Protein 1AOR (pdb70)

Secondary structure (DSSP, 8-state):
--SS-SEEEEEETTTTEEEEEE--HHHHHHH-STHHHHHHHHHHH--TTS-TTSTTS-EEEEE-TTTTSSSTT---EEEEEE-TTTSSEEEEEE-SSHHHHHHHTT-SEEEEES--SS-EEEEEETTEEEEEE-TTTTT--HHHHHHHHHHHHT-S--EEEE--HHHHTT-TTB-EEETTTEEE-SSSHHHHHHHTTEEEEEEE----PPPSSHHHHHHHHHHHHHHHHHSHIIIIIHHHH-GGGHHHHHHHTT---BTTTTBS--TTGGGGSHHHHHHHTEEEEE--TT-SS--EEEEEETTTEEEE---HHHHHHHTGGGT---HHHHHHHHHHHHHHTB-HHHHHHHHHHHHHHHHTTSS-HHHHTTSPP--TT-THHHHHHHHHHHTT-TTHHHHTT-HHHHHHHTT-GGG--EETTEEP-S--GGG-HHHHHHHHH-TTSS-SGGG-THIIIII-SSS---TT--SHHHHHHHHHHHHHHHHHHHHT--GGGGTT--HHHHHHHHHHHHT----HHHHHHHHHHHHHHHHHHHHHHT--HHHHS---HHHHHS---SSTTTT----HHHHHHHHHHHHT--TTS---HHHHHHHT-GGG-/--SS-SEEEEEETTTTEEEEEE--HHHHHHH-SHHHHHHHHHHHHS-TTS-TTSTTS-EEEEE-TTTTSSSTT---EEEEEE-TTTSSEEEEEE-SSHHHHHHHHT-SEEEEES--SS-EEEEEETTEEEEEE-TTTTT--HHHHHHHHHHHTT-SS-EEEE--HHHHTT-TTB-EEETTTEEE-SSSHHHHHHHTTEEEEEEE-------S-HHHHHHHHHHHHHHHHHSHIIIIIHHHH-GGGHHHHHHHTT---BTTTTBS--TTGGGGSHHHHHHHTEEEEE--TT-SS--EEEEEETTTEEEE---HHHHHHHTGGGT---HHHHHHHHHHHHHHTB-HHHHHHHHHHHHHHHHTTSS-HHHHTTSPP--TT-THHHHHHHHHHHTT-TTHHHHTT-HHHHHHTTT-GGG--EETTEEP-SS-GGG-HHHHHHHHH-TTSS-SGGG-THIIIII-SSS---TT--SHHHHHHHHHHHHHHHHHHHHT--GGGGTT--HHHHHHHHHHHHT----HHHHHHHHHHHHHHHHHHHHHHT--HHHHS---HHHHHSPP-SSTTTT----HHHHHHHHHHHHT--TTS---HHHHHHTT-GGG-

GO terms:
  GO:0033726 aldehyde ferredoxin oxidoreductase activity (F, EXP)

InterPro domains:
  IPR001203 Aldehyde ferredoxin oxidoreductase, C-terminal [PF01314] (221-601)
  IPR013983 Aldehyde ferredoxin oxidoreductase, N-terminal [PF02730] (6-205)
  IPR013983 Aldehyde ferredoxin oxidoreductase, N-terminal [SM00790] (4-207)
  IPR013984 Aldehyde ferredoxin oxidoreductase, domain 2 [G3DSA:1.10.569.10] (242-427)
  IPR013985 Aldehyde ferredoxin oxidoreductase, domain 3 [G3DSA:1.10.599.10] (240-601)
  IPR036021 Aldehyde ferredoxin oxidoreductase-like, C-terminal [SSF48310] (211-604)
  IPR036503 Aldehyde ferredoxin oxidoreductase, N-terminal domain superfamily [G3DSA:3.60.9.10] (1-211)
  IPR036503 Aldehyde ferredoxin oxidoreductase, N-terminal domain superfamily [SSF56228] (1-209)
  IPR051919 Tungsten-dependent aldehyde ferredoxin oxidoreductase [PTHR30038] (1-602)

B-factor: mean 28.99, std 11.73, range [7.46, 83.15]

Structure (mmCIF, N/CA/C/O backbone):
data_1AOR
#
_entry.id   1AOR
#
_cell.length_a   80.939
_cell.length_b   108.332
_cell.length_c   159.792
_cell.angle_alpha   90.00
_cell.angle_beta   90.00
_cell.angle_gamma   90.00
#
_symmetry.space_group_name_H-M   'P 21 21 21'
#
loop_
_entity.id
_entity.type
_entity.pdbx_description
1 polymer 'ALDEHYDE FERREDOXIN OXIDOREDUCTASE'
2 non-polymer 'FE (III) ION'
3 non-polymer 'SODIUM ION'
4 non-polymer 'IRON/SULFUR CLUSTER'
5 non-polymer 'TUNGSTOPTERIN COFACTOR'
6 water water
#
loop_
_atom_site.group_PDB
_atom_site.id
_atom_site.type_symbol
_atom_site.label_atom_id
_atom_site.label_alt_id
_atom_site.label_comp_id
_atom_site.label_asym_id
_atom_site.label_entity_id
_atom_site.label_seq_id
_atom_site.pdbx_PDB_ins_code
_atom_site.Cartn_x
_atom_site.Cartn_y
_atom_site.Cartn_z
_atom_site.occupancy
_atom_site.B_iso_or_equiv
_atom_site.auth_seq_id
_atom_site.auth_comp_id
_atom_site.auth_asym_id
_atom_site.auth_atom_id
_atom_site.pdbx_PDB_model_num
ATOM 1 N N . MET A 1 1 ? 83.072 20.097 9.986 1.00 40.78 1 MET A N 1
ATOM 2 C CA . MET A 1 1 ? 82.048 19.022 9.941 1.00 38.90 1 MET A CA 1
ATOM 3 C C . MET A 1 1 ? 81.737 18.730 8.487 1.00 38.54 1 MET A C 1
ATOM 4 O O . MET A 1 1 ? 81.855 19.614 7.639 1.00 37.38 1 MET A O 1
ATOM 9 N N . TYR A 1 2 ? 81.367 17.484 8.205 1.00 39.46 2 TYR A N 1
ATOM 10 C CA . TYR A 1 2 ? 81.026 17.046 6.852 1.00 36.87 2 TYR A CA 1
ATOM 11 C C . TYR A 1 2 ? 79.748 16.216 6.898 1.00 34.20 2 TYR A C 1
ATOM 12 O O . TYR A 1 2 ? 79.365 15.732 7.970 1.00 32.81 2 TYR A O 1
ATOM 21 N N . GLY A 1 3 ? 79.101 16.044 5.748 1.00 31.49 3 GLY A N 1
ATOM 22 C CA . GLY A 1 3 ? 77.857 15.296 5.701 1.00 29.95 3 GLY A CA 1
ATOM 23 C C . GLY A 1 3 ? 76.823 16.218 6.307 1.00 30.25 3 GLY A C 1
ATOM 24 O O . GLY A 1 3 ? 76.025 16.843 5.601 1.00 30.08 3 GLY A O 1
ATOM 25 N N . ASN A 1 4 ? 76.871 16.327 7.629 1.00 29.08 4 ASN A N 1
ATOM 26 C CA . ASN A 1 4 ? 75.985 17.214 8.365 1.00 28.71 4 ASN A CA 1
ATOM 27 C C . ASN A 1 4 ? 76.482 18.641 8.174 1.00 30.24 4 ASN A C 1
ATOM 28 O O . ASN A 1 4 ? 77.692 18.881 8.068 1.00 28.93 4 ASN A O 1
ATOM 33 N N . TRP A 1 5 ? 75.545 19.579 8.110 1.00 31.31 5 TRP A N 1
ATOM 34 C CA . TRP A 1 5 ? 75.866 20.995 7.987 1.00 31.78 5 TRP A CA 1
ATOM 35 C C . TRP A 1 5 ? 76.123 21.575 9.385 1.00 32.30 5 TRP A C 1
ATOM 36 O O . TRP A 1 5 ? 76.940 22.471 9.549 1.00 35.90 5 TRP A O 1
ATOM 47 N N . GLY A 1 6 ? 75.420 21.049 10.385 1.00 32.03 6 GLY A N 1
ATOM 48 C CA . GLY A 1 6 ? 75.549 21.538 11.746 1.00 31.31 6 GLY A CA 1
ATOM 49 C C . GLY A 1 6 ? 74.580 22.679 11.998 1.00 34.32 6 GLY A C 1
ATOM 50 O O . GLY A 1 6 ? 74.739 23.423 12.959 1.00 36.36 6 GLY A O 1
ATOM 51 N N . ARG A 1 7 ? 73.538 22.764 11.169 1.00 36.65 7 ARG A N 1
ATOM 52 C CA . ARG A 1 7 ? 72.518 23.810 11.239 1.00 36.95 7 ARG A CA 1
ATOM 53 C C . ARG A 1 7 ? 71.113 23.227 11.099 1.00 34.17 7 ARG A C 1
ATOM 54 O O . ARG A 1 7 ? 70.919 22.250 10.378 1.00 35.68 7 ARG A O 1
ATOM 62 N N . PHE A 1 8 ? 70.134 23.832 11.763 1.00 30.86 8 PHE A N 1
ATOM 63 C CA . PHE A 1 8 ? 68.751 23.391 11.633 1.00 29.07 8 PHE A CA 1
ATOM 64 C C . PHE A 1 8 ? 67.785 24.516 11.943 1.00 28.53 8 PHE A C 1
ATOM 65 O O . PHE A 1 8 ? 68.073 25.385 12.754 1.00 29.88 8 PHE A O 1
ATOM 73 N N . ILE A 1 9 ? 66.656 24.528 11.252 1.00 25.78 9 ILE A N 1
ATOM 74 C CA . ILE A 1 9 ? 65.654 25.565 11.445 1.00 22.98 9 ILE A CA 1
ATOM 75 C C . ILE A 1 9 ? 64.723 25.205 12.592 1.00 24.08 9 ILE A C 1
ATOM 76 O O . ILE A 1 9 ? 64.390 24.042 12.782 1.00 25.24 9 ILE A O 1
ATOM 81 N N . ARG A 1 10 ? 64.289 26.209 13.339 1.00 24.63 10 ARG A N 1
ATOM 82 C CA . ARG A 1 10 ? 63.357 26.017 14.437 1.00 25.21 10 ARG A CA 1
ATOM 83 C C . ARG A 1 10 ? 62.259 27.035 14.165 1.00 25.75 10 ARG A C 1
ATOM 84 O O . ARG A 1 10 ? 62.525 28.224 14.052 1.00 28.90 10 ARG A O 1
ATOM 92 N N . VAL A 1 11 ? 61.039 26.560 13.971 1.00 26.16 11 VAL A N 1
ATOM 93 C CA . VAL A 1 11 ? 59.926 27.446 13.680 1.00 26.09 11 VAL A CA 1
ATOM 94 C C . VAL A 1 11 ? 58.829 27.332 14.735 1.00 26.43 11 VAL A C 1
ATOM 95 O O . VAL A 1 11 ? 58.351 26.237 15.033 1.00 28.71 11 VAL A O 1
ATOM 99 N N . ASN A 1 12 ? 58.449 28.455 15.323 1.00 26.38 12 ASN A N 1
ATOM 100 C CA . ASN A 1 12 ? 57.381 28.462 16.306 1.00 27.16 12 ASN A CA 1
ATOM 101 C C . ASN A 1 12 ? 56.170 29.018 15.566 1.00 29.88 12 ASN A C 1
ATOM 102 O O . ASN A 1 12 ? 56.028 30.232 15.440 1.00 32.14 12 ASN A O 1
ATOM 107 N N . LEU A 1 13 ? 55.289 28.139 15.096 1.00 30.77 13 LEU A N 1
ATOM 108 C CA . LEU A 1 13 ? 54.105 28.553 14.337 1.00 28.12 13 LEU A CA 1
ATOM 109 C C . LEU A 1 13 ? 53.083 29.435 15.065 1.00 28.27 13 LEU A C 1
ATOM 110 O O . LEU A 1 13 ? 52.259 30.095 14.426 1.00 26.40 13 LEU A O 1
ATOM 115 N N . SER A 1 14 ? 53.108 29.422 16.393 1.00 27.44 14 SER A N 1
ATOM 116 C CA . SER A 1 14 ? 52.176 30.223 17.170 1.00 29.25 14 SER A CA 1
ATOM 117 C C . SER A 1 14 ? 52.498 31.703 17.061 1.00 30.36 14 SER A C 1
ATOM 118 O O . SER A 1 14 ? 51.588 32.532 17.000 1.00 33.39 14 SER A O 1
ATOM 121 N N . THR A 1 15 ? 53.789 32.027 17.043 1.00 28.65 15 THR A N 1
ATOM 122 C CA . THR A 1 15 ? 54.232 33.415 16.959 1.00 27.19 15 THR A CA 1
ATOM 123 C C . THR A 1 15 ? 54.843 33.789 15.616 1.00 28.26 15 THR A C 1
ATOM 124 O O . THR A 1 15 ? 54.916 34.967 15.275 1.00 29.91 15 THR A O 1
ATOM 128 N N . GLY A 1 16 ? 55.286 32.785 14.866 1.00 28.01 16 GLY A N 1
ATOM 129 C CA . GLY A 1 16 ? 55.905 33.027 13.574 1.00 26.70 16 GLY A CA 1
ATOM 130 C C . GLY A 1 16 ? 57.404 33.233 13.714 1.00 27.56 16 GLY A C 1
ATOM 131 O O . GLY A 1 16 ? 58.062 33.728 12.801 1.00 28.78 16 GLY A O 1
ATOM 132 N N . ASP A 1 17 ? 57.946 32.853 14.865 1.00 27.63 17 ASP A N 1
ATOM 133 C CA . ASP A 1 17 ? 59.367 33.004 15.124 1.00 28.71 17 ASP A CA 1
ATOM 134 C C . ASP A 1 17 ? 60.175 31.945 14.376 1.00 30.55 17 ASP A C 1
ATOM 135 O O . ASP A 1 17 ? 59.850 30.759 14.425 1.00 31.85 17 ASP A O 1
ATOM 140 N N . ILE A 1 18 ? 61.221 32.380 13.679 1.00 32.34 18 ILE A N 1
ATOM 141 C CA . ILE A 1 18 ? 62.082 31.471 12.925 1.00 31.58 18 ILE A CA 1
ATOM 142 C C . ILE A 1 18 ? 63.522 31.610 13.419 1.00 31.73 18 ILE A C 1
ATOM 143 O O . ILE A 1 18 ? 64.010 32.728 13.578 1.00 34.85 18 ILE A O 1
ATOM 148 N N . LYS A 1 19 ? 64.189 30.487 13.670 1.00 31.29 19 LYS A N 1
ATOM 149 C CA . LYS A 1 19 ? 65.579 30.479 14.133 1.00 32.82 19 LYS A CA 1
ATOM 150 C C . LYS A 1 19 ? 66.389 29.391 13.456 1.00 31.97 19 LYS A C 1
ATOM 151 O O . LYS A 1 19 ? 65.930 28.257 13.344 1.00 33.69 19 LYS A O 1
ATOM 157 N N . VAL A 1 20 ? 67.598 29.724 13.027 1.00 30.61 20 VAL A N 1
ATOM 158 C CA . VAL A 1 20 ? 68.482 28.728 12.435 1.00 31.94 20 VAL A CA 1
ATOM 159 C C . VAL A 1 20 ? 69.445 28.471 13.572 1.00 33.52 20 VAL A C 1
ATOM 160 O O . VAL A 1 20 ? 70.031 29.406 14.114 1.00 37.71 20 VAL A O 1
ATOM 164 N N . GLU A 1 21 ? 69.554 27.222 13.991 1.00 34.75 21 GLU A N 1
ATOM 165 C CA . GLU A 1 21 ? 70.425 26.888 15.097 1.00 35.58 21 GLU A CA 1
ATOM 166 C C . GLU A 1 21 ? 71.561 26.000 14.647 1.00 35.67 21 GLU A C 1
ATOM 167 O O . GLU A 1 21 ? 71.497 25.390 13.582 1.00 36.97 21 GLU A O 1
ATOM 173 N N . GLU A 1 22 ? 72.605 25.944 15.463 1.00 36.49 22 GLU A N 1
ATOM 174 C CA . GLU A 1 22 ? 73.776 25.154 15.141 1.00 37.94 22 GLU A CA 1
ATOM 175 C C . GLU A 1 22 ? 74.152 24.189 16.245 1.00 37.21 22 GLU A C 1
ATOM 176 O O . GLU A 1 22 ? 73.660 24.287 17.372 1.00 39.47 22 GLU A O 1
ATOM 182 N N . TYR A 1 23 ? 74.993 23.227 15.897 1.00 36.38 23 TYR A N 1
ATOM 183 C CA . TYR A 1 23 ? 75.482 22.246 16.850 1.00 36.48 23 TYR A CA 1
ATOM 184 C C . TYR A 1 23 ? 76.885 21.847 16.396 1.00 37.44 23 TYR A C 1
ATOM 185 O O . TYR A 1 23 ? 77.248 22.041 15.228 1.00 36.71 23 TYR A O 1
ATOM 194 N N . ASP A 1 24 ? 77.693 21.368 17.337 1.00 40.57 24 ASP A N 1
ATOM 195 C CA . ASP A 1 24 ? 79.067 20.977 17.044 1.00 42.95 24 ASP A CA 1
ATOM 196 C C . ASP A 1 24 ? 79.231 19.514 16.678 1.00 43.24 24 ASP A C 1
ATOM 197 O O . ASP A 1 24 ? 78.348 18.689 16.928 1.00 43.64 24 ASP A O 1
ATOM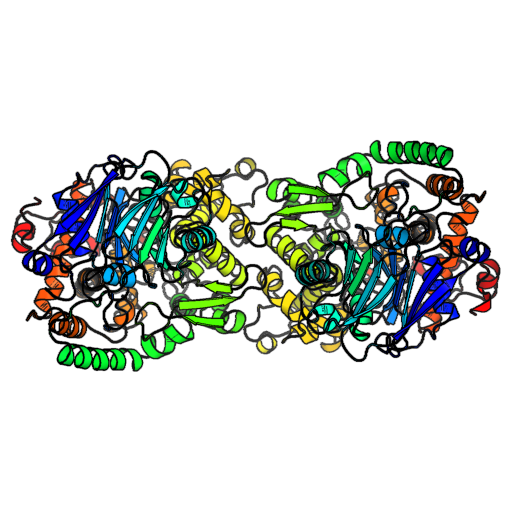 202 N N . GLU A 1 25 ? 80.411 19.193 16.163 1.00 42.98 25 GLU A N 1
ATOM 203 C CA . GLU A 1 25 ? 80.733 17.844 15.749 1.00 41.32 25 GLU A CA 1
ATOM 204 C C . GLU A 1 25 ? 80.705 16.857 16.902 1.00 41.65 25 GLU A C 1
ATOM 205 O O . GLU A 1 25 ? 80.519 15.665 16.688 1.00 44.49 25 GLU A O 1
ATOM 211 N N . GLU A 1 26 ? 80.860 17.342 18.128 1.00 42.72 26 GLU A N 1
ATOM 212 C CA . GLU A 1 26 ? 80.833 16.456 19.287 1.00 43.41 26 GLU A CA 1
ATOM 213 C C . GLU A 1 26 ? 79.462 15.799 19.447 1.00 40.65 26 GLU A C 1
ATOM 214 O O . GLU A 1 26 ? 79.361 14.630 19.819 1.00 41.82 26 GLU A O 1
ATOM 220 N N . LEU A 1 27 ? 78.414 16.560 19.150 1.00 38.71 27 LEU A N 1
ATOM 221 C CA . LEU A 1 27 ? 77.040 16.084 19.255 1.00 36.72 27 LEU A CA 1
ATOM 222 C C . LEU A 1 27 ? 76.797 15.074 18.132 1.00 37.63 27 LEU A C 1
ATOM 223 O O . LEU A 1 27 ? 76.211 14.011 18.358 1.00 36.85 27 LEU A O 1
ATOM 228 N N . ALA A 1 28 ? 77.314 15.381 16.940 1.00 35.65 28 ALA A N 1
ATOM 229 C CA . ALA A 1 28 ? 77.176 14.504 15.780 1.00 33.82 28 ALA A CA 1
ATOM 230 C C . ALA A 1 28 ? 77.893 13.174 15.995 1.00 34.24 28 ALA A C 1
ATOM 231 O O . ALA A 1 28 ? 77.448 12.157 15.491 1.00 35.48 28 ALA A O 1
ATOM 233 N N . LYS A 1 29 ? 78.983 13.167 16.758 1.00 34.43 29 LYS A N 1
ATOM 234 C CA . LYS A 1 29 ? 79.723 11.924 17.010 1.00 36.75 29 LYS A CA 1
ATOM 235 C C . LYS A 1 29 ? 79.040 11.007 18.023 1.00 36.48 29 LYS A C 1
ATOM 236 O O . LYS A 1 29 ? 79.438 9.851 18.209 1.00 38.37 29 LYS A O 1
ATOM 242 N N . LYS A 1 30 ? 78.009 11.525 18.674 1.00 34.76 30 LYS A N 1
ATOM 243 C CA . LYS A 1 30 ? 77.275 10.766 19.672 1.00 35.49 30 LYS A CA 1
ATOM 244 C C . LYS A 1 30 ? 75.932 10.273 19.109 1.00 34.11 30 LYS A C 1
ATOM 245 O O . LYS A 1 30 ? 75.520 9.142 19.362 1.00 33.04 30 LYS A O 1
ATOM 251 N N . TRP A 1 31 ? 75.294 11.107 18.290 1.00 32.36 31 TRP A N 1
ATOM 252 C CA . TRP A 1 31 ? 73.991 10.794 17.708 1.00 30.76 31 TRP A CA 1
ATOM 253 C C . TRP A 1 31 ? 73.933 10.582 16.188 1.00 29.27 31 TRP A C 1
ATOM 254 O O . TRP A 1 31 ? 72.905 10.162 15.660 1.00 29.95 31 TRP A O 1
ATOM 265 N N . LEU A 1 32 ? 75.024 10.890 15.497 1.00 29.47 32 LEU A N 1
ATOM 266 C CA . LEU A 1 32 ? 75.157 10.776 14.036 1.00 27.05 32 LEU A CA 1
ATOM 267 C C . LEU A 1 32 ? 74.298 11.730 13.186 1.00 28.44 32 LEU A C 1
ATOM 268 O O . LEU A 1 32 ? 74.842 12.531 12.416 1.00 30.30 32 LEU A O 1
ATOM 273 N N . GLY A 1 33 ? 72.975 11.635 13.302 1.00 28.59 33 GLY A N 1
ATOM 274 C CA . GLY A 1 33 ? 72.097 12.500 12.530 1.00 25.28 33 GLY A CA 1
ATOM 275 C C . GLY A 1 33 ? 70.688 11.954 12.371 1.00 25.76 33 GLY A C 1
ATOM 276 O O . GLY A 1 33 ? 70.345 10.912 12.940 1.00 25.99 33 GLY A O 1
ATOM 277 N N . SER A 1 34 ? 69.851 12.698 11.658 1.00 23.70 34 SER A N 1
ATOM 278 C CA . SER A 1 34 ? 68.469 12.302 11.394 1.00 22.31 34 SER A CA 1
ATOM 279 C C . SER A 1 34 ? 67.736 11.736 12.623 1.00 22.15 34 SER A C 1
ATOM 280 O O . SER A 1 34 ? 67.483 12.464 13.589 1.00 22.77 34 SER A O 1
ATOM 283 N N . ARG A 1 35 ? 67.402 10.445 12.589 1.00 23.50 35 ARG A N 1
ATOM 284 C CA . ARG A 1 35 ? 66.699 9.778 13.695 1.00 24.82 35 ARG A CA 1
ATOM 285 C C . ARG A 1 35 ? 67.384 9.990 15.057 1.00 26.50 35 ARG A C 1
ATOM 286 O O . ARG A 1 35 ? 66.728 10.339 16.048 1.00 27.42 35 ARG A O 1
ATOM 294 N N . GLY A 1 36 ? 68.702 9.802 15.091 1.00 24.88 36 GLY A N 1
ATOM 295 C CA . GLY A 1 36 ? 69.452 9.984 16.319 1.00 23.41 36 GLY A CA 1
ATOM 296 C C . GLY A 1 36 ? 69.364 11.405 16.845 1.00 24.35 36 GLY A C 1
ATOM 297 O O . GLY A 1 36 ? 69.063 11.623 18.018 1.00 26.37 36 GLY A O 1
ATOM 298 N N . LEU A 1 37 ? 69.630 12.373 15.975 1.00 24.50 37 LEU A N 1
ATOM 299 C CA . LEU A 1 37 ? 69.573 13.782 16.339 1.00 26.23 37 LEU A CA 1
ATOM 300 C C . LEU A 1 37 ? 68.172 14.173 16.843 1.00 28.09 37 LEU A C 1
ATOM 301 O O . LEU A 1 37 ? 68.033 14.941 17.809 1.00 29.06 37 LEU A O 1
ATOM 306 N N . ALA A 1 38 ? 67.137 13.632 16.208 1.00 25.53 38 ALA A N 1
ATOM 307 C CA . ALA A 1 38 ? 65.777 13.951 16.606 1.00 23.31 38 ALA A CA 1
ATOM 308 C C . ALA A 1 38 ? 65.426 13.478 18.023 1.00 23.53 38 ALA A C 1
ATOM 309 O O . ALA A 1 38 ? 64.811 14.231 18.787 1.00 25.57 38 ALA A O 1
ATOM 311 N N . ILE A 1 39 ? 65.836 12.262 18.396 1.00 23.85 39 ILE A N 1
ATOM 312 C CA . ILE A 1 39 ? 65.526 11.747 19.734 1.00 23.06 39 ILE A CA 1
ATOM 313 C C . ILE A 1 39 ? 66.266 12.521 20.829 1.00 25.22 39 ILE A C 1
ATOM 314 O O . ILE A 1 39 ? 65.725 12.754 21.909 1.00 28.05 39 ILE A O 1
ATOM 319 N N . TYR A 1 40 ? 67.479 12.966 20.540 1.00 26.96 40 TYR A N 1
ATOM 320 C CA . TYR A 1 40 ? 68.232 13.750 21.513 1.00 28.26 40 TYR A CA 1
ATOM 321 C C . TYR A 1 40 ? 67.501 15.068 21.759 1.00 25.41 40 TYR A C 1
ATOM 322 O O . TYR A 1 40 ? 67.346 15.499 22.896 1.00 25.82 40 TYR A O 1
ATOM 331 N N . LEU A 1 41 ? 67.044 15.700 20.685 1.00 25.22 41 LEU A N 1
ATOM 332 C CA . LEU A 1 41 ? 66.344 16.970 20.808 1.00 26.54 41 LEU A CA 1
ATOM 333 C C . LEU A 1 41 ? 65.056 16.870 21.610 1.00 26.45 41 LEU A C 1
ATOM 334 O O . LEU A 1 41 ? 64.728 17.789 22.354 1.00 28.73 41 LEU A O 1
ATOM 339 N N . LEU A 1 42 ? 64.322 15.772 21.455 1.00 25.34 42 LEU A N 1
ATOM 340 C CA . LEU A 1 42 ? 63.075 15.589 22.193 1.00 26.28 42 LEU A CA 1
ATOM 341 C C . LEU A 1 42 ? 63.303 15.260 23.665 1.00 27.88 42 LEU A C 1
ATOM 342 O O . LEU A 1 42 ? 62.612 15.795 24.529 1.00 27.09 42 LEU A O 1
ATOM 347 N N . LEU A 1 43 ? 64.254 14.375 23.952 1.00 28.55 43 LEU A N 1
ATOM 348 C CA . LEU A 1 43 ? 64.555 14.006 25.337 1.00 31.37 43 LEU A CA 1
ATOM 349 C C . LEU A 1 43 ? 65.045 15.227 26.083 1.00 33.35 43 LEU A C 1
ATOM 350 O O . LEU A 1 43 ? 64.743 15.425 27.260 1.00 34.11 43 LEU A O 1
ATOM 355 N N . LYS A 1 44 ? 65.814 16.039 25.376 1.00 36.23 44 LYS A N 1
ATOM 356 C CA . LYS A 1 44 ? 66.390 17.246 25.934 1.00 39.14 44 LYS A CA 1
ATOM 357 C C . LYS A 1 44 ? 65.397 18.397 26.096 1.00 38.59 44 LYS A C 1
ATOM 358 O O . LYS A 1 44 ? 65.378 19.057 27.135 1.00 41.41 44 LYS A O 1
ATOM 364 N N . GLU A 1 45 ? 64.528 18.588 25.107 1.00 36.63 45 GLU A N 1
ATOM 365 C CA . GLU A 1 45 ? 63.592 19.709 25.130 1.00 35.01 45 GLU A CA 1
ATOM 366 C C . GLU A 1 45 ? 62.121 19.483 25.415 1.00 35.36 45 GLU A C 1
ATOM 367 O O . GLU A 1 45 ? 61.410 20.445 25.715 1.00 37.21 45 GLU A O 1
ATOM 373 N N . MET A 1 46 ? 61.649 18.247 25.320 1.00 34.13 46 MET A N 1
ATOM 374 C CA . MET A 1 46 ? 60.227 17.993 25.500 1.00 32.00 46 MET A CA 1
ATOM 375 C C . MET A 1 46 ? 59.791 17.063 26.617 1.00 32.39 46 MET A C 1
ATOM 376 O O . MET A 1 46 ? 60.426 16.049 26.894 1.00 34.02 46 MET A O 1
ATOM 381 N N . ASP A 1 47 ? 58.678 17.421 27.242 1.00 33.78 47 ASP A N 1
ATOM 382 C CA . ASP A 1 47 ? 58.084 16.628 28.305 1.00 35.53 47 ASP A CA 1
ATOM 383 C C . ASP A 1 47 ? 57.405 15.454 27.584 1.00 35.00 47 ASP A C 1
ATOM 384 O O . ASP A 1 47 ? 56.450 15.655 26.828 1.00 35.20 47 ASP A O 1
ATOM 389 N N . PRO A 1 48 ? 57.883 14.217 27.816 1.00 34.62 48 PRO A N 1
ATOM 390 C CA . PRO A 1 48 ? 57.356 12.983 27.206 1.00 33.88 48 PRO A CA 1
ATOM 391 C C . PRO A 1 48 ? 55.877 12.746 27.477 1.00 32.90 48 PRO A C 1
ATOM 392 O O . PRO A 1 48 ? 55.243 11.886 26.868 1.00 33.25 48 PRO A O 1
ATOM 396 N N . THR A 1 49 ? 55.333 13.553 28.370 1.00 30.07 49 THR A N 1
ATOM 397 C CA . THR A 1 49 ? 53.952 13.462 28.789 1.00 30.60 49 THR A CA 1
ATOM 398 C C . THR A 1 49 ? 52.956 14.349 28.021 1.00 30.18 49 THR A C 1
ATOM 399 O O . THR A 1 49 ? 51.752 14.167 28.147 1.00 30.75 49 THR A O 1
ATOM 403 N N . VAL A 1 50 ? 53.439 15.281 27.207 1.00 30.35 50 VAL A N 1
ATOM 404 C CA . VAL A 1 50 ? 52.538 16.165 26.462 1.00 29.98 50 VAL A CA 1
ATOM 405 C C . VAL A 1 50 ? 51.514 15.416 25.619 1.00 30.57 50 VAL A C 1
ATOM 406 O O . VAL A 1 50 ? 51.758 14.291 25.180 1.00 31.49 50 VAL A O 1
ATOM 410 N N . ASP A 1 51 ? 50.366 16.052 25.397 1.00 31.15 51 ASP A N 1
ATOM 411 C CA . ASP A 1 51 ? 49.315 15.485 24.557 1.00 30.47 51 ASP A CA 1
ATOM 412 C C . ASP A 1 51 ? 49.859 15.571 23.124 1.00 30.76 51 ASP A C 1
ATOM 413 O O . ASP A 1 51 ? 50.273 16.646 22.670 1.00 29.12 51 ASP A O 1
ATOM 418 N N . PRO A 1 52 ? 49.867 14.439 22.400 1.00 28.81 52 PRO A N 1
ATOM 419 C CA . PRO A 1 52 ? 50.359 14.362 21.026 1.00 27.29 52 PRO A CA 1
ATOM 420 C C . PRO A 1 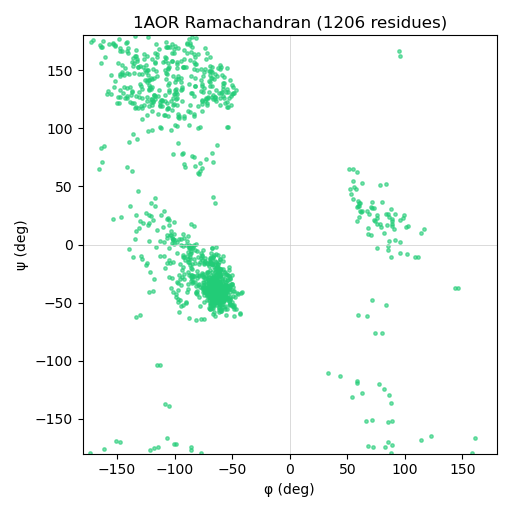52 ? 49.773 15.405 20.077 1.00 27.43 52 PRO A C 1
ATOM 421 O O . PRO A 1 52 ? 50.444 15.869 19.164 1.00 28.87 52 PRO A O 1
ATOM 425 N N . LEU A 1 53 ? 48.518 15.772 20.291 1.00 27.40 53 LEU A N 1
ATOM 426 C CA . LEU A 1 53 ? 47.880 16.746 19.421 1.00 25.61 53 LEU A CA 1
ATOM 427 C C . LEU A 1 53 ? 47.833 18.155 19.991 1.00 26.09 53 LEU A C 1
ATOM 428 O O . LEU A 1 53 ? 47.158 19.021 19.437 1.00 27.82 53 LEU A O 1
ATOM 433 N N . SER A 1 54 ? 48.517 18.386 21.107 1.00 25.91 54 SER A N 1
ATOM 434 C CA . SER A 1 54 ? 48.547 19.724 21.694 1.00 27.91 54 SER A CA 1
ATOM 435 C C . SER A 1 54 ? 49.692 20.453 20.997 1.00 27.56 54 SER A C 1
ATOM 436 O O . SER A 1 54 ? 50.602 19.812 20.469 1.00 29.72 54 SER A O 1
ATOM 439 N N . PRO A 1 55 ? 49.684 21.795 21.006 1.00 27.61 55 PRO A N 1
ATOM 440 C CA . PRO A 1 55 ? 50.758 22.546 20.351 1.00 28.18 55 PRO A CA 1
ATOM 441 C C . PRO A 1 55 ? 52.119 22.421 21.021 1.00 30.05 55 PRO A C 1
ATOM 442 O O . PRO A 1 55 ? 53.101 22.973 20.526 1.00 32.98 55 PRO A O 1
ATOM 446 N N . GLU A 1 56 ? 52.175 21.704 22.145 1.00 32.93 56 GLU A N 1
ATOM 447 C CA . GLU A 1 56 ? 53.422 21.496 22.883 1.00 34.49 56 GLU A CA 1
ATOM 448 C C . GLU A 1 56 ? 54.275 20.396 22.283 1.00 32.95 56 GLU A C 1
ATOM 449 O O . GLU A 1 56 ? 55.473 20.321 22.548 1.00 30.71 56 GLU A O 1
ATOM 455 N N . ASN A 1 57 ? 53.636 19.505 21.537 1.00 29.95 57 ASN A N 1
ATOM 456 C CA . ASN A 1 57 ? 54.335 18.417 20.880 1.00 28.51 57 ASN A CA 1
ATOM 457 C C . ASN A 1 57 ? 55.212 19.071 19.807 1.00 28.84 57 ASN A C 1
ATOM 458 O O . ASN A 1 57 ? 54.912 20.170 19.343 1.00 29.75 57 ASN A O 1
ATOM 463 N N . LYS A 1 58 ? 56.319 18.430 19.456 1.00 26.67 58 LYS A N 1
ATOM 464 C CA . LYS A 1 58 ? 57.211 18.974 18.443 1.00 29.23 58 LYS A CA 1
ATOM 465 C C . LYS A 1 58 ? 57.320 17.993 17.304 1.00 29.10 58 LYS A C 1
ATOM 466 O O . LYS A 1 58 ? 57.342 16.781 17.523 1.00 28.84 58 LYS A O 1
ATOM 472 N N . LEU A 1 59 ? 57.396 18.526 16.092 1.00 27.87 59 LEU A N 1
ATOM 473 C CA . LEU A 1 59 ? 57.513 17.726 14.883 1.00 26.46 59 LEU A CA 1
ATOM 474 C C . LEU A 1 59 ? 58.913 17.963 14.329 1.00 24.94 59 LEU A C 1
ATOM 475 O O . LEU A 1 59 ? 59.309 19.103 14.098 1.00 26.50 59 LEU A O 1
ATOM 480 N N . ILE A 1 60 ? 59.667 16.891 14.129 1.00 24.28 60 ILE A N 1
ATOM 481 C CA . ILE A 1 60 ? 61.028 17.010 13.626 1.00 21.55 60 ILE A CA 1
ATOM 482 C C . ILE A 1 60 ? 61.237 16.282 12.308 1.00 21.81 60 ILE A C 1
ATOM 483 O O . ILE A 1 60 ? 61.093 15.069 12.244 1.00 23.11 60 ILE A O 1
ATOM 488 N N . ILE A 1 61 ? 61.519 17.043 11.256 1.00 22.65 61 ILE A N 1
ATOM 489 C CA . ILE A 1 61 ? 61.788 16.508 9.921 1.00 22.64 61 ILE A CA 1
ATOM 490 C C . ILE A 1 61 ? 63.304 16.600 9.836 1.00 22.10 61 ILE A C 1
ATOM 491 O O . ILE A 1 61 ? 63.842 17.698 9.862 1.00 24.78 61 ILE A O 1
ATOM 496 N N . ALA A 1 62 ? 64.004 15.476 9.745 1.00 23.78 62 ALA A N 1
ATOM 497 C CA . ALA A 1 62 ? 65.466 15.529 9.712 1.00 22.47 62 ALA A CA 1
ATOM 498 C C . ALA A 1 62 ? 66.169 14.623 8.711 1.00 21.58 62 ALA A C 1
ATOM 499 O O . ALA A 1 62 ? 65.894 13.430 8.636 1.00 26.44 62 ALA A O 1
ATOM 501 N N . ALA A 1 63 ? 67.094 15.197 7.952 1.00 21.61 63 ALA A N 1
ATOM 502 C CA . ALA A 1 63 ? 67.876 14.442 6.983 1.00 23.13 63 ALA A CA 1
ATOM 503 C C . ALA A 1 63 ? 69.072 13.867 7.748 1.00 24.31 63 ALA A C 1
ATOM 504 O O . ALA A 1 63 ? 69.244 14.143 8.937 1.00 28.10 63 ALA A O 1
ATOM 506 N N . GLY A 1 64 ? 69.862 13.028 7.097 1.00 23.69 64 GLY A N 1
ATOM 507 C CA . GLY A 1 64 ? 71.023 12.460 7.760 1.00 22.87 64 GLY A CA 1
ATOM 508 C C . GLY A 1 64 ? 72.295 12.924 7.071 1.00 26.43 64 GLY A C 1
ATOM 509 O O . GLY A 1 64 ? 72.227 13.531 5.997 1.00 26.13 64 GLY A O 1
ATOM 510 N N . PRO A 1 65 ? 73.475 12.633 7.628 1.00 26.39 65 PRO A N 1
ATOM 511 C CA . PRO A 1 65 ? 74.727 13.068 6.998 1.00 26.23 65 PRO A CA 1
ATOM 512 C C . PRO A 1 65 ? 74.950 12.686 5.530 1.00 26.77 65 PRO A C 1
ATOM 513 O O . PRO A 1 65 ? 75.526 13.470 4.765 1.00 28.45 65 PRO A O 1
ATOM 517 N N . LEU A 1 66 ? 74.492 11.502 5.131 1.00 24.69 66 LEU A N 1
ATOM 518 C CA . LEU A 1 66 ? 74.675 11.052 3.752 1.00 24.19 66 LEU A CA 1
ATOM 519 C C . LEU A 1 66 ? 73.535 11.438 2.799 1.00 22.93 66 LEU A C 1
ATOM 520 O O . LEU A 1 66 ? 73.577 11.108 1.615 1.00 23.63 66 LEU A O 1
ATOM 525 N N . THR A 1 67 ? 72.514 12.122 3.312 1.00 23.13 67 THR A N 1
ATOM 526 C CA . THR A 1 67 ? 71.383 12.551 2.488 1.00 20.37 67 THR A CA 1
ATOM 527 C C . THR A 1 67 ? 71.867 13.692 1.594 1.00 21.65 67 THR A C 1
ATOM 528 O O . THR A 1 67 ? 72.406 14.688 2.076 1.00 23.12 67 THR A O 1
ATOM 532 N N . GLY A 1 68 ? 71.680 13.550 0.292 1.00 23.12 68 GLY A N 1
ATOM 533 C CA . GLY A 1 68 ? 72.113 14.591 -0.617 1.00 25.27 68 GLY A CA 1
ATOM 534 C C . GLY A 1 68 ? 73.535 14.404 -1.111 1.00 27.55 68 GLY A C 1
ATOM 535 O O . GLY A 1 68 ? 74.131 15.341 -1.648 1.00 30.85 68 GLY A O 1
ATOM 536 N N . THR A 1 69 ? 74.107 13.224 -0.889 1.00 26.11 69 THR A N 1
ATOM 537 C CA . THR A 1 69 ? 75.456 12.939 -1.353 1.00 23.71 69 THR A CA 1
ATOM 538 C C . THR A 1 69 ? 75.323 11.846 -2.395 1.00 24.85 69 THR A C 1
ATOM 539 O O . THR A 1 69 ? 74.211 11.437 -2.725 1.00 25.52 69 THR A O 1
ATOM 543 N N . SER A 1 70 ? 76.452 11.344 -2.883 1.00 26.40 70 SER A N 1
ATOM 544 C CA . SER A 1 70 ? 76.444 10.284 -3.886 1.00 26.94 70 SER A CA 1
ATOM 545 C C . SER A 1 70 ? 76.498 8.889 -3.288 1.00 25.72 70 SER A C 1
ATOM 546 O O . SER A 1 70 ? 76.658 7.916 -4.022 1.00 26.69 70 SER A O 1
ATOM 549 N N . ALA A 1 71 ? 76.427 8.798 -1.957 1.00 23.65 71 ALA A N 1
ATOM 550 C CA . ALA A 1 71 ? 76.429 7.507 -1.271 1.00 21.49 71 ALA A CA 1
ATOM 551 C C . ALA A 1 71 ? 75.252 6.742 -1.866 1.00 21.65 71 ALA A C 1
ATOM 552 O O . ALA A 1 71 ? 74.194 7.327 -2.096 1.00 22.65 71 ALA A O 1
ATOM 554 N N . PRO A 1 72 ? 75.414 5.440 -2.137 1.00 21.93 72 PRO A N 1
ATOM 555 C CA . PRO A 1 72 ? 74.301 4.678 -2.713 1.00 22.59 72 PRO A CA 1
ATOM 556 C C . PRO A 1 72 ? 73.054 4.820 -1.848 1.00 23.51 72 PRO A C 1
ATOM 557 O O . PRO A 1 72 ? 73.091 4.504 -0.654 1.00 21.74 72 PRO A O 1
ATOM 561 N N . THR A 1 73 ? 71.991 5.388 -2.418 1.00 24.41 73 THR A N 1
ATOM 562 C CA . THR A 1 73 ? 70.729 5.511 -1.692 1.00 23.55 73 THR A CA 1
ATOM 563 C C . THR A 1 73 ? 70.678 6.693 -0.682 1.00 24.14 73 THR A C 1
ATOM 564 O O . THR A 1 73 ? 69.754 6.821 0.121 1.00 23.99 73 THR A O 1
ATOM 568 N N . GLY A 1 74 ? 71.621 7.620 -0.803 1.00 24.97 74 GLY A N 1
ATOM 569 C CA . GLY A 1 74 ? 71.668 8.753 0.109 1.00 22.66 74 GLY A CA 1
ATOM 570 C C . GLY A 1 74 ? 70.652 9.852 -0.119 1.00 23.24 74 GLY A C 1
ATOM 571 O O . GLY A 1 74 ? 71.024 10.978 -0.443 1.00 25.67 74 GLY A O 1
ATOM 572 N N . GLY A 1 75 ? 69.373 9.549 0.078 1.00 23.51 75 GLY A N 1
ATOM 573 C CA . GLY A 1 75 ? 68.340 10.556 -0.112 1.00 23.03 75 GLY A CA 1
ATOM 574 C C . GLY A 1 75 ? 67.172 10.377 0.840 1.00 25.38 75 GLY A C 1
ATOM 575 O O . GLY A 1 75 ? 66.081 10.901 0.607 1.00 28.32 75 GLY A O 1
ATOM 576 N N . ARG A 1 76 ? 67.438 9.714 1.960 1.00 23.78 76 ARG A N 1
ATOM 577 C CA . ARG A 1 76 ? 66.434 9.412 2.972 1.00 20.61 76 ARG A CA 1
ATOM 578 C C . ARG A 1 76 ? 66.403 10.375 4.145 1.00 19.53 76 ARG A C 1
ATOM 579 O O . ARG A 1 76 ? 67.424 10.956 4.501 1.00 20.11 76 ARG A O 1
ATOM 587 N N . TYR A 1 77 ? 65.233 10.525 4.753 1.00 18.34 77 TYR A N 1
ATOM 588 C CA . TYR A 1 77 ? 65.072 11.396 5.917 1.00 19.66 77 TYR A CA 1
ATOM 589 C C . TYR A 1 77 ? 64.008 10.799 6.832 1.00 19.43 77 TYR A C 1
ATOM 590 O O . TYR A 1 77 ? 63.260 9.909 6.420 1.00 18.56 77 TYR A O 1
ATOM 599 N N . ASN A 1 78 ? 63.935 11.301 8.060 1.00 19.34 78 ASN A N 1
ATOM 600 C CA . ASN A 1 78 ? 62.975 10.810 9.041 1.00 18.73 78 ASN A CA 1
ATOM 601 C C . ASN A 1 78 ? 62.109 11.924 9.605 1.00 20.80 78 ASN A C 1
ATOM 602 O O . ASN A 1 78 ? 62.501 13.088 9.596 1.00 22.01 78 ASN A O 1
ATOM 607 N N . VAL A 1 79 ? 60.920 11.561 10.070 1.00 20.69 79 VAL A N 1
ATOM 608 C CA . VAL A 1 79 ? 60.004 12.494 10.716 1.00 18.99 79 VAL A CA 1
ATOM 609 C C . VAL A 1 79 ? 59.860 11.848 12.088 1.00 20.26 79 VAL A C 1
ATOM 610 O O . VAL A 1 79 ? 59.622 10.645 12.171 1.00 20.65 79 VAL A O 1
ATOM 614 N N . VAL A 1 80 ? 60.123 12.598 13.154 1.00 21.97 80 VAL A N 1
ATOM 615 C CA . VAL A 1 80 ? 60.018 12.053 14.507 1.00 20.74 80 VAL A CA 1
ATOM 616 C C . VAL A 1 80 ? 59.173 12.945 15.396 1.00 21.67 80 VAL A C 1
ATOM 617 O O . VAL A 1 80 ? 59.290 14.169 15.352 1.00 22.14 80 VAL A O 1
ATOM 621 N N . THR A 1 81 ? 58.294 12.325 16.172 1.00 22.04 81 THR A N 1
ATOM 622 C CA . THR A 1 81 ? 57.406 13.043 17.073 1.00 20.58 81 THR A CA 1
ATOM 623 C C . THR A 1 81 ? 56.695 12.027 17.975 1.00 20.29 81 THR A C 1
ATOM 624 O O . THR A 1 81 ? 56.902 10.820 17.843 1.00 22.00 81 THR A O 1
ATOM 628 N N . LYS A 1 82 ? 55.896 12.512 18.917 1.00 19.93 82 LYS A N 1
ATOM 629 C CA . LYS A 1 82 ? 55.152 11.620 19.798 1.00 21.16 82 LYS A CA 1
ATOM 630 C C . LYS A 1 82 ? 53.880 11.292 19.027 1.00 21.62 82 LYS A C 1
ATOM 631 O O . LYS A 1 82 ? 53.206 12.194 18.530 1.00 23.42 82 LYS A O 1
ATOM 637 N N . SER A 1 83 ? 53.560 10.009 18.931 1.00 21.48 83 SER A N 1
ATOM 638 C CA . SER A 1 83 ? 52.405 9.536 18.177 1.00 21.23 83 SER A CA 1
ATOM 639 C C . SER A 1 83 ? 51.024 9.703 18.808 1.00 21.76 83 SER A C 1
ATOM 640 O O . SER A 1 83 ? 50.812 9.360 19.972 1.00 23.51 83 SER A O 1
ATOM 643 N N . PRO A 1 84 ? 50.058 10.225 18.035 1.00 21.76 84 PRO A N 1
ATOM 644 C CA . PRO A 1 84 ? 48.682 10.428 18.506 1.00 21.59 84 PRO A CA 1
ATOM 645 C C . PRO A 1 84 ? 47.983 9.062 18.548 1.00 20.84 84 PRO A C 1
ATOM 646 O O . PRO A 1 84 ? 47.022 8.849 19.280 1.00 21.03 84 PRO A O 1
ATOM 650 N N . LEU A 1 85 ? 48.472 8.150 17.719 1.00 19.95 85 LEU A N 1
ATOM 651 C CA . LEU A 1 85 ? 47.909 6.819 17.616 1.00 18.58 85 LEU A CA 1
ATOM 652 C C . LEU A 1 85 ? 48.318 5.892 18.754 1.00 20.27 85 LEU A C 1
ATOM 653 O O . LEU A 1 85 ? 47.464 5.284 19.394 1.00 20.64 85 LEU A O 1
ATOM 658 N N . THR A 1 86 ? 49.625 5.779 18.984 1.00 22.38 86 THR A N 1
ATOM 659 C CA . THR A 1 86 ? 50.173 4.890 20.011 1.00 22.37 86 THR A CA 1
ATOM 660 C C . THR A 1 86 ? 50.481 5.546 21.371 1.00 24.59 86 THR A C 1
ATOM 661 O O . THR A 1 86 ? 50.512 4.866 22.399 1.00 26.31 86 THR A O 1
ATOM 665 N N . GLY A 1 87 ? 50.754 6.851 21.370 1.00 26.23 87 GLY A N 1
ATOM 666 C CA . GLY A 1 87 ? 51.092 7.549 22.602 1.00 23.06 87 GLY A CA 1
ATOM 667 C C . GLY A 1 87 ? 52.581 7.452 22.920 1.00 23.67 87 GLY A C 1
ATOM 668 O O . GLY A 1 87 ? 53.035 7.936 23.962 1.00 27.56 87 GLY A O 1
ATOM 669 N N . PHE A 1 88 ? 53.339 6.820 22.022 1.00 21.07 88 PHE A N 1
ATOM 670 C CA . PHE A 1 88 ? 54.782 6.645 22.179 1.00 21.57 88 PHE A CA 1
ATOM 671 C C . PHE A 1 88 ? 55.552 7.343 21.059 1.00 21.27 88 PHE A C 1
ATOM 672 O O . PHE A 1 88 ? 54.981 8.027 20.214 1.00 23.28 88 PHE A O 1
ATOM 680 N N . ILE A 1 89 ? 56.862 7.162 21.056 1.00 22.68 89 ILE A N 1
ATOM 681 C CA . ILE A 1 89 ? 57.711 7.769 20.045 1.00 21.62 89 ILE A CA 1
ATOM 682 C C . ILE A 1 89 ? 57.425 7.116 18.695 1.00 20.92 89 ILE A C 1
ATOM 683 O O . ILE A 1 89 ? 57.007 5.960 18.626 1.00 20.20 89 ILE A O 1
ATOM 688 N N . THR A 1 90 ? 57.591 7.882 17.627 1.00 22.41 90 THR A N 1
ATOM 689 C CA . THR A 1 90 ? 57.421 7.352 16.288 1.00 21.58 90 THR A CA 1
ATOM 690 C C . THR A 1 90 ? 58.451 8.022 15.399 1.00 22.41 90 THR A C 1
ATOM 691 O O . THR A 1 90 ? 58.741 9.210 15.561 1.00 22.59 90 THR A O 1
ATOM 695 N N . MET A 1 91 ? 59.097 7.214 14.566 1.00 22.48 91 MET A N 1
ATOM 696 C CA . MET A 1 91 ? 60.083 7.688 13.611 1.00 20.83 91 MET A CA 1
ATOM 697 C C . MET A 1 91 ? 59.630 7.105 12.276 1.00 20.92 91 MET A C 1
ATOM 698 O O . MET A 1 91 ? 59.518 5.887 12.134 1.00 23.58 91 MET A O 1
ATOM 703 N N . ALA A 1 92 ? 59.289 7.982 11.336 1.00 19.48 92 ALA A N 1
ATOM 704 C CA . ALA A 1 92 ? 58.812 7.582 10.015 1.00 17.17 92 ALA A CA 1
ATOM 705 C C . ALA A 1 92 ? 59.850 7.969 8.972 1.00 19.30 92 ALA A C 1
ATOM 706 O O . ALA A 1 92 ? 60.217 9.137 8.870 1.00 22.40 92 ALA A O 1
ATOM 708 N N . ASN A 1 93 ? 60.307 6.994 8.194 1.00 18.00 93 ASN A N 1
ATOM 709 C CA . ASN A 1 93 ? 61.319 7.215 7.165 1.00 16.98 93 ASN A CA 1
ATOM 710 C C . ASN A 1 93 ? 60.694 7.410 5.774 1.00 20.12 93 ASN A C 1
ATOM 711 O O . ASN A 1 93 ? 59.660 6.800 5.459 1.00 19.40 93 ASN A O 1
ATOM 716 N N . SER A 1 94 ? 61.299 8.269 4.949 1.00 20.51 94 SER A N 1
ATOM 717 C CA . SER A 1 94 ? 60.788 8.524 3.597 1.00 18.57 94 SER A CA 1
ATOM 718 C C . SER A 1 94 ? 61.911 8.795 2.609 1.00 17.17 94 SER A C 1
ATOM 719 O O . SER A 1 94 ? 62.948 9.342 2.979 1.00 20.44 94 SER A O 1
ATOM 722 N N . GLY A 1 95 ? 61.692 8.415 1.355 1.00 17.64 95 GLY A N 1
ATOM 723 C CA . GLY A 1 95 ? 62.693 8.607 0.319 1.00 15.48 95 GLY A CA 1
ATOM 724 C C . GLY A 1 95 ? 62.292 9.695 -0.651 1.00 16.37 95 GLY A C 1
ATOM 725 O O . GLY A 1 95 ? 61.778 10.730 -0.247 1.00 19.17 95 GLY A O 1
ATOM 726 N N . GLY A 1 96 ? 62.490 9.455 -1.939 1.00 18.01 96 GLY A N 1
ATOM 727 C CA . GLY A 1 96 ? 62.127 10.456 -2.921 1.00 15.37 96 GLY A CA 1
ATOM 728 C C . GLY A 1 96 ? 63.232 11.467 -3.162 1.00 17.23 96 GLY A C 1
ATOM 729 O O . GLY A 1 96 ? 64.383 11.095 -3.367 1.00 20.52 96 GLY A O 1
ATOM 730 N N . TYR A 1 97 ? 62.887 12.749 -3.101 1.00 19.75 97 TYR A N 1
ATOM 731 C CA . TYR A 1 97 ? 63.833 13.831 -3.356 1.00 20.25 97 TYR A CA 1
ATOM 732 C C . TYR A 1 97 ? 63.769 14.988 -2.375 1.00 19.98 97 TYR A C 1
ATOM 733 O O . TYR A 1 97 ? 64.634 15.860 -2.395 1.00 24.44 97 TYR A O 1
ATOM 742 N N . PHE A 1 98 ? 62.743 15.017 -1.537 1.00 20.14 98 PHE A N 1
ATOM 743 C CA . PHE A 1 98 ? 62.598 16.096 -0.570 1.00 20.28 98 PHE A CA 1
ATOM 744 C C . PHE A 1 98 ? 63.808 16.167 0.364 1.00 21.73 98 PHE A C 1
ATOM 745 O O . PHE A 1 98 ? 64.399 17.233 0.550 1.00 24.84 98 PHE A O 1
ATOM 753 N N . GLY A 1 99 ? 64.194 15.017 0.905 1.00 22.78 99 GLY A N 1
ATOM 754 C CA . GLY A 1 99 ? 65.317 14.931 1.827 1.00 20.41 99 GLY A CA 1
ATOM 755 C C . GLY A 1 99 ? 66.595 15.560 1.315 1.00 20.51 99 GLY A C 1
ATOM 756 O O . GLY A 1 99 ? 67.257 16.287 2.041 1.00 22.42 99 GLY A O 1
ATOM 757 N N . ALA A 1 100 ? 66.943 15.286 0.061 1.00 21.69 100 ALA A N 1
ATOM 758 C CA . ALA A 1 100 ? 68.151 15.843 -0.541 1.00 21.33 100 ALA A CA 1
ATOM 759 C C . ALA A 1 100 ? 68.018 17.355 -0.741 1.00 23.14 100 ALA A C 1
ATOM 760 O O . ALA A 1 100 ? 68.942 18.114 -0.439 1.00 26.15 100 ALA A O 1
ATOM 762 N N . GLU A 1 101 ? 66.852 17.797 -1.200 1.00 23.65 101 GLU A N 1
ATOM 763 C CA . GLU A 1 101 ? 66.610 19.216 -1.426 1.00 24.16 101 GLU A CA 1
ATOM 764 C C . GLU A 1 101 ? 66.837 20.039 -0.151 1.00 26.81 101 GLU A C 1
ATOM 765 O O . GLU A 1 101 ? 67.399 21.136 -0.201 1.00 29.19 101 GLU A O 1
ATOM 771 N N . LEU A 1 102 ? 66.391 19.513 0.987 1.00 26.63 102 LEU A N 1
ATOM 772 C CA . LEU A 1 102 ? 66.570 20.198 2.264 1.00 26.56 102 LEU A CA 1
ATOM 773 C C . LEU A 1 102 ? 68.070 20.350 2.554 1.00 26.48 102 LEU A C 1
ATOM 774 O O . LEU A 1 102 ? 68.507 21.386 3.061 1.00 26.65 102 LEU A O 1
ATOM 779 N N . LYS A 1 103 ? 68.858 19.330 2.209 1.00 27.49 103 LYS A N 1
ATOM 780 C CA . LYS A 1 103 ? 70.308 19.380 2.418 1.00 27.31 103 LYS A CA 1
ATOM 781 C C . LYS A 1 103 ? 70.953 20.369 1.450 1.00 28.50 103 LYS A C 1
ATOM 782 O O . LYS A 1 103 ? 71.897 21.071 1.815 1.00 29.51 103 LYS A O 1
ATOM 788 N N . PHE A 1 104 ? 70.433 20.436 0.226 1.00 26.68 104 PHE A N 1
ATOM 789 C CA . PHE A 1 104 ? 70.952 21.363 -0.769 1.00 26.43 104 PHE A CA 1
ATOM 790 C C . PHE A 1 104 ? 70.698 22.784 -0.309 1.00 27.54 104 PHE A C 1
ATOM 791 O O . PHE A 1 104 ? 71.426 23.693 -0.681 1.00 30.33 104 PHE A O 1
ATOM 799 N N . ALA A 1 105 ? 69.643 22.980 0.474 1.00 27.35 105 ALA A N 1
ATOM 800 C CA . ALA A 1 105 ? 69.317 24.304 0.992 1.00 27.43 105 ALA A CA 1
ATOM 801 C C . ALA A 1 105 ? 70.255 24.678 2.138 1.00 28.93 105 ALA A C 1
ATOM 802 O O . ALA A 1 105 ? 70.299 25.836 2.564 1.00 31.15 105 ALA A O 1
ATOM 804 N N . GLY A 1 106 ? 70.988 23.691 2.644 1.00 27.98 106 GLY A N 1
ATOM 805 C CA . GLY A 1 106 ? 71.934 23.943 3.714 1.00 26.69 106 GLY A CA 1
ATOM 806 C C . GLY A 1 106 ? 71.478 23.687 5.138 1.00 29.07 106 GLY A C 1
ATOM 807 O O . GLY A 1 106 ? 72.084 24.204 6.083 1.00 31.29 106 GLY A O 1
ATOM 808 N N . TYR A 1 107 ? 70.444 22.872 5.314 1.00 28.30 107 TYR A N 1
ATOM 809 C CA . TYR A 1 107 ? 69.943 22.577 6.652 1.00 26.71 107 TYR A CA 1
ATOM 810 C C . TYR A 1 107 ? 69.875 21.078 6.853 1.00 27.48 107 TYR A C 1
ATOM 811 O O . TYR A 1 107 ? 69.750 20.329 5.888 1.00 27.78 107 TYR A O 1
ATOM 820 N N . ASP A 1 108 ? 69.995 20.641 8.101 1.00 27.94 108 ASP A N 1
ATOM 821 C CA . ASP A 1 108 ? 69.921 19.220 8.419 1.00 28.66 108 ASP A CA 1
ATOM 822 C C . ASP A 1 108 ? 68.540 18.830 8.893 1.00 28.31 108 ASP A C 1
ATOM 823 O O . ASP A 1 108 ? 68.115 17.699 8.683 1.00 30.76 108 ASP A O 1
ATOM 828 N N . ALA A 1 109 ? 67.852 19.752 9.561 1.00 26.35 109 ALA A N 1
ATOM 829 C CA . ALA A 1 109 ? 66.533 19.460 10.094 1.00 26.34 109 ALA A CA 1
ATOM 830 C C . ALA A 1 109 ? 65.680 20.706 10.229 1.00 27.19 109 ALA A C 1
ATOM 831 O O . ALA A 1 109 ? 66.149 21.827 10.006 1.00 26.60 109 ALA A O 1
ATOM 833 N N . ILE A 1 110 ? 64.413 20.479 10.567 1.00 26.49 110 ILE A N 1
ATOM 834 C CA . ILE A 1 110 ? 63.429 21.529 10.802 1.00 24.56 110 ILE A CA 1
ATOM 835 C C . ILE A 1 110 ? 62.638 21.064 12.030 1.00 26.17 110 ILE A C 1
ATOM 836 O O . ILE A 1 110 ? 62.125 19.940 12.054 1.00 27.03 110 ILE A O 1
ATOM 841 N N . VAL A 1 111 ? 62.614 21.889 13.072 1.00 26.20 111 VAL A N 1
ATOM 842 C CA . VAL A 1 111 ? 61.881 21.587 14.296 1.00 24.91 111 VAL A CA 1
ATOM 843 C C . VAL A 1 111 ? 60.675 22.532 14.332 1.00 26.48 111 VAL A C 1
ATOM 844 O O . VAL A 1 111 ? 60.847 23.754 14.427 1.00 25.61 111 VAL A O 1
ATOM 848 N N . VAL A 1 112 ? 59.473 21.976 14.175 1.00 25.10 112 VAL A N 1
ATOM 849 C CA . VAL A 1 112 ? 58.236 22.763 14.194 1.00 23.88 112 VAL A CA 1
ATOM 850 C C . VAL A 1 112 ? 57.550 22.686 15.556 1.00 24.51 112 VAL A C 1
ATOM 851 O O . VAL A 1 112 ? 57.236 21.607 16.061 1.00 24.33 112 VAL A O 1
ATOM 855 N N . GLU A 1 113 ? 57.299 23.852 16.126 1.00 27.23 113 GLU A N 1
ATOM 856 C CA . GLU A 1 113 ? 56.672 23.965 17.427 1.00 29.82 113 GLU A CA 1
ATOM 857 C C . GLU A 1 113 ? 55.413 24.821 17.350 1.00 28.76 113 GLU A C 1
ATOM 858 O O . GLU A 1 113 ? 55.208 25.585 16.396 1.00 28.28 113 GLU A O 1
ATOM 864 N N . GLY A 1 114 ? 54.573 24.690 18.367 1.00 26.50 114 GLY A N 1
ATOM 865 C CA . GLY A 1 114 ? 53.364 25.479 18.429 1.00 25.96 114 GLY A CA 1
ATOM 866 C C . GLY A 1 114 ? 52.291 25.101 17.443 1.00 25.79 114 GLY A C 1
ATOM 867 O O . GLY A 1 114 ? 52.178 23.955 17.034 1.00 27.99 114 GLY A O 1
ATOM 868 N N . LYS A 1 115 ? 51.495 26.089 17.066 1.00 26.02 115 LYS A N 1
ATOM 869 C CA . LYS A 1 115 ? 50.397 25.878 16.146 1.00 27.38 115 LYS A CA 1
ATOM 870 C C . LYS A 1 115 ? 50.023 27.197 15.496 1.00 26.26 115 LYS A C 1
ATOM 871 O O . LYS A 1 115 ? 49.891 28.214 16.180 1.00 26.81 115 LYS A O 1
ATOM 877 N N . ALA A 1 116 ? 49.881 27.184 14.175 1.00 25.32 116 ALA A N 1
ATOM 878 C CA . ALA A 1 116 ? 49.505 28.386 13.450 1.00 26.51 116 ALA A CA 1
ATOM 879 C C . ALA A 1 116 ? 48.029 28.638 13.710 1.00 29.24 116 ALA A C 1
ATOM 880 O O . ALA A 1 116 ? 47.258 27.700 13.915 1.00 30.39 116 ALA A O 1
ATOM 882 N N . GLU A 1 117 ? 47.641 29.908 13.715 1.00 33.35 117 GLU A N 1
ATOM 883 C CA . GLU A 1 117 ? 46.253 30.293 13.950 1.00 34.78 117 GLU A CA 1
ATOM 884 C C . GLU A 1 117 ? 45.376 29.832 12.792 1.00 35.43 117 GLU A C 1
ATOM 885 O O . GLU A 1 117 ? 44.217 29.479 12.989 1.00 37.31 117 GLU A O 1
ATOM 891 N N . LYS A 1 118 ? 45.952 29.833 11.591 1.00 35.55 118 LYS A N 1
ATOM 892 C CA . LYS A 1 118 ? 45.277 29.421 10.365 1.00 35.28 118 LYS A CA 1
ATOM 893 C C . LYS A 1 118 ? 46.265 28.623 9.510 1.00 33.34 118 LYS A C 1
ATOM 894 O O . LYS A 1 118 ? 47.474 28.670 9.750 1.00 34.26 118 LYS A O 1
ATOM 900 N N . PRO A 1 119 ? 45.767 27.892 8.494 1.00 30.76 119 PRO A N 1
ATOM 901 C CA . PRO A 1 119 ? 46.646 27.098 7.632 1.00 28.37 119 PRO A CA 1
ATOM 902 C C . PRO A 1 119 ? 47.761 27.912 6.983 1.00 27.85 119 PRO A C 1
ATOM 903 O O . PRO A 1 119 ? 47.520 28.974 6.406 1.00 28.44 119 PRO A O 1
ATOM 907 N N . VAL A 1 120 ? 48.980 27.404 7.088 1.00 26.73 120 VAL A N 1
ATOM 908 C CA . VAL A 1 120 ? 50.143 28.041 6.490 1.00 26.99 120 VAL A CA 1
ATOM 909 C C . VAL A 1 120 ? 51.026 26.931 5.917 1.00 28.23 120 VAL A C 1
ATOM 910 O O . VAL A 1 120 ? 50.744 25.748 6.111 1.00 28.14 120 VAL A O 1
ATOM 914 N N . TYR A 1 121 ? 52.029 27.308 5.135 1.00 27.97 121 TYR A N 1
ATOM 915 C CA . TYR A 1 121 ? 52.982 26.353 4.598 1.00 26.19 121 TYR A CA 1
ATOM 916 C C . TYR A 1 121 ? 54.332 27.050 4.699 1.00 27.65 121 TYR A C 1
ATOM 917 O O . TYR A 1 121 ? 54.403 28.277 4.691 1.00 29.56 121 TYR A O 1
ATOM 926 N N . ILE A 1 122 ? 55.379 26.283 4.942 1.00 26.62 122 ILE A N 1
ATOM 927 C CA . ILE A 1 122 ? 56.704 26.853 5.080 1.00 27.31 122 ILE A CA 1
ATOM 928 C C . ILE A 1 122 ? 57.426 26.794 3.744 1.00 29.22 122 ILE A C 1
ATOM 929 O O . ILE A 1 122 ? 57.407 25.759 3.075 1.00 30.52 122 ILE A O 1
ATOM 934 N N . TYR A 1 123 ? 58.036 27.909 3.350 1.00 28.93 123 TYR A N 1
ATOM 935 C CA . TYR A 1 123 ? 58.787 27.985 2.106 1.00 26.41 123 TYR A CA 1
ATOM 936 C C . TYR A 1 123 ? 60.258 28.267 2.404 1.00 26.63 123 TYR A C 1
ATOM 937 O O . TYR A 1 123 ? 60.584 29.206 3.131 1.00 27.43 123 TYR A O 1
ATOM 946 N N . ILE A 1 124 ? 61.141 27.448 1.842 1.00 26.91 124 ILE A N 1
ATOM 947 C CA . ILE A 1 124 ? 62.576 27.591 2.039 1.00 27.83 124 ILE A CA 1
ATOM 948 C C . ILE A 1 124 ? 63.296 27.559 0.698 1.00 32.15 124 ILE A C 1
ATOM 949 O O . ILE A 1 124 ? 63.049 26.679 -0.125 1.00 32.90 124 ILE A O 1
ATOM 954 N N . LYS A 1 125 ? 64.183 28.527 0.490 1.00 36.13 125 LYS A N 1
ATOM 955 C CA . LYS A 1 125 ? 64.982 28.645 -0.729 1.00 37.68 125 LYS A CA 1
ATOM 956 C C . LYS A 1 125 ? 66.356 29.065 -0.231 1.00 36.99 125 LYS A C 1
ATOM 957 O O . LYS A 1 125 ? 66.650 30.258 -0.106 1.00 37.73 125 LYS A O 1
ATOM 963 N N . ASP A 1 126 ? 67.183 28.078 0.082 1.00 36.70 126 ASP A N 1
ATOM 964 C CA . ASP A 1 126 ? 68.507 28.328 0.625 1.00 36.94 126 ASP A CA 1
ATOM 965 C C . ASP A 1 126 ? 68.332 29.127 1.911 1.00 37.46 126 ASP A C 1
ATOM 966 O O . ASP A 1 126 ? 67.626 28.687 2.811 1.00 37.30 126 ASP A O 1
ATOM 971 N N . GLU A 1 127 ? 68.859 30.346 1.947 1.00 38.84 127 GLU A N 1
ATOM 972 C CA . GLU A 1 127 ? 68.779 31.180 3.146 1.00 40.51 127 GLU A CA 1
ATOM 973 C C . GLU A 1 127 ? 67.400 31.790 3.397 1.00 39.33 127 GLU A C 1
ATOM 974 O O . GLU A 1 127 ? 67.117 32.281 4.493 1.00 38.52 127 GLU A O 1
ATOM 980 N N . HIS A 1 128 ? 66.558 31.798 2.375 1.00 38.39 128 HIS A N 1
ATOM 981 C CA . HIS A 1 128 ? 65.235 32.383 2.502 1.00 39.40 128 HIS A CA 1
ATOM 982 C C . HIS A 1 128 ? 64.189 31.439 3.113 1.00 39.73 128 HIS A C 1
ATOM 983 O O . HIS A 1 128 ? 63.795 30.455 2.489 1.00 41.41 128 HIS A O 1
ATOM 990 N N . ILE A 1 129 ? 63.736 31.760 4.324 1.00 37.35 129 ILE A N 1
ATOM 991 C CA . ILE A 1 129 ? 62.725 30.973 5.035 1.00 35.29 129 ILE A CA 1
ATOM 992 C C . ILE A 1 129 ? 61.511 31.873 5.229 1.00 38.40 129 ILE A C 1
ATOM 993 O O . ILE A 1 129 ? 61.610 32.948 5.825 1.00 37.87 129 ILE A O 1
ATOM 998 N N . GLU A 1 130 ? 60.355 31.412 4.771 1.00 40.88 130 GLU A N 1
ATOM 999 C CA . GLU A 1 130 ? 59.138 32.207 4.839 1.00 42.62 130 GLU A CA 1
ATOM 1000 C C . GLU A 1 130 ? 57.892 31.375 5.174 1.00 42.80 130 GLU A C 1
ATOM 1001 O O . GLU A 1 130 ? 57.699 30.291 4.623 1.00 42.37 130 GLU A O 1
ATOM 1007 N N . ILE A 1 131 ? 57.063 31.876 6.088 1.00 40.52 131 ILE A N 1
ATOM 1008 C CA . ILE A 1 131 ? 55.827 31.187 6.452 1.00 39.33 131 ILE A CA 1
ATOM 1009 C C . ILE A 1 131 ? 54.713 31.838 5.636 1.00 39.33 131 ILE A C 1
ATOM 1010 O O . ILE A 1 131 ? 54.393 33.007 5.849 1.00 40.78 131 ILE A O 1
ATOM 1015 N N . ARG A 1 132 ? 54.136 31.091 4.700 1.00 36.90 132 ARG A N 1
ATOM 1016 C CA . ARG A 1 132 ? 53.090 31.628 3.846 1.00 36.31 132 ARG A CA 1
ATOM 1017 C C . ARG A 1 132 ? 51.716 31.050 4.136 1.00 37.66 132 ARG A C 1
ATOM 1018 O O . ARG A 1 132 ? 51.590 29.964 4.694 1.00 37.95 132 ARG A O 1
ATOM 1026 N N . ASP A 1 133 ? 50.685 31.797 3.764 1.00 39.37 133 ASP A N 1
ATOM 1027 C CA . ASP A 1 133 ? 49.311 31.374 3.975 1.00 41.25 133 ASP A CA 1
ATOM 1028 C C . ASP A 1 133 ? 48.940 30.202 3.074 1.00 39.57 133 ASP A C 1
ATOM 1029 O O . ASP A 1 133 ? 49.269 30.194 1.884 1.00 40.22 133 ASP A O 1
ATOM 1034 N N . ALA A 1 134 ? 48.194 29.255 3.637 1.00 35.51 134 ALA A N 1
ATOM 1035 C CA . ALA A 1 134 ? 47.769 28.067 2.918 1.00 34.27 134 ALA A CA 1
ATOM 1036 C C . ALA A 1 134 ? 46.275 27.843 3.068 1.00 34.19 134 ALA A C 1
ATOM 1037 O O . ALA A 1 134 ? 45.787 26.741 2.837 1.00 36.23 134 ALA A O 1
ATOM 1039 N N . SER A 1 135 ? 45.543 28.893 3.417 1.00 36.19 135 SER A N 1
ATOM 1040 C CA . SER A 1 135 ? 44.100 28.778 3.599 1.00 40.54 135 SER A CA 1
ATOM 1041 C C . SER A 1 135 ? 43.380 28.313 2.341 1.00 41.85 135 SER A C 1
ATOM 1042 O O . SER A 1 135 ? 42.270 27.785 2.403 1.00 44.01 135 SER A O 1
ATOM 1045 N N . HIS A 1 136 ? 44.033 28.494 1.202 1.00 41.44 136 HIS A N 1
ATOM 1046 C CA . HIS A 1 136 ? 43.458 28.104 -0.078 1.00 40.71 136 HIS A CA 1
ATOM 1047 C C . HIS A 1 136 ? 43.918 26.717 -0.534 1.00 42.05 136 HIS A C 1
ATOM 1048 O O . HIS A 1 136 ? 43.337 26.145 -1.453 1.00 45.08 136 HIS A O 1
ATOM 1055 N N . ILE A 1 137 ? 44.994 26.201 0.056 1.00 40.83 137 ILE A N 1
ATOM 1056 C CA . ILE A 1 137 ? 45.475 24.873 -0.317 1.00 37.57 137 ILE A CA 1
ATOM 1057 C C . ILE A 1 137 ? 44.798 23.879 0.623 1.00 33.61 137 ILE A C 1
ATOM 1058 O O . ILE A 1 137 ? 44.555 22.729 0.261 1.00 33.03 137 ILE A O 1
ATOM 1063 N N . TRP A 1 138 ? 44.503 24.343 1.834 1.00 27.36 138 TRP A N 1
ATOM 1064 C CA . TRP A 1 138 ? 43.881 23.524 2.857 1.00 26.06 138 TRP A CA 1
ATOM 1065 C C . TRP A 1 138 ? 42.639 22.836 2.331 1.00 26.16 138 TRP A C 1
ATOM 1066 O O . TRP A 1 138 ? 41.710 23.491 1.876 1.00 27.05 138 TRP A O 1
ATOM 1077 N N . GLY A 1 139 ? 42.651 21.506 2.370 1.00 25.54 139 GLY A N 1
ATOM 1078 C CA . GLY A 1 139 ? 41.525 20.721 1.902 1.00 23.98 139 GLY A CA 1
ATOM 1079 C C . GLY A 1 139 ? 41.816 19.996 0.602 1.00 24.65 139 GLY A C 1
ATOM 1080 O O . GLY A 1 139 ? 41.037 19.143 0.179 1.00 25.82 139 GLY A O 1
ATOM 1081 N N . LYS A 1 140 ? 42.934 20.328 -0.032 1.00 24.26 140 LYS A N 1
ATOM 1082 C CA . LYS A 1 140 ? 43.313 19.712 -1.297 1.00 26.38 140 LYS A CA 1
ATOM 1083 C C . LYS A 1 140 ? 44.199 18.492 -1.136 1.00 23.91 140 LYS A C 1
ATOM 1084 O O . LYS A 1 140 ? 44.940 18.363 -0.164 1.00 22.44 140 LYS A O 1
ATOM 1090 N N . LYS A 1 141 ? 44.118 17.595 -2.107 1.00 23.15 141 LYS A N 1
ATOM 1091 C CA . LYS A 1 141 ? 44.923 16.389 -2.088 1.00 24.55 141 LYS A CA 1
ATOM 1092 C C . LYS A 1 141 ? 46.373 16.706 -2.363 1.00 22.59 141 LYS A C 1
ATOM 1093 O O . LYS A 1 141 ? 46.695 17.763 -2.896 1.00 24.11 141 LYS A O 1
ATOM 1099 N N . VAL A 1 142 ? 47.238 15.751 -2.063 1.00 21.83 142 VAL A N 1
ATOM 1100 C CA . VAL A 1 142 ? 48.666 15.914 -2.257 1.00 20.89 142 VAL A CA 1
ATOM 1101 C C . VAL A 1 142 ? 49.076 16.425 -3.643 1.00 22.71 142 VAL A C 1
ATOM 1102 O O . VAL A 1 142 ? 49.830 17.389 -3.746 1.00 25.66 142 VAL A O 1
ATOM 1106 N N . SER A 1 143 ? 48.572 15.817 -4.708 1.00 23.74 143 SER A N 1
ATOM 1107 C CA . SER A 1 143 ? 48.946 16.260 -6.053 1.00 26.03 143 SER A CA 1
ATOM 1108 C C . SER A 1 143 ? 48.563 17.715 -6.314 1.00 26.75 143 SER A C 1
ATOM 1109 O O . SER A 1 143 ? 49.367 18.483 -6.844 1.00 28.52 143 SER A O 1
ATOM 1112 N N . GLU A 1 144 ? 47.338 18.082 -5.939 1.00 27.45 144 GLU A N 1
ATOM 1113 C CA . GLU A 1 144 ? 46.837 19.444 -6.126 1.00 28.64 144 GLU A CA 1
ATOM 1114 C C . GLU A 1 144 ? 47.652 20.415 -5.278 1.00 27.54 144 GLU A C 1
ATOM 1115 O O . GLU A 1 144 ? 48.054 21.475 -5.751 1.00 28.64 144 GLU A O 1
ATOM 1121 N N . THR A 1 145 ? 47.911 20.040 -4.031 1.00 26.41 145 THR A N 1
ATOM 1122 C CA . THR A 1 145 ? 48.690 20.868 -3.123 1.00 25.61 145 THR A CA 1
ATOM 1123 C C . THR A 1 145 ? 50.050 21.194 -3.732 1.00 26.54 145 THR A C 1
ATOM 1124 O O . THR A 1 145 ? 50.481 22.349 -3.725 1.00 27.19 145 THR A O 1
ATOM 1128 N N . GLU A 1 146 ? 50.709 20.176 -4.281 1.00 26.88 146 GLU A N 1
ATOM 1129 C CA . GLU A 1 146 ? 52.019 20.347 -4.895 1.00 27.42 146 GLU A CA 1
ATOM 1130 C C . GLU A 1 146 ? 51.962 21.219 -6.151 1.00 27.78 146 GLU A C 1
ATOM 1131 O O . GLU A 1 146 ? 52.791 22.112 -6.331 1.00 30.03 146 GLU A O 1
ATOM 1137 N N . ALA A 1 147 ? 50.971 20.986 -7.002 1.00 27.05 147 ALA A N 1
ATOM 1138 C CA . ALA A 1 147 ? 50.827 21.767 -8.228 1.00 28.08 147 ALA A CA 1
ATOM 1139 C C . ALA A 1 147 ? 50.623 23.241 -7.910 1.00 28.54 147 ALA A C 1
ATOM 1140 O O . ALA A 1 147 ? 51.250 24.107 -8.523 1.00 30.76 147 ALA A O 1
ATOM 1142 N N . THR A 1 148 ? 49.757 23.515 -6.939 1.00 29.64 148 THR A N 1
ATOM 1143 C CA . THR A 1 148 ? 49.456 24.878 -6.514 1.00 30.77 148 THR A CA 1
ATOM 1144 C C . THR A 1 148 ? 50.700 25.584 -5.981 1.00 31.38 148 THR A C 1
ATOM 1145 O O . THR A 1 148 ? 51.002 26.707 -6.387 1.00 34.05 148 THR A O 1
ATOM 1149 N N . ILE A 1 149 ? 51.446 24.914 -5.105 1.00 30.15 149 ILE A N 1
ATOM 1150 C CA . ILE A 1 149 ? 52.641 25.513 -4.529 1.00 28.41 149 ILE A CA 1
ATOM 1151 C C . ILE A 1 149 ? 53.701 25.818 -5.580 1.00 30.20 149 ILE A C 1
ATOM 1152 O O . ILE A 1 149 ? 54.357 26.856 -5.516 1.00 31.38 149 ILE A O 1
ATOM 1157 N N . ARG A 1 150 ? 53.851 24.943 -6.565 1.00 29.97 150 ARG A N 1
ATOM 1158 C CA . ARG A 1 150 ? 54.838 25.179 -7.601 1.00 33.87 150 ARG A CA 1
ATOM 1159 C C . ARG A 1 150 ? 54.451 26.367 -8.457 1.00 37.63 150 ARG A C 1
ATOM 1160 O O . ARG A 1 150 ? 55.311 27.125 -8.898 1.00 38.25 150 ARG A O 1
ATOM 1168 N N . LYS A 1 151 ? 53.156 26.540 -8.686 1.00 41.42 151 LYS A N 1
ATOM 1169 C CA . LYS A 1 151 ? 52.682 27.673 -9.471 1.00 47.23 151 LYS A CA 1
ATOM 1170 C C . LYS A 1 151 ? 52.893 28.967 -8.682 1.00 47.67 151 LYS A C 1
ATOM 1171 O O . LYS A 1 151 ? 53.253 29.994 -9.245 1.00 48.87 151 LYS A O 1
ATOM 1177 N N . GLU A 1 152 ? 52.688 28.903 -7.372 1.00 48.54 152 GLU A N 1
ATOM 1178 C CA . GLU A 1 152 ? 52.855 30.069 -6.518 1.00 49.60 152 GLU A CA 1
ATOM 1179 C C . GLU A 1 152 ? 54.293 30.530 -6.367 1.00 51.71 152 GLU A C 1
ATOM 1180 O O . GLU A 1 152 ? 54.585 31.703 -6.557 1.00 55.02 152 GLU A O 1
ATOM 1186 N N . VAL A 1 153 ? 55.190 29.625 -5.994 1.00 51.83 153 VAL A N 1
ATOM 1187 C CA . VAL A 1 153 ? 56.592 29.998 -5.827 1.00 52.27 153 VAL A CA 1
ATOM 1188 C C . VAL A 1 153 ? 57.287 30.178 -7.184 1.00 52.62 153 VAL A C 1
ATOM 1189 O O . VAL A 1 153 ? 58.453 30.568 -7.246 1.00 53.04 153 VAL A O 1
ATOM 1193 N N . GLY A 1 154 ? 56.562 29.879 -8.260 1.00 51.78 154 GLY A N 1
ATOM 1194 C CA . GLY A 1 154 ? 57.105 30.013 -9.600 1.00 54.17 154 GLY A CA 1
ATOM 1195 C C . GLY A 1 154 ? 58.301 29.123 -9.894 1.00 55.66 154 GLY A C 1
ATOM 1196 O O . GLY A 1 154 ? 59.127 29.443 -10.751 1.00 57.59 154 GLY A O 1
ATOM 1197 N N . SER A 1 155 ? 58.374 27.976 -9.231 1.00 55.48 155 SER A N 1
ATOM 1198 C CA . SER A 1 155 ? 59.490 27.066 -9.434 1.00 54.67 155 SER A CA 1
ATOM 1199 C C . SER A 1 155 ? 59.031 25.619 -9.508 1.00 56.22 155 SER A C 1
ATOM 1200 O O . SER A 1 155 ? 58.302 25.137 -8.645 1.00 57.38 155 SER A O 1
ATOM 1203 N N . GLU A 1 156 ? 59.459 24.930 -10.556 1.00 57.41 156 GLU A N 1
ATOM 1204 C CA . GLU A 1 156 ? 59.115 23.529 -10.730 1.00 57.93 156 GLU A CA 1
ATOM 1205 C C . GLU A 1 156 ? 60.119 22.663 -9.971 1.00 54.61 156 GLU A C 1
ATOM 1206 O O . GLU A 1 156 ? 59.949 21.446 -9.866 1.00 55.97 156 GLU A O 1
ATOM 1212 N N . LYS A 1 157 ? 61.166 23.295 -9.443 1.00 48.51 157 LYS A N 1
ATOM 1213 C CA . LYS A 1 157 ? 62.205 22.573 -8.717 1.00 39.73 157 LYS A CA 1
ATOM 1214 C C . LYS A 1 157 ? 61.910 22.348 -7.237 1.00 34.23 157 LYS A C 1
ATOM 1215 O O . LYS A 1 157 ? 62.528 21.483 -6.620 1.00 32.32 157 LYS A O 1
ATOM 1221 N N . VAL A 1 158 ? 61.010 23.138 -6.655 1.00 29.80 158 VAL A N 1
ATOM 1222 C CA . VAL A 1 158 ? 60.687 22.962 -5.239 1.00 29.25 158 VAL A CA 1
ATOM 1223 C C . VAL A 1 158 ? 60.191 21.547 -4.999 1.00 28.19 158 VAL A C 1
ATOM 1224 O O . VAL A 1 158 ? 59.453 21.005 -5.824 1.00 27.36 158 VAL A O 1
ATOM 1228 N N . LYS A 1 159 ? 60.664 20.931 -3.919 1.00 26.79 159 LYS A N 1
ATOM 1229 C CA . LYS A 1 159 ? 60.250 19.586 -3.531 1.00 25.28 159 LYS A CA 1
ATOM 1230 C C . LYS A 1 159 ? 59.322 19.841 -2.352 1.00 25.95 159 LYS A C 1
ATOM 1231 O O . LYS A 1 159 ? 59.614 20.688 -1.501 1.00 25.85 159 LYS A O 1
ATOM 1237 N N . ILE A 1 160 ? 58.218 19.109 -2.285 1.00 24.67 160 ILE A N 1
ATOM 1238 C CA . ILE A 1 160 ? 57.242 19.344 -1.232 1.00 24.21 160 ILE A CA 1
ATOM 1239 C C . ILE A 1 160 ? 56.867 18.159 -0.353 1.00 23.75 160 ILE A C 1
ATOM 1240 O O . ILE A 1 160 ? 56.758 17.026 -0.838 1.00 26.59 160 ILE A O 1
ATOM 1245 N N . ALA A 1 161 ? 56.730 18.434 0.945 1.00 20.25 161 ALA A N 1
ATOM 1246 C CA . ALA A 1 161 ? 56.303 17.462 1.948 1.00 19.29 161 ALA A CA 1
ATOM 1247 C C . ALA A 1 161 ? 55.011 18.063 2.484 1.00 21.78 161 ALA A C 1
ATOM 1248 O O . ALA A 1 161 ? 54.996 19.212 2.938 1.00 22.78 161 ALA A O 1
ATOM 1250 N N . SER A 1 162 ? 53.917 17.315 2.410 1.00 22.06 162 SER A N 1
ATOM 1251 C CA . SER A 1 162 ? 52.639 17.829 2.878 1.00 22.61 162 SER A CA 1
ATOM 1252 C C . SER A 1 162 ? 51.722 16.753 3.430 1.00 22.32 162 SER A C 1
ATOM 1253 O O . SER A 1 162 ? 52.053 15.566 3.423 1.00 21.56 162 SER A O 1
ATOM 1256 N N . ILE A 1 163 ? 50.576 17.195 3.932 1.00 22.51 163 ILE A N 1
ATOM 1257 C CA . ILE A 1 163 ? 49.554 16.307 4.462 1.00 20.84 163 ILE A CA 1
ATOM 1258 C C . ILE A 1 163 ? 48.333 16.507 3.571 1.00 20.68 163 ILE A C 1
ATOM 1259 O O . ILE A 1 163 ? 48.211 17.526 2.889 1.00 19.47 163 ILE A O 1
ATOM 1264 N N . GLY A 1 164 ? 47.464 15.511 3.523 1.00 21.23 164 GLY A N 1
ATOM 1265 C CA . GLY A 1 164 ? 46.262 15.645 2.727 1.00 21.84 164 GLY A CA 1
ATOM 1266 C C . GLY A 1 164 ? 45.098 15.833 3.679 1.00 21.09 164 GLY A C 1
ATOM 1267 O O . GLY A 1 164 ? 45.304 16.113 4.868 1.00 22.87 164 GLY A O 1
ATOM 1268 N N . PRO A 1 165 ? 43.857 15.701 3.193 1.00 19.57 165 PRO A N 1
ATOM 1269 C CA . PRO A 1 165 ? 42.654 15.852 4.021 1.00 19.37 165 PRO A CA 1
ATOM 1270 C C . PRO A 1 165 ? 42.674 15.036 5.332 1.00 19.37 165 PRO A C 1
ATOM 1271 O O . PRO A 1 165 ? 42.161 15.478 6.364 1.00 19.14 165 PRO A O 1
ATOM 1275 N N . ALA A 1 166 ? 43.298 13.858 5.293 1.00 21.12 166 ALA A N 1
ATOM 1276 C CA . ALA A 1 166 ? 43.392 12.982 6.464 1.00 18.82 166 ALA A CA 1
ATOM 1277 C C . ALA A 1 166 ? 44.167 13.640 7.590 1.00 19.64 166 ALA A C 1
ATOM 1278 O O . ALA A 1 166 ? 43.787 13.529 8.750 1.00 22.09 166 ALA A O 1
ATOM 1280 N N . GLY A 1 167 ? 45.278 14.286 7.250 1.00 21.40 167 GLY A N 1
ATOM 1281 C CA . GLY A 1 167 ? 46.087 14.970 8.247 1.00 21.00 167 GLY A CA 1
ATOM 1282 C C . GLY A 1 167 ? 45.333 16.169 8.795 1.00 21.21 167 GLY A C 1
ATOM 1283 O O . GLY A 1 167 ? 45.261 16.378 10.004 1.00 21.71 167 GLY A O 1
ATOM 1284 N N . GLU A 1 168 ? 44.729 16.935 7.898 1.00 19.28 168 GLU A N 1
ATOM 1285 C CA . GLU A 1 168 ? 43.957 18.113 8.274 1.00 20.14 168 GLU A CA 1
ATOM 1286 C C . GLU A 1 168 ? 42.823 17.760 9.224 1.00 22.96 168 GLU A C 1
ATOM 1287 O O . GLU A 1 168 ? 42.438 18.563 10.079 1.00 24.76 168 GLU A O 1
ATOM 1293 N N . ASN A 1 169 ? 42.262 16.568 9.034 1.00 23.95 169 ASN A N 1
ATOM 1294 C CA . ASN A 1 169 ? 41.155 16.097 9.855 1.00 23.49 169 ASN A CA 1
ATOM 1295 C C . ASN A 1 169 ? 41.574 15.275 11.063 1.00 21.98 169 ASN A C 1
ATOM 1296 O O . ASN A 1 169 ? 40.740 14.675 11.735 1.00 22.31 169 ASN A O 1
ATOM 1301 N N . LEU A 1 170 ? 42.874 15.250 11.328 1.00 21.20 170 LEU A N 1
ATOM 1302 C CA . LEU A 1 170 ? 43.428 14.536 12.470 1.00 21.23 170 LEU A CA 1
ATOM 1303 C C . LEU A 1 170 ? 43.151 13.033 12.533 1.00 21.65 170 LEU A C 1
ATOM 1304 O O . LEU A 1 170 ? 42.924 12.487 13.619 1.00 22.30 170 LEU A O 1
ATOM 1309 N N . VAL A 1 171 ? 43.169 12.366 11.379 1.00 19.31 171 VAL A N 1
ATOM 1310 C CA . VAL A 1 171 ? 42.966 10.917 11.323 1.00 17.16 171 VAL A CA 1
ATOM 1311 C C . VAL A 1 171 ? 44.208 10.356 12.023 1.00 16.38 171 VAL A C 1
ATOM 1312 O O . VAL A 1 171 ? 45.336 10.685 11.653 1.00 20.61 171 VAL A O 1
ATOM 1316 N N . LYS A 1 172 ? 44.010 9.537 13.048 1.00 16.31 172 LYS A N 1
ATOM 1317 C CA . LYS A 1 172 ? 45.137 9.015 13.825 1.00 17.21 172 LYS A CA 1
ATOM 1318 C C . LYS A 1 172 ? 46.262 8.326 13.066 1.00 17.30 172 LYS A C 1
ATOM 1319 O O . LYS A 1 172 ? 47.354 8.169 13.602 1.00 19.04 172 LYS A O 1
ATOM 1325 N N . PHE A 1 173 ? 45.998 7.895 11.838 1.00 14.10 173 PHE A N 1
ATOM 1326 C CA . PHE A 1 173 ? 47.027 7.262 11.038 1.00 13.07 173 PHE A CA 1
ATOM 1327 C C . PHE A 1 173 ? 47.276 8.022 9.738 1.00 14.36 173 PHE A C 1
ATOM 1328 O O . PHE A 1 173 ? 47.539 7.433 8.686 1.00 14.99 173 PHE A O 1
ATOM 1336 N N . ALA A 1 174 ? 47.172 9.346 9.823 1.00 15.75 174 ALA A N 1
ATOM 1337 C CA . ALA A 1 174 ? 47.423 10.216 8.680 1.00 17.20 174 ALA A CA 1
ATOM 1338 C C . ALA A 1 174 ? 48.937 10.285 8.516 1.00 18.20 174 ALA A C 1
ATOM 1339 O O . ALA A 1 174 ? 49.676 10.393 9.501 1.00 18.82 174 ALA A O 1
ATOM 1341 N N . ALA A 1 175 ? 49.394 10.224 7.270 1.00 21.14 175 ALA A N 1
ATOM 1342 C CA . ALA A 1 175 ? 50.818 10.240 6.956 1.00 21.47 175 ALA A CA 1
ATOM 1343 C C . ALA A 1 175 ? 51.273 11.561 6.364 1.00 19.17 175 ALA A C 1
ATOM 1344 O O . ALA A 1 175 ? 50.450 12.431 6.073 1.00 21.98 175 ALA A O 1
ATOM 1346 N N . ILE A 1 176 ? 52.586 11.728 6.252 1.00 17.66 176 ILE A N 1
ATOM 1347 C CA . ILE A 1 176 ? 53.157 12.908 5.615 1.00 18.53 176 ILE A CA 1
ATOM 1348 C C . ILE A 1 176 ? 53.699 12.369 4.286 1.00 18.51 176 ILE A C 1
ATOM 1349 O O . ILE A 1 176 ? 54.456 11.394 4.273 1.00 17.73 176 ILE A O 1
ATOM 1354 N N . MET A 1 177 ? 53.253 12.952 3.176 1.00 18.95 177 MET A N 1
ATOM 1355 C CA . MET A 1 177 ? 53.677 12.518 1.843 1.00 20.48 177 MET A CA 1
ATOM 1356 C C . MET A 1 177 ? 54.619 13.522 1.201 1.00 23.04 177 MET A C 1
ATOM 1357 O O . MET A 1 177 ? 54.503 14.733 1.414 1.00 25.55 177 MET A O 1
ATOM 1362 N N . ASN A 1 178 ? 55.549 13.026 0.402 1.00 23.01 178 ASN A N 1
ATOM 1363 C CA . ASN A 1 178 ? 56.463 13.907 -0.300 1.00 21.24 178 ASN A CA 1
ATOM 1364 C C . ASN A 1 178 ? 56.691 13.353 -1.693 1.00 22.30 178 ASN A C 1
ATOM 1365 O O . ASN A 1 178 ? 56.544 12.150 -1.924 1.00 21.02 178 ASN A O 1
ATOM 1370 N N . ASP A 1 179 ? 56.907 14.248 -2.645 1.00 21.96 179 ASP A N 1
ATOM 1371 C CA . ASP A 1 179 ? 57.121 13.845 -4.025 1.00 21.57 179 ASP A CA 1
ATOM 1372 C C . ASP A 1 179 ? 55.966 12.975 -4.520 1.00 22.83 179 ASP A C 1
ATOM 1373 O O . ASP A 1 179 ? 56.157 11.969 -5.211 1.00 22.94 179 ASP A O 1
ATOM 1378 N N . GLY A 1 180 ? 54.765 13.364 -4.103 1.00 22.50 180 GLY A N 1
ATOM 1379 C CA . GLY A 1 180 ? 53.550 12.683 -4.503 1.00 20.13 180 GLY A CA 1
ATOM 1380 C C . GLY A 1 180 ? 53.221 11.307 -3.963 1.00 20.87 180 GLY A C 1
ATOM 1381 O O . GLY A 1 180 ? 52.089 11.083 -3.542 1.00 21.81 180 GLY A O 1
ATOM 1382 N N . HIS A 1 181 ? 54.176 10.380 -3.985 1.00 21.17 181 HIS A N 1
ATOM 1383 C CA . HIS A 1 181 ? 53.904 9.024 -3.534 1.00 21.47 181 HIS A CA 1
ATOM 1384 C C . HIS A 1 181 ? 54.898 8.431 -2.550 1.00 21.06 181 HIS A C 1
ATOM 1385 O O . HIS A 1 181 ? 54.889 7.222 -2.302 1.00 25.61 181 HIS A O 1
ATOM 1392 N N . ARG A 1 182 ? 55.742 9.277 -1.983 1.00 20.89 182 ARG A N 1
ATOM 1393 C CA . ARG A 1 182 ? 56.725 8.832 -1.010 1.00 19.69 182 ARG A CA 1
ATOM 1394 C C . ARG A 1 182 ? 56.159 9.145 0.358 1.00 18.46 182 ARG A C 1
ATOM 1395 O O . ARG A 1 182 ? 55.660 10.247 0.587 1.00 18.57 182 ARG A O 1
ATOM 1403 N N . ALA A 1 183 ? 56.185 8.165 1.253 1.00 16.35 183 ALA A N 1
ATOM 1404 C CA . ALA A 1 183 ? 55.589 8.355 2.562 1.00 16.79 183 ALA A CA 1
ATOM 1405 C C . ALA A 1 183 ? 56.388 8.184 3.837 1.00 16.61 183 ALA A C 1
ATOM 1406 O O . ALA A 1 183 ? 57.175 7.240 3.998 1.00 16.93 183 ALA A O 1
ATOM 1408 N N . ALA A 1 184 ? 56.145 9.131 4.742 1.00 16.58 184 ALA A N 1
ATOM 1409 C CA . ALA A 1 184 ? 56.675 9.129 6.103 1.00 19.05 184 ALA A CA 1
ATOM 1410 C C . ALA A 1 184 ? 55.332 8.640 6.661 1.00 20.28 184 ALA A C 1
ATOM 1411 O O . ALA A 1 184 ? 54.517 9.412 7.171 1.00 23.15 184 ALA A O 1
ATOM 1413 N N . GLY A 1 185 ? 55.090 7.345 6.492 1.00 19.29 185 GLY A N 1
ATOM 1414 C CA . GLY A 1 185 ? 53.796 6.793 6.810 1.00 16.48 185 GLY A CA 1
ATOM 1415 C C . GLY A 1 185 ? 53.162 6.387 8.110 1.00 18.27 185 GLY A C 1
ATOM 1416 O O . GLY A 1 185 ? 51.954 6.578 8.234 1.00 20.22 185 GLY A O 1
ATOM 1417 N N . ARG A 1 186 ? 53.907 5.852 9.068 1.00 17.55 186 ARG A N 1
ATOM 1418 C CA . ARG A 1 186 ? 53.264 5.354 10.276 1.00 15.22 186 ARG A CA 1
ATOM 1419 C C . ARG A 1 186 ? 53.360 6.143 11.567 1.00 16.39 186 ARG A C 1
ATOM 1420 O O . ARG A 1 186 ? 54.301 6.892 11.778 1.00 17.04 186 ARG A O 1
ATOM 1428 N N . GLY A 1 187 ? 52.354 5.980 12.422 1.00 17.15 187 GLY A N 1
ATOM 1429 C CA . GLY A 1 187 ? 52.358 6.651 13.706 1.00 18.94 187 GLY A CA 1
ATOM 1430 C C . GLY A 1 187 ? 51.505 7.897 13.866 1.00 18.83 187 GLY A C 1
ATOM 1431 O O . GLY A 1 187 ? 51.361 8.398 14.976 1.00 20.96 187 GLY A O 1
ATOM 1432 N N . GLY A 1 188 ? 50.937 8.402 12.781 1.00 19.54 188 GLY A N 1
ATOM 1433 C CA . GLY A 1 188 ? 50.107 9.588 12.880 1.00 18.62 188 GLY A CA 1
ATOM 1434 C C . GLY A 1 188 ? 50.873 10.886 12.743 1.00 19.85 188 GLY A C 1
ATOM 1435 O O . GLY A 1 188 ? 50.394 11.939 13.168 1.00 18.98 188 GLY A O 1
ATOM 1436 N N . VAL A 1 189 ? 52.052 10.821 12.129 1.00 19.66 189 VAL A N 1
ATOM 1437 C CA . VAL A 1 189 ? 52.890 12.001 11.926 1.00 18.82 189 VAL A CA 1
ATOM 1438 C C . VAL A 1 189 ? 52.126 13.081 11.168 1.00 21.19 189 VAL A C 1
ATOM 1439 O O . VAL A 1 189 ? 52.326 14.272 11.404 1.00 23.48 189 VAL A O 1
ATOM 1443 N N . GLY A 1 190 ? 51.239 12.654 10.272 1.00 20.25 190 GLY A N 1
ATOM 1444 C CA . GLY A 1 190 ? 50.449 13.591 9.497 1.00 17.35 190 GLY A CA 1
ATOM 1445 C C . GLY A 1 190 ? 49.408 14.287 10.348 1.00 19.76 190 GLY A C 1
ATOM 1446 O O . GLY A 1 190 ? 49.007 15.409 10.039 1.00 20.83 190 GLY A O 1
ATOM 1447 N N . ALA A 1 191 ? 48.948 13.621 11.406 1.00 19.57 191 ALA A N 1
ATOM 1448 C CA . ALA A 1 191 ? 47.947 14.198 12.304 1.00 20.49 191 ALA A CA 1
ATOM 1449 C C . ALA A 1 191 ? 48.603 15.245 13.208 1.00 21.78 191 ALA A C 1
ATOM 1450 O O . ALA A 1 191 ? 47.961 16.224 13.601 1.00 22.39 191 ALA A O 1
ATOM 1452 N N . VAL A 1 192 ? 49.870 15.027 13.556 1.00 20.71 192 VAL A N 1
ATOM 1453 C CA . VAL A 1 192 ? 50.595 15.985 14.376 1.00 19.90 192 VAL A CA 1
ATOM 1454 C C . VAL A 1 192 ? 50.780 17.236 13.518 1.00 20.96 192 VAL A C 1
ATOM 1455 O O . VAL A 1 192 ? 50.424 18.338 13.935 1.00 23.57 192 VAL A O 1
ATOM 1459 N N . MET A 1 193 ? 51.268 17.054 12.294 1.00 20.37 193 MET A N 1
ATOM 1460 C CA . MET A 1 193 ? 51.474 18.173 11.373 1.00 21.06 193 MET A CA 1
ATOM 1461 C C . MET A 1 193 ? 50.176 18.966 11.178 1.00 21.92 193 MET A C 1
ATOM 1462 O O . MET A 1 193 ? 50.165 20.192 11.278 1.00 23.11 193 MET A O 1
ATOM 1467 N N . GLY A 1 194 ? 49.077 18.255 10.941 1.00 23.39 194 GLY A N 1
ATOM 1468 C CA . GLY A 1 194 ? 47.787 18.899 10.755 1.00 22.27 194 GLY A CA 1
ATOM 1469 C C . GLY A 1 194 ? 47.243 19.607 11.991 1.00 25.12 194 GLY A C 1
ATOM 1470 O O . GLY A 1 194 ? 46.467 20.556 11.862 1.00 25.88 194 GLY A O 1
ATOM 1471 N N . SER A 1 195 ? 47.635 19.150 13.184 1.00 24.07 195 SER A N 1
ATOM 1472 C CA . SER A 1 195 ? 47.186 19.755 14.431 1.00 23.98 195 SER A CA 1
ATOM 1473 C C . SER A 1 195 ? 47.882 21.101 14.646 1.00 26.07 195 SER A C 1
ATOM 1474 O O . SER A 1 195 ? 47.515 21.866 15.535 1.00 28.10 195 SER A O 1
ATOM 1477 N N . LYS A 1 196 ? 48.903 21.371 13.838 1.00 25.13 196 LYS A N 1
ATOM 1478 C CA . LYS A 1 196 ? 49.652 22.616 13.922 1.00 22.37 196 LYS A CA 1
ATOM 1479 C C . LYS A 1 196 ? 49.259 23.566 12.797 1.00 22.75 196 LYS A C 1
ATOM 1480 O O . LYS A 1 196 ? 49.867 24.620 12.628 1.00 24.83 196 LYS A O 1
ATOM 1486 N N . ASN A 1 197 ? 48.224 23.204 12.048 1.00 21.49 197 ASN A N 1
ATOM 1487 C CA . ASN A 1 197 ? 47.763 24.003 10.920 1.00 22.29 197 ASN A CA 1
ATOM 1488 C C . ASN A 1 197 ? 48.833 24.178 9.849 1.00 24.56 197 ASN A C 1
ATOM 1489 O O . ASN A 1 197 ? 48.783 25.116 9.046 1.00 24.99 197 ASN A O 1
ATOM 1494 N N . LEU A 1 198 ? 49.785 23.247 9.831 1.00 26.23 198 LEU A N 1
ATOM 1495 C CA . LEU A 1 198 ? 50.866 23.242 8.852 1.00 26.58 198 LEU A CA 1
ATOM 1496 C C . LEU A 1 198 ? 50.475 22.300 7.694 1.00 27.82 198 LEU A C 1
ATOM 1497 O O . LEU A 1 198 ? 50.429 21.079 7.865 1.00 30.37 198 LEU A O 1
ATOM 1502 N N . LYS A 1 199 ? 50.179 22.884 6.531 1.00 26.49 199 LYS A N 1
ATOM 1503 C CA . LYS A 1 199 ? 49.778 22.144 5.330 1.00 23.44 199 LYS A CA 1
ATOM 1504 C C . LYS A 1 199 ? 50.960 21.535 4.545 1.00 23.16 199 LYS A C 1
ATOM 1505 O O . LYS A 1 199 ? 50.879 20.397 4.061 1.00 22.79 199 LYS A O 1
ATOM 1511 N N . ALA A 1 200 ? 52.060 22.273 4.432 1.00 22.59 200 ALA A N 1
ATOM 1512 C CA . ALA A 1 200 ? 53.215 21.772 3.695 1.00 21.59 200 ALA A CA 1
ATOM 1513 C C . ALA A 1 200 ? 54.511 22.511 3.983 1.00 21.39 200 ALA A C 1
ATOM 1514 O O . ALA A 1 200 ? 54.526 23.539 4.657 1.00 21.49 200 ALA A O 1
ATOM 1516 N N . ILE A 1 201 ? 55.600 21.936 3.488 1.00 23.95 201 ILE A N 1
ATOM 1517 C CA . ILE A 1 201 ? 56.940 22.500 3.594 1.00 24.89 201 ILE A CA 1
ATOM 1518 C C . ILE A 1 201 ? 57.501 22.369 2.172 1.00 28.00 201 ILE A C 1
ATOM 1519 O O . ILE A 1 201 ? 57.567 21.262 1.627 1.00 29.75 201 ILE A O 1
ATOM 1524 N N . ALA A 1 202 ? 57.826 23.497 1.546 1.00 28.61 202 ALA A N 1
ATOM 1525 C CA . ALA A 1 202 ? 58.361 23.512 0.187 1.00 26.97 202 ALA A CA 1
ATOM 1526 C C . ALA A 1 202 ? 59.795 23.991 0.277 1.00 26.19 202 ALA A C 1
ATOM 1527 O O . ALA A 1 202 ? 60.057 25.070 0.794 1.00 28.64 202 ALA A O 1
ATOM 1529 N N . VAL A 1 203 ? 60.721 23.184 -0.214 1.00 23.68 203 VAL A N 1
ATOM 1530 C CA . VAL A 1 203 ? 62.122 23.531 -0.141 1.00 22.53 203 VAL A CA 1
ATOM 1531 C C . VAL A 1 203 ? 62.773 23.523 -1.511 1.00 25.35 203 VAL A C 1
ATOM 1532 O O . VAL A 1 203 ? 62.354 22.801 -2.418 1.00 25.73 203 VAL A O 1
ATOM 1536 N N . GLU A 1 204 ? 63.788 24.365 -1.645 1.00 29.59 204 GLU A N 1
ATOM 1537 C CA . GLU A 1 204 ? 64.556 24.509 -2.869 1.00 31.13 204 GLU A CA 1
ATOM 1538 C C . GLU A 1 204 ? 65.957 24.900 -2.404 1.00 32.03 204 GLU A C 1
ATOM 1539 O O . GLU A 1 204 ? 66.113 25.826 -1.605 1.00 31.83 204 GLU A O 1
ATOM 1545 N N . GLY A 1 205 ? 66.963 24.167 -2.863 1.00 31.64 205 GLY A N 1
ATOM 1546 C CA . GLY A 1 205 ? 68.327 24.441 -2.455 1.00 33.98 205 GLY A CA 1
ATOM 1547 C C . GLY A 1 205 ? 69.270 24.382 -3.631 1.00 35.96 205 GLY A C 1
ATOM 1548 O O . GLY A 1 205 ? 68.951 23.758 -4.640 1.00 36.36 205 GLY A O 1
ATOM 1549 N N . SER A 1 206 ? 70.446 24.983 -3.496 1.00 36.91 206 SER A N 1
ATOM 1550 C CA . SER A 1 206 ? 71.403 25.002 -4.596 1.00 36.92 206 SER A CA 1
ATOM 1551 C C . SER A 1 206 ? 72.826 24.673 -4.181 1.00 36.02 206 SER A C 1
ATOM 1552 O O . SER A 1 206 ? 73.748 24.764 -4.989 1.00 37.44 206 SER A O 1
ATOM 1555 N N . LYS A 1 207 ? 73.009 24.313 -2.921 1.00 34.90 207 LYS A N 1
ATOM 1556 C CA . LYS A 1 207 ? 74.335 24.002 -2.427 1.00 36.09 207 LYS A CA 1
ATOM 1557 C C . LYS A 1 207 ? 74.700 22.541 -2.638 1.00 36.85 207 LYS A C 1
ATOM 1558 O O . LYS A 1 207 ? 73.897 21.750 -3.138 1.00 38.98 207 LYS A O 1
ATOM 1564 N N . THR A 1 208 ? 75.926 22.205 -2.262 1.00 35.92 208 THR A N 1
ATOM 1565 C CA . THR A 1 208 ? 76.440 20.854 -2.368 1.00 36.14 208 THR A CA 1
ATOM 1566 C C . THR A 1 208 ? 76.816 20.431 -0.963 1.00 35.36 208 THR A C 1
ATOM 1567 O O . THR A 1 208 ? 77.428 21.204 -0.229 1.00 36.57 208 THR A O 1
ATOM 1571 N N . VAL A 1 209 ? 76.425 19.224 -0.573 1.00 34.59 209 VAL A N 1
ATOM 1572 C CA . VAL A 1 209 ? 76.755 18.726 0.757 1.00 34.05 209 VAL A CA 1
ATOM 1573 C C . VAL A 1 209 ? 78.276 18.521 0.803 1.00 34.40 209 VAL A C 1
ATOM 1574 O O . VAL A 1 209 ? 78.851 17.901 -0.092 1.00 35.00 209 VAL A O 1
ATOM 1578 N N . PRO A 1 210 ? 78.952 19.105 1.807 1.00 34.54 210 PRO A N 1
ATOM 1579 C CA . PRO A 1 210 ? 80.406 18.979 1.949 1.00 33.95 210 PRO A CA 1
ATOM 1580 C C . PRO A 1 210 ? 80.895 17.598 2.402 1.00 35.35 210 PRO A C 1
ATOM 1581 O O . PRO A 1 210 ? 80.536 17.117 3.480 1.00 36.64 210 PRO A O 1
ATOM 1585 N N . ILE A 1 211 ? 81.741 16.987 1.575 1.00 35.65 211 ILE A N 1
ATOM 1586 C CA . ILE A 1 211 ? 82.325 15.672 1.830 1.00 34.52 211 ILE A CA 1
ATOM 1587 C C . ILE A 1 211 ? 83.758 15.889 2.323 1.00 36.43 211 ILE A C 1
ATOM 1588 O O . ILE A 1 211 ? 84.417 16.828 1.887 1.00 39.00 211 ILE A O 1
ATOM 1593 N N . ALA A 1 212 ? 84.228 15.043 3.239 1.00 38.48 212 ALA A N 1
ATOM 1594 C CA . ALA A 1 212 ? 85.585 15.157 3.779 1.00 39.78 212 ALA A CA 1
ATOM 1595 C C . ALA A 1 212 ? 86.643 14.916 2.704 1.00 43.39 212 ALA A C 1
ATOM 1596 O O . ALA A 1 212 ? 87.450 15.800 2.405 1.00 47.15 212 ALA A O 1
ATOM 1598 N N . ASP A 1 213 ? 86.645 13.717 2.132 1.00 44.71 213 ASP A N 1
ATOM 1599 C CA . ASP A 1 213 ? 87.604 13.370 1.087 1.00 47.48 213 ASP A CA 1
ATOM 1600 C C . ASP A 1 213 ? 86.814 12.940 -0.157 1.00 48.45 213 ASP A C 1
ATOM 1601 O O . ASP A 1 213 ? 86.391 11.788 -0.276 1.00 48.98 213 ASP A O 1
ATOM 1606 N N . LYS A 1 214 ? 86.636 13.873 -1.085 1.00 47.68 214 LYS A N 1
ATOM 1607 C CA . LYS A 1 214 ? 85.882 13.629 -2.311 1.00 48.00 214 LYS A CA 1
ATOM 1608 C C . LYS A 1 214 ? 86.332 12.491 -3.237 1.00 45.08 214 LYS A C 1
ATOM 1609 O O . LYS A 1 214 ? 85.508 11.689 -3.668 1.00 45.44 214 LYS A O 1
ATOM 1615 N N . GLN A 1 215 ? 87.624 12.400 -3.534 1.00 42.56 215 GLN A N 1
ATOM 1616 C CA . GLN A 1 215 ? 88.118 11.346 -4.423 1.00 40.25 215 GLN A CA 1
ATOM 1617 C C . GLN A 1 215 ? 88.104 9.986 -3.751 1.00 38.25 215 GLN A C 1
ATOM 1618 O O . GLN A 1 215 ? 87.887 8.965 -4.397 1.00 36.31 215 GLN A O 1
ATOM 1624 N N . LYS A 1 216 ? 88.369 9.987 -2.453 1.00 36.96 216 LYS A N 1
ATOM 1625 C CA . LYS A 1 216 ? 88.353 8.775 -1.654 1.00 37.45 216 LYS A CA 1
ATOM 1626 C C . LYS A 1 216 ? 86.899 8.276 -1.638 1.00 35.82 216 LYS A C 1
ATOM 1627 O O . LYS A 1 216 ? 86.622 7.126 -1.988 1.00 34.79 216 LYS A O 1
ATOM 1633 N N . PHE A 1 217 ? 85.979 9.175 -1.285 1.00 34.32 217 PHE A N 1
ATOM 1634 C CA . PHE A 1 217 ? 84.544 8.890 -1.227 1.00 31.26 217 PHE A CA 1
ATOM 1635 C C . PHE A 1 217 ? 84.051 8.307 -2.560 1.00 28.83 217 PHE A C 1
ATOM 1636 O O . PHE A 1 217 ? 83.360 7.295 -2.570 1.00 29.22 217 PHE A O 1
ATOM 1644 N N . MET A 1 218 ? 84.436 8.916 -3.677 1.00 26.16 218 MET A N 1
ATOM 1645 C CA . MET A 1 218 ? 84.039 8.426 -4.996 1.00 26.37 218 MET A CA 1
ATOM 1646 C C . MET A 1 218 ? 84.413 6.966 -5.216 1.00 26.31 218 MET A C 1
ATOM 1647 O O . MET A 1 218 ? 83.674 6.206 -5.833 1.00 27.81 218 MET A O 1
ATOM 1652 N N . LEU A 1 219 ? 85.590 6.587 -4.745 1.00 26.90 219 LEU A N 1
ATOM 1653 C CA . LEU A 1 219 ? 86.066 5.226 -4.915 1.00 27.08 219 LEU A CA 1
ATOM 1654 C C . LEU A 1 219 ? 85.362 4.261 -3.963 1.00 28.35 219 LEU A C 1
ATOM 1655 O O . LEU A 1 219 ? 85.046 3.129 -4.334 1.00 29.75 219 LEU A O 1
ATOM 1660 N N . VAL A 1 220 ? 85.081 4.718 -2.747 1.00 28.04 220 VAL A N 1
ATOM 1661 C CA . VAL A 1 220 ? 84.379 3.885 -1.772 1.00 27.43 220 VAL A CA 1
ATOM 1662 C C . VAL A 1 220 ? 82.971 3.603 -2.309 1.00 26.93 220 VAL A C 1
ATOM 1663 O O . VAL A 1 220 ? 82.514 2.461 -2.321 1.00 27.94 220 VAL A O 1
ATOM 1667 N N . VAL A 1 221 ? 82.322 4.649 -2.809 1.00 26.12 221 VAL A N 1
ATOM 1668 C CA . VAL A 1 221 ? 80.984 4.546 -3.367 1.00 24.93 221 VAL A CA 1
ATOM 1669 C C . VAL A 1 221 ? 80.953 3.558 -4.518 1.00 26.44 221 VAL A C 1
ATOM 1670 O O . VAL A 1 221 ? 80.071 2.699 -4.567 1.00 28.23 221 VAL A O 1
ATOM 1674 N N . ARG A 1 222 ? 81.917 3.657 -5.429 1.00 27.85 222 ARG A N 1
ATOM 1675 C CA . ARG A 1 222 ? 81.979 2.733 -6.555 1.00 27.37 222 ARG A CA 1
ATOM 1676 C C . ARG A 1 222 ? 81.949 1.282 -6.063 1.00 28.88 222 ARG A C 1
ATOM 1677 O O . ARG A 1 222 ? 81.172 0.465 -6.573 1.00 28.52 222 ARG A O 1
ATOM 1685 N N . GLU A 1 223 ? 82.784 0.970 -5.070 1.00 29.18 223 GLU A N 1
ATOM 1686 C CA . GLU A 1 223 ? 82.840 -0.379 -4.510 1.00 31.90 223 GLU A CA 1
ATOM 1687 C C . GLU A 1 223 ? 81.499 -0.831 -3.923 1.00 31.16 223 GLU A C 1
ATOM 1688 O O . GLU A 1 223 ? 81.039 -1.947 -4.182 1.00 30.99 223 GLU A O 1
ATOM 1694 N N . LYS A 1 224 ? 80.882 0.027 -3.117 1.00 29.23 224 LYS A N 1
ATOM 1695 C CA . LYS A 1 224 ? 79.601 -0.301 -2.510 1.00 29.43 224 LYS A CA 1
ATOM 1696 C C . LYS A 1 224 ? 78.549 -0.511 -3.593 1.00 30.51 224 LYS A C 1
ATOM 1697 O O . LYS A 1 224 ? 77.815 -1.502 -3.566 1.00 32.48 224 LYS A O 1
ATOM 1703 N N . VAL A 1 225 ? 78.505 0.400 -4.563 1.00 28.18 225 VAL A N 1
ATOM 1704 C CA . VAL A 1 225 ? 77.543 0.304 -5.655 1.00 26.91 225 VAL A CA 1
ATOM 1705 C C . VAL A 1 225 ? 77.697 -1.024 -6.370 1.00 28.13 225 VAL A C 1
ATOM 1706 O O . VAL A 1 225 ? 76.714 -1.725 -6.631 1.00 27.91 225 VAL A O 1
ATOM 1710 N N . ASN A 1 226 ? 78.936 -1.388 -6.664 1.00 27.16 226 ASN A N 1
ATOM 1711 C CA . ASN A 1 226 ? 79.193 -2.645 -7.346 1.00 28.77 226 ASN A CA 1
ATOM 1712 C C . ASN A 1 226 ? 78.713 -3.856 -6.542 1.00 27.99 226 ASN A C 1
ATOM 1713 O O . ASN A 1 226 ? 78.356 -4.878 -7.126 1.00 29.66 226 ASN A O 1
ATOM 1718 N N . LYS A 1 227 ? 78.663 -3.732 -5.216 1.00 26.57 227 LYS A N 1
ATOM 1719 C CA . LYS A 1 227 ? 78.187 -4.815 -4.354 1.00 26.70 227 LYS A CA 1
ATOM 1720 C C . LYS A 1 227 ? 76.672 -4.962 -4.500 1.00 26.93 227 LYS A C 1
ATOM 1721 O O . LYS A 1 227 ? 76.149 -6.073 -4.610 1.00 26.66 227 LYS A O 1
ATOM 1727 N N . LEU A 1 228 ? 75.969 -3.835 -4.504 1.00 26.07 228 LEU A N 1
ATOM 1728 C CA . LEU A 1 228 ? 74.525 -3.852 -4.648 1.00 25.76 228 LEU A CA 1
ATOM 1729 C C . LEU A 1 228 ? 74.157 -4.425 -6.002 1.00 27.08 228 LEU A C 1
ATOM 1730 O O . LEU A 1 228 ? 73.336 -5.326 -6.092 1.00 28.96 228 LEU A O 1
ATOM 1735 N N . ARG A 1 229 ? 74.814 -3.942 -7.050 1.00 30.77 229 ARG A N 1
ATOM 1736 C CA . ARG A 1 229 ? 74.541 -4.408 -8.409 1.00 35.36 229 ARG A CA 1
ATOM 1737 C C . ARG A 1 229 ? 74.740 -5.910 -8.651 1.00 36.19 229 ARG A C 1
ATOM 1738 O O . ARG A 1 229 ? 74.078 -6.494 -9.513 1.00 34.34 229 ARG A O 1
ATOM 1746 N N . ASN A 1 230 ? 75.672 -6.523 -7.927 1.00 37.25 230 ASN A N 1
ATOM 1747 C CA . ASN A 1 230 ? 75.923 -7.951 -8.085 1.00 39.66 230 ASN A CA 1
ATOM 1748 C C . ASN A 1 230 ? 75.046 -8.826 -7.187 1.00 38.21 230 ASN A C 1
ATOM 1749 O O . ASN A 1 230 ? 75.068 -10.055 -7.294 1.00 39.45 230 ASN A O 1
ATOM 1754 N N . ASP A 1 231 ? 74.275 -8.203 -6.301 1.00 34.12 231 ASP A N 1
ATOM 1755 C CA . ASP A 1 231 ? 73.392 -8.951 -5.416 1.00 30.38 231 ASP A CA 1
ATOM 1756 C C . ASP A 1 231 ? 72.109 -9.282 -6.182 1.00 29.78 231 ASP A C 1
ATOM 1757 O O . ASP A 1 231 ? 71.564 -8.433 -6.877 1.00 27.83 231 ASP A O 1
ATOM 1762 N N . PRO A 1 232 ? 71.610 -10.522 -6.062 1.00 28.78 232 PRO A N 1
ATOM 1763 C CA . PRO A 1 232 ? 70.385 -10.932 -6.760 1.00 28.77 232 PRO A CA 1
ATOM 1764 C C . PRO A 1 232 ? 69.122 -10.171 -6.350 1.00 29.47 232 PRO A C 1
ATOM 1765 O O . PRO A 1 232 ? 68.204 -10.002 -7.157 1.00 31.98 232 PRO A O 1
ATOM 1769 N N . VAL A 1 233 ? 69.054 -9.724 -5.105 1.00 28.58 233 VAL A N 1
ATOM 1770 C CA . VAL A 1 233 ? 67.884 -8.974 -4.675 1.00 27.12 233 VAL A CA 1
ATOM 1771 C C . VAL A 1 233 ? 68.033 -7.529 -5.131 1.00 25.68 233 VAL A C 1
ATOM 1772 O O . VAL A 1 233 ? 67.308 -7.085 -6.016 1.00 25.36 233 VAL A O 1
ATOM 1776 N N . ALA A 1 234 ? 69.028 -6.837 -4.590 1.00 25.03 234 ALA A N 1
ATOM 1777 C CA . ALA A 1 234 ? 69.280 -5.440 -4.928 1.00 23.64 234 ALA A CA 1
ATOM 1778 C C . ALA A 1 234 ? 69.614 -5.212 -6.406 1.00 26.43 234 ALA A C 1
ATOM 1779 O O . ALA A 1 234 ? 69.437 -4.106 -6.921 1.00 28.12 234 ALA A O 1
ATOM 1781 N N . GLY A 1 235 ? 70.079 -6.259 -7.085 1.00 25.34 235 GLY A N 1
ATOM 1782 C CA . GLY A 1 235 ? 70.436 -6.145 -8.489 1.00 23.17 235 GLY A CA 1
ATOM 1783 C C . GLY A 1 235 ? 69.469 -6.752 -9.495 1.00 26.46 235 GLY A C 1
ATOM 1784 O O . GLY A 1 235 ? 69.565 -6.462 -10.691 1.00 28.58 235 GLY A O 1
ATOM 1785 N N . GLY A 1 236 ? 68.519 -7.564 -9.035 1.00 26.07 236 GLY A N 1
ATOM 1786 C CA . GLY A 1 236 ? 67.579 -8.174 -9.963 1.00 25.26 236 GLY A CA 1
ATOM 1787 C C . GLY A 1 236 ? 66.131 -8.086 -9.525 1.00 25.40 236 GLY A C 1
ATOM 1788 O O . GLY A 1 236 ? 65.302 -7.456 -10.187 1.00 26.79 236 GLY A O 1
ATOM 1789 N N . GLY A 1 237 ? 65.832 -8.704 -8.391 1.00 23.82 237 GLY A N 1
ATOM 1790 C CA . GLY A 1 237 ? 64.480 -8.696 -7.870 1.00 24.24 237 GLY A CA 1
ATOM 1791 C C . GLY A 1 237 ? 63.843 -7.330 -7.669 1.00 24.75 237 GLY A C 1
ATOM 1792 O O . GLY A 1 237 ? 62.824 -7.031 -8.293 1.00 25.47 237 GLY A O 1
ATOM 1793 N N . LEU A 1 238 ? 64.435 -6.495 -6.818 1.00 23.23 238 LEU A N 1
ATOM 1794 C CA . LEU A 1 238 ? 63.872 -5.176 -6.549 1.00 20.67 238 LEU A CA 1
ATOM 1795 C C . LEU A 1 238 ? 63.629 -4.317 -7.782 1.00 21.09 238 LEU A C 1
ATOM 1796 O O . LEU A 1 238 ? 62.507 -3.871 -8.014 1.00 21.82 238 LEU A O 1
ATOM 1801 N N . PRO A 1 239 ? 64.663 -4.086 -8.600 1.00 25.03 239 PRO A N 1
ATOM 1802 C CA . PRO A 1 239 ? 64.404 -3.255 -9.782 1.00 25.61 239 PRO A CA 1
ATOM 1803 C C . PRO A 1 239 ? 63.340 -3.809 -10.719 1.00 25.17 239 PRO A C 1
ATOM 1804 O O . PRO A 1 239 ? 62.541 -3.064 -11.272 1.00 26.95 239 PRO A O 1
ATOM 1808 N N . LYS A 1 240 ? 63.301 -5.125 -10.860 1.00 27.01 240 LYS A N 1
ATOM 1809 C CA . LYS A 1 240 ? 62.332 -5.759 -11.741 1.00 26.70 240 LYS A CA 1
ATOM 1810 C C . LYS A 1 240 ? 60.895 -5.807 -11.232 1.00 25.91 240 LYS A C 1
ATOM 1811 O O . LYS A 1 240 ? 59.968 -5.464 -11.960 1.00 25.53 240 LYS A O 1
ATOM 1817 N N . TYR A 1 241 ? 60.706 -6.251 -9.995 1.00 23.12 241 TYR A N 1
ATOM 1818 C CA . TYR A 1 241 ? 59.359 -6.405 -9.468 1.00 22.20 241 TYR A CA 1
ATOM 1819 C C . TYR A 1 241 ? 58.960 -5.534 -8.292 1.00 21.90 241 TYR A C 1
ATOM 1820 O O . TYR A 1 241 ? 57.824 -5.611 -7.831 1.00 24.70 241 TYR A O 1
ATOM 1829 N N . GLY A 1 242 ? 59.889 -4.721 -7.802 1.00 21.78 242 GLY A N 1
ATOM 1830 C CA . GLY A 1 242 ? 59.596 -3.857 -6.671 1.00 21.44 242 GLY A CA 1
ATOM 1831 C C . GLY A 1 242 ? 59.496 -4.658 -5.395 1.00 19.56 242 GLY A C 1
ATOM 1832 O O . GLY A 1 242 ? 59.780 -5.852 -5.399 1.00 19.05 242 GLY A O 1
ATOM 1833 N N . THR A 1 243 ? 59.110 -4.020 -4.296 1.00 20.22 243 THR A N 1
ATOM 1834 C CA . THR A 1 243 ? 58.988 -4.737 -3.024 1.00 19.85 243 THR A CA 1
ATOM 1835 C C . THR A 1 243 ? 57.906 -5.822 -3.105 1.00 20.44 243 THR A C 1
ATOM 1836 O O . THR A 1 243 ? 57.889 -6.778 -2.324 1.00 22.80 243 THR A O 1
ATOM 1840 N N . ALA A 1 244 ? 57.037 -5.700 -4.097 1.00 20.95 244 ALA A N 1
ATOM 1841 C CA . ALA A 1 244 ? 55.973 -6.663 -4.285 1.00 20.50 244 ALA A CA 1
ATOM 1842 C C . ALA A 1 244 ? 56.465 -8.069 -4.667 1.00 20.40 244 ALA A C 1
ATOM 1843 O O . ALA A 1 244 ? 55.661 -9.002 -4.684 1.00 23.33 244 ALA A O 1
ATOM 1845 N N . VAL A 1 245 ? 57.756 -8.244 -4.970 1.00 19.20 245 VAL A N 1
ATOM 1846 C CA . VAL A 1 245 ? 58.251 -9.600 -5.275 1.00 18.87 245 VAL A CA 1
ATOM 1847 C C . VAL A 1 245 ? 57.984 -10.511 -4.094 1.00 17.62 245 VAL A C 1
ATOM 1848 O O . VAL A 1 245 ? 57.902 -11.716 -4.249 1.00 20.57 245 VAL A O 1
ATOM 1852 N N . LEU A 1 246 ? 57.916 -9.928 -2.906 1.00 15.68 246 LEU A N 1
ATOM 1853 C CA . LEU A 1 246 ? 57.680 -10.685 -1.690 1.00 17.42 246 LEU A CA 1
ATOM 1854 C C . LEU A 1 246 ? 56.362 -11.465 -1.600 1.00 19.29 246 LEU A C 1
ATOM 1855 O O . LEU A 1 246 ? 56.290 -12.466 -0.879 1.00 22.17 246 LEU A O 1
ATOM 1860 N N . VAL A 1 247 ? 55.332 -11.039 -2.328 1.00 17.78 247 VAL A N 1
ATOM 1861 C CA . VAL A 1 247 ? 54.032 -11.714 -2.258 1.00 13.75 247 VAL A CA 1
ATOM 1862 C C . VAL A 1 247 ? 54.116 -13.239 -2.392 1.00 16.65 247 VAL A C 1
ATOM 1863 O O . VAL A 1 247 ? 53.764 -13.966 -1.455 1.00 16.31 247 VAL A O 1
ATOM 1867 N N . ASN A 1 248 ? 54.617 -13.711 -3.532 1.00 14.96 248 ASN A N 1
ATOM 1868 C CA . ASN A 1 248 ? 54.739 -15.142 -3.796 1.00 15.32 248 ASN A CA 1
ATOM 1869 C C . ASN A 1 248 ? 55.622 -15.857 -2.789 1.00 15.83 248 ASN A C 1
ATOM 1870 O O . ASN A 1 248 ? 55.374 -17.003 -2.434 1.00 17.40 248 ASN A O 1
ATOM 1875 N N . ILE A 1 249 ? 56.664 -15.174 -2.348 1.00 15.78 249 ILE A N 1
ATOM 1876 C CA . ILE A 1 249 ? 57.598 -15.727 -1.385 1.00 16.87 249 ILE A CA 1
ATOM 1877 C C . ILE A 1 249 ? 56.957 -15.901 -0.014 1.00 18.53 249 ILE A C 1
ATOM 1878 O O . ILE A 1 249 ? 56.997 -16.980 0.567 1.00 20.03 249 ILE A O 1
ATOM 1883 N N . ILE A 1 250 ? 56.394 -14.827 0.516 1.00 18.22 250 ILE A N 1
ATOM 1884 C CA . ILE A 1 250 ? 55.774 -14.879 1.821 1.00 17.40 250 ILE A CA 1
ATOM 1885 C C . ILE A 1 250 ? 54.580 -15.814 1.824 1.00 20.36 250 ILE A C 1
ATOM 1886 O O . ILE A 1 250 ? 54.309 -16.491 2.819 1.00 21.11 250 ILE A O 1
ATOM 1891 N N . ASN A 1 251 ? 53.891 -15.891 0.695 1.00 22.13 251 ASN A N 1
ATOM 1892 C CA . ASN A 1 251 ? 52.733 -16.763 0.585 1.00 21.04 251 ASN A CA 1
ATOM 1893 C C . ASN A 1 251 ? 53.123 -18.249 0.595 1.00 23.34 251 ASN A C 1
ATOM 1894 O O . ASN A 1 251 ? 52.514 -19.042 1.314 1.00 23.98 251 ASN A O 1
ATOM 1899 N N . GLU A 1 252 ? 54.172 -18.625 -0.136 1.00 24.59 252 GLU A N 1
ATOM 1900 C CA . GLU A 1 252 ? 54.578 -20.026 -0.139 1.00 28.64 252 GLU A CA 1
ATOM 1901 C C . GLU A 1 252 ? 55.200 -20.465 1.194 1.00 26.14 252 GLU A C 1
ATOM 1902 O O . GLU A 1 252 ? 55.167 -21.643 1.545 1.00 27.36 252 GLU A O 1
ATOM 1908 N N . ASN A 1 253 ? 55.724 -19.514 1.956 1.00 24.94 253 ASN A N 1
ATOM 1909 C CA . ASN A 1 253 ? 56.292 -19.828 3.265 1.00 22.02 253 ASN A CA 1
ATOM 1910 C C . ASN A 1 253 ? 55.183 -19.952 4.311 1.00 20.03 253 ASN A C 1
ATOM 1911 O O . ASN A 1 253 ? 55.429 -20.308 5.465 1.00 18.40 253 ASN A O 1
ATOM 1916 N N . GLY A 1 254 ? 53.959 -19.652 3.894 1.00 19.01 254 GLY A N 1
ATOM 1917 C CA . GLY A 1 254 ? 52.821 -19.775 4.778 1.00 21.75 254 GLY A CA 1
ATOM 1918 C C . GLY A 1 254 ? 52.688 -18.776 5.910 1.00 24.55 254 GLY A C 1
ATOM 1919 O O . GLY A 1 254 ? 52.290 -19.154 7.014 1.00 22.73 254 GLY A O 1
ATOM 1920 N N . LEU A 1 255 ? 53.066 -17.523 5.668 1.00 24.22 255 LEU A N 1
ATOM 1921 C CA . LEU A 1 255 ? 52.912 -16.480 6.679 1.00 21.61 255 LEU A CA 1
ATOM 1922 C C . LEU A 1 255 ? 52.414 -15.155 6.094 1.00 21.61 255 LEU A C 1
ATOM 1923 O O . LEU A 1 255 ? 52.718 -14.076 6.604 1.00 25.65 255 LEU A O 1
ATOM 1928 N N . TYR A 1 256 ? 51.581 -15.272 5.062 1.00 19.29 256 TYR A N 1
ATOM 1929 C CA . TYR A 1 256 ? 50.961 -14.143 4.370 1.00 18.78 256 TYR A CA 1
ATOM 1930 C C . TYR A 1 256 ? 49.574 -14.062 5.021 1.00 17.52 256 TYR A C 1
ATOM 1931 O O . TYR A 1 256 ? 48.677 -14.821 4.672 1.00 20.52 256 TYR A O 1
ATOM 1940 N N . PRO A 1 257 ? 49.369 -13.110 5.941 1.00 17.24 257 PRO A N 1
ATOM 1941 C CA . PRO A 1 257 ? 48.089 -12.960 6.647 1.00 17.66 257 PRO A CA 1
ATOM 1942 C C . PRO A 1 257 ? 46.871 -12.732 5.772 1.00 19.53 257 PRO A C 1
ATOM 1943 O O . PRO A 1 257 ? 46.819 -11.774 4.997 1.00 17.47 257 PRO A O 1
ATOM 1947 N N . VAL A 1 258 ? 45.854 -13.562 5.989 1.00 18.86 258 VAL A N 1
ATOM 1948 C CA . VAL A 1 258 ? 44.604 -13.488 5.248 1.00 16.67 258 VAL A CA 1
ATOM 1949 C C . VAL A 1 258 ? 43.455 -13.234 6.238 1.00 16.68 258 VAL A C 1
ATOM 1950 O O . VAL A 1 258 ? 43.444 -13.807 7.327 1.00 17.27 258 VAL A O 1
ATOM 1954 N N . LYS A 1 259 ? 42.554 -12.311 5.891 1.00 14.92 259 LYS A N 1
ATOM 1955 C CA . LYS A 1 259 ? 41.389 -11.962 6.715 1.00 15.53 259 LYS A CA 1
ATOM 1956 C C . LYS A 1 259 ? 41.706 -11.632 8.164 1.00 16.93 259 LYS A C 1
ATOM 1957 O O . LYS A 1 259 ? 41.266 -12.318 9.080 1.00 16.86 259 LYS A O 1
ATOM 1963 N N . ASN A 1 260 ? 42.435 -10.543 8.362 1.00 17.35 260 ASN A N 1
ATOM 1964 C CA . ASN A 1 260 ? 42.829 -10.106 9.688 1.00 16.60 260 ASN A CA 1
ATOM 1965 C C . ASN A 1 260 ? 43.586 -11.200 10.456 1.00 18.27 260 ASN A C 1
ATOM 1966 O O . ASN A 1 260 ? 43.277 -11.511 11.602 1.00 18.67 260 ASN A O 1
ATOM 1971 N N . PHE A 1 261 ? 44.588 -11.777 9.800 1.00 19.04 261 PHE A N 1
ATOM 1972 C CA . PHE A 1 261 ? 45.448 -12.810 10.379 1.00 18.88 261 PHE A CA 1
ATOM 1973 C C . PHE A 1 261 ? 44.776 -14.114 10.814 1.00 19.75 261 PHE A C 1
ATOM 1974 O O . PHE A 1 261 ? 45.291 -14.804 11.692 1.00 19.57 261 PHE A O 1
ATOM 1982 N N . GLN A 1 262 ? 43.664 -14.484 10.185 1.00 20.00 262 GLN A N 1
ATOM 1983 C CA . GLN A 1 262 ? 42.990 -15.733 10.554 1.00 20.54 262 GLN A CA 1
ATOM 1984 C C . GLN A 1 262 ? 43.769 -16.935 10.029 1.00 20.93 262 GLN A C 1
ATOM 1985 O O . GLN A 1 262 ? 43.786 -18.002 10.651 1.00 21.01 262 GLN A O 1
ATOM 1991 N N . THR A 1 263 ? 44.425 -16.750 8.889 1.00 19.56 263 THR A N 1
ATOM 1992 C CA . THR A 1 263 ? 45.238 -17.796 8.300 1.00 18.86 263 THR A CA 1
ATOM 1993 C C . THR A 1 263 ? 46.435 -17.187 7.570 1.00 18.86 263 THR A C 1
ATOM 1994 O O . THR A 1 263 ? 46.493 -15.968 7.377 1.00 21.37 263 THR A O 1
ATOM 1998 N N . GLY A 1 264 ? 47.383 -18.031 7.169 1.00 17.42 264 GLY A N 1
ATOM 1999 C CA . GLY A 1 264 ? 48.583 -17.534 6.520 1.00 16.61 264 GLY A CA 1
ATOM 2000 C C . GLY A 1 264 ? 48.833 -17.907 5.074 1.00 18.68 264 GLY A C 1
ATOM 2001 O O . GLY A 1 264 ? 49.939 -17.720 4.569 1.00 19.24 264 GLY A O 1
ATOM 2002 N N . VAL A 1 265 ? 47.830 -18.454 4.402 1.00 21.71 265 VAL A N 1
ATOM 2003 C CA . VAL A 1 265 ? 47.992 -18.817 3.002 1.00 21.79 265 VAL A CA 1
ATOM 2004 C C . VAL A 1 265 ? 46.819 -18.276 2.186 1.00 22.43 265 VAL A C 1
ATOM 2005 O O . VAL A 1 265 ? 45.665 -18.473 2.553 1.00 23.50 265 VAL A O 1
ATOM 2009 N N . TYR A 1 266 ? 47.131 -17.537 1.122 1.00 23.97 266 TYR A N 1
ATOM 2010 C CA . TYR A 1 266 ? 46.126 -16.955 0.233 1.00 23.12 266 TYR A CA 1
ATOM 2011 C C . TYR A 1 266 ? 46.181 -17.557 -1.177 1.00 24.39 266 TYR A C 1
ATOM 2012 O O . TYR A 1 266 ? 47.100 -17.286 -1.946 1.00 26.92 266 TYR A O 1
ATOM 2021 N N . PRO A 1 267 ? 45.140 -18.305 -1.562 1.00 25.64 267 PRO A N 1
ATOM 2022 C CA . PRO A 1 267 ? 45.043 -18.953 -2.872 1.00 24.31 267 PRO A CA 1
ATOM 2023 C C . PRO A 1 267 ? 45.198 -18.084 -4.116 1.00 23.48 267 PRO A C 1
ATOM 2024 O O . PRO A 1 267 ? 45.675 -18.573 -5.134 1.00 26.33 267 PRO A O 1
ATOM 2028 N N . TYR A 1 268 ? 44.803 -16.816 -4.061 1.00 20.63 268 TYR A N 1
ATOM 2029 C CA . TYR A 1 268 ? 44.927 -15.955 -5.240 1.00 19.95 268 TYR A CA 1
ATOM 2030 C C . TYR A 1 268 ? 46.067 -14.954 -5.132 1.00 19.54 268 TYR A C 1
ATOM 2031 O O . TYR A 1 268 ? 46.073 -13.930 -5.815 1.00 20.71 268 TYR A O 1
ATOM 2040 N N . ALA A 1 269 ? 47.042 -15.262 -4.291 1.00 18.07 269 ALA A N 1
ATOM 2041 C CA . ALA A 1 269 ? 48.174 -14.378 -4.080 1.00 16.57 269 ALA A CA 1
ATOM 2042 C C . ALA A 1 269 ? 48.888 -13.949 -5.369 1.00 16.76 269 ALA A C 1
ATOM 2043 O O . ALA A 1 269 ? 49.278 -12.788 -5.509 1.00 16.71 269 ALA A O 1
ATOM 2045 N N . TYR A 1 270 ? 48.996 -14.856 -6.337 1.00 17.70 270 TYR A N 1
ATOM 2046 C CA . TYR A 1 270 ? 49.688 -14.548 -7.594 1.00 20.60 270 TYR A CA 1
ATOM 2047 C C . TYR A 1 270 ? 49.131 -13.355 -8.366 1.00 21.40 270 TYR A C 1
ATOM 2048 O O . TYR A 1 270 ? 49.879 -12.604 -8.997 1.00 24.72 270 TYR A O 1
ATOM 2057 N N . GLU A 1 271 ? 47.814 -13.203 -8.333 1.00 22.79 271 GLU A N 1
ATOM 2058 C CA . GLU A 1 271 ? 47.129 -12.126 -9.036 1.00 19.78 271 GLU A CA 1
ATOM 2059 C C . GLU A 1 271 ? 47.514 -10.742 -8.518 1.00 19.95 271 GLU A C 1
ATOM 2060 O O . GLU A 1 271 ? 47.300 -9.745 -9.197 1.00 20.72 271 GLU A O 1
ATOM 2066 N N . GLN A 1 272 ? 48.068 -10.681 -7.309 1.00 19.29 272 GLN A N 1
ATOM 2067 C CA . GLN A 1 272 ? 48.483 -9.409 -6.741 1.00 16.75 272 GLN A CA 1
ATOM 2068 C C . GLN A 1 272 ? 49.968 -9.384 -6.434 1.00 16.29 272 GLN A C 1
ATOM 2069 O O . GLN A 1 272 ? 50.412 -8.603 -5.608 1.00 19.50 272 GLN A O 1
ATOM 2075 N N . SER A 1 273 ? 50.737 -10.210 -7.135 1.00 18.27 273 SER A N 1
ATOM 2076 C CA . SER A 1 273 ? 52.187 -10.291 -6.934 1.00 19.30 273 SER A CA 1
ATOM 2077 C C . SER A 1 273 ? 52.956 -9.298 -7.814 1.00 21.40 273 SER A C 1
ATOM 2078 O O . SER A 1 273 ? 52.420 -8.802 -8.817 1.00 21.76 273 SER A O 1
ATOM 2081 N N . GLY A 1 274 ? 54.233 -9.080 -7.489 1.00 19.26 274 GLY A N 1
ATOM 2082 C CA . GLY A 1 274 ? 55.061 -8.174 -8.267 1.00 18.34 274 GLY A CA 1
ATOM 2083 C C . GLY A 1 274 ? 55.194 -8.631 -9.710 1.00 18.74 274 GLY A C 1
ATOM 2084 O O . GLY A 1 274 ? 55.268 -7.823 -10.637 1.00 20.75 274 GLY A O 1
ATOM 2085 N N . GLU A 1 275 ? 55.193 -9.943 -9.909 1.00 18.61 275 GLU A N 1
ATOM 2086 C CA . GLU A 1 275 ? 55.299 -10.507 -11.245 1.00 19.68 275 GLU A CA 1
ATOM 2087 C C . GLU A 1 275 ? 54.047 -10.192 -12.070 1.00 19.43 275 GLU A C 1
ATOM 2088 O O . GLU A 1 275 ? 54.151 -9.731 -13.207 1.00 22.61 275 GLU A O 1
ATOM 2094 N N . ALA A 1 276 ? 52.872 -10.430 -11.492 1.00 20.55 276 ALA A N 1
ATOM 2095 C CA . ALA A 1 276 ? 51.602 -10.156 -12.167 1.00 19.35 276 ALA A CA 1
ATOM 2096 C C . ALA A 1 276 ? 51.471 -8.664 -12.433 1.00 19.00 276 ALA A C 1
ATOM 2097 O O . ALA A 1 276 ? 51.053 -8.258 -13.509 1.00 21.29 276 ALA A O 1
ATOM 2099 N N . MET A 1 277 ? 51.847 -7.848 -11.456 1.00 20.51 277 MET A N 1
ATOM 2100 C CA . MET A 1 277 ? 51.787 -6.396 -11.601 1.00 22.22 277 MET A CA 1
ATOM 2101 C C . MET A 1 277 ? 52.696 -5.933 -12.730 1.00 23.12 277 MET A C 1
ATOM 2102 O O . MET A 1 277 ? 52.365 -4.991 -13.451 1.00 24.48 277 MET A O 1
ATOM 2107 N N . ALA A 1 278 ? 53.867 -6.558 -12.840 1.00 22.08 278 ALA A N 1
ATOM 2108 C CA . ALA A 1 278 ? 54.826 -6.212 -13.881 1.00 22.14 278 ALA A CA 1
ATOM 2109 C C . ALA A 1 278 ? 54.242 -6.545 -15.245 1.00 23.31 278 ALA A C 1
ATOM 2110 O O . ALA A 1 278 ? 54.430 -5.803 -16.209 1.00 25.56 278 ALA A O 1
ATOM 2112 N N . ALA A 1 279 ? 53.499 -7.643 -15.309 1.00 22.32 279 ALA A N 1
ATOM 2113 C CA . ALA A 1 279 ? 52.881 -8.092 -16.555 1.00 22.50 279 ALA A CA 1
ATOM 2114 C C . ALA A 1 279 ? 51.598 -7.366 -16.920 1.00 21.59 279 ALA A C 1
ATOM 2115 O O . ALA A 1 279 ? 51.271 -7.249 -18.097 1.00 23.65 279 ALA A O 1
ATOM 2117 N N . LYS A 1 280 ? 50.866 -6.883 -15.921 1.00 23.22 280 LYS A N 1
ATOM 2118 C CA . LYS A 1 280 ? 49.595 -6.217 -16.179 1.00 21.19 280 LYS A CA 1
ATOM 2119 C C . LYS A 1 280 ? 49.536 -4.697 -16.222 1.00 22.15 280 LYS A C 1
ATOM 2120 O O . LYS A 1 280 ? 48.924 -4.140 -17.128 1.00 22.91 280 LYS A O 1
ATOM 2126 N N . TYR A 1 281 ? 50.175 -4.031 -15.264 1.00 21.36 281 TYR A N 1
ATOM 2127 C CA . TYR A 1 281 ? 50.081 -2.579 -15.157 1.00 19.41 281 TYR A CA 1
ATOM 2128 C C . TYR A 1 281 ? 51.363 -1.760 -15.151 1.00 20.96 281 TYR A C 1
ATOM 2129 O O . TYR A 1 281 ? 51.307 -0.547 -15.357 1.00 23.93 281 TYR A O 1
ATOM 2138 N N . LEU A 1 282 ? 52.505 -2.392 -14.890 1.00 21.42 282 LEU A N 1
ATOM 2139 C CA . LEU A 1 282 ? 53.782 -1.676 -14.823 1.00 22.91 282 LEU A CA 1
ATOM 2140 C C . LEU A 1 282 ? 54.243 -0.942 -16.091 1.00 25.84 282 LEU A C 1
ATOM 2141 O O . LEU A 1 282 ? 54.312 -1.514 -17.186 1.00 25.56 282 LEU A O 1
ATOM 2146 N N . VAL A 1 283 ? 54.529 0.345 -15.927 1.00 25.91 283 VAL A N 1
ATOM 2147 C CA . VAL A 1 283 ? 55.006 1.177 -17.020 1.00 27.32 283 VAL A CA 1
ATOM 2148 C C . VAL A 1 283 ? 56.527 1.180 -16.974 1.00 27.52 283 VAL A C 1
ATOM 2149 O O . VAL A 1 283 ? 57.178 0.844 -17.959 1.00 29.42 283 VAL A O 1
ATOM 2153 N N . ARG A 1 284 ? 57.076 1.511 -15.803 1.00 28.07 284 ARG A N 1
ATOM 2154 C CA . ARG A 1 284 ? 58.523 1.570 -15.579 1.00 27.86 284 ARG A CA 1
ATOM 2155 C C . ARG A 1 284 ? 58.822 1.614 -14.089 1.00 26.17 284 ARG A C 1
ATOM 2156 O O . ARG A 1 284 ? 57.917 1.771 -13.272 1.00 29.53 284 ARG A O 1
ATOM 2164 N N . ASN A 1 285 ? 60.098 1.488 -13.744 1.00 25.18 285 ASN A N 1
ATOM 2165 C CA . ASN A 1 285 ? 60.528 1.538 -12.352 1.00 26.01 285 ASN A CA 1
ATOM 2166 C C . ASN A 1 285 ? 61.121 2.919 -12.116 1.00 27.32 285 ASN A C 1
ATOM 2167 O O . ASN A 1 285 ? 61.537 3.583 -13.058 1.00 32.85 285 ASN A O 1
ATOM 2172 N N . LYS A 1 286 ? 61.155 3.354 -10.867 1.00 27.74 286 LYS A N 1
ATOM 2173 C CA . LYS A 1 286 ? 61.638 4.683 -10.531 1.00 25.86 286 LYS A CA 1
ATOM 2174 C C . LYS A 1 286 ? 62.454 4.691 -9.232 1.00 26.10 286 LYS A C 1
ATOM 2175 O O . LYS A 1 286 ? 61.985 4.222 -8.195 1.00 29.65 286 LYS A O 1
ATOM 2181 N N . PRO A 1 287 ? 63.690 5.225 -9.281 1.00 24.70 287 PRO A N 1
ATOM 2182 C CA . PRO A 1 287 ? 64.578 5.301 -8.114 1.00 22.95 287 PRO A CA 1
ATOM 2183 C C . PRO A 1 287 ? 64.463 6.604 -7.345 1.00 20.68 287 PRO A C 1
ATOM 2184 O O . PRO A 1 287 ? 64.098 7.632 -7.913 1.00 20.93 287 PRO A O 1
ATOM 2188 N N . CYS A 1 288 ? 64.769 6.548 -6.051 1.00 21.10 288 CYS A N 1
ATOM 2189 C CA . CYS A 1 288 ? 64.773 7.740 -5.213 1.00 23.27 288 CYS A CA 1
ATOM 2190 C C . CYS A 1 288 ? 66.141 8.402 -5.489 1.00 25.08 288 CYS A C 1
ATOM 2191 O O . CYS A 1 288 ? 66.961 7.854 -6.238 1.00 25.27 288 CYS A O 1
ATOM 2194 N N . TYR A 1 289 ? 66.399 9.552 -4.873 1.00 25.28 289 TYR A N 1
ATOM 2195 C CA . TYR A 1 289 ? 67.662 10.262 -5.068 1.00 24.02 289 TYR A CA 1
ATOM 2196 C C . TYR A 1 289 ? 68.897 9.390 -4.806 1.00 23.58 289 TYR A C 1
ATOM 2197 O O . TYR A 1 289 ? 68.986 8.730 -3.777 1.00 23.83 289 TYR A O 1
ATOM 2206 N N . ALA A 1 290 ? 69.844 9.410 -5.744 1.00 23.81 290 ALA A N 1
ATOM 2207 C CA . ALA A 1 290 ? 71.112 8.666 -5.657 1.00 23.08 290 ALA A CA 1
ATOM 2208 C C . ALA A 1 290 ? 71.014 7.147 -5.501 1.00 23.11 290 ALA A C 1
ATOM 2209 O O . ALA A 1 290 ? 71.981 6.499 -5.087 1.00 22.04 290 ALA A O 1
ATOM 2211 N N . CYS A 1 291 ? 69.870 6.578 -5.861 1.00 25.35 291 CYS A N 1
ATOM 2212 C CA . CYS A 1 291 ? 69.658 5.142 -5.728 1.00 22.87 291 CYS A CA 1
ATOM 2213 C C . CYS A 1 291 ? 69.976 4.339 -6.970 1.00 24.63 291 CYS A C 1
ATOM 2214 O O . CYS A 1 291 ? 69.404 4.584 -8.036 1.00 24.77 291 CYS A O 1
ATOM 2217 N N . PRO A 1 292 ? 70.882 3.350 -6.840 1.00 25.16 292 PRO A N 1
ATOM 2218 C CA . PRO A 1 292 ? 71.257 2.507 -7.971 1.00 23.78 292 PRO A CA 1
ATOM 2219 C C . PRO A 1 292 ? 70.318 1.312 -8.104 1.00 25.21 292 PRO A C 1
ATOM 2220 O O . PRO A 1 292 ? 70.456 0.543 -9.049 1.00 29.87 292 PRO A O 1
ATOM 2224 N N . ILE A 1 293 ? 69.366 1.168 -7.173 1.00 25.26 293 ILE A N 1
ATOM 2225 C CA . ILE A 1 293 ? 68.412 0.042 -7.176 1.00 22.32 293 ILE A CA 1
ATOM 2226 C C . ILE A 1 293 ? 67.107 0.281 -7.961 1.00 22.74 293 ILE A C 1
ATOM 2227 O O . ILE A 1 293 ? 66.706 -0.557 -8.773 1.00 22.95 293 ILE A O 1
ATOM 2232 N N . GLY A 1 294 ? 66.445 1.409 -7.706 1.00 20.39 294 GLY A N 1
ATOM 2233 C CA . GLY A 1 294 ? 65.215 1.737 -8.408 1.00 19.40 294 GLY A CA 1
ATOM 2234 C C . GLY A 1 294 ? 64.076 0.742 -8.283 1.00 20.52 294 GLY A C 1
ATOM 2235 O O . GLY A 1 294 ? 63.563 0.233 -9.283 1.00 19.76 294 GLY A O 1
ATOM 2236 N N . CYS A 1 295 ? 63.604 0.552 -7.057 1.00 20.98 295 CYS A N 1
ATOM 2237 C CA . CYS A 1 295 ? 62.526 -0.391 -6.792 1.00 17.79 295 CYS A CA 1
ATOM 2238 C C . CYS A 1 295 ? 61.130 0.236 -6.921 1.00 18.82 295 CYS A C 1
ATOM 2239 O O . CYS A 1 295 ? 60.129 -0.482 -6.970 1.00 20.76 295 CYS A O 1
ATOM 2242 N N . GLY A 1 296 ? 61.070 1.566 -6.987 1.00 17.67 296 GLY A N 1
ATOM 2243 C CA . GLY A 1 296 ? 59.798 2.260 -7.110 1.00 15.91 296 GLY A CA 1
ATOM 2244 C C . GLY A 1 296 ? 59.016 1.829 -8.338 1.00 18.14 296 GLY A C 1
ATOM 2245 O O . GLY A 1 296 ? 59.588 1.645 -9.416 1.00 17.02 296 GLY A O 1
ATOM 2246 N N . ARG A 1 297 ? 57.705 1.661 -8.176 1.00 16.82 297 ARG A N 1
ATOM 2247 C CA . ARG A 1 297 ? 56.836 1.235 -9.272 1.00 17.94 297 ARG A CA 1
ATOM 2248 C C . ARG A 1 297 ? 56.088 2.410 -9.903 1.00 18.39 297 ARG A C 1
ATOM 2249 O O . ARG A 1 297 ? 55.638 3.317 -9.199 1.00 21.52 297 ARG A O 1
ATOM 2257 N N . VAL A 1 298 ? 55.963 2.401 -11.225 1.00 16.58 298 VAL A N 1
ATOM 2258 C CA . VAL A 1 298 ? 55.172 3.406 -11.908 1.00 15.32 298 VAL A CA 1
ATOM 2259 C C . VAL A 1 298 ? 54.167 2.570 -12.694 1.00 18.87 298 VAL A C 1
ATOM 2260 O O . VAL A 1 298 ? 54.546 1.789 -13.566 1.00 19.51 298 VAL A O 1
ATOM 2264 N N . ASN A 1 299 ? 52.905 2.657 -12.287 1.00 18.95 299 ASN A N 1
ATOM 2265 C CA . ASN A 1 299 ? 51.807 1.914 -12.899 1.00 18.35 299 ASN A CA 1
ATOM 2266 C C . ASN A 1 299 ? 50.819 2.819 -13.606 1.00 19.41 299 ASN A C 1
ATOM 2267 O O . ASN A 1 299 ? 50.797 4.033 -13.396 1.00 20.85 299 ASN A O 1
ATOM 2272 N N . ARG A 1 300 ? 49.943 2.210 -14.386 1.00 21.08 300 ARG A N 1
ATOM 2273 C CA . ARG A 1 300 ? 48.940 2.961 -15.112 1.00 25.08 300 ARG A CA 1
ATOM 2274 C C . ARG A 1 300 ? 47.679 2.104 -15.225 1.00 23.95 300 ARG A C 1
ATOM 2275 O O . ARG A 1 300 ? 47.744 0.920 -15.545 1.00 22.93 300 ARG A O 1
ATOM 2283 N N . LEU A 1 301 ? 46.556 2.673 -14.805 1.00 23.93 301 LEU A N 1
ATOM 2284 C CA . LEU A 1 301 ? 45.271 1.989 -14.864 1.00 23.94 301 LEU A CA 1
ATOM 2285 C C . LEU A 1 301 ? 44.332 2.852 -15.684 1.00 24.46 301 LEU A C 1
ATOM 2286 O O . LEU A 1 301 ? 44.388 4.077 -15.606 1.00 24.01 301 LEU A O 1
ATOM 2291 N N . PRO A 1 302 ? 43.417 2.227 -16.443 1.00 26.00 302 PRO A N 1
ATOM 2292 C CA . PRO A 1 302 ? 42.474 2.996 -17.257 1.00 24.31 302 PRO A CA 1
ATOM 2293 C C . PRO A 1 302 ? 41.680 3.993 -16.406 1.00 26.24 302 PRO A C 1
ATOM 2294 O O . PRO A 1 302 ? 41.358 5.089 -16.858 1.00 29.35 302 PRO A O 1
ATOM 2298 N N . THR A 1 303 ? 41.415 3.626 -15.156 1.00 26.01 303 THR A N 1
ATOM 2299 C CA . THR A 1 303 ? 40.640 4.479 -14.272 1.00 24.54 303 THR A CA 1
ATOM 2300 C C . THR A 1 303 ? 41.341 5.706 -13.714 1.00 26.56 303 THR A C 1
ATOM 2301 O O . THR A 1 303 ? 40.944 6.827 -14.009 1.00 32.24 303 THR A O 1
ATOM 2305 N N . VAL A 1 304 ? 42.383 5.507 -12.917 1.00 24.88 304 VAL A N 1
ATOM 2306 C CA . VAL A 1 304 ? 43.064 6.639 -12.294 1.00 23.26 304 VAL A CA 1
ATOM 2307 C C . VAL A 1 304 ? 44.241 7.218 -13.057 1.00 25.30 304 VAL A C 1
ATOM 2308 O O . VAL A 1 304 ? 44.766 8.275 -12.689 1.00 27.78 304 VAL A O 1
ATOM 2312 N N . GLY A 1 305 ? 44.678 6.518 -14.096 1.00 25.51 305 GLY A N 1
ATOM 2313 C CA . GLY A 1 305 ? 45.812 6.993 -14.863 1.00 23.38 305 GLY A CA 1
ATOM 2314 C C . GLY A 1 305 ? 47.106 6.476 -14.270 1.00 24.43 305 GLY A C 1
ATOM 2315 O O . GLY A 1 305 ? 47.135 5.397 -13.666 1.00 24.52 305 GLY A O 1
ATOM 2316 N N . GLU A 1 306 ? 48.179 7.236 -14.462 1.00 24.99 306 GLU A N 1
ATOM 2317 C CA . GLU A 1 306 ? 49.495 6.870 -13.959 1.00 26.28 306 GLU A CA 1
ATOM 2318 C C . GLU A 1 306 ? 49.603 7.141 -12.474 1.00 23.36 306 GLU A C 1
ATOM 2319 O O . GLU A 1 306 ? 49.117 8.156 -11.976 1.00 23.44 306 GLU A O 1
ATOM 2325 N N . THR A 1 307 ? 50.277 6.244 -11.773 1.00 20.41 307 THR A N 1
ATOM 2326 C CA . THR A 1 307 ? 50.445 6.372 -10.339 1.00 20.85 307 THR A CA 1
ATOM 2327 C C . THR A 1 307 ? 51.727 5.644 -9.931 1.00 20.71 307 THR A C 1
ATOM 2328 O O . THR A 1 307 ? 52.382 5.027 -10.761 1.00 22.42 307 THR A O 1
ATOM 2332 N N . GLU A 1 308 ? 52.120 5.766 -8.672 1.00 22.68 308 GLU A N 1
ATOM 2333 C CA . GLU A 1 308 ? 53.328 5.092 -8.202 1.00 23.10 308 GLU A CA 1
ATOM 2334 C C . GLU A 1 308 ? 52.966 4.210 -7.026 1.00 20.76 308 GLU A C 1
ATOM 2335 O O . GLU A 1 308 ? 52.040 4.518 -6.267 1.00 23.94 308 GLU A O 1
ATOM 2341 N N . GLY A 1 309 ? 53.709 3.127 -6.866 1.00 18.69 309 GLY A N 1
ATOM 2342 C CA . GLY A 1 309 ? 53.403 2.168 -5.826 1.00 16.58 309 GLY A CA 1
ATOM 2343 C C . GLY A 1 309 ? 52.419 1.219 -6.509 1.00 17.54 309 GLY A C 1
ATOM 2344 O O . GLY A 1 309 ? 52.175 1.369 -7.712 1.00 17.29 309 GLY A O 1
ATOM 2345 N N . PRO A 1 310 ? 51.799 0.268 -5.794 1.00 16.44 310 PRO A N 1
ATOM 2346 C CA . PRO A 1 310 ? 51.967 0.024 -4.362 1.00 14.99 310 PRO A CA 1
ATOM 2347 C C . PRO A 1 310 ? 53.173 -0.837 -3.989 1.00 16.37 310 PRO A C 1
ATOM 2348 O O . PRO A 1 310 ? 53.714 -1.592 -4.805 1.00 16.71 310 PRO A O 1
ATOM 2352 N N . GLU A 1 311 ? 53.604 -0.680 -2.745 1.00 17.05 311 GLU A N 1
ATOM 2353 C CA . GLU A 1 311 ? 54.696 -1.459 -2.198 1.00 16.78 311 GLU A CA 1
ATOM 2354 C C . GLU A 1 311 ? 54.032 -2.737 -1.703 1.00 17.05 311 GLU A C 1
ATOM 2355 O O . GLU A 1 311 ? 52.811 -2.808 -1.594 1.00 17.83 311 GLU A O 1
ATOM 2361 N N . TYR A 1 312 ? 54.843 -3.718 -1.340 1.00 16.74 312 TYR A N 1
ATOM 2362 C CA . TYR A 1 312 ? 54.356 -4.996 -0.828 1.00 16.53 312 TYR A CA 1
ATOM 2363 C C . TYR A 1 312 ? 53.327 -4.872 0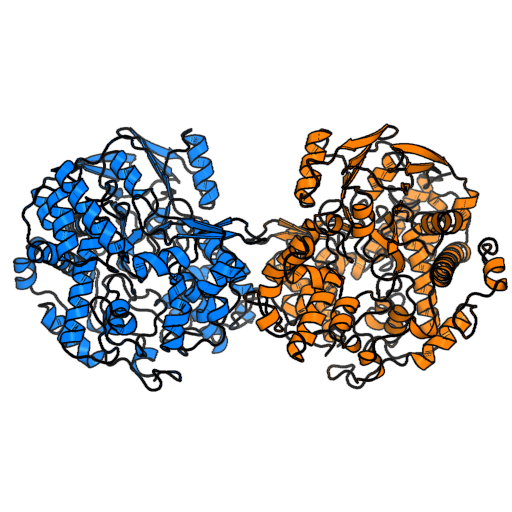.302 1.00 16.82 312 TYR A C 1
ATOM 2364 O O . TYR A 1 312 ? 52.244 -5.459 0.256 1.00 17.83 312 TYR A O 1
ATOM 2373 N N . GLU A 1 313 ? 53.692 -4.126 1.334 1.00 16.08 313 GLU A N 1
ATOM 2374 C CA . GLU A 1 313 ? 52.836 -3.949 2.497 1.00 15.99 313 GLU A CA 1
ATOM 2375 C C . GLU A 1 313 ? 51.465 -3.377 2.143 1.00 17.53 313 GLU A C 1
ATOM 2376 O O . GLU A 1 313 ? 50.457 -3.778 2.731 1.00 19.28 313 GLU A O 1
ATOM 2382 N N . SER A 1 314 ? 51.425 -2.481 1.155 1.00 17.29 314 SER A N 1
ATOM 2383 C CA . SER A 1 314 ? 50.184 -1.851 0.709 1.00 14.91 314 SER A CA 1
ATOM 2384 C C . SER A 1 314 ? 49.299 -2.843 -0.039 1.00 15.72 314 SER A C 1
ATOM 2385 O O . SER A 1 314 ? 48.085 -2.846 0.144 1.00 18.01 314 SER A O 1
ATOM 2388 N N . VAL A 1 315 ? 49.908 -3.651 -0.911 1.00 15.89 315 VAL A N 1
ATOM 2389 C CA . VAL A 1 315 ? 49.194 -4.675 -1.674 1.00 13.79 315 VAL A CA 1
ATOM 2390 C C . VAL A 1 315 ? 48.547 -5.640 -0.680 1.00 15.81 315 VAL A C 1
ATOM 2391 O O . VAL A 1 315 ? 47.386 -6.028 -0.851 1.00 18.54 315 VAL A O 1
ATOM 2395 N N . TRP A 1 316 ? 49.287 -6.000 0.370 1.00 16.83 316 TRP A N 1
ATOM 2396 C CA . TRP A 1 316 ? 48.773 -6.895 1.405 1.00 17.57 316 TRP A CA 1
ATOM 2397 C C . TRP A 1 316 ? 47.636 -6.262 2.224 1.00 18.78 316 TRP A C 1
ATOM 2398 O O . TRP A 1 316 ? 46.525 -6.794 2.267 1.00 20.22 316 TRP A O 1
ATOM 2409 N N . ALA A 1 317 ? 47.932 -5.144 2.885 1.00 18.37 317 ALA A N 1
ATOM 2410 C CA . ALA A 1 317 ? 46.971 -4.448 3.742 1.00 18.48 317 ALA A CA 1
ATOM 2411 C C . ALA A 1 317 ? 45.623 -4.169 3.110 1.00 18.01 317 ALA A C 1
ATOM 2412 O O . ALA A 1 317 ? 44.602 -4.173 3.786 1.00 20.47 317 ALA A O 1
ATOM 2414 N N . LEU A 1 318 ? 45.619 -3.912 1.813 1.00 18.37 318 LEU A N 1
ATOM 2415 C CA . LEU A 1 318 ? 44.379 -3.615 1.107 1.00 16.10 318 LEU A CA 1
ATOM 2416 C C . LEU A 1 318 ? 43.894 -4.794 0.250 1.00 13.24 318 LEU A C 1
ATOM 2417 O O . LEU A 1 318 ? 42.831 -4.727 -0.356 1.00 13.99 318 LEU A O 1
ATOM 2422 N N . GLY A 1 319 ? 44.678 -5.866 0.210 1.00 12.84 319 GLY A N 1
ATOM 2423 C CA . GLY A 1 319 ? 44.328 -7.018 -0.593 1.00 12.77 319 GLY A CA 1
ATOM 2424 C C . GLY A 1 319 ? 44.006 -8.243 0.226 1.00 14.22 319 GLY A C 1
ATOM 2425 O O . GLY A 1 319 ? 42.929 -8.320 0.808 1.00 15.04 319 GLY A O 1
ATOM 2426 N N . ALA A 1 320 ? 44.932 -9.194 0.289 1.00 13.93 320 ALA A N 1
ATOM 2427 C CA . ALA A 1 320 ? 44.715 -10.431 1.042 1.00 14.81 320 ALA A CA 1
ATOM 2428 C C . ALA A 1 320 ? 44.197 -10.209 2.461 1.00 16.65 320 ALA A C 1
ATOM 2429 O O . ALA A 1 320 ? 43.369 -10.978 2.955 1.00 19.46 320 ALA A O 1
ATOM 2431 N N . ASN A 1 321 ? 44.671 -9.149 3.106 1.00 15.80 321 ASN A N 1
ATOM 2432 C CA . ASN A 1 321 ? 44.266 -8.812 4.467 1.00 14.95 321 ASN A CA 1
ATOM 2433 C C . ASN A 1 321 ? 42.752 -8.684 4.567 1.00 16.10 321 ASN A C 1
ATOM 2434 O O . ASN A 1 321 ? 42.160 -9.065 5.578 1.00 18.46 321 ASN A O 1
ATOM 2439 N N . LEU A 1 322 ? 42.134 -8.189 3.497 1.00 15.42 322 LEU A N 1
ATOM 2440 C CA . LEU A 1 322 ? 40.691 -7.994 3.444 1.00 14.09 322 LEU A CA 1
ATOM 2441 C C . LEU A 1 322 ? 39.983 -9.077 2.637 1.00 13.72 322 LEU A C 1
ATOM 2442 O O . LEU A 1 322 ? 38.782 -8.973 2.390 1.00 14.68 322 LEU A O 1
ATOM 2447 N N . GLY A 1 323 ? 40.731 -10.088 2.200 1.00 13.19 323 GLY A N 1
ATOM 2448 C CA . GLY A 1 323 ? 40.161 -11.155 1.393 1.00 12.15 323 GLY A CA 1
ATOM 2449 C C . GLY A 1 323 ? 39.918 -10.713 -0.047 1.00 14.18 323 GLY A C 1
ATOM 2450 O O . GLY A 1 323 ? 39.095 -11.298 -0.755 1.00 15.33 323 GLY A O 1
ATOM 2451 N N . ILE A 1 324 ? 40.641 -9.680 -0.479 1.00 15.63 324 ILE A N 1
ATOM 2452 C CA . ILE A 1 324 ? 40.517 -9.113 -1.829 1.00 14.53 324 ILE A CA 1
ATOM 2453 C C . ILE A 1 324 ? 41.685 -9.501 -2.743 1.00 16.91 324 ILE A C 1
ATOM 2454 O O . ILE A 1 324 ? 42.854 -9.391 -2.374 1.00 18.61 324 ILE A O 1
ATOM 2459 N N . ASN A 1 325 ? 41.359 -9.926 -3.951 1.00 17.60 325 ASN A N 1
ATOM 2460 C CA . ASN A 1 325 ? 42.368 -10.364 -4.910 1.00 20.16 325 ASN A CA 1
ATOM 2461 C C . ASN A 1 325 ? 42.680 -9.331 -5.987 1.00 20.41 325 ASN A C 1
ATOM 2462 O O . ASN A 1 325 ? 43.765 -9.337 -6.551 1.00 21.57 325 ASN A O 1
ATOM 2467 N N . ASP A 1 326 ? 41.692 -8.499 -6.308 1.00 19.85 326 ASP A N 1
ATOM 2468 C CA . ASP A 1 326 ? 41.772 -7.490 -7.369 1.00 16.68 326 ASP A CA 1
ATOM 2469 C C . ASP A 1 326 ? 42.946 -6.515 -7.272 1.00 15.54 326 ASP A C 1
ATOM 2470 O O . ASP A 1 326 ? 42.869 -5.517 -6.554 1.00 16.94 326 ASP A O 1
ATOM 2475 N N . LEU A 1 327 ? 43.992 -6.747 -8.064 1.00 15.14 327 LEU A N 1
ATOM 2476 C CA . LEU A 1 327 ? 45.161 -5.862 -8.043 1.00 16.21 327 LEU A CA 1
ATOM 2477 C C . LEU A 1 327 ? 44.849 -4.441 -8.532 1.00 16.62 327 LEU A C 1
ATOM 2478 O O . LEU A 1 327 ? 45.481 -3.476 -8.100 1.00 16.63 327 LEU A O 1
ATOM 2483 N N . ALA A 1 328 ? 43.873 -4.308 -9.426 1.00 16.46 328 ALA A N 1
ATOM 2484 C CA . ALA A 1 328 ? 43.498 -2.997 -9.938 1.00 13.70 328 ALA A CA 1
ATOM 2485 C C . ALA A 1 328 ? 42.839 -2.151 -8.839 1.00 15.01 328 ALA A C 1
ATOM 2486 O O . ALA A 1 328 ? 43.190 -0.986 -8.658 1.00 17.96 328 ALA A O 1
ATOM 2488 N N . SER A 1 329 ? 41.896 -2.737 -8.101 1.00 13.78 329 SER A N 1
ATOM 2489 C CA . SER A 1 329 ? 41.230 -2.037 -7.006 1.00 10.92 329 SER A CA 1
ATOM 2490 C C . SER A 1 329 ? 42.245 -1.667 -5.936 1.00 12.67 329 SER A C 1
ATOM 2491 O O . SER A 1 329 ? 42.151 -0.601 -5.329 1.00 15.85 329 SER A O 1
ATOM 2494 N N . ILE A 1 330 ? 43.215 -2.552 -5.717 1.00 13.22 330 ILE A N 1
ATOM 2495 C CA . ILE A 1 330 ? 44.276 -2.330 -4.738 1.00 13.98 330 ILE A CA 1
ATOM 2496 C C . ILE A 1 330 ? 45.150 -1.125 -5.133 1.00 16.42 330 ILE A C 1
ATOM 2497 O O . ILE A 1 330 ? 45.446 -0.269 -4.295 1.00 19.04 330 ILE A O 1
ATOM 2502 N N . ILE A 1 331 ? 45.558 -1.054 -6.402 1.00 18.33 331 ILE A N 1
ATOM 2503 C CA . ILE A 1 331 ? 46.381 0.059 -6.893 1.00 17.95 331 ILE A CA 1
ATOM 2504 C C . ILE A 1 331 ? 45.587 1.362 -6.772 1.00 19.29 331 ILE A C 1
ATOM 2505 O O . ILE A 1 331 ? 46.143 2.413 -6.451 1.00 21.95 331 ILE A O 1
ATOM 2510 N N . GLU A 1 332 ? 44.285 1.293 -7.029 1.00 18.41 332 GLU A N 1
ATOM 2511 C CA . GLU A 1 332 ? 43.428 2.468 -6.923 1.00 16.03 332 GLU A CA 1
ATOM 2512 C C . GLU A 1 332 ? 43.376 2.920 -5.461 1.00 18.31 332 GLU A C 1
ATOM 2513 O O . GLU A 1 332 ? 43.510 4.112 -5.158 1.00 18.75 332 GLU A O 1
ATOM 2519 N N . ALA A 1 333 ? 43.187 1.955 -4.563 1.00 16.53 333 ALA A N 1
ATOM 2520 C CA . ALA A 1 333 ? 43.109 2.222 -3.129 1.00 17.53 333 ALA A CA 1
ATOM 2521 C C . ALA A 1 333 ? 44.412 2.831 -2.625 1.00 18.73 333 ALA A C 1
ATOM 2522 O O . ALA A 1 333 ? 44.394 3.786 -1.850 1.00 21.68 333 ALA A O 1
ATOM 2524 N N . ASN A 1 334 ? 45.539 2.274 -3.066 1.00 19.04 334 ASN A N 1
ATOM 2525 C CA . ASN A 1 334 ? 46.864 2.776 -2.694 1.00 17.63 334 ASN A CA 1
ATOM 2526 C C . ASN A 1 334 ? 46.971 4.236 -3.165 1.00 17.85 334 ASN A C 1
ATOM 2527 O O . ASN A 1 334 ? 47.356 5.136 -2.410 1.00 19.19 334 ASN A O 1
ATOM 2532 N N . HIS A 1 335 ? 46.580 4.463 -4.410 1.00 16.18 335 HIS A N 1
ATOM 2533 C CA . HIS A 1 335 ? 46.603 5.789 -4.996 1.00 17.98 335 HIS A CA 1
ATOM 2534 C C . HIS A 1 335 ? 45.831 6.811 -4.149 1.00 18.47 335 HIS A C 1
ATOM 2535 O O . HIS A 1 335 ? 46.308 7.924 -3.924 1.00 19.12 335 HIS A O 1
ATOM 2542 N N . MET A 1 336 ? 44.637 6.442 -3.693 1.00 18.54 336 MET A N 1
ATOM 2543 C CA . MET A 1 336 ? 43.832 7.342 -2.875 1.00 16.90 336 MET A CA 1
ATOM 2544 C C . MET A 1 336 ? 44.411 7.566 -1.479 1.00 17.59 336 MET A C 1
ATOM 2545 O O . MET A 1 336 ? 44.166 8.605 -0.871 1.00 18.40 336 MET A O 1
ATOM 2550 N N . CYS A 1 337 ? 45.152 6.594 -0.952 1.00 15.94 337 CYS A N 1
ATOM 2551 C CA . CYS A 1 337 ? 45.758 6.761 0.366 1.00 16.12 337 CYS A CA 1
ATOM 2552 C C . CYS A 1 337 ? 46.888 7.768 0.246 1.00 17.54 337 CYS A C 1
ATOM 2553 O O . CYS A 1 337 ? 47.108 8.575 1.148 1.00 18.41 337 CYS A O 1
ATOM 2556 N N . ASP A 1 338 ? 47.616 7.704 -0.865 1.00 18.04 338 ASP A N 1
ATOM 2557 C CA . ASP A 1 338 ? 48.709 8.643 -1.119 1.00 17.80 338 ASP A CA 1
ATOM 2558 C C . ASP A 1 338 ? 48.148 10.047 -1.310 1.00 18.63 338 ASP A C 1
ATOM 2559 O O . ASP A 1 338 ? 48.672 11.005 -0.762 1.00 23.04 338 ASP A O 1
ATOM 2564 N N . GLU A 1 339 ? 47.067 10.153 -2.074 1.00 17.46 339 GLU A N 1
ATOM 2565 C CA . GLU A 1 339 ? 46.435 11.435 -2.338 1.00 18.18 339 GLU A CA 1
ATOM 2566 C C . GLU A 1 339 ? 45.815 12.082 -1.117 1.00 20.30 339 GLU A C 1
ATOM 2567 O O . GLU A 1 339 ? 45.937 13.294 -0.908 1.00 21.37 339 GLU A O 1
ATOM 2573 N N . LEU A 1 340 ? 45.113 11.271 -0.337 1.00 20.59 340 LEU A N 1
ATOM 2574 C CA . LEU A 1 340 ? 44.430 11.741 0.856 1.00 19.64 340 LEU A CA 1
ATOM 2575 C C . LEU A 1 340 ? 45.333 11.837 2.081 1.00 19.11 340 LEU A C 1
ATOM 2576 O O . LEU A 1 340 ? 44.949 12.430 3.094 1.00 18.06 340 LEU A O 1
ATOM 2581 N N . GLY A 1 341 ? 46.523 11.251 1.981 1.00 18.92 341 GLY A N 1
ATOM 2582 C CA . GLY A 1 341 ? 47.487 11.288 3.073 1.00 17.52 341 GLY A CA 1
ATOM 2583 C C . GLY A 1 341 ? 47.210 10.315 4.201 1.00 17.58 341 GLY A C 1
ATOM 2584 O O . GLY A 1 341 ? 47.227 10.687 5.376 1.00 18.06 341 GLY A O 1
ATOM 2585 N N . LEU A 1 342 ? 47.008 9.053 3.847 1.00 17.11 342 LEU A N 1
ATOM 2586 C CA . LEU A 1 342 ? 46.707 8.012 4.817 1.00 17.40 342 LEU A CA 1
ATOM 2587 C C . LEU A 1 342 ? 47.732 6.902 4.737 1.00 17.50 342 LEU A C 1
ATOM 2588 O O . LEU A 1 342 ? 48.164 6.521 3.643 1.00 19.88 342 LEU A O 1
ATOM 2593 N N . ASP A 1 343 ? 48.106 6.365 5.889 1.00 15.88 343 ASP A N 1
ATOM 2594 C CA . ASP A 1 343 ? 49.040 5.248 5.926 1.00 16.24 343 ASP A CA 1
ATOM 2595 C C . ASP A 1 343 ? 48.282 4.025 5.379 1.00 16.29 343 ASP A C 1
ATOM 2596 O O . ASP A 1 343 ? 47.196 3.698 5.867 1.00 19.98 343 ASP A O 1
ATOM 2601 N N . THR A 1 344 ? 48.838 3.359 4.371 1.00 15.22 344 THR A N 1
ATOM 2602 C CA . THR A 1 344 ? 48.177 2.189 3.795 1.00 14.33 344 THR A CA 1
ATOM 2603 C C . THR A 1 344 ? 48.000 1.030 4.779 1.00 16.13 344 THR A C 1
ATOM 2604 O O . THR A 1 344 ? 46.958 0.375 4.787 1.00 18.35 344 THR A O 1
ATOM 2608 N N . ILE A 1 345 ? 49.001 0.798 5.624 1.00 15.97 345 ILE A N 1
ATOM 2609 C CA . ILE A 1 345 ? 48.941 -0.302 6.578 1.00 15.48 345 ILE A CA 1
ATOM 2610 C C . ILE A 1 345 ? 47.899 -0.110 7.669 1.00 15.42 345 ILE A C 1
ATOM 2611 O O . ILE A 1 345 ? 47.074 -0.991 7.883 1.00 18.81 345 ILE A O 1
ATOM 2616 N N . SER A 1 346 ? 47.905 1.028 8.349 1.00 14.78 346 SER A N 1
ATOM 2617 C CA . SER A 1 346 ? 46.891 1.249 9.371 1.00 13.24 346 SER A CA 1
ATOM 2618 C C . SER A 1 346 ? 45.511 1.366 8.712 1.00 15.68 346 SER A C 1
ATOM 2619 O O . SER A 1 346 ? 44.493 1.055 9.342 1.00 15.94 346 SER A O 1
ATOM 2622 N N . THR A 1 347 ? 45.459 1.808 7.454 1.00 13.76 347 THR A N 1
ATOM 2623 C CA . THR A 1 347 ? 44.177 1.883 6.765 1.00 14.30 347 THR A CA 1
ATOM 2624 C C . THR A 1 347 ? 43.628 0.467 6.558 1.00 14.97 347 THR A C 1
ATOM 2625 O O . THR A 1 347 ? 42.499 0.176 6.947 1.00 17.12 347 THR A O 1
ATOM 2629 N N . GLY A 1 348 ? 44.442 -0.417 5.986 1.00 17.65 348 GLY A N 1
ATOM 2630 C CA . GLY A 1 348 ? 44.022 -1.796 5.762 1.00 17.47 348 GLY A CA 1
ATOM 2631 C C . GLY A 1 348 ? 43.717 -2.556 7.050 1.00 18.95 348 GLY A C 1
ATOM 2632 O O . GLY A 1 348 ? 42.764 -3.341 7.110 1.00 19.64 348 GLY A O 1
ATOM 2633 N N . GLY A 1 349 ? 44.524 -2.322 8.084 1.00 19.74 349 GLY A N 1
ATOM 2634 C CA . GLY A 1 349 ? 44.326 -2.977 9.368 1.00 17.66 349 GLY A CA 1
ATOM 2635 C C . GLY A 1 349 ? 43.032 -2.566 10.050 1.00 18.46 349 GLY A C 1
ATOM 2636 O O . GLY A 1 349 ? 42.344 -3.392 10.652 1.00 20.52 349 GLY A O 1
ATOM 2637 N N . THR A 1 350 ? 42.692 -1.286 9.959 1.00 16.71 350 THR A N 1
ATOM 2638 C CA . THR A 1 350 ? 41.473 -0.780 10.561 1.00 15.54 350 THR A CA 1
ATOM 2639 C C . THR A 1 350 ? 40.279 -1.357 9.815 1.00 15.96 350 THR A C 1
ATOM 2640 O O . THR A 1 350 ? 39.289 -1.762 10.433 1.00 16.05 350 THR A O 1
ATOM 2644 N N . LEU A 1 351 ? 40.382 -1.425 8.487 1.00 15.70 351 LEU A N 1
ATOM 2645 C CA . LEU A 1 351 ? 39.298 -1.982 7.676 1.00 14.33 351 LEU A CA 1
ATOM 2646 C C . LEU A 1 351 ? 39.109 -3.463 7.988 1.00 12.85 351 LEU A C 1
ATOM 2647 O O . LEU A 1 351 ? 37.986 -3.956 8.030 1.00 14.80 351 LEU A O 1
ATOM 2652 N N . ALA A 1 352 ? 40.211 -4.163 8.230 1.00 13.31 352 ALA A N 1
ATOM 2653 C CA . ALA A 1 352 ? 40.163 -5.584 8.552 1.00 13.43 352 ALA A CA 1
ATOM 2654 C C . ALA A 1 352 ? 39.498 -5.804 9.912 1.00 16.72 352 ALA A C 1
ATOM 2655 O O . ALA A 1 352 ? 38.759 -6.770 10.093 1.00 19.03 352 ALA A O 1
ATOM 2657 N N . THR A 1 353 ? 39.781 -4.930 10.877 1.00 16.00 353 THR A N 1
ATOM 2658 C CA . THR A 1 353 ? 39.166 -5.032 12.197 1.00 14.63 353 THR A CA 1
ATOM 2659 C C . THR A 1 353 ? 37.655 -4.934 12.005 1.00 15.87 353 THR A C 1
ATOM 2660 O O . THR A 1 353 ? 36.897 -5.734 12.554 1.00 18.25 353 THR A O 1
ATOM 2664 N N . ALA A 1 354 ? 37.241 -3.999 11.152 1.00 18.32 354 ALA A N 1
ATOM 2665 C CA . ALA A 1 354 ? 35.831 -3.763 10.850 1.00 17.39 354 ALA A CA 1
ATOM 2666 C C . ALA A 1 354 ? 35.174 -5.001 10.249 1.00 19.51 354 ALA A C 1
ATOM 2667 O O . ALA A 1 354 ? 34.058 -5.371 10.629 1.00 19.42 354 ALA A O 1
ATOM 2669 N N . MET A 1 355 ? 35.872 -5.644 9.316 1.00 20.51 355 MET A N 1
ATOM 2670 C CA . MET A 1 355 ? 35.352 -6.840 8.674 1.00 18.23 355 MET A CA 1
ATOM 2671 C C . MET A 1 355 ? 35.208 -8.010 9.637 1.00 18.27 355 MET A C 1
ATOM 2672 O O . MET A 1 355 ? 34.304 -8.821 9.473 1.00 21.30 355 MET A O 1
ATOM 2677 N N . GLU A 1 356 ? 36.101 -8.136 10.616 1.00 16.76 356 GLU A N 1
ATOM 2678 C CA . GLU A 1 356 ? 35.958 -9.222 11.570 1.00 17.80 356 GLU A CA 1
ATOM 2679 C C . GLU A 1 356 ? 34.883 -8.878 12.609 1.00 21.80 356 GLU A C 1
ATOM 2680 O O . GLU A 1 356 ? 34.166 -9.760 13.075 1.00 25.64 356 GLU A O 1
ATOM 2686 N N . LEU A 1 357 ? 34.761 -7.604 12.975 1.00 21.90 357 LEU A N 1
ATOM 2687 C CA . LEU A 1 357 ? 33.718 -7.195 13.918 1.00 20.00 357 LEU A CA 1
ATOM 2688 C C . LEU A 1 357 ? 32.360 -7.433 13.246 1.00 19.40 357 LEU A C 1
ATOM 2689 O O . LEU A 1 357 ? 31.396 -7.869 13.879 1.00 19.15 357 LEU A O 1
ATOM 2694 N N . TYR A 1 358 ? 32.306 -7.150 11.952 1.00 19.75 358 TYR A N 1
ATOM 2695 C CA . TYR A 1 358 ? 31.098 -7.321 11.163 1.00 21.08 358 TYR A CA 1
ATOM 2696 C C . TYR A 1 358 ? 30.753 -8.807 11.056 1.00 23.58 358 TYR A C 1
ATOM 2697 O O . TYR A 1 358 ? 29.620 -9.209 11.308 1.00 26.10 358 TYR A O 1
ATOM 2706 N N . GLU A 1 359 ? 31.738 -9.621 10.695 1.00 26.25 359 GLU A N 1
ATOM 2707 C CA . GLU A 1 359 ? 31.558 -11.067 10.581 1.00 26.85 359 GLU A CA 1
ATOM 2708 C C . GLU A 1 359 ? 31.037 -11.671 11.892 1.00 26.46 359 GLU A C 1
ATOM 2709 O O . GLU A 1 359 ? 30.166 -12.534 11.887 1.00 25.07 359 GLU A O 1
ATOM 2715 N N . LYS A 1 360 ? 31.573 -11.211 13.017 1.00 25.77 360 LYS A N 1
ATOM 2716 C CA . LYS A 1 360 ? 31.161 -11.724 14.313 1.00 23.90 360 LYS A CA 1
ATOM 2717 C C . LYS A 1 360 ? 29.939 -11.025 14.875 1.00 24.22 360 LYS A C 1
ATOM 2718 O O . LYS A 1 360 ? 29.673 -11.101 16.068 1.00 26.29 360 LYS A O 1
ATOM 2724 N N . GLY A 1 361 ? 29.211 -10.332 14.005 1.00 23.52 361 GLY A N 1
ATOM 2725 C CA . GLY A 1 361 ? 27.989 -9.655 14.397 1.00 23.52 361 GLY A CA 1
ATOM 2726 C C . GLY A 1 361 ? 28.070 -8.461 15.327 1.00 26.37 361 GLY A C 1
ATOM 2727 O O . GLY A 1 361 ? 27.048 -8.048 15.861 1.00 27.66 361 GLY A O 1
ATOM 2728 N N . HIS A 1 362 ? 29.253 -7.888 15.523 1.00 28.00 362 HIS A N 1
ATOM 2729 C CA . HIS A 1 362 ? 29.379 -6.728 16.404 1.00 26.73 362 HIS A CA 1
ATOM 2730 C C . HIS A 1 362 ? 29.005 -5.446 15.691 1.00 28.41 362 HIS A C 1
ATOM 2731 O O . HIS A 1 362 ? 28.537 -4.508 16.323 1.00 32.15 362 HIS A O 1
ATOM 2738 N N . ILE A 1 363 ? 29.264 -5.384 14.389 1.00 29.08 363 ILE A N 1
ATOM 2739 C CA . ILE A 1 363 ? 28.876 -4.221 13.607 1.00 29.23 363 ILE A CA 1
ATOM 2740 C C . ILE A 1 363 ? 27.689 -4.737 12.807 1.00 30.26 363 ILE A C 1
ATOM 2741 O O . ILE A 1 363 ? 27.791 -5.735 12.088 1.00 28.88 363 ILE A O 1
ATOM 2746 N N . LYS A 1 364 ? 26.547 -4.092 12.971 1.00 31.21 364 LYS A N 1
ATOM 2747 C CA . LYS A 1 364 ? 25.354 -4.522 12.271 1.00 34.55 364 LYS A CA 1
ATOM 2748 C C . LYS A 1 364 ? 25.003 -3.595 11.133 1.00 34.95 364 LYS A C 1
ATOM 2749 O O . LYS A 1 364 ? 25.290 -2.396 11.176 1.00 34.76 364 LYS A O 1
ATOM 2755 N N . ASP A 1 365 ? 24.355 -4.153 10.119 1.00 37.10 365 ASP A N 1
ATOM 2756 C CA . ASP A 1 365 ? 23.967 -3.384 8.949 1.00 39.72 365 ASP A CA 1
ATOM 2757 C C . ASP A 1 365 ? 23.143 -2.172 9.303 1.00 40.80 365 ASP A C 1
ATOM 2758 O O . ASP A 1 365 ? 23.303 -1.108 8.712 1.00 40.78 365 ASP A O 1
ATOM 2763 N N . GLU A 1 366 ? 22.303 -2.326 10.314 1.00 41.80 366 GLU A N 1
ATOM 2764 C CA . GLU A 1 366 ? 21.440 -1.249 10.751 1.00 44.02 366 GLU A CA 1
ATOM 2765 C C . GLU A 1 366 ? 22.282 -0.010 11.039 1.00 42.10 366 GLU A C 1
ATOM 2766 O O . GLU A 1 366 ? 21.828 1.121 10.898 1.00 45.13 366 GLU A O 1
ATOM 2772 N N . GLU A 1 367 ? 23.540 -0.240 11.380 1.00 40.08 367 GLU A N 1
ATOM 2773 C CA . GLU A 1 367 ? 24.460 0.833 11.714 1.00 38.40 367 GLU A CA 1
ATOM 2774 C C . GLU A 1 367 ? 25.140 1.445 10.499 1.00 37.13 367 GLU A C 1
ATOM 2775 O O . GLU A 1 367 ? 25.526 2.610 10.523 1.00 35.13 367 GLU A O 1
ATOM 2781 N N . LEU A 1 368 ? 25.294 0.649 9.447 1.00 36.44 368 LEU A N 1
ATOM 2782 C CA . LEU A 1 368 ? 25.941 1.097 8.222 1.00 35.39 368 LEU A CA 1
ATOM 2783 C C . LEU A 1 368 ? 25.012 1.881 7.299 1.00 37.46 368 LEU A C 1
ATOM 2784 O O . LEU A 1 368 ? 25.439 2.841 6.644 1.00 39.04 368 LEU A O 1
ATOM 2789 N N . GLY A 1 369 ? 23.742 1.483 7.256 1.00 39.19 369 GLY A N 1
ATOM 2790 C CA . GLY A 1 369 ? 22.780 2.155 6.398 1.00 38.58 369 GLY A CA 1
ATOM 2791 C C . GLY A 1 369 ? 22.900 1.623 4.984 1.00 38.92 369 GLY A C 1
ATOM 2792 O O . GLY A 1 369 ? 22.793 0.417 4.768 1.00 40.66 369 GLY A O 1
ATOM 2793 N N . ASP A 1 370 ? 23.124 2.506 4.013 1.00 37.98 370 ASP A N 1
ATOM 2794 C CA . ASP A 1 370 ? 23.270 2.056 2.628 1.00 38.36 370 ASP A CA 1
ATOM 2795 C C . ASP A 1 370 ? 24.735 1.929 2.226 1.00 33.48 370 ASP A C 1
ATOM 2796 O O . ASP A 1 370 ? 25.050 1.587 1.087 1.00 34.54 370 ASP A O 1
ATOM 2801 N N . ALA A 1 371 ? 25.622 2.201 3.175 1.00 29.00 371 ALA A N 1
ATOM 2802 C CA . ALA A 1 371 ? 27.058 2.106 2.951 1.00 27.24 371 ALA A CA 1
ATOM 2803 C C . ALA A 1 371 ? 27.434 0.631 2.790 1.00 24.19 371 ALA A C 1
ATOM 2804 O O . ALA A 1 371 ? 26.818 -0.240 3.399 1.00 26.64 371 ALA A O 1
ATOM 2806 N N . PRO A 1 372 ? 28.430 0.333 1.938 1.00 21.72 372 PRO A N 1
ATOM 2807 C CA . PRO A 1 372 ? 28.885 -1.042 1.693 1.00 19.50 372 PRO A CA 1
ATOM 2808 C C . PRO A 1 372 ? 29.135 -1.871 2.963 1.00 17.60 372 PRO A C 1
ATOM 2809 O O . PRO A 1 372 ? 29.794 -1.410 3.897 1.00 19.83 372 PRO A O 1
ATOM 2813 N N . PRO A 1 373 ? 28.581 -3.095 3.023 1.00 17.27 373 PRO A N 1
ATOM 2814 C CA . PRO A 1 373 ? 28.771 -3.963 4.189 1.00 17.47 373 PRO A CA 1
ATOM 2815 C C . PRO A 1 373 ? 30.237 -4.402 4.266 1.00 17.72 373 PRO A C 1
ATOM 2816 O O . PRO A 1 373 ? 30.860 -4.671 3.235 1.00 20.57 373 PRO A O 1
ATOM 2820 N N . PHE A 1 374 ? 30.772 -4.511 5.477 1.00 16.18 374 PHE A N 1
ATOM 2821 C CA . PHE A 1 374 ? 32.156 -4.950 5.682 1.00 15.76 374 PHE A CA 1
ATOM 2822 C C . PHE A 1 374 ? 32.288 -6.468 5.574 1.00 16.88 374 PHE A C 1
ATOM 2823 O O . PHE A 1 374 ? 32.718 -7.146 6.506 1.00 17.83 374 PHE A O 1
ATOM 2831 N N . ARG A 1 375 ? 31.965 -6.978 4.396 1.00 17.04 375 ARG A N 1
ATOM 2832 C CA . ARG A 1 375 ? 31.998 -8.402 4.098 1.00 15.76 375 ARG A CA 1
ATOM 2833 C C . ARG A 1 375 ? 33.359 -8.718 3.475 1.00 16.01 375 ARG A C 1
ATOM 2834 O O . ARG A 1 375 ? 33.839 -7.958 2.628 1.00 19.45 375 ARG A O 1
ATOM 2842 N N . TRP A 1 376 ? 34.001 -9.806 3.906 1.00 15.63 376 TRP A N 1
ATOM 2843 C CA . TRP A 1 376 ? 35.323 -10.156 3.369 1.00 14.75 376 TRP A CA 1
ATOM 2844 C C . TRP A 1 376 ? 35.246 -10.237 1.846 1.00 16.42 376 TRP A C 1
ATOM 2845 O O . TRP A 1 376 ? 34.295 -10.797 1.301 1.00 18.58 376 TRP A O 1
ATOM 2856 N N . GLY A 1 377 ? 36.213 -9.624 1.170 1.00 17.66 377 GLY A N 1
ATOM 2857 C CA . GLY A 1 377 ? 36.246 -9.653 -0.283 1.00 13.94 377 GLY A CA 1
ATOM 2858 C C . GLY A 1 377 ? 35.427 -8.609 -1.017 1.00 14.13 377 GLY A C 1
ATOM 2859 O O . GLY A 1 377 ? 35.449 -8.555 -2.250 1.00 16.31 377 GLY A O 1
ATOM 2860 N N . ASN A 1 378 ? 34.717 -7.757 -0.290 1.00 12.63 378 ASN A N 1
ATOM 2861 C CA . ASN A 1 378 ? 33.914 -6.748 -0.950 1.00 11.66 378 ASN A CA 1
ATOM 2862 C C . ASN A 1 378 ? 34.766 -5.568 -1.398 1.00 14.54 378 ASN A C 1
ATOM 2863 O O . ASN A 1 378 ? 35.064 -4.673 -0.608 1.00 15.91 378 ASN A O 1
ATOM 2868 N N . THR A 1 379 ? 35.117 -5.545 -2.681 1.00 14.09 379 THR A N 1
ATOM 2869 C CA . THR A 1 379 ? 35.931 -4.467 -3.238 1.00 12.71 379 THR A CA 1
ATOM 2870 C C . THR A 1 379 ? 35.279 -3.083 -3.106 1.00 15.54 379 THR A C 1
ATOM 2871 O O . THR A 1 379 ? 35.970 -2.069 -3.151 1.00 17.27 379 THR A O 1
ATOM 2875 N N . GLU A 1 380 ? 33.958 -3.021 -2.947 1.00 17.25 380 GLU A N 1
ATOM 2876 C CA . GLU A 1 380 ? 33.318 -1.715 -2.798 1.00 19.04 380 GLU A CA 1
ATOM 2877 C C . GLU A 1 380 ? 33.813 -1.000 -1.544 1.00 19.00 380 GLU A C 1
ATOM 2878 O O . GLU A 1 380 ? 33.811 0.224 -1.498 1.00 23.71 380 GLU A O 1
ATOM 2884 N N . VAL A 1 381 ? 34.277 -1.760 -0.553 1.00 19.96 381 VAL A N 1
ATOM 2885 C CA . VAL A 1 381 ? 34.806 -1.182 0.684 1.00 17.08 381 VAL A CA 1
ATOM 2886 C C . VAL A 1 381 ? 35.997 -0.257 0.368 1.00 17.97 381 VAL A C 1
ATOM 2887 O O . VAL A 1 381 ? 36.085 0.858 0.898 1.00 19.92 381 VAL A O 1
ATOM 2891 N N . LEU A 1 382 ? 36.878 -0.708 -0.527 1.00 16.71 382 LEU A N 1
ATOM 2892 C CA . LEU A 1 382 ? 38.052 0.066 -0.944 1.00 16.96 382 LEU A CA 1
ATOM 2893 C C . LEU A 1 382 ? 37.653 1.337 -1.681 1.00 18.31 382 LEU A C 1
ATOM 2894 O O . LEU A 1 382 ? 38.224 2.404 -1.453 1.00 21.23 382 LEU A O 1
ATOM 2899 N N . HIS A 1 383 ? 36.681 1.207 -2.579 1.00 18.24 383 HIS A N 1
ATOM 2900 C CA . HIS A 1 383 ? 36.209 2.327 -3.394 1.00 18.16 383 HIS A CA 1
ATOM 2901 C C . HIS A 1 383 ? 35.449 3.386 -2.612 1.00 18.98 383 HIS A C 1
ATOM 2902 O O . HIS A 1 383 ? 35.585 4.581 -2.867 1.00 21.44 383 HIS A O 1
ATOM 2909 N N . TYR A 1 384 ? 34.683 2.939 -1.629 1.00 17.97 384 TYR A N 1
ATOM 2910 C CA . TYR A 1 384 ? 33.851 3.818 -0.834 1.00 16.09 384 TYR A CA 1
ATOM 2911 C C . TYR A 1 384 ? 34.406 4.397 0.464 1.00 17.14 384 TYR A C 1
ATOM 2912 O O . TYR A 1 384 ? 34.382 5.610 0.660 1.00 17.80 384 TYR A O 1
ATOM 2921 N N . TYR A 1 385 ? 34.921 3.551 1.346 1.00 15.59 385 TYR A N 1
ATOM 2922 C CA . TYR A 1 385 ? 35.376 4.030 2.652 1.00 17.09 385 TYR A CA 1
ATOM 2923 C C . TYR A 1 385 ? 36.639 4.853 2.827 1.00 17.29 385 TYR A C 1
ATOM 2924 O O . TYR A 1 385 ? 36.717 5.669 3.741 1.00 16.61 385 TYR A O 1
ATOM 2933 N N . ILE A 1 386 ? 37.634 4.638 1.981 1.00 19.42 386 ILE A N 1
ATOM 2934 C CA . ILE A 1 386 ? 38.889 5.362 2.096 1.00 20.16 386 ILE A CA 1
ATOM 2935 C C . ILE A 1 386 ? 38.684 6.879 2.163 1.00 21.87 386 ILE A C 1
ATOM 2936 O O . ILE A 1 386 ? 39.133 7.529 3.110 1.00 21.84 386 ILE A O 1
ATOM 2941 N N . GLU A 1 387 ? 37.933 7.435 1.221 1.00 21.17 387 GLU A N 1
ATOM 2942 C CA . GLU A 1 387 ? 37.684 8.866 1.244 1.00 21.07 387 GLU A CA 1
ATOM 2943 C C . GLU A 1 387 ? 36.919 9.285 2.507 1.00 20.81 387 GLU A C 1
ATOM 2944 O O . GLU A 1 387 ? 37.203 10.333 3.092 1.00 20.71 387 GLU A O 1
ATOM 2950 N N . LYS A 1 388 ? 35.980 8.446 2.942 1.00 20.02 388 LYS A N 1
ATOM 2951 C CA . LYS A 1 388 ? 35.183 8.709 4.142 1.00 20.43 388 LYS A CA 1
ATOM 2952 C C . LYS A 1 388 ? 36.038 8.793 5.402 1.00 20.84 388 LYS A C 1
ATOM 2953 O O . LYS A 1 388 ? 35.737 9.568 6.307 1.00 19.90 388 LYS A O 1
ATOM 2959 N N . ILE A 1 389 ? 37.068 7.954 5.481 1.00 20.07 389 ILE A N 1
ATOM 2960 C CA . ILE A 1 389 ? 37.968 7.951 6.631 1.00 20.11 389 ILE A CA 1
ATOM 2961 C C . ILE A 1 389 ? 38.689 9.295 6.662 1.00 21.78 389 ILE A C 1
ATOM 2962 O O . ILE A 1 389 ? 38.702 9.983 7.684 1.00 23.30 389 ILE A O 1
ATOM 2967 N N . ALA A 1 390 ? 39.216 9.690 5.507 1.00 22.77 390 ALA A N 1
ATOM 2968 C CA . ALA A 1 390 ? 39.952 10.937 5.357 1.00 20.83 390 ALA A CA 1
ATOM 2969 C C . ALA A 1 390 ? 39.133 12.169 5.712 1.00 21.62 390 ALA A C 1
ATOM 2970 O O . ALA A 1 390 ? 39.654 13.096 6.329 1.00 22.62 390 ALA A O 1
ATOM 2972 N N . LYS A 1 391 ? 37.873 12.194 5.289 1.00 21.01 391 LYS A N 1
ATOM 2973 C CA . LYS A 1 391 ? 36.978 13.327 5.544 1.00 23.56 391 LYS A CA 1
ATOM 2974 C C . LYS A 1 391 ? 36.258 13.192 6.883 1.00 25.64 391 LYS A C 1
ATOM 2975 O O . LYS A 1 391 ? 35.463 14.063 7.256 1.00 24.99 391 LYS A O 1
ATOM 2981 N N . ARG A 1 392 ? 36.502 12.083 7.578 1.00 25.74 392 ARG A N 1
ATOM 2982 C CA . ARG A 1 392 ? 35.832 11.794 8.838 1.00 24.21 392 ARG A CA 1
ATOM 2983 C C . ARG A 1 392 ? 34.309 11.902 8.657 1.00 25.66 392 ARG A C 1
ATOM 2984 O O . ARG A 1 392 ? 33.608 12.515 9.460 1.00 28.08 392 ARG A O 1
ATOM 2992 N N . GLU A 1 393 ? 33.808 11.281 7.596 1.00 27.17 393 GLU A N 1
ATOM 2993 C CA . GLU A 1 393 ? 32.386 11.286 7.281 1.00 29.08 393 GLU A CA 1
ATOM 2994 C C . GLU A 1 393 ? 31.723 9.955 7.586 1.00 29.53 393 GLU A C 1
ATOM 2995 O O . GLU A 1 393 ? 32.257 8.889 7.265 1.00 30.19 393 GLU A O 1
ATOM 3001 N N . GLY A 1 394 ? 30.532 10.026 8.169 1.00 27.44 394 GLY A N 1
ATOM 3002 C CA . GLY A 1 394 ? 29.778 8.826 8.486 1.00 26.57 394 GLY A CA 1
ATOM 3003 C C . GLY A 1 394 ? 30.553 7.831 9.314 1.00 25.94 394 GLY A C 1
ATOM 3004 O O . GLY A 1 394 ? 31.187 8.210 10.301 1.00 25.47 394 GLY A O 1
ATOM 3005 N N . PHE A 1 395 ? 30.540 6.565 8.897 1.00 24.33 395 PHE A N 1
ATOM 3006 C CA . PHE A 1 395 ? 31.258 5.537 9.636 1.00 23.32 395 PHE A CA 1
ATOM 3007 C C . PHE A 1 395 ? 32.755 5.816 9.602 1.00 21.94 395 PHE A C 1
ATOM 3008 O O . PHE A 1 395 ? 33.492 5.359 10.477 1.00 22.18 395 PHE A O 1
ATOM 3016 N N . GLY A 1 396 ? 33.182 6.619 8.627 1.00 19.99 396 GLY A N 1
ATOM 3017 C CA . GLY A 1 396 ? 34.585 6.972 8.491 1.00 20.28 396 GLY A CA 1
ATOM 3018 C C . GLY A 1 396 ? 35.133 7.679 9.721 1.00 22.03 396 GLY A C 1
ATOM 3019 O O . GLY A 1 396 ? 36.333 7.647 9.997 1.00 24.45 396 GLY A O 1
ATOM 3020 N N . ASP A 1 397 ? 34.253 8.321 10.472 1.00 21.43 397 ASP A N 1
ATOM 3021 C CA . ASP A 1 397 ? 34.666 9.025 11.669 1.00 22.63 397 ASP A CA 1
ATOM 3022 C C . ASP A 1 397 ? 35.117 8.021 12.738 1.00 22.75 397 ASP A C 1
ATOM 3023 O O . ASP A 1 397 ? 36.054 8.280 13.494 1.00 22.04 397 ASP A O 1
ATOM 3028 N N . LYS A 1 398 ? 34.475 6.860 12.780 1.00 22.08 398 LYS A N 1
ATOM 3029 C CA . LYS A 1 398 ? 34.843 5.833 13.747 1.00 20.38 398 LYS A CA 1
ATOM 3030 C C . LYS A 1 398 ? 36.096 5.117 13.275 1.00 18.36 398 LYS A C 1
ATOM 3031 O O . LYS A 1 398 ? 36.959 4.765 14.071 1.00 18.63 398 LYS A O 1
ATOM 3037 N N . LEU A 1 399 ? 36.200 4.920 11.966 1.00 17.63 399 LEU A N 1
ATOM 3038 C CA . LEU A 1 399 ? 37.358 4.256 11.387 1.00 16.40 399 LEU A CA 1
ATOM 3039 C C . LEU A 1 399 ? 38.619 5.101 11.516 1.00 17.79 399 LEU A C 1
ATOM 3040 O O . LEU A 1 399 ? 39.724 4.563 11.566 1.00 20.35 399 LEU A O 1
ATOM 3045 N N . ALA A 1 400 ? 38.454 6.418 11.592 1.00 16.68 400 ALA A N 1
ATOM 3046 C CA . ALA A 1 400 ? 39.584 7.340 11.708 1.00 16.95 400 ALA A CA 1
ATOM 3047 C C . ALA A 1 400 ? 40.381 7.244 13.025 1.00 17.28 400 ALA A C 1
ATOM 3048 O O . ALA A 1 400 ? 41.474 7.825 13.142 1.00 16.95 400 ALA A O 1
ATOM 3050 N N . GLU A 1 401 ? 39.845 6.512 14.001 1.00 16.63 401 GLU A N 1
ATOM 3051 C CA . GLU A 1 401 ? 40.513 6.331 15.297 1.00 16.79 401 GLU A CA 1
ATOM 3052 C C . GLU A 1 401 ? 41.490 5.159 15.299 1.00 17.51 401 GLU A C 1
ATOM 3053 O O . GLU A 1 401 ? 42.253 4.978 16.251 1.00 19.74 401 GLU A O 1
ATOM 3059 N N . GLY A 1 402 ? 41.441 4.349 14.245 1.00 15.78 402 GLY A N 1
ATOM 3060 C CA . GLY A 1 402 ? 42.319 3.201 14.146 1.00 15.37 402 GLY A CA 1
ATOM 3061 C C . GLY A 1 402 ? 41.693 1.910 14.647 1.00 16.95 402 GLY A C 1
ATOM 3062 O O . GLY A 1 402 ? 40.664 1.914 15.324 1.00 17.84 402 GLY A O 1
ATOM 3063 N N . SER A 1 403 ? 42.348 0.801 14.323 1.00 18.96 403 SER A N 1
ATOM 3064 C CA . SER A 1 403 ? 41.908 -0.541 14.702 1.00 20.07 403 SER A CA 1
ATOM 3065 C C . SER A 1 403 ? 41.621 -0.775 16.188 1.00 20.38 403 SER A C 1
ATOM 3066 O O . SER A 1 403 ? 40.561 -1.288 16.556 1.00 21.77 403 SER A O 1
ATOM 3069 N N . TYR A 1 404 ? 42.570 -0.422 17.043 1.00 21.96 404 TYR A N 1
ATOM 3070 C CA . TYR A 1 404 ? 42.388 -0.628 18.464 1.00 21.13 404 TYR A CA 1
ATOM 3071 C C . TYR A 1 404 ? 41.187 0.109 19.059 1.00 21.70 404 TYR A C 1
ATOM 3072 O O . TYR A 1 404 ? 40.324 -0.503 19.691 1.00 22.68 404 TYR A O 1
ATOM 3081 N N . ARG A 1 405 ? 41.140 1.424 18.879 1.00 21.99 405 ARG A N 1
ATOM 3082 C CA . ARG A 1 405 ? 40.041 2.218 19.412 1.00 19.25 405 ARG A CA 1
ATOM 3083 C C . ARG A 1 405 ? 38.698 1.766 18.871 1.00 20.11 405 ARG A C 1
ATOM 3084 O O . ARG A 1 405 ? 37.721 1.752 19.608 1.00 25.03 405 ARG A O 1
ATOM 3092 N N . LEU A 1 406 ? 38.655 1.353 17.605 1.00 20.81 406 LEU A N 1
ATOM 3093 C CA . LEU A 1 406 ? 37.415 0.860 16.990 1.00 17.70 406 LEU A CA 1
ATOM 3094 C C . LEU A 1 406 ? 36.967 -0.444 17.655 1.00 17.90 406 LEU A C 1
ATOM 3095 O O . LEU A 1 406 ? 35.809 -0.584 18.026 1.00 21.08 406 LEU A O 1
ATOM 3100 N N . ALA A 1 407 ? 37.887 -1.396 17.791 1.00 18.63 407 ALA A N 1
ATOM 3101 C CA . ALA A 1 407 ? 37.584 -2.690 18.398 1.00 19.06 407 ALA A CA 1
ATOM 3102 C C . ALA A 1 407 ? 37.190 -2.511 19.858 1.00 22.06 407 ALA A C 1
ATOM 3103 O O . ALA A 1 407 ? 36.272 -3.173 20.357 1.00 21.91 407 ALA A O 1
ATOM 3105 N N . GLU A 1 408 ? 37.895 -1.611 20.535 1.00 23.23 408 GLU A N 1
ATOM 3106 C CA . GLU A 1 408 ? 37.649 -1.297 21.939 1.00 24.78 408 GLU A CA 1
ATOM 3107 C C . GLU A 1 408 ? 36.242 -0.754 22.174 1.00 25.82 408 GLU A C 1
ATOM 3108 O O . GLU A 1 408 ? 35.588 -1.140 23.150 1.00 25.15 408 GLU A O 1
ATOM 3114 N N . SER A 1 409 ? 35.768 0.103 21.264 1.00 26.06 409 SER A N 1
ATOM 3115 C CA . SER A 1 409 ? 34.444 0.704 21.380 1.00 24.85 409 SER A CA 1
ATOM 3116 C C . SER A 1 409 ? 33.298 -0.288 21.220 1.00 25.72 409 SER A C 1
ATOM 3117 O O . SER A 1 409 ? 32.161 0.041 21.548 1.00 28.54 409 SER A O 1
ATOM 3120 N N . TYR A 1 410 ? 33.581 -1.468 20.664 1.00 26.32 410 TYR A N 1
ATOM 3121 C CA . TYR A 1 410 ? 32.570 -2.519 20.510 1.00 26.35 410 TYR A CA 1
ATOM 3122 C C . TYR A 1 410 ? 32.749 -3.568 21.595 1.00 27.67 410 TYR A C 1
ATOM 3123 O O . TYR A 1 410 ? 32.092 -4.601 21.572 1.00 31.84 410 TYR A O 1
ATOM 3132 N N . GLY A 1 411 ? 33.674 -3.313 22.516 1.00 27.35 411 GLY A N 1
ATOM 3133 C CA . GLY A 1 411 ? 33.935 -4.244 23.596 1.00 27.46 411 GLY A CA 1
ATOM 3134 C C . GLY A 1 411 ? 34.722 -5.471 23.170 1.00 28.16 411 GLY A C 1
ATOM 3135 O O . GLY A 1 411 ? 34.623 -6.521 23.811 1.00 28.38 411 GLY A O 1
ATOM 3136 N N . HIS A 1 412 ? 35.512 -5.345 22.102 1.00 26.83 412 HIS A N 1
ATOM 3137 C CA . HIS A 1 412 ? 36.310 -6.468 21.607 1.00 24.54 412 HIS A CA 1
ATOM 3138 C C . HIS A 1 412 ? 37.712 -6.117 21.114 1.00 23.25 412 HIS A C 1
ATOM 3139 O O . HIS A 1 412 ? 38.040 -6.341 19.952 1.00 23.53 412 HIS A O 1
ATOM 3146 N N . PRO A 1 413 ? 38.598 -5.691 22.030 1.00 24.15 413 PRO A N 1
ATOM 3147 C CA . PRO A 1 413 ? 39.981 -5.310 21.712 1.00 23.12 413 PRO A CA 1
ATOM 3148 C C . PRO A 1 413 ? 40.800 -6.476 21.177 1.00 23.28 413 PRO A C 1
ATOM 3149 O O . PRO A 1 413 ? 41.820 -6.280 20.512 1.00 23.71 413 PRO A O 1
ATOM 3153 N N . GLU A 1 414 ? 40.368 -7.690 21.500 1.00 22.82 414 GLU A N 1
ATOM 3154 C CA . GLU A 1 414 ? 41.081 -8.883 21.073 1.00 21.13 414 GLU A CA 1
ATOM 3155 C C . GLU A 1 414 ? 40.981 -9.116 19.576 1.00 21.79 414 GLU A C 1
ATOM 3156 O O . GLU A 1 414 ? 41.739 -9.912 19.019 1.00 24.08 414 GLU A O 1
ATOM 3162 N N . LEU A 1 415 ? 40.037 -8.442 18.924 1.00 19.73 415 LEU A N 1
ATOM 3163 C CA . LEU A 1 415 ? 39.899 -8.582 17.481 1.00 17.89 415 LEU A CA 1
ATOM 3164 C C . LEU A 1 415 ? 40.842 -7.617 16.762 1.00 17.29 415 LEU A C 1
ATOM 3165 O O . LEU A 1 415 ? 40.972 -7.667 15.539 1.00 17.19 415 LEU A O 1
ATOM 3170 N N . SER A 1 416 ? 41.520 -6.765 17.532 1.00 15.81 416 SER A N 1
ATOM 3171 C CA . SER A 1 416 ? 42.465 -5.791 16.993 1.00 15.50 416 SER A CA 1
ATOM 3172 C C . SER A 1 416 ? 43.896 -6.343 16.953 1.00 17.12 416 SER A C 1
ATOM 3173 O O . SER A 1 416 ? 44.525 -6.541 17.995 1.00 18.29 416 SER A O 1
ATOM 3176 N N . MET A 1 417 ? 44.405 -6.598 15.749 1.00 19.15 417 MET A N 1
ATOM 3177 C CA . MET A 1 417 ? 45.764 -7.110 15.579 1.00 16.68 417 MET A CA 1
ATOM 3178 C C . MET A 1 417 ? 46.736 -5.934 15.613 1.00 17.37 417 MET A C 1
ATOM 3179 O O . MET A 1 417 ? 47.228 -5.482 14.575 1.00 16.47 417 MET A O 1
ATOM 3184 N N . THR A 1 418 ? 46.963 -5.418 16.818 1.00 17.82 418 THR A N 1
ATOM 3185 C CA . THR A 1 418 ? 47.851 -4.282 17.035 1.00 17.13 418 THR A CA 1
ATOM 3186 C C . THR A 1 418 ? 48.805 -4.549 18.193 1.00 18.39 418 THR A C 1
ATOM 3187 O O . THR A 1 418 ? 48.542 -5.400 19.039 1.00 21.97 418 THR A O 1
ATOM 3191 N N . VAL A 1 419 ? 49.924 -3.832 18.204 1.00 18.99 419 VAL A N 1
ATOM 3192 C CA . VAL A 1 419 ? 50.893 -3.894 19.294 1.00 18.66 419 VAL A CA 1
ATOM 3193 C C . VAL A 1 419 ? 51.157 -2.421 19.593 1.00 19.50 419 VAL A C 1
ATOM 3194 O O . VAL A 1 419 ? 51.608 -1.673 18.717 1.00 19.53 419 VAL A O 1
ATOM 3198 N N . LYS A 1 420 ? 50.821 -2.008 20.813 1.00 20.08 420 LYS A N 1
ATOM 3199 C CA . LYS A 1 420 ? 50.928 -0.614 21.269 1.00 21.28 420 LYS A CA 1
ATOM 3200 C C . LYS A 1 420 ? 50.039 0.258 20.376 1.00 20.76 420 LYS A C 1
ATOM 3201 O O . LYS A 1 420 ? 50.336 1.420 20.116 1.00 23.46 420 LYS A O 1
ATOM 3207 N N . LYS A 1 421 ? 48.935 -0.343 19.932 1.00 18.87 421 LYS A N 1
ATOM 3208 C CA . LYS A 1 421 ? 47.927 0.267 19.066 1.00 18.11 421 LYS A CA 1
ATOM 3209 C C . LYS A 1 421 ? 48.346 0.510 17.624 1.00 18.01 421 LYS A C 1
ATOM 3210 O O . LYS A 1 421 ? 47.621 1.173 16.882 1.00 21.01 421 LYS A O 1
ATOM 3216 N N . LEU A 1 422 ? 49.508 0.001 17.223 1.00 14.34 422 LEU A N 1
ATOM 3217 C CA . LEU A 1 422 ? 49.936 0.166 15.841 1.00 13.42 422 LEU A CA 1
ATOM 3218 C C . LEU A 1 422 ? 49.576 -1.119 15.114 1.00 16.06 422 LEU A C 1
ATOM 3219 O O . LEU A 1 422 ? 49.913 -2.217 15.568 1.00 17.99 422 LEU A O 1
ATOM 3224 N N . GLU A 1 423 ? 48.840 -0.969 14.021 1.00 16.42 423 GLU A N 1
ATOM 3225 C CA . GLU A 1 423 ? 48.385 -2.087 13.200 1.00 15.99 423 GLU A CA 1
ATOM 3226 C C . GLU A 1 423 ? 49.558 -2.925 12.663 1.00 17.97 423 GLU A C 1
ATOM 3227 O O . GLU A 1 423 ? 50.516 -2.376 12.105 1.00 19.18 423 GLU A O 1
ATOM 3233 N N . LEU A 1 424 ? 49.468 -4.248 12.823 1.00 16.63 424 LEU A N 1
ATOM 3234 C CA . LEU A 1 424 ? 50.514 -5.166 12.366 1.00 16.65 424 LEU A CA 1
ATOM 3235 C C . LEU A 1 424 ? 50.635 -5.230 10.846 1.00 17.34 424 LEU A C 1
ATOM 3236 O O . LEU A 1 424 ? 49.641 -5.086 10.133 1.00 18.18 424 LEU A O 1
ATOM 3241 N N . PRO A 1 425 ? 51.865 -5.469 10.335 1.00 18.64 425 PRO A N 1
ATOM 3242 C CA . PRO A 1 425 ? 52.222 -5.567 8.918 1.00 14.89 425 PRO A CA 1
ATOM 3243 C C . PRO A 1 425 ? 52.023 -6.945 8.296 1.00 16.19 425 PRO A C 1
ATOM 3244 O O . PRO A 1 425 ? 51.669 -7.905 8.974 1.00 16.12 425 PRO A O 1
ATOM 3248 N N . ALA A 1 426 ? 52.408 -7.038 7.026 1.00 16.78 426 ALA A N 1
ATOM 3249 C CA . ALA A 1 426 ? 52.277 -8.235 6.191 1.00 15.00 426 ALA A CA 1
ATOM 3250 C C . ALA A 1 426 ? 53.075 -9.513 6.500 1.00 15.25 426 ALA A C 1
ATOM 3251 O O . ALA A 1 426 ? 53.535 -10.181 5.578 1.00 15.51 426 ALA A O 1
ATOM 3253 N N . TYR A 1 427 ? 53.211 -9.889 7.767 1.00 14.22 427 TYR A N 1
ATOM 3254 C CA . TYR A 1 427 ? 53.949 -11.103 8.106 1.00 16.01 427 TYR A CA 1
ATOM 3255 C C . TYR A 1 427 ? 53.360 -11.670 9.373 1.00 17.56 427 TYR A C 1
ATOM 3256 O O . TYR A 1 427 ? 53.316 -10.985 10.399 1.00 15.76 427 TYR A O 1
ATOM 3265 N N . ASP A 1 428 ? 52.895 -12.912 9.307 1.00 16.66 428 ASP A N 1
ATOM 3266 C CA . ASP A 1 428 ? 52.332 -13.557 10.484 1.00 18.65 428 ASP A CA 1
ATOM 3267 C C . ASP A 1 428 ? 5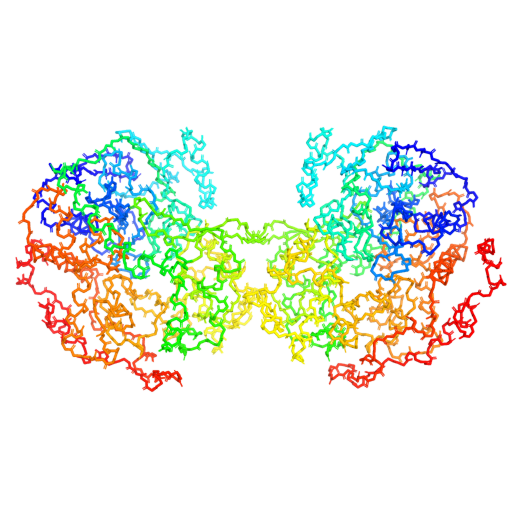3.511 -14.059 11.334 1.00 19.02 428 ASP A C 1
ATOM 3268 O O . ASP A 1 428 ? 54.319 -14.871 10.869 1.00 20.03 428 ASP A O 1
ATOM 3273 N N . PRO A 1 429 ? 53.635 -13.570 12.584 1.00 18.13 429 PRO A N 1
ATOM 3274 C CA . PRO A 1 429 ? 54.718 -13.964 13.490 1.00 16.63 429 PRO A CA 1
ATOM 3275 C C . PRO A 1 429 ? 54.796 -15.451 13.847 1.00 19.33 429 PRO A C 1
ATOM 3276 O O . PRO A 1 429 ? 55.855 -15.933 14.255 1.00 20.42 429 PRO A O 1
ATOM 3280 N N . ARG A 1 430 ? 53.691 -16.183 13.682 1.00 20.91 430 ARG A N 1
ATOM 3281 C CA . ARG A 1 430 ? 53.658 -17.627 13.956 1.00 20.07 430 ARG A CA 1
ATOM 3282 C C . ARG A 1 430 ? 54.533 -18.387 12.943 1.00 19.86 430 ARG A C 1
ATOM 3283 O O . ARG A 1 430 ? 54.807 -19.577 13.112 1.00 20.54 430 ARG A O 1
ATOM 3291 N N . GLY A 1 431 ? 54.941 -17.691 11.882 1.00 19.44 431 GLY A N 1
ATOM 3292 C CA . GLY A 1 431 ? 55.804 -18.265 10.866 1.00 19.74 431 GLY A CA 1
ATOM 3293 C C . GLY A 1 431 ? 57.205 -17.662 10.920 1.00 18.67 431 GLY A C 1
ATOM 3294 O O . GLY A 1 431 ? 58.068 -18.003 10.114 1.00 19.95 431 GLY A O 1
ATOM 3295 N N . ALA A 1 432 ? 57.436 -16.772 11.881 1.00 15.55 432 ALA A N 1
ATOM 3296 C CA . ALA A 1 432 ? 58.729 -16.119 12.060 1.00 16.76 432 ALA A CA 1
ATOM 3297 C C . ALA A 1 432 ? 58.719 -15.571 13.481 1.00 19.60 432 ALA A C 1
ATOM 3298 O O . ALA A 1 432 ? 58.416 -14.395 13.703 1.00 21.42 432 ALA A O 1
ATOM 3300 N N . GLU A 1 433 ? 59.082 -16.431 14.430 1.00 21.40 433 GLU A N 1
ATOM 3301 C CA . GLU A 1 433 ? 59.075 -16.100 15.852 1.00 22.26 433 GLU A CA 1
ATOM 3302 C C . GLU A 1 433 ? 59.982 -14.969 16.303 1.00 22.71 433 GLU A C 1
ATOM 3303 O O . GLU A 1 433 ? 59.616 -14.195 17.184 1.00 24.62 433 GLU A O 1
ATOM 3309 N N . GLY A 1 434 ? 61.168 -14.878 15.719 1.00 22.53 434 GLY A N 1
ATOM 3310 C CA . GLY A 1 434 ? 62.061 -13.784 16.058 1.00 20.07 434 GLY A CA 1
ATOM 3311 C C . GLY A 1 434 ? 61.429 -12.474 15.600 1.00 21.63 434 GLY A C 1
ATOM 3312 O O . GLY A 1 434 ? 61.549 -11.445 16.268 1.00 22.49 434 GLY A O 1
ATOM 3313 N N . HIS A 1 435 ? 60.766 -12.507 14.442 1.00 20.67 435 HIS A N 1
ATOM 3314 C CA . HIS A 1 435 ? 60.083 -11.329 13.904 1.00 19.98 435 HIS A CA 1
ATOM 3315 C C . HIS A 1 435 ? 58.987 -10.932 14.904 1.00 19.33 435 HIS A C 1
ATOM 3316 O O . HIS A 1 435 ? 58.737 -9.747 15.134 1.00 20.01 435 HIS A O 1
ATOM 3323 N N . GLY A 1 436 ? 58.385 -11.944 15.533 1.00 18.91 436 GLY A N 1
ATOM 3324 C CA . GLY A 1 436 ? 57.354 -11.726 16.532 1.00 17.36 436 GLY A CA 1
ATOM 3325 C C . GLY A 1 436 ? 57.901 -10.927 17.702 1.00 19.45 436 GLY A C 1
ATOM 3326 O O . GLY A 1 436 ? 57.260 -9.982 18.175 1.00 21.94 436 GLY A O 1
ATOM 3327 N N . LEU A 1 437 ? 59.087 -11.298 18.178 1.00 21.07 437 LEU A N 1
ATOM 3328 C CA . LEU A 1 437 ? 59.729 -10.579 19.283 1.00 20.41 437 LEU A CA 1
ATOM 3329 C C . LEU A 1 437 ? 59.943 -9.140 18.796 1.00 20.90 437 LEU A C 1
ATOM 3330 O O . LEU A 1 437 ? 59.842 -8.194 19.576 1.00 22.32 437 LEU A O 1
ATOM 3335 N N . GLY A 1 438 ? 60.235 -8.996 17.500 1.00 19.86 438 GLY A N 1
ATOM 3336 C CA . GLY A 1 438 ? 60.448 -7.690 16.895 1.00 18.18 438 GLY A CA 1
ATOM 3337 C C . GLY A 1 438 ? 59.216 -6.818 17.041 1.00 19.24 438 GLY A C 1
ATOM 3338 O O . GLY A 1 438 ? 59.314 -5.671 17.476 1.00 23.13 438 GLY A O 1
ATOM 3339 N N . TYR A 1 439 ? 58.052 -7.371 16.718 1.00 17.19 439 TYR A N 1
ATOM 3340 C CA . TYR A 1 439 ? 56.788 -6.651 16.851 1.00 17.94 439 TYR A CA 1
ATOM 3341 C C . TYR A 1 439 ? 56.581 -6.201 18.303 1.00 19.42 439 TYR A C 1
ATOM 3342 O O . TYR A 1 439 ? 56.266 -5.043 18.570 1.00 19.75 439 TYR A O 1
ATOM 3351 N N . ALA A 1 440 ? 56.748 -7.140 19.229 1.00 19.65 440 ALA A N 1
ATOM 3352 C CA . ALA A 1 440 ? 56.567 -6.897 20.655 1.00 18.36 440 ALA A CA 1
ATOM 3353 C C . ALA A 1 440 ? 57.470 -5.836 21.242 1.00 21.89 440 ALA A C 1
ATOM 3354 O O . ALA A 1 440 ? 57.040 -5.085 22.117 1.00 23.44 440 ALA A O 1
ATOM 3356 N N . THR A 1 441 ? 58.717 -5.777 20.768 1.00 23.31 441 THR A N 1
ATOM 3357 C CA . THR A 1 441 ? 59.708 -4.831 21.295 1.00 21.23 441 THR A CA 1
ATOM 3358 C C . THR A 1 441 ? 60.019 -3.551 20.503 1.00 23.37 441 THR A C 1
ATOM 3359 O O . THR A 1 441 ? 60.640 -2.632 21.039 1.00 21.73 441 THR A O 1
ATOM 3363 N N . ASN A 1 442 ? 59.616 -3.493 19.235 1.00 23.56 442 ASN A N 1
ATOM 3364 C CA . ASN A 1 442 ? 59.860 -2.313 18.400 1.00 21.45 442 ASN A CA 1
ATOM 3365 C C . ASN A 1 442 ? 59.387 -1.051 19.145 1.00 21.27 442 ASN A C 1
ATOM 3366 O O . ASN A 1 442 ? 58.245 -0.988 19.595 1.00 22.21 442 ASN A O 1
ATOM 3371 N N . ASN A 1 443 ? 60.259 -0.049 19.257 1.00 20.27 443 ASN A N 1
ATOM 3372 C CA . ASN A 1 443 ? 59.941 1.206 19.959 1.00 18.98 443 ASN A CA 1
ATOM 3373 C C . ASN A 1 443 ? 58.716 2.006 19.469 1.00 20.61 443 ASN A C 1
ATOM 3374 O O . ASN A 1 443 ? 58.165 2.828 20.216 1.00 20.97 443 ASN A O 1
ATOM 3379 N N . ARG A 1 444 ? 58.314 1.813 18.215 1.00 17.53 444 ARG A N 1
ATOM 3380 C CA . ARG A 1 444 ? 57.175 2.553 17.668 1.00 19.05 444 ARG A CA 1
ATOM 3381 C C . ARG A 1 444 ? 55.875 1.736 17.642 1.00 19.11 444 ARG A C 1
ATOM 3382 O O . ARG A 1 444 ? 54.839 2.236 17.210 1.00 20.11 444 ARG A O 1
ATOM 3390 N N . GLY A 1 445 ? 55.924 0.495 18.117 1.00 19.24 445 GLY A N 1
ATOM 3391 C CA . GLY A 1 445 ? 54.737 -0.346 18.104 1.00 19.12 445 GLY A CA 1
ATOM 3392 C C . GLY A 1 445 ? 54.893 -1.537 17.169 1.00 19.26 445 GLY A C 1
ATOM 3393 O O . GLY A 1 445 ? 56.000 -1.826 16.716 1.00 17.62 445 GLY A O 1
ATOM 3394 N N . GLY A 1 446 ? 53.793 -2.233 16.884 1.00 18.87 446 GLY A N 1
ATOM 3395 C CA . GLY A 1 446 ? 53.843 -3.394 16.008 1.00 18.00 446 GLY A CA 1
ATOM 3396 C C . GLY A 1 446 ? 54.279 -3.028 14.608 1.00 19.02 446 GLY A C 1
ATOM 3397 O O . GLY A 1 446 ? 53.453 -2.808 13.724 1.00 19.31 446 GLY A O 1
ATOM 3398 N N . CYS A 1 447 ? 55.585 -2.977 14.401 1.00 19.68 447 CYS A N 1
ATOM 3399 C CA . CYS A 1 447 ? 56.149 -2.611 13.109 1.00 19.60 447 CYS A CA 1
ATOM 3400 C C . CYS A 1 447 ? 57.225 -3.610 12.719 1.00 20.98 447 CYS A C 1
ATOM 3401 O O . CYS A 1 447 ? 57.897 -4.177 13.578 1.00 19.21 447 CYS A O 1
ATOM 3404 N N . HIS A 1 448 ? 57.428 -3.763 11.415 1.00 21.83 448 HIS A N 1
ATOM 3405 C CA . HIS A 1 448 ? 58.400 -4.714 10.879 1.00 18.27 448 HIS A CA 1
ATOM 3406 C C . HIS A 1 448 ? 59.742 -4.157 10.411 1.00 19.03 448 HIS A C 1
ATOM 3407 O O . HIS A 1 448 ? 60.753 -4.811 10.619 1.00 20.66 448 HIS A O 1
ATOM 3414 N N . ILE A 1 449 ? 59.767 -3.003 9.733 1.00 20.14 449 ILE A N 1
ATOM 3415 C CA . ILE A 1 449 ? 61.046 -2.486 9.221 1.00 19.17 449 ILE A CA 1
ATOM 3416 C C . ILE A 1 449 ? 62.060 -1.880 10.156 1.00 19.36 449 ILE A C 1
ATOM 3417 O O . ILE A 1 449 ? 63.189 -1.673 9.738 1.00 20.82 449 ILE A O 1
ATOM 3422 N N . LYS A 1 450 ? 61.695 -1.559 11.393 1.00 17.84 450 LYS A N 1
ATOM 3423 C CA . LYS A 1 450 ? 62.710 -1.017 12.294 1.00 18.51 450 LYS A CA 1
ATOM 3424 C C . LYS A 1 450 ? 63.522 -2.176 12.900 1.00 19.73 450 LYS A C 1
ATOM 3425 O O . LYS A 1 450 ? 64.466 -1.950 13.654 1.00 20.72 450 LYS A O 1
ATOM 3431 N N . ASN A 1 451 ? 63.109 -3.410 12.597 1.00 19.35 451 ASN A N 1
ATOM 3432 C CA . ASN A 1 451 ? 63.782 -4.646 13.030 1.00 19.36 451 ASN A CA 1
ATOM 3433 C C . ASN A 1 451 ? 63.274 -5.792 12.154 1.00 18.93 451 ASN A C 1
ATOM 3434 O O . ASN A 1 451 ? 62.561 -6.688 12.595 1.00 16.88 451 ASN A O 1
ATOM 3439 N N . TYR A 1 452 ? 63.706 -5.750 10.899 1.00 18.58 452 TYR A N 1
ATOM 3440 C CA . TYR A 1 452 ? 63.304 -6.694 9.870 1.00 18.81 452 TYR A CA 1
ATOM 3441 C C . TYR A 1 452 ? 63.875 -8.101 9.967 1.00 19.60 452 TYR A C 1
ATOM 3442 O O . TYR A 1 452 ? 64.699 -8.503 9.144 1.00 21.47 452 TYR A O 1
ATOM 3451 N N . MET A 1 453 ? 63.369 -8.881 10.915 1.00 21.98 453 MET A N 1
ATOM 3452 C CA . MET A 1 453 ? 63.828 -10.260 11.103 1.00 22.10 453 MET A CA 1
ATOM 3453 C C . MET A 1 453 ? 63.464 -11.234 9.974 1.00 21.96 453 MET A C 1
ATOM 3454 O O . MET A 1 453 ? 63.915 -12.381 9.966 1.00 22.99 453 MET A O 1
ATOM 3459 N N . ILE A 1 454 ? 62.652 -10.777 9.025 1.00 20.13 454 ILE A N 1
ATOM 3460 C CA . ILE A 1 454 ? 62.252 -11.592 7.882 1.00 19.64 454 ILE A CA 1
ATOM 3461 C C . ILE A 1 454 ? 63.478 -11.841 6.991 1.00 22.48 454 ILE A C 1
ATOM 3462 O O . ILE A 1 454 ? 63.576 -12.871 6.317 1.00 22.90 454 ILE A O 1
ATOM 3467 N N . SER A 1 455 ? 64.429 -10.911 7.005 1.00 22.81 455 SER A N 1
ATOM 3468 C CA . SER A 1 455 ? 65.638 -11.090 6.207 1.00 23.97 455 SER A CA 1
ATOM 3469 C C . SER A 1 455 ? 66.382 -12.363 6.627 1.00 22.30 455 SER A C 1
ATOM 3470 O O . SER A 1 455 ? 66.594 -13.252 5.803 1.00 23.14 455 SER A O 1
ATOM 3473 N N . PRO A 1 456 ? 66.764 -12.483 7.911 1.00 21.28 456 PRO A N 1
ATOM 3474 C CA . PRO A 1 456 ? 67.468 -13.717 8.262 1.00 23.58 456 PRO A CA 1
ATOM 3475 C C . PRO A 1 456 ? 66.560 -14.938 8.335 1.00 24.04 456 PRO A C 1
ATOM 3476 O O . PRO A 1 456 ? 66.909 -15.992 7.811 1.00 27.01 456 PRO A O 1
ATOM 3480 N N . GLU A 1 457 ? 65.370 -14.778 8.905 1.00 22.93 457 GLU A N 1
ATOM 3481 C CA . GLU A 1 457 ? 64.439 -15.897 9.057 1.00 22.67 457 GLU A CA 1
ATOM 3482 C C . GLU A 1 457 ? 63.798 -16.493 7.805 1.00 22.45 457 GLU A C 1
ATOM 3483 O O . GLU A 1 457 ? 63.457 -17.673 7.786 1.00 22.38 457 GLU A O 1
ATOM 3489 N N . ILE A 1 458 ? 63.581 -15.685 6.777 1.00 24.15 458 ILE A N 1
ATOM 3490 C CA . ILE A 1 458 ? 62.958 -16.187 5.561 1.00 21.96 458 ILE A CA 1
ATOM 3491 C C . ILE A 1 458 ? 63.812 -15.993 4.297 1.00 24.34 458 ILE A C 1
ATOM 3492 O O . ILE A 1 458 ? 63.917 -16.914 3.481 1.00 26.61 458 ILE A O 1
ATOM 3497 N N . LEU A 1 459 ? 64.461 -14.834 4.161 1.00 23.75 459 LEU A N 1
ATOM 3498 C CA . LEU A 1 459 ? 65.240 -14.535 2.958 1.00 22.78 459 LEU A CA 1
ATOM 3499 C C . LEU A 1 459 ? 66.701 -14.975 2.925 1.00 25.65 459 LEU A C 1
ATOM 3500 O O . LEU A 1 459 ? 67.285 -15.109 1.849 1.00 24.66 459 LEU A O 1
ATOM 3505 N N . GLY A 1 460 ? 67.303 -15.153 4.094 1.00 27.12 460 GLY A N 1
ATOM 3506 C CA . GLY A 1 460 ? 68.693 -15.566 4.138 1.00 29.11 460 GLY A CA 1
ATOM 3507 C C . GLY A 1 460 ? 69.724 -14.447 4.183 1.00 30.77 460 GLY A C 1
ATOM 3508 O O . GLY A 1 460 ? 70.857 -14.642 3.742 1.00 30.54 460 GLY A O 1
ATOM 3509 N N . TYR A 1 461 ? 69.340 -13.281 4.702 1.00 30.87 461 TYR A N 1
ATOM 3510 C CA . TYR A 1 461 ? 70.241 -12.132 4.833 1.00 30.64 461 TYR A CA 1
ATOM 3511 C C . TYR A 1 461 ? 70.249 -11.722 6.297 1.00 32.32 461 TYR A C 1
ATOM 3512 O O . TYR A 1 461 ? 69.195 -11.418 6.850 1.00 33.77 461 TYR A O 1
ATOM 3521 N N . PRO A 1 462 ? 71.429 -11.677 6.962 1.00 33.93 462 PRO A N 1
ATOM 3522 C CA . PRO A 1 462 ? 72.816 -11.956 6.553 1.00 32.99 462 PRO A CA 1
ATOM 3523 C C . PRO A 1 462 ? 73.022 -13.394 6.104 1.00 32.27 462 PRO A C 1
ATOM 3524 O O . PRO A 1 462 ? 73.905 -13.686 5.305 1.00 31.40 462 PRO A O 1
ATOM 3528 N N . TYR A 1 463 ? 72.250 -14.295 6.694 1.00 31.31 463 TYR A N 1
ATOM 3529 C CA . TYR A 1 463 ? 72.304 -15.704 6.362 1.00 28.62 463 TYR A CA 1
ATOM 3530 C C . TYR A 1 463 ? 71.036 -16.326 6.932 1.00 28.71 463 TYR A C 1
ATOM 3531 O O . TYR A 1 463 ? 70.433 -15.788 7.859 1.00 29.46 463 TYR A O 1
ATOM 3540 N N . LYS A 1 464 ? 70.631 -17.447 6.360 1.00 28.56 464 LYS A N 1
ATOM 3541 C CA . LYS A 1 464 ? 69.422 -18.137 6.767 1.00 29.50 464 LYS A CA 1
ATOM 3542 C C . LYS A 1 464 ? 69.444 -18.682 8.187 1.00 31.21 464 LYS A C 1
ATOM 3543 O O . LYS A 1 464 ? 70.335 -19.452 8.554 1.00 33.75 464 LYS A O 1
ATOM 3549 N N . MET A 1 465 ? 68.455 -18.269 8.977 1.00 30.03 465 MET A N 1
ATOM 3550 C CA . MET A 1 465 ? 68.281 -18.740 10.347 1.00 27.57 465 MET A CA 1
ATOM 3551 C C . MET A 1 465 ? 66.953 -19.485 10.325 1.00 27.40 465 MET A C 1
ATOM 3552 O O . MET A 1 465 ? 66.191 -19.355 9.377 1.00 27.82 465 MET A O 1
ATOM 3557 N N . ASP A 1 466 ? 66.682 -20.299 11.335 1.00 28.33 466 ASP A N 1
ATOM 3558 C CA . ASP A 1 466 ? 65.422 -21.028 11.356 1.00 29.03 466 ASP A CA 1
ATOM 3559 C C . ASP A 1 466 ? 64.356 -20.128 11.968 1.00 27.31 466 ASP A C 1
ATOM 3560 O O . ASP A 1 466 ? 64.540 -19.607 13.061 1.00 27.24 466 ASP A O 1
ATOM 3565 N N . PRO A 1 467 ? 63.205 -19.994 11.304 1.00 26.42 467 PRO A N 1
ATOM 3566 C CA . PRO A 1 467 ? 62.125 -19.143 11.815 1.00 26.24 467 PRO A CA 1
ATOM 3567 C C . PRO A 1 467 ? 61.548 -19.593 13.149 1.00 25.38 467 PRO A C 1
ATOM 3568 O O . PRO A 1 467 ? 60.873 -18.821 13.835 1.00 27.55 467 PRO A O 1
ATOM 3572 N N . HIS A 1 468 ? 61.814 -20.831 13.532 1.00 24.02 468 HIS A N 1
ATOM 3573 C CA . HIS A 1 468 ? 61.303 -21.326 14.799 1.00 24.68 468 HIS A CA 1
ATOM 3574 C C . HIS A 1 468 ? 62.390 -21.538 15.830 1.00 26.68 468 HIS A C 1
ATOM 3575 O O . HIS A 1 468 ? 62.176 -22.179 16.856 1.00 27.71 468 HIS A O 1
ATOM 3582 N N . ASP A 1 469 ? 63.555 -20.968 15.556 1.00 29.23 469 ASP A N 1
ATOM 3583 C CA . ASP A 1 469 ? 64.684 -21.035 16.468 1.00 29.70 469 ASP A CA 1
ATOM 3584 C C . ASP A 1 469 ? 64.463 -19.853 17.410 1.00 30.04 469 ASP A C 1
ATOM 3585 O O . ASP A 1 469 ? 64.458 -18.704 16.969 1.00 30.42 469 ASP A O 1
ATOM 3590 N N . VAL A 1 470 ? 64.213 -20.139 18.686 1.00 29.42 470 VAL A N 1
ATOM 3591 C CA . VAL A 1 470 ? 63.985 -19.077 19.669 1.00 30.48 470 VAL A CA 1
ATOM 3592 C C . VAL A 1 470 ? 65.091 -18.947 20.726 1.00 31.13 470 VAL A C 1
ATOM 3593 O O . VAL A 1 470 ? 64.854 -18.429 21.819 1.00 32.29 470 VAL A O 1
ATOM 3597 N N . SER A 1 471 ? 66.301 -19.377 20.375 1.00 29.31 471 SER A N 1
ATOM 3598 C CA . SER A 1 471 ? 67.440 -19.319 21.278 1.00 28.24 471 SER A CA 1
ATOM 3599 C C . SER A 1 471 ? 68.022 -17.922 21.385 1.00 27.89 471 SER A C 1
ATOM 3600 O O . SER A 1 471 ? 67.605 -16.996 20.692 1.00 28.18 471 SER A O 1
ATOM 3603 N N . ASP A 1 472 ? 69.072 -17.808 22.184 1.00 27.98 472 ASP A N 1
ATOM 3604 C CA . ASP A 1 472 ? 69.745 -16.544 22.380 1.00 29.32 472 ASP A CA 1
ATOM 3605 C C . ASP A 1 472 ? 70.338 -16.005 21.096 1.00 30.29 472 ASP A C 1
ATOM 3606 O O . ASP A 1 472 ? 70.470 -14.803 20.935 1.00 30.53 472 ASP A O 1
ATOM 3611 N N . ASP A 1 473 ? 70.713 -16.888 20.183 1.00 31.90 473 ASP A N 1
ATOM 3612 C CA . ASP A 1 473 ? 71.280 -16.426 18.924 1.00 33.76 473 ASP A CA 1
ATOM 3613 C C . ASP A 1 473 ? 70.234 -15.686 18.110 1.00 32.33 473 ASP A C 1
ATOM 3614 O O . ASP A 1 473 ? 70.527 -14.669 17.483 1.00 32.77 473 ASP A O 1
ATOM 3619 N N . LYS A 1 474 ? 69.000 -16.176 18.160 1.00 29.69 474 LYS A N 1
ATOM 3620 C CA . LYS A 1 474 ? 67.922 -15.530 17.442 1.00 26.17 474 LYS A CA 1
ATOM 3621 C C . LYS A 1 474 ? 67.724 -14.157 18.066 1.00 25.57 474 LYS A C 1
ATOM 3622 O O . LYS A 1 474 ? 67.650 -13.151 17.361 1.00 25.70 474 LYS A O 1
ATOM 3628 N N . ILE A 1 475 ? 67.710 -14.113 19.393 1.00 24.39 475 ILE A N 1
ATOM 3629 C CA . ILE A 1 475 ? 67.522 -12.857 20.099 1.00 23.59 475 ILE A CA 1
ATOM 3630 C C . ILE A 1 475 ? 68.640 -11.854 19.810 1.00 28.23 475 ILE A C 1
ATOM 3631 O O . ILE A 1 475 ? 68.393 -10.647 19.745 1.00 30.50 475 ILE A O 1
ATOM 3636 N N . LYS A 1 476 ? 69.855 -12.351 19.586 1.00 30.88 476 LYS A N 1
ATOM 3637 C CA . LYS A 1 476 ? 70.997 -11.485 19.276 1.00 31.57 476 LYS A CA 1
ATOM 3638 C C . LYS A 1 476 ? 70.873 -10.871 17.882 1.00 28.91 476 LYS A C 1
ATOM 3639 O O . LYS A 1 476 ? 71.300 -9.740 17.661 1.00 29.06 476 LYS A O 1
ATOM 3645 N N . MET A 1 477 ? 70.273 -11.608 16.953 1.00 26.73 477 MET A N 1
ATOM 3646 C CA . MET A 1 477 ? 70.058 -11.113 15.601 1.00 26.21 477 MET A CA 1
ATOM 3647 C C . MET A 1 477 ? 69.108 -9.921 15.636 1.00 23.32 477 MET A C 1
ATOM 3648 O O . MET A 1 477 ? 69.283 -8.948 14.913 1.00 24.33 477 MET A O 1
ATOM 3653 N N . LEU A 1 478 ? 68.071 -10.025 16.456 1.00 21.36 478 LEU A N 1
ATOM 3654 C CA . LEU A 1 478 ? 67.080 -8.967 16.582 1.00 22.31 478 LEU A CA 1
ATOM 3655 C C . LEU A 1 478 ? 67.704 -7.668 17.073 1.00 22.77 478 LEU A C 1
ATOM 3656 O O . LEU A 1 478 ? 67.506 -6.614 16.475 1.00 23.32 478 LEU A O 1
ATOM 3661 N N . ILE A 1 479 ? 68.440 -7.754 18.178 1.00 24.53 479 ILE A N 1
ATOM 3662 C CA . ILE A 1 479 ? 69.103 -6.604 18.773 1.00 23.90 479 ILE A CA 1
ATOM 3663 C C . ILE A 1 479 ? 70.048 -5.991 17.739 1.00 24.25 479 ILE A C 1
ATOM 3664 O O . ILE A 1 479 ? 70.064 -4.777 17.545 1.00 26.46 479 ILE A O 1
ATOM 3669 N N . LEU A 1 480 ? 70.799 -6.840 17.043 1.00 24.38 480 LEU A N 1
ATOM 3670 C CA . LEU A 1 480 ? 71.717 -6.377 16.011 1.00 24.63 480 LEU A CA 1
ATOM 3671 C C . LEU A 1 480 ? 70.927 -5.586 14.971 1.00 28.64 480 LEU A C 1
ATOM 3672 O O . LEU A 1 480 ? 71.304 -4.474 14.613 1.00 33.02 480 LEU A O 1
ATOM 3677 N N . PHE A 1 481 ? 69.816 -6.153 14.511 1.00 28.10 481 PHE A N 1
ATOM 3678 C CA . PHE A 1 481 ? 68.981 -5.499 13.520 1.00 25.17 481 PHE A CA 1
ATOM 3679 C C . PHE A 1 481 ? 68.393 -4.203 14.026 1.00 24.85 481 PHE A C 1
ATOM 3680 O O . PHE A 1 481 ? 68.279 -3.241 13.268 1.00 25.12 481 PHE A O 1
ATOM 3688 N N . GLN A 1 482 ? 68.021 -4.174 15.303 1.00 24.00 482 GLN A N 1
ATOM 3689 C CA . GLN A 1 482 ? 67.438 -2.973 15.894 1.00 23.54 482 GLN A CA 1
ATOM 3690 C C . GLN A 1 482 ? 68.448 -1.839 15.933 1.00 24.55 482 GLN A C 1
ATOM 3691 O O . GLN A 1 482 ? 68.133 -0.728 15.506 1.00 26.59 482 GLN A O 1
ATOM 3697 N N . ASP A 1 483 ? 69.675 -2.141 16.366 1.00 23.48 483 ASP A N 1
ATOM 3698 C CA . ASP A 1 483 ? 70.762 -1.158 16.450 1.00 20.90 483 ASP A CA 1
ATOM 3699 C C . ASP A 1 483 ? 71.281 -0.722 15.067 1.00 20.93 483 ASP A C 1
ATOM 3700 O O . ASP A 1 483 ? 71.482 0.469 14.825 1.00 23.36 483 ASP A O 1
ATOM 3705 N N . LEU A 1 484 ? 71.503 -1.680 14.168 1.00 18.57 484 LEU A N 1
ATOM 3706 C CA . LEU A 1 484 ? 71.997 -1.382 12.821 1.00 18.51 484 LEU A CA 1
ATOM 3707 C C . LEU A 1 484 ? 71.007 -0.528 12.050 1.00 18.32 484 LEU A C 1
ATOM 3708 O O . LEU A 1 484 ? 71.391 0.363 11.299 1.00 19.31 484 LEU A O 1
ATOM 3713 N N . THR A 1 485 ? 69.726 -0.825 12.209 1.00 20.98 485 THR A N 1
ATOM 3714 C CA . THR A 1 485 ? 68.702 -0.061 11.513 1.00 23.28 485 THR A CA 1
ATOM 3715 C C . THR A 1 485 ? 68.628 1.373 12.057 1.00 22.32 485 THR A C 1
ATOM 3716 O O . THR A 1 485 ? 68.325 2.302 11.305 1.00 22.34 485 THR A O 1
ATOM 3720 N N . ALA A 1 486 ? 68.948 1.554 13.339 1.00 21.92 486 ALA A N 1
ATOM 3721 C CA . ALA A 1 486 ? 68.949 2.886 13.941 1.00 20.99 486 ALA A CA 1
ATOM 3722 C C . ALA A 1 486 ? 70.105 3.671 13.307 1.00 22.09 486 ALA A C 1
ATOM 3723 O O . ALA A 1 486 ? 69.972 4.860 13.001 1.00 22.96 486 ALA A O 1
ATOM 3725 N N . LEU A 1 487 ? 71.210 2.972 13.042 1.00 22.23 487 LEU A N 1
ATOM 3726 C CA . LEU A 1 487 ? 72.390 3.565 12.402 1.00 24.23 487 LEU A CA 1
ATOM 3727 C C . LEU A 1 487 ? 72.053 3.993 10.960 1.00 24.67 487 LEU A C 1
ATOM 3728 O O . LEU A 1 487 ? 72.189 5.165 10.598 1.00 25.88 487 LEU A O 1
ATOM 3733 N N . ILE A 1 488 ? 71.617 3.032 10.146 1.00 22.28 488 ILE A N 1
ATOM 3734 C CA . ILE A 1 488 ? 71.249 3.276 8.751 1.00 21.23 488 ILE A CA 1
ATOM 3735 C C . ILE A 1 488 ? 70.209 4.398 8.622 1.00 21.41 488 ILE A C 1
ATOM 3736 O O . ILE A 1 488 ? 70.292 5.227 7.713 1.00 22.39 488 ILE A O 1
ATOM 3741 N N . ASP A 1 489 ? 69.223 4.415 9.518 1.00 23.16 489 ASP A N 1
ATOM 3742 C CA . ASP A 1 489 ? 68.184 5.454 9.514 1.00 24.14 489 ASP A CA 1
ATOM 3743 C C . ASP A 1 489 ? 68.830 6.818 9.759 1.00 23.66 489 ASP A C 1
ATOM 3744 O O . ASP A 1 489 ? 68.526 7.796 9.072 1.00 23.52 489 ASP A O 1
ATOM 3749 N N . SER A 1 490 ? 69.714 6.866 10.753 1.00 23.85 490 SER A N 1
ATOM 3750 C CA . SER A 1 490 ? 70.423 8.079 11.118 1.00 21.93 490 SER A CA 1
ATOM 3751 C C . SER A 1 490 ? 71.369 8.567 10.026 1.00 22.62 490 SER A C 1
ATOM 3752 O O . SER A 1 490 ? 71.524 9.772 9.834 1.00 24.88 490 SER A O 1
ATOM 3755 N N . ALA A 1 491 ? 71.984 7.627 9.310 1.00 22.47 491 ALA A N 1
ATOM 3756 C CA . ALA A 1 491 ? 72.920 7.927 8.231 1.00 21.16 491 ALA A CA 1
ATOM 3757 C C . ALA A 1 491 ? 72.271 8.607 7.028 1.00 23.42 491 ALA A C 1
ATOM 3758 O O . ALA A 1 491 ? 72.918 9.410 6.344 1.00 25.03 491 ALA A O 1
ATOM 3760 N N . GLY A 1 492 ? 71.007 8.289 6.760 1.00 23.59 492 GLY A N 1
ATOM 3761 C CA . GLY A 1 492 ? 70.319 8.887 5.621 1.00 20.46 492 GLY A CA 1
ATOM 3762 C C . GLY A 1 492 ? 70.249 7.964 4.413 1.00 19.23 492 GLY A C 1
ATOM 3763 O O . GLY A 1 492 ? 69.958 8.383 3.282 1.00 16.46 492 GLY A O 1
ATOM 3764 N N . LEU A 1 493 ? 70.529 6.690 4.669 1.00 20.06 493 LEU A N 1
ATOM 3765 C CA . LEU A 1 493 ? 70.503 5.633 3.665 1.00 19.78 493 LEU A CA 1
ATOM 3766 C C . LEU A 1 493 ? 69.182 4.850 3.762 1.00 20.51 493 LEU A C 1
ATOM 3767 O O . LEU A 1 493 ? 68.458 4.953 4.766 1.00 19.49 493 LEU A O 1
ATOM 3772 N N . CYS A 1 494 ? 68.962 3.982 2.774 1.00 20.75 494 CYS A N 1
ATOM 3773 C CA . CYS A 1 494 ? 67.771 3.138 2.623 1.00 22.16 494 CYS A CA 1
ATOM 3774 C C . CYS A 1 494 ? 68.127 1.768 3.162 1.00 22.94 494 CYS A C 1
ATOM 3775 O O . CYS A 1 494 ? 69.246 1.285 2.973 1.00 23.91 494 CYS A O 1
ATOM 3778 N N . LEU A 1 495 ? 67.170 1.137 3.820 1.00 23.62 495 LEU A N 1
ATOM 3779 C CA . LEU A 1 495 ? 67.388 -0.169 4.405 1.00 21.22 495 LEU A CA 1
ATOM 3780 C C . LEU A 1 495 ? 67.647 -1.260 3.370 1.00 20.98 495 LEU A C 1
ATOM 3781 O O . LEU A 1 495 ? 68.256 -2.275 3.688 1.00 24.01 495 LEU A O 1
ATOM 3786 N N . PHE A 1 496 ? 67.246 -1.044 2.119 1.00 20.22 496 PHE A N 1
ATOM 3787 C CA . PHE A 1 496 ? 67.452 -2.062 1.086 1.00 20.61 496 PHE A CA 1
ATOM 3788 C C . PHE A 1 496 ? 68.905 -2.290 0.672 1.00 22.00 496 PHE A C 1
ATOM 3789 O O . PHE A 1 496 ? 69.211 -3.263 -0.023 1.00 21.51 496 PHE A O 1
ATOM 3797 N N . THR A 1 497 ? 69.806 -1.410 1.099 1.00 21.35 497 THR A N 1
ATOM 3798 C CA . THR A 1 497 ? 71.217 -1.585 0.801 1.00 19.58 497 THR A CA 1
ATOM 3799 C C . THR A 1 497 ? 71.720 -2.784 1.601 1.00 20.34 497 THR A C 1
ATOM 3800 O O . THR A 1 497 ? 72.785 -3.313 1.310 1.00 24.42 497 THR A O 1
ATOM 3804 N N . THR A 1 498 ? 70.949 -3.228 2.596 1.00 19.75 498 THR A N 1
ATOM 3805 C CA . THR A 1 498 ? 71.341 -4.387 3.391 1.00 20.38 498 THR A CA 1
ATOM 3806 C C . THR A 1 498 ? 71.336 -5.662 2.547 1.00 22.99 498 THR A C 1
ATOM 3807 O O . THR A 1 498 ? 71.789 -6.707 3.013 1.00 24.85 498 THR A O 1
ATOM 3811 N N . PHE A 1 499 ? 70.794 -5.596 1.328 1.00 23.61 499 PHE A N 1
ATOM 3812 C CA . PHE A 1 499 ? 70.811 -6.754 0.421 1.00 25.19 499 PHE A CA 1
ATOM 3813 C C . PHE A 1 499 ? 72.086 -6.612 -0.414 1.00 27.34 499 PHE A C 1
ATOM 3814 O O . PHE A 1 499 ? 72.034 -6.317 -1.610 1.00 30.55 499 PHE A O 1
ATOM 3822 N N . GLY A 1 500 ? 73.229 -6.782 0.240 1.00 27.01 500 GLY A N 1
ATOM 3823 C CA . GLY A 1 500 ? 74.510 -6.649 -0.428 1.00 27.04 500 GLY A CA 1
ATOM 3824 C C . GLY A 1 500 ? 75.551 -6.008 0.481 1.00 27.61 500 GLY A C 1
ATOM 3825 O O . GLY A 1 500 ? 76.715 -6.399 0.454 1.00 29.21 500 GLY A O 1
ATOM 3826 N N . LEU A 1 501 ? 75.138 -5.036 1.295 1.00 27.66 501 LEU A N 1
ATOM 3827 C CA . LEU A 1 501 ? 76.050 -4.346 2.212 1.00 27.92 501 LEU A CA 1
ATOM 3828 C C . LEU A 1 501 ? 75.859 -4.761 3.673 1.00 30.24 501 LEU A C 1
ATOM 3829 O O . LEU A 1 501 ? 74.785 -5.207 4.082 1.00 30.40 501 LEU A O 1
ATOM 3834 N N . GLY A 1 502 ? 76.907 -4.575 4.464 1.00 31.37 502 GLY A N 1
ATOM 3835 C CA . GLY A 1 502 ? 76.862 -4.935 5.865 1.00 31.72 502 GLY A CA 1
ATOM 3836 C C . GLY A 1 502 ? 77.443 -3.816 6.695 1.00 32.77 502 GLY A C 1
ATOM 3837 O O . GLY A 1 502 ? 77.918 -2.825 6.136 1.00 34.57 502 GLY A O 1
ATOM 3838 N N . ALA A 1 503 ? 77.462 -4.006 8.013 1.00 32.45 503 ALA A N 1
ATOM 3839 C CA . ALA A 1 503 ? 77.971 -3.018 8.967 1.00 33.38 503 ALA A CA 1
ATOM 3840 C C . ALA A 1 503 ? 79.310 -2.365 8.612 1.00 32.95 503 ALA A C 1
ATOM 3841 O O . ALA A 1 503 ? 79.467 -1.154 8.774 1.00 33.81 503 ALA A O 1
ATOM 3843 N N . ASP A 1 504 ? 80.260 -3.163 8.121 1.00 33.65 504 ASP A N 1
ATOM 3844 C CA . ASP A 1 504 ? 81.584 -2.665 7.735 1.00 33.89 504 ASP A CA 1
ATOM 3845 C C . ASP A 1 504 ? 81.505 -1.676 6.571 1.00 33.32 504 ASP A C 1
ATOM 3846 O O . ASP A 1 504 ? 82.216 -0.676 6.561 1.00 34.42 504 ASP A O 1
ATOM 3851 N N . ASP A 1 505 ? 80.614 -1.940 5.616 1.00 31.63 505 ASP A N 1
ATOM 3852 C CA . ASP A 1 505 ? 80.446 -1.078 4.452 1.00 28.00 505 ASP A CA 1
ATOM 3853 C C . ASP A 1 505 ? 79.875 0.290 4.798 1.00 29.25 505 ASP A C 1
ATOM 3854 O O . ASP A 1 505 ? 80.144 1.279 4.107 1.00 29.38 505 ASP A O 1
ATOM 3859 N N . TYR A 1 506 ? 79.074 0.345 5.859 1.00 29.12 506 TYR A N 1
ATOM 3860 C CA . TYR A 1 506 ? 78.481 1.601 6.307 1.00 28.22 506 TYR A CA 1
ATOM 3861 C C . TYR A 1 506 ? 79.560 2.409 7.006 1.00 28.72 506 TYR A C 1
ATOM 3862 O O . TYR A 1 506 ? 79.608 3.634 6.886 1.00 29.22 506 TYR A O 1
ATOM 3871 N N . ARG A 1 507 ? 80.447 1.702 7.701 1.00 28.69 507 ARG A N 1
ATOM 3872 C CA . ARG A 1 507 ? 81.568 2.318 8.399 1.00 27.21 507 ARG A CA 1
ATOM 3873 C C . ARG A 1 507 ? 82.481 2.962 7.346 1.00 27.16 507 ARG A C 1
ATOM 3874 O O . ARG A 1 507 ? 82.931 4.095 7.517 1.00 26.82 507 ARG A O 1
ATOM 3882 N N . ASP A 1 508 ? 82.728 2.248 6.250 1.00 25.77 508 ASP A N 1
ATOM 3883 C CA . ASP A 1 508 ? 83.557 2.764 5.160 1.00 25.96 508 ASP A CA 1
ATOM 3884 C C . ASP A 1 508 ? 82.921 4.010 4.573 1.00 27.83 508 ASP A C 1
ATOM 3885 O O . ASP A 1 508 ? 83.576 5.034 4.414 1.00 32.05 508 ASP A O 1
ATOM 3890 N N . LEU A 1 509 ? 81.644 3.919 4.231 1.00 28.97 509 LEU A N 1
ATOM 3891 C CA . LEU A 1 509 ? 80.939 5.054 3.654 1.00 29.41 509 LEU A CA 1
ATOM 3892 C C . LEU A 1 509 ? 80.912 6.254 4.587 1.00 27.59 509 LEU A C 1
ATOM 3893 O O . LEU A 1 509 ? 81.116 7.387 4.155 1.00 28.86 509 LEU A O 1
ATOM 3898 N N . LEU A 1 510 ? 80.655 6.001 5.864 1.00 27.39 510 LEU A N 1
ATOM 3899 C CA . LEU A 1 510 ? 80.581 7.060 6.859 1.00 27.90 510 LEU A CA 1
ATOM 3900 C C . LEU A 1 510 ? 81.933 7.693 7.202 1.00 29.33 510 LEU A C 1
ATOM 3901 O O . LEU A 1 510 ? 82.023 8.910 7.414 1.00 29.19 510 LEU A O 1
ATOM 3906 N N . ASN A 1 511 ? 82.985 6.882 7.264 1.00 28.48 511 ASN A N 1
ATOM 3907 C CA . ASN A 1 511 ? 84.311 7.415 7.559 1.00 28.04 511 ASN A CA 1
ATOM 3908 C C . ASN A 1 511 ? 84.845 8.287 6.404 1.00 28.56 511 ASN A C 1
ATOM 3909 O O . ASN A 1 511 ? 85.356 9.376 6.655 1.00 32.95 511 ASN A O 1
ATOM 3914 N N . ALA A 1 512 ? 84.676 7.853 5.153 1.00 26.68 512 ALA A N 1
ATOM 3915 C CA . ALA A 1 512 ? 85.148 8.626 3.996 1.00 23.69 512 ALA A CA 1
ATOM 3916 C C . ALA A 1 512 ? 84.433 9.973 3.813 1.00 25.28 512 ALA A C 1
ATOM 3917 O O . ALA A 1 512 ? 85.049 10.964 3.411 1.00 28.00 512 ALA A O 1
ATOM 3919 N N . ALA A 1 513 ? 83.138 10.018 4.114 1.00 27.02 513 ALA A N 1
ATOM 3920 C CA . ALA A 1 513 ? 82.366 11.254 3.988 1.00 28.00 513 ALA A CA 1
ATOM 3921 C C . ALA A 1 513 ? 82.501 12.235 5.167 1.00 29.11 513 ALA A C 1
ATOM 3922 O O . ALA A 1 513 ? 82.604 13.441 4.953 1.00 29.85 513 ALA A O 1
ATOM 3924 N N . LEU A 1 514 ? 82.501 11.721 6.397 1.00 28.84 514 LEU A N 1
ATOM 3925 C CA . LEU A 1 514 ? 82.578 12.554 7.610 1.00 29.27 514 LEU A CA 1
ATOM 3926 C C . LEU A 1 514 ? 83.973 12.950 8.092 1.00 30.69 514 LEU A C 1
ATOM 3927 O O . LEU A 1 514 ? 84.126 13.952 8.807 1.00 29.27 514 LEU A O 1
ATOM 3932 N N . GLY A 1 515 ? 84.965 12.127 7.754 1.00 30.53 515 GLY A N 1
ATOM 3933 C CA . GLY A 1 515 ? 86.338 12.369 8.157 1.00 30.96 515 GLY A CA 1
ATOM 3934 C C . GLY A 1 515 ? 86.642 11.770 9.519 1.00 33.54 515 GLY A C 1
ATOM 3935 O O . GLY A 1 515 ? 87.475 12.291 10.264 1.00 35.11 515 GLY A O 1
ATOM 3936 N N . TRP A 1 516 ? 85.965 10.677 9.856 1.00 34.48 516 TRP A N 1
ATOM 3937 C CA . TRP A 1 516 ? 86.164 10.026 11.144 1.00 34.23 516 TRP A CA 1
ATOM 3938 C C . TRP A 1 516 ? 86.964 8.746 10.982 1.00 36.15 516 TRP A C 1
ATOM 3939 O O . TRP A 1 516 ? 87.184 8.284 9.860 1.00 35.51 516 TRP A O 1
ATOM 3950 N N . ASP A 1 517 ? 87.388 8.175 12.106 1.00 40.66 517 ASP A N 1
ATOM 3951 C CA . ASP A 1 517 ? 88.167 6.943 12.114 1.00 43.73 517 ASP A CA 1
ATOM 3952 C C . ASP A 1 517 ? 87.468 5.911 12.993 1.00 43.57 517 ASP A C 1
ATOM 3953 O O . ASP A 1 517 ? 88.110 5.045 13.587 1.00 45.89 517 ASP A O 1
ATOM 3958 N N . PHE A 1 518 ? 86.149 6.036 13.100 1.00 42.00 518 PHE A N 1
ATOM 3959 C CA . PHE A 1 518 ? 85.339 5.124 13.906 1.00 38.70 518 PHE A CA 1
ATOM 3960 C C . PHE A 1 518 ? 85.448 3.693 13.410 1.00 37.55 518 PHE A C 1
ATOM 3961 O O . PHE A 1 518 ? 85.710 3.447 12.234 1.00 37.69 518 PHE A O 1
ATOM 3969 N N . THR A 1 519 ? 85.220 2.758 14.319 1.00 38.27 519 THR A N 1
ATOM 3970 C CA . THR A 1 519 ? 85.235 1.340 14.002 1.00 37.90 519 THR A CA 1
ATOM 3971 C C . THR A 1 519 ? 83.773 0.954 13.780 1.00 35.85 519 THR A C 1
ATOM 3972 O O . THR A 1 519 ? 82.869 1.738 14.095 1.00 36.78 519 THR A O 1
ATOM 3976 N N . THR A 1 520 ? 83.533 -0.245 13.265 1.00 33.05 520 THR A N 1
ATOM 3977 C CA . THR A 1 520 ? 82.173 -0.715 13.055 1.00 33.93 520 THR A CA 1
ATOM 3978 C C . THR A 1 520 ? 81.450 -0.721 14.403 1.00 35.77 520 THR A C 1
ATOM 3979 O O . THR A 1 520 ? 80.279 -0.335 14.506 1.00 36.84 520 THR A O 1
ATOM 3983 N N . GLU A 1 521 ? 82.183 -1.117 15.441 1.00 37.40 521 GLU A N 1
ATOM 3984 C CA . GLU A 1 521 ? 81.651 -1.185 16.798 1.00 38.18 521 GLU A CA 1
ATOM 3985 C C . GLU A 1 521 ? 81.253 0.188 17.334 1.00 37.46 521 GLU A C 1
ATOM 3986 O O . GLU A 1 521 ? 80.295 0.302 18.106 1.00 34.68 521 GLU A O 1
ATOM 3992 N N . ASP A 1 522 ? 81.998 1.221 16.934 1.00 36.03 522 ASP A N 1
ATOM 3993 C CA . ASP A 1 522 ? 81.720 2.589 17.372 1.00 37.23 522 ASP A CA 1
ATOM 3994 C C . ASP A 1 522 ? 80.387 3.030 16.801 1.00 33.97 522 ASP A C 1
ATOM 3995 O O . ASP A 1 522 ? 79.562 3.626 17.493 1.00 32.75 522 ASP A O 1
ATOM 4000 N N . TYR A 1 523 ? 80.198 2.729 15.524 1.00 31.91 523 TYR A N 1
ATOM 4001 C CA . TYR A 1 523 ? 78.978 3.049 14.818 1.00 29.67 523 TYR A CA 1
ATOM 4002 C C . TYR A 1 523 ? 77.794 2.254 15.374 1.00 29.42 523 TYR A C 1
ATOM 4003 O O . TYR A 1 523 ? 76.755 2.836 15.693 1.00 31.88 523 TYR A O 1
ATOM 4012 N N . LEU A 1 524 ? 77.967 0.949 15.571 1.00 27.05 524 LEU A N 1
ATOM 4013 C CA . LEU A 1 524 ? 76.889 0.123 16.113 1.00 25.77 524 LEU A CA 1
ATOM 4014 C C . LEU A 1 524 ? 76.442 0.577 17.502 1.00 26.84 524 LEU A C 1
ATOM 4015 O O . LEU A 1 524 ? 75.285 0.390 17.885 1.00 29.03 524 LEU A O 1
ATOM 4020 N N . LYS A 1 525 ? 77.354 1.196 18.245 1.00 29.57 525 LYS A N 1
ATOM 4021 C CA . LYS A 1 525 ? 77.031 1.687 19.577 1.00 29.81 525 LYS A CA 1
ATOM 4022 C C . LYS A 1 525 ? 76.175 2.954 19.510 1.00 29.08 525 LYS A C 1
ATOM 4023 O O . LYS A 1 525 ? 75.417 3.241 20.437 1.00 30.37 525 LYS A O 1
ATOM 4029 N N . ILE A 1 526 ? 76.312 3.723 18.429 1.00 28.24 526 ILE A N 1
ATOM 4030 C CA . ILE A 1 526 ? 75.496 4.928 18.234 1.00 26.67 526 ILE A CA 1
ATOM 4031 C C . ILE A 1 526 ? 74.060 4.409 18.037 1.00 26.81 526 ILE A C 1
ATOM 4032 O O . ILE A 1 526 ? 73.102 4.959 18.592 1.00 26.66 526 ILE A O 1
ATOM 4037 N N . GLY A 1 527 ? 73.939 3.312 17.290 1.00 25.05 527 GLY A N 1
ATOM 4038 C CA . GLY A 1 527 ? 72.644 2.698 17.049 1.00 24.40 527 GLY A CA 1
ATOM 4039 C C . GLY A 1 527 ? 72.030 2.249 18.362 1.00 25.76 527 GLY A C 1
ATOM 4040 O O . GLY A 1 527 ? 70.841 2.469 18.610 1.00 25.27 527 GLY A O 1
ATOM 4041 N N . GLU A 1 528 ? 72.850 1.642 19.221 1.00 25.17 528 GLU A N 1
ATOM 4042 C CA . GLU A 1 528 ? 72.389 1.185 20.531 1.00 24.23 528 GLU A CA 1
ATOM 4043 C C . GLU A 1 528 ? 71.945 2.361 21.411 1.00 24.66 528 GLU A C 1
ATOM 4044 O O . GLU A 1 528 ? 70.928 2.280 22.121 1.00 25.21 528 GLU A O 1
ATOM 4050 N N . ARG A 1 529 ? 72.721 3.443 21.372 1.00 22.50 529 ARG A N 1
ATOM 4051 C CA . ARG A 1 529 ? 72.420 4.644 22.139 1.00 22.90 529 ARG A CA 1
ATOM 4052 C C . ARG A 1 529 ? 71.041 5.157 21.745 1.00 24.11 529 ARG A C 1
ATOM 4053 O O . ARG A 1 529 ? 70.200 5.435 22.605 1.00 25.13 529 ARG A O 1
ATOM 4061 N N . ILE A 1 530 ? 70.805 5.247 20.439 1.00 22.56 530 ILE A N 1
ATOM 4062 C CA . ILE A 1 530 ? 69.527 5.718 19.920 1.00 21.17 530 ILE A CA 1
ATOM 4063 C C . ILE A 1 530 ? 68.389 4.802 20.379 1.00 20.31 530 ILE A C 1
ATOM 4064 O O . ILE A 1 530 ? 67.341 5.283 20.819 1.00 23.39 530 ILE A O 1
ATOM 4069 N N . TRP A 1 531 ? 68.605 3.489 20.324 1.00 20.02 531 TRP A N 1
ATOM 4070 C CA . TRP A 1 531 ? 67.570 2.547 20.742 1.00 19.99 531 TRP A CA 1
ATOM 4071 C C . TRP A 1 531 ? 67.193 2.715 22.220 1.00 21.86 531 TRP A C 1
ATOM 4072 O O . TRP A 1 531 ? 66.006 2.751 22.561 1.00 22.79 531 TRP A O 1
ATOM 4083 N N . ASN A 1 532 ? 68.188 2.839 23.096 1.00 23.96 532 ASN A N 1
ATOM 4084 C CA . ASN A 1 532 ? 67.904 3.010 24.521 1.00 21.92 532 ASN A CA 1
ATOM 4085 C C . ASN A 1 532 ? 67.229 4.338 24.794 1.00 25.40 532 ASN A C 1
ATOM 4086 O O . ASN A 1 532 ? 66.356 4.422 25.659 1.00 28.04 532 ASN A O 1
ATOM 4091 N N . ALA A 1 533 ? 67.648 5.373 24.064 1.00 25.85 533 ALA A N 1
ATOM 4092 C CA . ALA A 1 533 ? 67.085 6.719 24.194 1.00 25.63 533 ALA A CA 1
ATOM 4093 C C . ALA A 1 533 ? 65.583 6.676 23.908 1.00 25.47 533 ALA A C 1
ATOM 4094 O O . ALA A 1 533 ? 64.764 7.203 24.675 1.00 24.94 533 ALA A O 1
ATOM 4096 N N . GLU A 1 534 ? 65.228 6.025 22.804 1.00 24.66 534 GLU A N 1
ATOM 4097 C CA . GLU A 1 534 ? 63.834 5.878 22.421 1.00 23.24 534 GLU A CA 1
ATOM 4098 C C . GLU A 1 534 ? 63.076 5.095 23.492 1.00 21.94 534 GLU A C 1
ATOM 4099 O O . GLU A 1 534 ? 62.005 5.517 23.917 1.00 22.15 534 GLU A O 1
ATOM 4105 N N . ARG A 1 535 ? 63.664 4.004 23.977 1.00 22.85 535 ARG A N 1
ATOM 4106 C CA . ARG A 1 535 ? 63.043 3.191 25.027 1.00 23.03 535 ARG A CA 1
ATOM 4107 C C . ARG A 1 535 ? 62.802 4.072 26.257 1.00 22.31 535 ARG A C 1
ATOM 4108 O O . ARG A 1 535 ? 61.709 4.079 26.820 1.00 19.27 535 ARG A O 1
ATOM 4116 N N . LEU A 1 536 ? 63.824 4.831 26.649 1.00 23.88 536 LEU A N 1
ATOM 4117 C CA . LEU A 1 536 ? 63.745 5.727 27.792 1.00 24.41 536 LEU A CA 1
ATOM 4118 C C . LEU A 1 536 ? 62.617 6.742 27.619 1.00 26.17 536 LEU A C 1
ATOM 4119 O O . LEU A 1 536 ? 61.864 7.012 28.561 1.00 28.93 536 LEU A O 1
ATOM 4124 N N . PHE A 1 537 ? 62.500 7.312 26.423 1.00 24.56 537 PHE A N 1
ATOM 4125 C CA . PHE A 1 537 ? 61.437 8.271 26.137 1.00 23.68 537 PHE A CA 1
ATOM 4126 C C . PHE A 1 537 ? 60.062 7.610 26.376 1.00 24.95 537 PHE A C 1
ATOM 4127 O O . PHE A 1 537 ? 59.173 8.207 26.986 1.00 24.95 537 PHE A O 1
ATOM 4135 N N . ASN A 1 538 ? 59.890 6.381 25.895 1.00 25.59 538 ASN A N 1
ATOM 4136 C CA . ASN A 1 538 ? 58.632 5.655 26.068 1.00 26.11 538 ASN A CA 1
ATOM 4137 C C . ASN A 1 538 ? 58.323 5.403 27.545 1.00 27.24 538 ASN A C 1
ATOM 4138 O O . ASN A 1 538 ? 57.179 5.564 27.973 1.00 27.64 538 ASN A O 1
ATOM 4143 N N . LEU A 1 539 ? 59.339 5.017 28.319 1.00 27.17 539 LEU A N 1
ATOM 4144 C CA . LEU A 1 539 ? 59.173 4.764 29.756 1.00 25.77 539 LEU A CA 1
ATOM 4145 C C . LEU A 1 539 ? 58.670 6.036 30.449 1.00 25.81 539 LEU A C 1
ATOM 4146 O O . LEU A 1 539 ? 57.716 5.989 31.231 1.00 26.15 539 LEU A O 1
ATOM 4151 N N . LYS A 1 540 ? 59.265 7.173 30.093 1.00 25.19 540 LYS A N 1
ATOM 4152 C CA . LYS A 1 540 ? 58.864 8.471 30.634 1.00 28.03 540 LYS A CA 1
ATOM 4153 C C . LYS A 1 540 ? 57.458 8.834 30.148 1.00 29.77 540 LYS A C 1
ATOM 4154 O O . LYS A 1 540 ? 56.723 9.532 30.846 1.00 33.12 540 LYS A O 1
ATOM 4160 N N . ALA A 1 541 ? 57.105 8.398 28.937 1.00 28.31 541 ALA A N 1
ATOM 4161 C CA . ALA A 1 541 ? 55.778 8.667 28.376 1.00 25.53 541 ALA A CA 1
ATOM 4162 C C . ALA A 1 541 ? 54.747 7.742 28.999 1.00 25.94 541 ALA A C 1
ATOM 4163 O O . ALA A 1 541 ? 53.554 7.914 28.782 1.00 27.81 541 ALA A O 1
ATOM 4165 N N . GLY A 1 542 ? 55.213 6.730 29.724 1.00 26.05 542 GLY A N 1
ATOM 4166 C CA . GLY A 1 542 ? 54.299 5.812 30.380 1.00 28.17 542 GLY A CA 1
ATOM 4167 C C . GLY A 1 542 ? 54.316 4.356 29.938 1.00 29.82 542 GLY A C 1
ATOM 4168 O O . GLY A 1 542 ? 53.413 3.601 30.289 1.00 30.09 542 GLY A O 1
ATOM 4169 N N . LEU A 1 543 ? 55.324 3.945 29.180 1.00 31.05 543 LEU A N 1
ATOM 4170 C CA . LEU A 1 543 ? 55.400 2.558 28.738 1.00 32.33 543 LEU A CA 1
ATOM 4171 C C . LEU A 1 543 ? 55.420 1.624 29.947 1.00 33.04 543 LEU A C 1
ATOM 4172 O O . LEU A 1 543 ? 56.134 1.868 30.918 1.00 35.29 543 LEU A O 1
ATOM 4177 N N . ASP A 1 544 ? 54.613 0.574 29.888 1.00 32.49 544 ASP A N 1
ATOM 4178 C CA . ASP A 1 544 ? 54.531 -0.439 30.940 1.00 32.39 544 ASP A CA 1
ATOM 4179 C C . ASP A 1 544 ? 54.933 -1.716 30.201 1.00 30.78 544 ASP A C 1
ATOM 4180 O O . ASP A 1 544 ? 54.116 -2.317 29.514 1.00 32.64 544 ASP A O 1
ATOM 4185 N N . PRO A 1 545 ? 56.199 -2.142 30.328 1.00 28.73 545 PRO A N 1
ATOM 4186 C CA . PRO A 1 545 ? 56.724 -3.342 29.668 1.00 27.08 545 PRO A CA 1
ATOM 4187 C C . PRO A 1 545 ? 55.822 -4.566 29.686 1.00 28.80 545 PRO A C 1
ATOM 4188 O O . PRO A 1 545 ? 55.414 -5.049 28.636 1.00 29.35 545 PRO A O 1
ATOM 4192 N N . ALA A 1 546 ? 55.483 -5.035 30.881 1.00 31.24 546 ALA A N 1
ATOM 4193 C CA . ALA A 1 546 ? 54.639 -6.213 31.063 1.00 32.97 546 ALA A CA 1
ATOM 4194 C C . ALA A 1 546 ? 53.372 -6.181 30.232 1.00 34.58 546 ALA A C 1
ATOM 4195 O O . ALA A 1 546 ? 52.952 -7.188 29.653 1.00 36.12 546 ALA A O 1
ATOM 4197 N N . ARG A 1 547 ? 52.785 -4.998 30.163 1.00 34.78 547 ARG A N 1
ATOM 4198 C CA . ARG A 1 547 ? 51.541 -4.781 29.452 1.00 32.83 547 ARG A CA 1
ATOM 4199 C C . ARG A 1 547 ? 51.678 -4.429 27.973 1.00 31.65 547 ARG A C 1
ATOM 4200 O O . ARG A 1 547 ? 50.904 -4.913 27.152 1.00 30.51 547 ARG A O 1
ATOM 4208 N N . ASP A 1 548 ? 52.690 -3.630 27.638 1.00 29.22 548 ASP A N 1
ATOM 4209 C CA . ASP A 1 548 ? 52.891 -3.155 26.273 1.00 28.13 548 ASP A CA 1
ATOM 4210 C C . ASP A 1 548 ? 53.780 -3.975 25.352 1.00 28.22 548 ASP A C 1
ATOM 4211 O O . ASP A 1 548 ? 53.648 -3.889 24.131 1.00 28.37 548 ASP A O 1
ATOM 4216 N N . ASP A 1 549 ? 54.704 -4.739 25.916 1.00 26.04 549 ASP A N 1
ATOM 4217 C CA . ASP A 1 549 ? 55.586 -5.564 25.102 1.00 23.92 549 ASP A CA 1
ATOM 4218 C C . ASP A 1 549 ? 55.002 -6.963 24.966 1.00 24.69 549 ASP A C 1
ATOM 4219 O O . ASP A 1 549 ? 55.399 -7.882 25.679 1.00 24.61 549 ASP A O 1
ATOM 4224 N N . THR A 1 550 ? 54.009 -7.092 24.091 1.00 24.13 550 THR A N 1
ATOM 4225 C CA . THR A 1 550 ? 53.347 -8.367 23.829 1.00 25.74 550 THR A CA 1
ATOM 4226 C C . THR A 1 550 ? 52.833 -8.410 22.406 1.00 23.97 550 THR A C 1
ATOM 4227 O O . THR A 1 550 ? 53.103 -7.518 21.607 1.00 25.65 550 THR A O 1
ATOM 4231 N N . LEU A 1 551 ? 52.024 -9.429 22.142 1.00 23.82 551 LEU A N 1
ATOM 4232 C CA . LEU A 1 551 ? 51.404 -9.686 20.851 1.00 24.86 551 LEU A CA 1
ATOM 4233 C C . LEU A 1 551 ? 49.938 -10.028 21.149 1.00 24.06 551 LEU A C 1
ATOM 4234 O O . LEU A 1 551 ? 49.607 -10.359 22.292 1.00 22.33 551 LEU A O 1
ATOM 4239 N N . PRO A 1 552 ? 49.029 -9.838 20.175 1.00 23.56 552 PRO A N 1
ATOM 4240 C CA . PRO A 1 552 ? 47.628 -10.189 20.455 1.00 23.75 552 PRO A CA 1
ATOM 4241 C C . PRO A 1 552 ? 47.539 -11.691 20.790 1.00 24.31 552 PRO A C 1
ATOM 4242 O O . PRO A 1 552 ? 48.348 -12.492 20.308 1.00 25.24 552 PRO A O 1
ATOM 4246 N N . LYS A 1 553 ? 46.558 -12.070 21.603 1.00 24.94 553 LYS A N 1
ATOM 4247 C CA . LYS A 1 553 ? 46.383 -13.464 22.006 1.00 26.73 553 LYS A CA 1
ATOM 4248 C C . LYS A 1 553 ? 46.341 -14.416 20.832 1.00 23.95 553 LYS A C 1
ATOM 4249 O O . LYS A 1 553 ? 46.868 -15.518 20.905 1.00 24.69 553 LYS A O 1
ATOM 4255 N N . ARG A 1 554 ? 45.713 -13.987 19.748 1.00 19.95 554 ARG A N 1
ATOM 4256 C CA . ARG A 1 554 ? 45.632 -14.815 18.562 1.00 18.40 554 ARG A CA 1
ATOM 4257 C C . ARG A 1 554 ? 46.964 -15.468 18.206 1.00 17.23 554 ARG A C 1
ATOM 4258 O O . ARG A 1 554 ? 47.012 -16.655 17.939 1.00 20.10 554 ARG A O 1
ATOM 4266 N N . PHE A 1 555 ? 48.053 -14.720 18.291 1.00 16.08 555 PHE A N 1
ATOM 4267 C CA . PHE A 1 555 ? 49.358 -15.261 17.928 1.00 18.31 555 PHE A CA 1
ATOM 4268 C C . PHE A 1 555 ? 49.967 -16.139 19.005 1.00 21.04 555 PHE A C 1
ATOM 4269 O O . PHE A 1 555 ? 50.768 -17.030 18.712 1.00 20.97 555 PHE A O 1
ATOM 4277 N N . LEU A 1 556 ? 49.582 -15.873 20.248 1.00 22.35 556 LEU A N 1
ATOM 4278 C CA . LEU A 1 556 ? 50.102 -16.605 21.393 1.00 23.44 556 LEU A CA 1
ATOM 4279 C C . LEU A 1 556 ? 49.315 -17.861 21.715 1.00 25.67 556 LEU A C 1
ATOM 4280 O O . LEU A 1 556 ? 49.871 -18.825 22.241 1.00 27.90 556 LEU A O 1
ATOM 4285 N N . GLU A 1 557 ? 48.040 -17.882 21.341 1.00 25.55 557 GLU A N 1
ATOM 4286 C CA . GLU A 1 557 ? 47.200 -19.016 21.671 1.00 27.04 557 GLU A CA 1
ATOM 4287 C C . GLU A 1 557 ? 46.492 -19.750 20.548 1.00 26.53 557 GLU A C 1
ATOM 4288 O O . GLU A 1 557 ? 45.996 -20.853 20.763 1.00 28.51 557 GLU A O 1
ATOM 4294 N N . GLU A 1 558 ? 46.401 -19.152 19.369 1.00 25.22 558 GLU A N 1
ATOM 4295 C CA . GLU A 1 558 ? 45.741 -19.823 18.259 1.00 25.43 558 GLU A CA 1
ATOM 4296 C C . GLU A 1 558 ? 46.806 -20.306 17.280 1.00 25.43 558 GLU A C 1
ATOM 4297 O O . GLU A 1 558 ? 47.586 -19.516 16.756 1.00 26.04 558 GLU A O 1
ATOM 4303 N N . PRO A 1 559 ? 46.899 -21.628 17.085 1.00 27.06 559 PRO A N 1
ATOM 4304 C CA . PRO A 1 559 ? 47.877 -22.232 16.171 1.00 25.70 559 PRO A CA 1
ATOM 4305 C C . PRO A 1 559 ? 47.561 -21.891 14.723 1.00 25.33 559 PRO A C 1
ATOM 4306 O O . PRO A 1 559 ? 46.390 -21.797 14.352 1.00 24.40 559 PRO A O 1
ATOM 4310 N N . MET A 1 560 ? 48.600 -21.671 13.920 1.00 25.80 560 MET A N 1
ATOM 4311 C CA . MET A 1 560 ? 48.428 -21.387 12.495 1.00 24.24 560 MET A CA 1
ATOM 4312 C C . MET A 1 560 ? 47.563 -22.541 11.970 1.00 24.16 560 MET A C 1
ATOM 4313 O O . MET A 1 560 ? 47.951 -23.706 12.040 1.00 24.41 560 MET A O 1
ATOM 4318 N N . PRO A 1 561 ? 46.373 -22.219 11.455 1.00 26.33 561 PRO A N 1
ATOM 4319 C CA . PRO A 1 561 ? 45.385 -23.158 10.917 1.00 27.89 561 PRO A CA 1
ATOM 4320 C C . PRO A 1 561 ? 45.838 -24.084 9.805 1.00 29.72 561 PRO A C 1
ATOM 4321 O O . PRO A 1 561 ? 45.377 -25.217 9.716 1.00 29.43 561 PRO A O 1
ATOM 4325 N N . GLU A 1 562 ? 46.718 -23.601 8.940 1.00 29.07 562 GLU A N 1
ATOM 4326 C CA . GLU A 1 562 ? 47.143 -24.409 7.819 1.00 28.40 562 GLU A CA 1
ATOM 4327 C C . GLU A 1 562 ? 48.440 -23.891 7.233 1.00 28.55 562 GLU A C 1
ATOM 4328 O O . GLU A 1 562 ? 49.029 -22.932 7.733 1.00 26.83 562 GLU A O 1
ATOM 4334 N N . GLY A 1 563 ? 48.858 -24.534 6.150 1.00 27.56 563 GLY A N 1
ATOM 4335 C CA . GLY A 1 563 ? 50.065 -24.141 5.465 1.00 26.30 563 GLY A CA 1
ATOM 4336 C C . GLY A 1 563 ? 51.288 -24.726 6.120 1.00 26.35 563 GLY A C 1
ATOM 4337 O O . GLY A 1 563 ? 51.178 -25.517 7.061 1.00 27.00 563 GLY A O 1
ATOM 4338 N N . PRO A 1 564 ? 52.478 -24.335 5.644 1.00 24.43 564 PRO A N 1
ATOM 4339 C CA . PRO A 1 564 ? 53.792 -24.771 6.124 1.00 22.09 564 PRO A CA 1
ATOM 4340 C C . PRO A 1 564 ? 54.038 -24.557 7.617 1.00 21.54 564 PRO A C 1
ATOM 4341 O O . PRO A 1 564 ? 54.848 -25.263 8.214 1.00 24.94 564 PRO A O 1
ATOM 4345 N N . ASN A 1 565 ? 53.344 -23.597 8.220 1.00 20.79 565 ASN A N 1
ATOM 4346 C CA . ASN A 1 565 ? 53.525 -23.309 9.638 1.00 19.20 565 ASN A CA 1
ATOM 4347 C C . ASN A 1 565 ? 52.409 -23.816 10.526 1.00 20.01 565 ASN A C 1
ATOM 4348 O O . ASN A 1 565 ? 52.304 -23.425 11.697 1.00 23.09 565 ASN A O 1
ATOM 4353 N N . LYS A 1 566 ? 51.605 -24.723 9.993 1.00 18.54 566 LYS A N 1
ATOM 4354 C CA . LYS A 1 566 ? 50.482 -25.282 10.729 1.00 18.60 566 LYS A CA 1
ATOM 4355 C C . LYS A 1 566 ? 50.813 -25.716 12.148 1.00 19.94 566 LYS A C 1
ATOM 4356 O O . LYS A 1 566 ? 51.829 -26.378 12.390 1.00 20.50 566 LYS A O 1
ATOM 4362 N N . GLY A 1 567 ? 49.953 -25.316 13.082 1.00 19.15 567 GLY A N 1
ATOM 4363 C CA . GLY A 1 567 ? 50.130 -25.681 14.475 1.00 14.88 567 GLY A CA 1
ATOM 4364 C C . GLY A 1 567 ? 51.043 -24.799 15.289 1.00 17.14 567 GLY A C 1
ATOM 4365 O O . GLY A 1 567 ? 51.165 -24.988 16.502 1.00 18.94 567 GLY A O 1
ATOM 4366 N N . HIS A 1 568 ? 51.676 -23.823 14.651 1.00 19.40 568 HIS A N 1
ATOM 4367 C CA . HIS A 1 568 ? 52.580 -22.940 15.380 1.00 20.58 568 HIS A CA 1
ATOM 4368 C C . HIS A 1 568 ? 51.954 -21.773 16.112 1.00 21.37 568 HIS A C 1
ATOM 4369 O O . HIS A 1 568 ? 50.949 -21.204 15.677 1.00 21.76 568 HIS A O 1
ATOM 4376 N N . THR A 1 569 ? 52.632 -21.396 17.189 1.00 23.00 569 THR A N 1
ATOM 4377 C CA . THR A 1 569 ? 52.249 -20.319 18.092 1.00 22.50 569 THR A CA 1
ATOM 4378 C C . THR A 1 569 ? 53.550 -19.556 18.384 1.00 21.92 569 THR A C 1
ATOM 4379 O O . THR A 1 569 ? 54.633 -20.098 18.168 1.00 22.62 569 THR A O 1
ATOM 4383 N N . VAL A 1 570 ? 53.465 -18.289 18.784 1.00 22.92 570 VAL A N 1
ATOM 4384 C CA . VAL A 1 570 ? 54.681 -17.525 19.090 1.00 21.65 570 VAL A CA 1
ATOM 4385 C C . VAL A 1 570 ? 55.073 -17.720 20.559 1.00 22.83 570 VAL A C 1
ATOM 4386 O O . VAL A 1 570 ? 54.326 -17.346 21.463 1.00 23.37 570 VAL A O 1
ATOM 4390 N N . ARG A 1 571 ? 56.227 -18.341 20.794 1.00 24.32 571 ARG A N 1
ATOM 4391 C CA . ARG A 1 571 ? 56.722 -18.575 22.153 1.00 25.83 571 ARG A CA 1
ATOM 4392 C C . ARG A 1 571 ? 57.331 -17.286 22.696 1.00 27.90 571 ARG A C 1
ATOM 4393 O O . ARG A 1 571 ? 58.513 -17.240 23.046 1.00 27.61 571 ARG A O 1
ATOM 4401 N N . LEU A 1 572 ? 56.503 -16.249 22.778 1.00 29.86 572 LEU A N 1
ATOM 4402 C CA . LEU A 1 572 ? 56.918 -14.925 23.234 1.00 32.58 572 LEU A CA 1
ATOM 4403 C C . LEU A 1 572 ? 57.382 -14.902 24.684 1.00 35.79 572 LEU A C 1
ATOM 4404 O O . LEU A 1 572 ? 58.460 -14.392 24.997 1.00 36.16 572 LEU A O 1
ATOM 4409 N N . LYS A 1 573 ? 56.538 -15.437 25.560 1.00 40.54 573 LYS A N 1
ATOM 4410 C CA . LYS A 1 573 ? 56.777 -15.506 27.001 1.00 43.52 573 LYS A CA 1
ATOM 4411 C C . LYS A 1 573 ? 58.194 -15.871 27.437 1.00 43.64 573 LYS A C 1
ATOM 4412 O O . LYS A 1 573 ? 58.720 -15.284 28.384 1.00 42.33 573 LYS A O 1
ATOM 4418 N N . GLU A 1 574 ? 58.813 -16.826 26.749 1.00 44.00 574 GLU A N 1
ATOM 4419 C CA . GLU A 1 574 ? 60.166 -17.250 27.097 1.00 45.51 574 GLU A CA 1
ATOM 4420 C C . GLU A 1 574 ? 61.302 -16.472 26.424 1.00 43.94 574 GLU A C 1
ATOM 4421 O O . GLU A 1 574 ? 62.446 -16.551 26.869 1.00 47.02 574 GLU A O 1
ATOM 4427 N N . MET A 1 575 ? 60.991 -15.711 25.377 1.00 39.59 575 MET A N 1
ATOM 4428 C CA . MET A 1 575 ? 62.001 -14.917 24.675 1.00 33.40 575 MET A CA 1
ATOM 4429 C C . MET A 1 575 ? 62.141 -13.525 25.293 1.00 32.17 575 MET A C 1
ATOM 4430 O O . MET A 1 575 ? 63.249 -13.016 25.485 1.00 30.54 575 MET A O 1
ATOM 4435 N N . LEU A 1 576 ? 61.007 -12.940 25.652 1.00 32.30 576 LEU A N 1
ATOM 4436 C CA . LEU A 1 576 ? 60.967 -11.601 26.214 1.00 34.58 576 LEU A CA 1
ATOM 4437 C C . LEU A 1 576 ? 61.950 -11.297 27.357 1.00 36.25 576 LEU A C 1
ATOM 4438 O O . LEU A 1 576 ? 62.740 -10.359 27.249 1.00 37.97 576 LEU A O 1
ATOM 4443 N N . PRO A 1 577 ? 61.942 -12.084 28.451 1.00 36.85 577 PRO A N 1
ATOM 4444 C CA . PRO A 1 577 ? 62.895 -11.766 29.518 1.00 36.37 577 PRO A CA 1
ATOM 4445 C C . PRO A 1 577 ? 64.356 -11.917 29.095 1.00 34.69 577 PRO A C 1
ATOM 4446 O O . PRO A 1 577 ? 65.216 -11.198 29.590 1.00 35.19 577 PRO A O 1
ATOM 4450 N N . ARG A 1 578 ? 64.644 -12.816 28.160 1.00 33.46 578 ARG A N 1
ATOM 4451 C CA . ARG A 1 578 ? 66.020 -12.973 27.689 1.00 32.93 578 ARG A CA 1
ATOM 4452 C C . ARG A 1 578 ? 66.461 -11.764 26.855 1.00 30.24 578 ARG A C 1
ATOM 4453 O O . ARG A 1 578 ? 67.614 -11.344 26.922 1.00 30.98 578 ARG A O 1
ATOM 4461 N N . TYR A 1 579 ? 65.534 -11.198 26.088 1.00 28.18 579 TYR A N 1
ATOM 4462 C CA . TYR A 1 579 ? 65.806 -10.014 25.280 1.00 25.52 579 TYR A CA 1
ATOM 4463 C C . TYR A 1 579 ? 66.200 -8.846 26.199 1.00 25.19 579 TYR A C 1
ATOM 4464 O O . TYR A 1 579 ? 67.137 -8.117 25.907 1.00 24.85 579 TYR A O 1
ATOM 4473 N N . TYR A 1 580 ? 65.479 -8.668 27.305 1.00 27.80 580 TYR A N 1
ATOM 4474 C CA . TYR A 1 580 ? 65.780 -7.601 28.270 1.00 28.40 580 TYR A CA 1
ATOM 4475 C C . TYR A 1 580 ? 67.182 -7.777 28.822 1.00 31.77 580 TYR A C 1
ATOM 4476 O O . TYR A 1 580 ? 67.950 -6.818 28.895 1.00 33.12 580 TYR A O 1
ATOM 4485 N N . LYS A 1 581 ? 67.506 -9.007 29.217 1.00 33.09 581 LYS A N 1
ATOM 4486 C CA . LYS A 1 581 ? 68.822 -9.321 29.755 1.00 35.25 581 LYS A CA 1
ATOM 4487 C C . LYS A 1 581 ? 69.918 -9.004 28.759 1.00 34.83 581 LYS A C 1
ATOM 4488 O O . LYS A 1 581 ? 70.904 -8.364 29.112 1.00 37.29 581 LYS A O 1
ATOM 4494 N N . LEU A 1 582 ? 69.731 -9.405 27.508 1.00 34.41 582 LEU A N 1
ATOM 4495 C CA . LEU A 1 582 ? 70.725 -9.138 26.470 1.00 33.92 582 LEU A CA 1
ATOM 4496 C C . LEU A 1 582 ? 70.870 -7.642 26.164 1.00 34.27 582 LEU A C 1
ATOM 4497 O O . LEU A 1 582 ? 71.944 -7.176 25.780 1.00 37.31 582 LEU A O 1
ATOM 4502 N N . ARG A 1 583 ? 69.787 -6.893 26.358 1.00 34.19 583 ARG A N 1
ATOM 4503 C CA . ARG A 1 583 ? 69.781 -5.452 26.134 1.00 32.07 583 ARG A CA 1
ATOM 4504 C C . ARG A 1 583 ? 70.510 -4.727 27.255 1.00 32.27 583 ARG A C 1
ATOM 4505 O O . ARG A 1 583 ? 70.865 -3.559 27.112 1.00 33.82 583 ARG A O 1
ATOM 4513 N N . GLY A 1 584 ? 70.728 -5.425 28.367 1.00 32.66 584 GLY A N 1
ATOM 4514 C CA . GLY A 1 584 ? 71.387 -4.82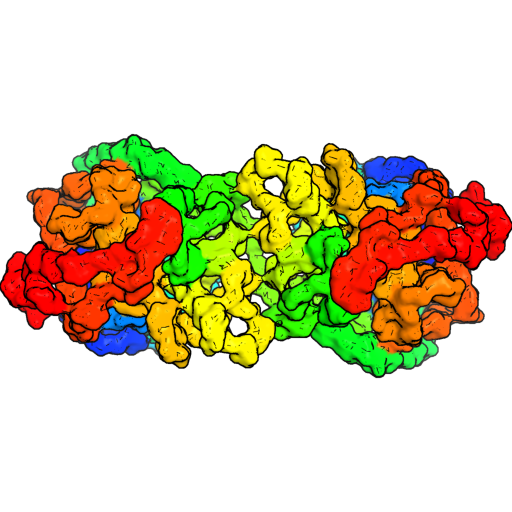7 29.513 1.00 31.11 584 GLY A CA 1
ATOM 4515 C C . GLY A 1 584 ? 70.348 -4.131 30.366 1.00 31.25 584 GLY A C 1
ATOM 4516 O O . GLY A 1 584 ? 70.652 -3.201 31.116 1.00 33.92 584 GLY A O 1
ATOM 4517 N N . TRP A 1 585 ? 69.105 -4.574 30.228 1.00 30.37 585 TRP A N 1
ATOM 4518 C CA . TRP A 1 585 ? 67.998 -4.003 30.969 1.00 30.39 585 TRP A CA 1
ATOM 4519 C C . TRP A 1 585 ? 67.604 -4.901 32.127 1.00 31.54 585 TRP A C 1
ATOM 4520 O O . TRP A 1 585 ? 68.097 -6.025 32.267 1.00 30.19 585 TRP A O 1
ATOM 4531 N N . THR A 1 586 ? 66.703 -4.394 32.954 1.00 32.62 586 THR A N 1
ATOM 4532 C CA . THR A 1 586 ? 66.237 -5.129 34.104 1.00 34.44 586 THR A CA 1
ATOM 4533 C C . THR A 1 586 ? 65.189 -6.154 33.692 1.00 37.80 586 THR A C 1
ATOM 4534 O O . THR A 1 586 ? 64.625 -6.096 32.592 1.00 36.47 586 THR A O 1
ATOM 4538 N N . GLU A 1 587 ? 64.938 -7.089 34.598 1.00 41.56 587 GLU A N 1
ATOM 4539 C CA . GLU A 1 587 ? 63.967 -8.154 34.390 1.00 44.54 587 GLU A CA 1
ATOM 4540 C C . GLU A 1 587 ? 62.578 -7.652 34.019 1.00 41.83 587 GLU A C 1
ATOM 4541 O O . GLU A 1 587 ? 61.816 -8.360 33.368 1.00 41.76 587 GLU A O 1
ATOM 4547 N N . ASP A 1 588 ? 62.250 -6.432 34.433 1.00 41.88 588 ASP A N 1
ATOM 4548 C CA . ASP A 1 588 ? 60.948 -5.850 34.122 1.00 41.77 588 ASP A CA 1
ATOM 4549 C C . ASP A 1 588 ? 60.959 -4.859 32.965 1.00 39.18 588 ASP A C 1
ATOM 4550 O O . ASP A 1 588 ? 60.061 -4.025 32.853 1.00 37.91 588 ASP A O 1
ATOM 4555 N N . GLY A 1 589 ? 61.998 -4.931 32.137 1.00 37.61 589 GLY A N 1
ATOM 4556 C CA . GLY A 1 589 ? 62.101 -4.063 30.978 1.00 35.18 589 GLY A CA 1
ATOM 4557 C C . GLY A 1 589 ? 62.445 -2.597 31.171 1.00 34.97 589 GLY A C 1
ATOM 4558 O O . GLY A 1 589 ? 62.167 -1.785 30.283 1.00 35.79 589 GLY A O 1
ATOM 4559 N N . LYS A 1 590 ? 63.042 -2.239 32.304 1.00 34.16 590 LYS A N 1
ATOM 4560 C CA . LYS A 1 590 ? 63.418 -0.843 32.533 1.00 33.02 590 LYS A CA 1
ATOM 4561 C C . LYS A 1 590 ? 64.909 -0.728 32.235 1.00 33.00 590 LYS A C 1
ATOM 4562 O O . LYS A 1 590 ? 65.604 -1.743 32.144 1.00 32.61 590 LYS A O 1
ATOM 4568 N N . ILE A 1 591 ? 65.397 0.497 32.073 1.00 33.65 591 ILE A N 1
ATOM 4569 C CA . ILE A 1 591 ? 66.814 0.716 31.802 1.00 35.66 591 ILE A CA 1
ATOM 4570 C C . ILE A 1 591 ? 67.444 1.287 33.077 1.00 38.70 591 ILE A C 1
ATOM 4571 O O . ILE A 1 591 ? 67.048 2.355 33.557 1.00 38.65 591 ILE A O 1
ATOM 4576 N N . PRO A 1 592 ? 68.386 0.540 33.681 1.00 39.88 592 PRO A N 1
ATOM 4577 C CA . PRO A 1 592 ? 69.068 0.967 34.907 1.00 40.55 592 PRO A CA 1
ATOM 4578 C C . PRO A 1 592 ? 70.013 2.153 34.678 1.00 42.05 592 PRO A C 1
ATOM 4579 O O . PRO A 1 592 ? 70.550 2.325 33.585 1.00 44.41 592 PRO A O 1
ATOM 4583 N N . LYS A 1 593 ? 70.248 2.941 35.725 1.00 43.63 593 LYS A N 1
ATOM 4584 C CA . LYS A 1 593 ? 71.123 4.116 35.640 1.00 44.79 593 LYS A CA 1
ATOM 4585 C C . LYS A 1 593 ? 72.498 3.774 35.051 1.00 45.25 593 LYS A C 1
ATOM 4586 O O . LYS A 1 593 ? 73.033 4.514 34.227 1.00 46.04 593 LYS A O 1
ATOM 4592 N N . GLU A 1 594 ? 73.017 2.605 35.416 1.00 46.47 594 GLU A N 1
ATOM 4593 C CA . GLU A 1 594 ? 74.323 2.132 34.944 1.00 48.35 594 GLU A CA 1
ATOM 4594 C C . GLU A 1 594 ? 74.420 1.956 33.429 1.00 46.32 594 GLU A C 1
ATOM 4595 O O . GLU A 1 594 ? 75.452 2.260 32.834 1.00 48.04 594 GLU A O 1
ATOM 4601 N N . LYS A 1 595 ? 73.343 1.481 32.808 1.00 43.40 595 LYS A N 1
ATOM 4602 C CA . LYS A 1 595 ? 73.319 1.282 31.361 1.00 37.62 595 LYS A CA 1
ATOM 4603 C C . LYS A 1 595 ? 73.329 2.643 30.681 1.00 35.31 595 LYS A C 1
ATOM 4604 O O . LYS A 1 595 ? 74.078 2.868 29.732 1.00 34.18 595 LYS A O 1
ATOM 4610 N N . LEU A 1 596 ? 72.507 3.556 31.189 1.00 34.81 596 LEU A N 1
ATOM 4611 C CA . LEU A 1 596 ? 72.427 4.897 30.635 1.00 38.85 596 LEU A CA 1
ATOM 4612 C C . LEU A 1 596 ? 73.797 5.549 30.686 1.00 41.50 596 LEU A C 1
ATOM 4613 O O . LEU A 1 596 ? 74.210 6.228 29.745 1.00 41.69 596 LEU A O 1
ATOM 4618 N N . GLU A 1 597 ? 74.499 5.343 31.795 1.00 46.12 597 GLU A N 1
ATOM 4619 C CA . GLU A 1 597 ? 75.836 5.896 31.985 1.00 48.41 597 GLU A CA 1
ATOM 4620 C C . GLU A 1 597 ? 76.808 5.286 30.981 1.00 45.43 597 GLU A C 1
ATOM 4621 O O . GLU A 1 597 ? 77.648 5.989 30.419 1.00 45.07 597 GLU A O 1
ATOM 4627 N N . GLU A 1 598 ? 76.684 3.982 30.750 1.00 43.84 598 GLU A N 1
ATOM 4628 C CA . GLU A 1 598 ? 77.538 3.291 29.794 1.00 43.67 598 GLU A CA 1
ATOM 4629 C C . GLU A 1 598 ? 77.346 3.909 28.408 1.00 43.14 598 GLU A C 1
ATOM 4630 O O . GLU A 1 598 ? 78.296 4.045 27.637 1.00 43.68 598 GLU A O 1
ATOM 4636 N N . LEU A 1 599 ? 76.109 4.282 28.101 1.00 41.63 599 LEU A N 1
ATOM 4637 C CA . LEU A 1 599 ? 75.781 4.864 26.807 1.00 40.97 599 LEU A CA 1
ATOM 4638 C C . LEU A 1 599 ? 76.008 6.362 26.715 1.00 42.90 599 LEU A C 1
ATOM 4639 O O . LEU A 1 599 ? 76.057 6.920 25.618 1.00 43.54 599 LEU A O 1
ATOM 4644 N N . GLY A 1 600 ? 76.132 7.013 27.867 1.00 44.15 600 GLY A N 1
ATOM 4645 C CA . GLY A 1 600 ? 76.350 8.450 27.885 1.00 43.97 600 GLY A CA 1
ATOM 4646 C C . GLY A 1 600 ? 75.068 9.252 27.775 1.00 44.34 600 GLY A C 1
ATOM 4647 O O . GLY A 1 600 ? 75.078 10.403 27.329 1.00 45.55 600 GLY A O 1
ATOM 4648 N N . ILE A 1 601 ? 73.961 8.661 28.216 1.00 43.14 601 ILE A N 1
ATOM 4649 C CA . ILE A 1 601 ? 72.666 9.332 28.163 1.00 41.81 601 ILE A CA 1
ATOM 4650 C C . ILE A 1 601 ? 72.026 9.421 29.543 1.00 42.87 601 ILE A C 1
ATOM 4651 O O . ILE A 1 601 ? 70.843 9.739 29.681 1.00 41.55 601 ILE A O 1
ATOM 4656 N N . ALA A 1 602 ? 72.843 9.217 30.570 1.00 44.81 602 ALA A N 1
ATOM 4657 C CA . ALA A 1 602 ? 72.367 9.263 31.947 1.00 46.54 602 ALA A CA 1
ATOM 4658 C C . ALA A 1 602 ? 71.803 10.620 32.371 1.00 46.95 602 ALA A C 1
ATOM 4659 O O . ALA A 1 602 ? 71.042 10.698 33.330 1.00 47.11 602 ALA A O 1
ATOM 4661 N N . GLU A 1 603 ? 72.145 11.682 31.646 1.00 49.55 603 GLU A N 1
ATOM 4662 C CA . GLU A 1 603 ? 71.644 13.015 31.986 1.00 49.97 603 GLU A CA 1
ATOM 4663 C C . GLU A 1 603 ? 70.127 13.108 31.825 1.00 49.23 603 GLU A C 1
ATOM 4664 O O . GLU A 1 603 ? 69.494 14.034 32.339 1.00 49.21 603 GLU A O 1
ATOM 4670 N N . PHE A 1 604 ? 69.560 12.155 31.088 1.00 48.65 604 PHE A N 1
ATOM 4671 C CA . PHE A 1 604 ? 68.125 12.113 30.835 1.00 47.11 604 PHE A CA 1
ATOM 4672 C C . PHE A 1 604 ? 67.376 11.216 31.817 1.00 50.63 604 PHE A C 1
ATOM 4673 O O . PHE A 1 604 ? 66.161 11.064 31.705 1.00 53.89 604 PHE A O 1
ATOM 4681 N N . TYR A 1 605 ? 68.100 10.605 32.749 1.00 53.48 605 TYR A N 1
ATOM 4682 C CA . TYR A 1 605 ? 67.504 9.714 33.739 1.00 56.15 605 TYR A CA 1
ATOM 4683 C C . TYR A 1 605 ? 66.554 10.466 34.669 1.00 56.33 605 TYR A C 1
ATOM 4684 O O . TYR A 1 605 ? 65.415 9.987 34.872 1.00 56.80 605 TYR A O 1
ATOM 4694 N N . MET B 1 1 ? 5.098 22.662 -44.126 1.00 54.53 1 MET B N 1
ATOM 4695 C CA . MET B 1 1 ? 5.430 21.416 -43.385 1.00 51.94 1 MET B CA 1
ATOM 4696 C C . MET B 1 1 ? 5.981 21.928 -42.063 1.00 50.86 1 MET B C 1
ATOM 4697 O O . MET B 1 1 ? 6.767 22.875 -42.063 1.00 50.44 1 MET B O 1
ATOM 4702 N N . TYR B 1 2 ? 5.485 21.377 -40.957 1.00 49.34 2 TYR B N 1
ATOM 4703 C CA . TYR B 1 2 ? 5.901 21.777 -39.611 1.00 46.20 2 TYR B CA 1
ATOM 4704 C C . TYR B 1 2 ? 6.490 20.571 -38.904 1.00 44.03 2 TYR B C 1
ATOM 4705 O O . TYR B 1 2 ? 6.212 19.434 -39.284 1.00 46.15 2 TYR B O 1
ATOM 4714 N N . GLY B 1 3 ? 7.285 20.810 -37.868 1.00 41.18 3 GLY B N 1
ATOM 4715 C CA . GLY B 1 3 ? 7.907 19.712 -37.149 1.00 37.69 3 GLY B CA 1
ATOM 4716 C C . GLY B 1 3 ? 9.102 19.317 -37.984 1.00 35.66 3 GLY B C 1
ATOM 4717 O O . GLY B 1 3 ? 10.234 19.668 -37.658 1.00 34.52 3 GLY B O 1
ATOM 4718 N N . ASN B 1 4 ? 8.839 18.612 -39.080 1.00 33.14 4 ASN B N 1
ATOM 4719 C CA . ASN B 1 4 ? 9.892 18.213 -40.007 1.00 34.04 4 ASN B CA 1
ATOM 4720 C C . ASN B 1 4 ? 10.246 19.448 -40.840 1.00 33.96 4 ASN B C 1
ATOM 4721 O O . ASN B 1 4 ? 9.418 20.329 -41.039 1.00 32.58 4 ASN B O 1
ATOM 4726 N N . TRP B 1 5 ? 11.490 19.517 -41.296 1.00 36.35 5 TRP B N 1
ATOM 4727 C CA . TRP B 1 5 ? 11.959 20.622 -42.119 1.00 35.73 5 TRP B CA 1
ATOM 4728 C C . TRP B 1 5 ? 11.798 20.254 -43.585 1.00 35.87 5 TRP B C 1
ATOM 4729 O O . TRP B 1 5 ? 11.639 21.124 -44.438 1.00 37.45 5 TRP B O 1
ATOM 4740 N N . GLY B 1 6 ? 11.853 18.958 -43.867 1.00 34.83 6 GLY B N 1
ATOM 4741 C CA . GLY B 1 6 ? 11.748 18.481 -45.233 1.00 36.53 6 GLY B CA 1
ATOM 4742 C C . GLY B 1 6 ? 13.103 18.536 -45.920 1.00 38.28 6 GLY B C 1
ATOM 4743 O O . GLY B 1 6 ? 13.191 18.439 -47.138 1.00 40.30 6 GLY B O 1
ATOM 4744 N N . ARG B 1 7 ? 14.164 18.656 -45.130 1.00 40.15 7 ARG B N 1
ATOM 4745 C CA . ARG B 1 7 ? 15.523 18.736 -45.653 1.00 40.95 7 ARG B CA 1
ATOM 4746 C C . ARG B 1 7 ? 16.430 17.759 -44.927 1.00 38.27 7 ARG B C 1
ATOM 4747 O O . ARG B 1 7 ? 16.254 17.503 -43.735 1.00 38.50 7 ARG B O 1
ATOM 4755 N N . PHE B 1 8 ? 17.406 17.222 -45.646 1.00 33.88 8 PHE B N 1
ATOM 4756 C CA . PHE B 1 8 ? 18.387 16.331 -45.051 1.00 32.84 8 PHE B CA 1
ATOM 4757 C C . PHE B 1 8 ? 19.689 16.441 -45.827 1.00 31.65 8 PHE B C 1
ATOM 4758 O O . PHE B 1 8 ? 19.693 16.636 -47.038 1.00 34.55 8 PHE B O 1
ATOM 4766 N N . ILE B 1 9 ? 20.793 16.418 -45.105 1.00 29.30 9 ILE B N 1
ATOM 4767 C CA . ILE B 1 9 ? 22.101 16.515 -45.712 1.00 28.07 9 ILE B CA 1
ATOM 4768 C C . ILE B 1 9 ? 22.529 15.147 -46.214 1.00 29.11 9 ILE B C 1
ATOM 4769 O O . ILE B 1 9 ? 22.198 14.130 -45.615 1.00 33.81 9 ILE B O 1
ATOM 4774 N N . ARG B 1 10 ? 23.218 15.122 -47.343 1.00 29.94 10 ARG B N 1
ATOM 4775 C CA . ARG B 1 10 ? 23.755 13.884 -47.870 1.00 30.82 10 ARG B CA 1
ATOM 4776 C C . ARG B 1 10 ? 25.238 14.167 -48.083 1.00 30.19 10 ARG B C 1
ATOM 4777 O O . ARG B 1 10 ? 25.612 15.106 -48.791 1.00 29.98 10 ARG B O 1
ATOM 4785 N N . VAL B 1 11 ? 26.075 13.395 -47.408 1.00 29.71 11 VAL B N 1
ATOM 4786 C CA . VAL B 1 11 ? 27.509 13.568 -47.500 1.00 30.78 11 VAL B CA 1
ATOM 4787 C C . VAL B 1 11 ? 28.123 12.312 -48.071 1.00 31.93 11 VAL B C 1
ATOM 4788 O O . VAL B 1 11 ? 27.837 11.207 -47.609 1.00 34.89 11 VAL B O 1
ATOM 4792 N N . ASN B 1 12 ? 28.935 12.466 -49.103 1.00 32.56 12 ASN B N 1
ATOM 4793 C CA . ASN B 1 12 ? 29.598 11.313 -49.685 1.00 35.38 12 ASN B CA 1
ATOM 4794 C C . ASN B 1 12 ? 31.059 11.522 -49.340 1.00 38.17 12 ASN B C 1
ATOM 4795 O O . ASN B 1 12 ? 31.732 12.336 -49.964 1.00 40.77 12 ASN B O 1
ATOM 4800 N N . LEU B 1 13 ? 31.529 10.826 -48.311 1.00 36.98 13 LEU B N 1
ATOM 4801 C CA . LEU B 1 13 ? 32.902 10.956 -47.844 1.00 35.36 13 LEU B CA 1
ATOM 4802 C C . LEU B 1 13 ? 33.985 10.543 -48.848 1.00 37.10 13 LEU B C 1
ATOM 4803 O O . LEU B 1 13 ? 35.081 11.115 -48.842 1.00 36.03 13 LEU B O 1
ATOM 4808 N N . SER B 1 14 ? 33.679 9.569 -49.705 1.00 38.45 14 SER B N 1
ATOM 4809 C CA . SER B 1 14 ? 34.628 9.086 -50.716 1.00 41.56 14 SER B CA 1
ATOM 4810 C C . SER B 1 14 ? 34.978 10.196 -51.705 1.00 44.21 14 SER B C 1
ATOM 4811 O O . SER B 1 14 ? 36.149 10.394 -52.049 1.00 45.69 14 SER B O 1
ATOM 4814 N N . THR B 1 15 ? 33.945 10.894 -52.179 1.00 45.60 15 THR B N 1
ATOM 4815 C CA . THR B 1 15 ? 34.103 11.981 -53.141 1.00 45.29 15 THR B CA 1
ATOM 4816 C C . THR B 1 15 ? 34.212 13.346 -52.456 1.00 45.65 15 THR B C 1
ATOM 4817 O O . THR B 1 15 ? 34.711 14.304 -53.043 1.00 49.02 15 THR B O 1
ATOM 4821 N N . GLY B 1 16 ? 33.720 13.437 -51.227 1.00 45.48 16 GLY B N 1
ATOM 4822 C CA . GLY B 1 16 ? 33.779 14.687 -50.494 1.00 42.88 16 GLY B CA 1
ATOM 4823 C C . GLY B 1 16 ? 32.679 15.684 -50.830 1.00 42.12 16 GLY B C 1
ATOM 4824 O O . GLY B 1 16 ? 32.752 16.835 -50.401 1.00 39.62 16 GLY B O 1
ATOM 4825 N N . ASP B 1 17 ? 31.660 15.280 -51.583 1.00 43.38 17 ASP B N 1
ATOM 4826 C CA . ASP B 1 17 ? 30.605 16.238 -51.892 1.00 48.86 17 ASP B CA 1
ATOM 4827 C C . ASP B 1 17 ? 29.378 16.152 -50.992 1.00 47.20 17 ASP B C 1
ATOM 4828 O O . ASP B 1 17 ? 28.957 15.071 -50.552 1.00 48.22 17 ASP B O 1
ATOM 4833 N N . ILE B 1 18 ? 28.841 17.327 -50.699 1.00 43.75 18 ILE B N 1
ATOM 4834 C CA . ILE B 1 18 ? 27.703 17.501 -49.831 1.00 41.50 18 ILE B CA 1
ATOM 4835 C C . ILE B 1 18 ? 26.543 18.061 -50.639 1.00 41.98 18 ILE B C 1
ATOM 4836 O O . ILE B 1 18 ? 26.747 18.847 -51.564 1.00 43.71 18 ILE B O 1
ATOM 4841 N N . LYS B 1 19 ? 25.333 17.644 -50.294 1.00 42.00 19 LYS B N 1
ATOM 4842 C CA . LYS B 1 19 ? 24.139 18.111 -50.965 1.00 44.83 19 LYS B CA 1
ATOM 4843 C C . LYS B 1 19 ? 22.951 18.050 -50.005 1.00 45.67 19 LYS B C 1
ATOM 4844 O O . LYS B 1 19 ? 22.803 17.091 -49.243 1.00 47.29 19 LYS B O 1
ATOM 4850 N N . VAL B 1 20 ? 22.154 19.114 -49.998 1.00 44.56 20 VAL B N 1
ATOM 4851 C CA . VAL B 1 20 ? 20.972 19.197 -49.149 1.00 41.97 20 VAL B CA 1
ATOM 4852 C C . VAL B 1 20 ? 19.778 18.786 -50.001 1.00 43.38 20 VAL B C 1
ATOM 4853 O O . VAL B 1 20 ? 19.401 19.485 -50.945 1.00 45.74 20 VAL B O 1
ATOM 4857 N N . GLU B 1 21 ? 19.237 17.614 -49.699 1.00 44.24 21 GLU B N 1
ATOM 4858 C CA . GLU B 1 21 ? 18.095 17.077 -50.419 1.00 44.24 21 GLU B CA 1
ATOM 4859 C C . GLU B 1 21 ? 16.820 17.443 -49.696 1.00 44.93 21 GLU B C 1
ATOM 4860 O O . GLU B 1 21 ? 16.832 17.701 -48.493 1.00 46.73 21 GLU B O 1
ATOM 4866 N N . GLU B 1 22 ? 15.712 17.427 -50.424 1.00 46.07 22 GLU B N 1
ATOM 4867 C CA . GLU B 1 22 ? 14.428 17.773 -49.836 1.00 47.04 22 GLU B CA 1
ATOM 4868 C C . GLU B 1 22 ? 13.417 16.673 -50.084 1.00 46.17 22 GLU B C 1
ATOM 4869 O O . GLU B 1 22 ? 13.599 15.838 -50.971 1.00 47.87 22 GLU B O 1
ATOM 4875 N N . TYR B 1 23 ? 12.371 16.651 -49.271 1.00 45.03 23 TYR B N 1
ATOM 4876 C CA . TYR B 1 23 ? 11.300 15.683 -49.434 1.00 44.65 23 TYR B CA 1
ATOM 4877 C C . TYR B 1 23 ? 9.996 16.418 -49.139 1.00 46.04 23 TYR B C 1
ATOM 4878 O O . TYR B 1 23 ? 10.006 17.541 -48.626 1.00 44.48 23 TYR B O 1
ATOM 4887 N N . ASP B 1 24 ? 8.878 15.801 -49.492 1.00 48.28 24 ASP B N 1
ATOM 4888 C CA . ASP B 1 24 ? 7.573 16.422 -49.305 1.00 50.86 24 ASP B CA 1
ATOM 4889 C C . ASP B 1 24 ? 6.704 15.860 -48.192 1.00 49.12 24 ASP B C 1
ATOM 4890 O O . ASP B 1 24 ? 6.868 14.721 -47.769 1.00 49.78 24 ASP B O 1
ATOM 4895 N N . GLU B 1 25 ? 5.732 16.659 -47.769 1.00 48.46 25 GLU B N 1
ATOM 4896 C CA . GLU B 1 25 ? 4.822 16.296 -46.697 1.00 49.09 25 GLU B CA 1
ATOM 4897 C C . GLU B 1 25 ? 4.140 14.958 -46.901 1.00 48.29 25 GLU B C 1
ATOM 4898 O O . GLU B 1 25 ? 3.757 14.308 -45.934 1.00 49.26 25 GLU B O 1
ATOM 4904 N N . GLU B 1 26 ? 3.978 14.534 -48.146 1.00 47.55 26 GLU B N 1
ATOM 4905 C CA . GLU B 1 26 ? 3.333 13.255 -48.376 1.00 50.21 26 GLU B CA 1
ATOM 4906 C C . GLU B 1 26 ? 4.224 12.095 -47.949 1.00 48.19 26 GLU B C 1
ATOM 4907 O O . GLU B 1 26 ? 3.738 11.050 -47.511 1.00 49.54 26 GLU B O 1
ATOM 4913 N N . LEU B 1 27 ? 5.531 12.291 -48.039 1.00 45.58 27 LEU B N 1
ATOM 4914 C CA . LEU B 1 27 ? 6.459 11.251 -47.630 1.00 43.90 27 LEU B CA 1
ATOM 4915 C C . LEU B 1 27 ? 6.368 11.150 -46.105 1.00 41.91 27 LEU B C 1
ATOM 4916 O O . LEU B 1 27 ? 6.276 10.055 -45.545 1.00 43.06 27 LEU B O 1
ATOM 4921 N N . ALA B 1 28 ? 6.338 12.305 -45.447 1.00 38.07 28 ALA B N 1
ATOM 4922 C CA . ALA B 1 28 ? 6.249 12.365 -43.997 1.00 35.27 28 ALA B CA 1
ATOM 4923 C C . ALA B 1 28 ? 4.961 11.740 -43.515 1.00 34.63 28 ALA B C 1
ATOM 4924 O O . ALA B 1 28 ? 4.927 11.133 -42.456 1.00 34.79 28 ALA B O 1
ATOM 4926 N N . LYS B 1 29 ? 3.896 11.891 -44.291 1.00 36.99 29 LYS B N 1
ATOM 4927 C CA . LYS B 1 29 ? 2.607 11.320 -43.916 1.00 39.50 29 LYS B CA 1
ATOM 4928 C C . LYS B 1 29 ? 2.616 9.801 -43.992 1.00 39.91 29 LYS B C 1
ATOM 4929 O O . LYS B 1 29 ? 1.736 9.131 -43.444 1.00 40.95 29 LYS B O 1
ATOM 4935 N N . LYS B 1 30 ? 3.639 9.267 -44.646 1.00 39.86 30 LYS B N 1
ATOM 4936 C CA . LYS B 1 30 ? 3.788 7.832 -44.810 1.00 38.43 30 LYS B CA 1
ATOM 4937 C C . LYS B 1 30 ? 4.738 7.229 -43.756 1.00 36.54 30 LYS B C 1
ATOM 4938 O O . LYS B 1 30 ? 4.402 6.242 -43.101 1.00 35.27 30 LYS B O 1
ATOM 4944 N N . TRP B 1 31 ? 5.893 7.865 -43.562 1.00 35.67 31 TRP B N 1
ATOM 4945 C CA . TRP B 1 31 ? 6.920 7.380 -42.632 1.00 35.20 31 TRP B CA 1
ATOM 4946 C C . TRP B 1 31 ? 7.200 8.236 -41.378 1.00 35.29 31 TRP B C 1
ATOM 4947 O O . TRP B 1 31 ? 8.090 7.905 -40.592 1.00 35.13 31 TRP B O 1
ATOM 4958 N N . LEU B 1 32 ? 6.448 9.321 -41.201 1.00 34.84 32 LEU B N 1
ATOM 4959 C CA . LEU B 1 32 ? 6.583 10.257 -40.073 1.00 32.52 32 LEU B CA 1
ATOM 4960 C C . LEU B 1 32 ? 7.949 10.952 -39.915 1.00 34.51 32 LEU B C 1
ATOM 4961 O O . LEU B 1 32 ? 8.031 12.187 -39.945 1.00 34.85 32 LEU B O 1
ATOM 4966 N N . GLY B 1 33 ? 9.011 10.180 -39.716 1.00 34.76 33 GLY B N 1
ATOM 4967 C CA . GLY B 1 33 ? 10.328 10.767 -39.559 1.00 32.09 33 GLY B CA 1
ATOM 4968 C C . GLY B 1 33 ? 11.297 9.808 -38.893 1.00 31.91 33 GLY B C 1
ATOM 4969 O O . GLY B 1 33 ? 11.037 8.603 -38.821 1.00 32.83 33 GLY B O 1
ATOM 4970 N N . SER B 1 34 ? 12.429 10.350 -38.451 1.00 29.25 34 SER B N 1
ATOM 4971 C CA . SER B 1 34 ? 13.492 9.611 -37.779 1.00 27.23 34 SER B CA 1
ATOM 4972 C C . SER B 1 34 ? 13.668 8.161 -38.251 1.00 26.94 34 SER B C 1
ATOM 4973 O O . SER B 1 34 ? 14.106 7.914 -39.379 1.00 26.36 34 SER B O 1
ATOM 4976 N N . ARG B 1 35 ? 13.324 7.215 -37.382 1.00 24.60 35 ARG B N 1
ATOM 4977 C CA . ARG B 1 35 ? 13.431 5.793 -37.669 1.00 22.36 35 ARG B CA 1
ATOM 4978 C C . ARG B 1 35 ? 12.724 5.427 -38.981 1.00 24.05 35 ARG B C 1
ATOM 4979 O O . ARG B 1 35 ? 13.318 4.785 -39.852 1.00 25.11 35 ARG B O 1
ATOM 4987 N N . GLY B 1 36 ? 11.484 5.887 -39.142 1.00 27.30 36 GLY B N 1
ATOM 4988 C CA . GLY B 1 36 ? 10.713 5.597 -40.345 1.00 27.53 36 GLY B CA 1
ATOM 4989 C C . GLY B 1 36 ? 11.308 6.136 -41.637 1.00 27.77 36 GLY B C 1
ATOM 4990 O O . GLY B 1 36 ? 11.375 5.434 -42.642 1.00 25.36 36 GLY B O 1
ATOM 4991 N N . LEU B 1 37 ? 11.737 7.391 -41.620 1.00 30.04 37 LEU B N 1
ATOM 4992 C CA . LEU B 1 37 ? 12.335 8.006 -42.796 1.00 29.72 37 LEU B CA 1
ATOM 4993 C C . LEU B 1 37 ? 13.600 7.250 -43.178 1.00 30.90 37 LEU B C 1
ATOM 4994 O O . LEU B 1 37 ? 13.881 7.026 -44.358 1.00 33.64 37 LEU B O 1
ATOM 4999 N N . ALA B 1 38 ? 14.357 6.853 -42.162 1.00 31.53 38 ALA B N 1
ATOM 5000 C CA . ALA B 1 38 ? 15.607 6.136 -42.355 1.00 29.31 38 ALA B CA 1
ATOM 5001 C C . ALA B 1 38 ? 15.431 4.825 -43.102 1.00 27.07 38 ALA B C 1
ATOM 5002 O O . ALA B 1 38 ? 16.108 4.594 -44.100 1.00 28.40 38 ALA B O 1
ATOM 5004 N N . ILE B 1 39 ? 14.510 3.979 -42.643 1.00 26.79 39 ILE B N 1
ATOM 5005 C CA . ILE B 1 39 ? 14.288 2.686 -43.297 1.00 28.40 39 ILE B CA 1
ATOM 5006 C C . ILE B 1 39 ? 13.852 2.832 -44.760 1.00 30.65 39 ILE B C 1
ATOM 5007 O O . ILE B 1 39 ? 14.221 2.019 -45.615 1.00 31.52 39 ILE B O 1
ATOM 5012 N N . TYR B 1 40 ? 13.104 3.893 -45.046 1.00 32.22 40 TYR B N 1
ATOM 5013 C CA . TYR B 1 40 ? 12.647 4.175 -46.399 1.00 31.29 40 TYR B CA 1
ATOM 5014 C C . TYR B 1 40 ? 13.837 4.476 -47.309 1.00 31.25 40 TYR B C 1
ATOM 5015 O O . TYR B 1 40 ? 13.949 3.911 -48.398 1.00 31.38 40 TYR B O 1
ATOM 5024 N N . LEU B 1 41 ? 14.707 5.382 -46.868 1.00 28.45 41 LEU B N 1
ATOM 5025 C CA . LEU B 1 41 ? 15.878 5.757 -47.649 1.00 28.44 41 LEU B CA 1
ATOM 5026 C C . LEU B 1 41 ? 16.766 4.557 -47.894 1.00 31.39 41 LEU B C 1
ATOM 5027 O O . LEU B 1 41 ? 17.265 4.367 -49.004 1.00 32.12 41 LEU B O 1
ATOM 5032 N N . LEU B 1 42 ? 16.974 3.745 -46.861 1.00 32.23 42 LEU B N 1
ATOM 5033 C CA . LEU B 1 42 ? 17.791 2.557 -47.024 1.00 31.30 42 LEU B CA 1
ATOM 5034 C C . LEU B 1 42 ? 17.136 1.647 -48.047 1.00 32.27 42 LEU B C 1
ATOM 5035 O O . LEU B 1 42 ? 17.747 1.320 -49.059 1.00 34.26 42 LEU B O 1
ATOM 5040 N N . LEU B 1 43 ? 15.883 1.276 -47.808 1.00 30.73 43 LEU B N 1
ATOM 5041 C CA . LEU B 1 43 ? 15.164 0.400 -48.724 1.00 31.57 43 LEU B CA 1
ATOM 5042 C C . LEU B 1 43 ? 15.187 0.890 -50.176 1.00 35.33 43 LEU B C 1
ATOM 5043 O O . LEU B 1 43 ? 15.304 0.090 -51.113 1.00 36.89 43 LEU B O 1
ATOM 5048 N N . LYS B 1 44 ? 15.134 2.204 -50.361 1.00 36.60 44 LYS B N 1
ATOM 5049 C CA . LYS B 1 44 ? 15.115 2.762 -51.700 1.00 38.18 44 LYS B CA 1
ATOM 5050 C C . LYS B 1 44 ? 16.465 2.963 -52.364 1.00 38.29 44 LYS B C 1
ATOM 5051 O O . LYS B 1 44 ? 16.546 3.017 -53.592 1.00 41.01 44 LYS B O 1
ATOM 5057 N N . GLU B 1 45 ? 17.535 3.035 -51.586 1.00 37.69 45 GLU B N 1
ATOM 5058 C CA . GLU B 1 45 ? 18.831 3.295 -52.191 1.00 35.78 45 GLU B CA 1
ATOM 5059 C C . GLU B 1 45 ? 19.945 2.284 -51.996 1.00 35.51 45 GLU B C 1
ATOM 5060 O O . GLU B 1 45 ? 20.864 2.218 -52.806 1.00 36.04 45 GLU B O 1
ATOM 5066 N N . MET B 1 46 ? 19.865 1.490 -50.941 1.00 35.03 46 MET B N 1
ATOM 5067 C CA . MET B 1 46 ? 20.925 0.545 -50.642 1.00 34.48 46 MET B CA 1
ATOM 5068 C C . MET B 1 46 ? 20.592 -0.906 -50.903 1.00 34.72 46 MET B C 1
ATOM 5069 O O . MET B 1 46 ? 19.470 -1.346 -50.685 1.00 38.91 46 MET B O 1
ATOM 5074 N N . ASP B 1 47 ? 21.581 -1.646 -51.387 1.00 34.40 47 ASP B N 1
ATOM 5075 C CA . ASP B 1 47 ? 21.429 -3.072 -51.623 1.00 36.32 47 ASP B CA 1
ATOM 5076 C C . ASP B 1 47 ? 21.510 -3.664 -50.204 1.00 36.86 47 ASP B C 1
ATOM 5077 O O . ASP B 1 47 ? 22.513 -3.483 -49.502 1.00 39.09 47 ASP B O 1
ATOM 5082 N N . PRO B 1 48 ? 20.460 -4.374 -49.758 1.00 34.72 48 PRO B N 1
ATOM 5083 C CA . PRO B 1 48 ? 20.436 -4.972 -48.416 1.00 34.34 48 PRO B CA 1
ATOM 5084 C C . PRO B 1 48 ? 21.538 -5.981 -48.144 1.00 34.83 48 PRO B C 1
ATOM 5085 O O . PRO B 1 48 ? 21.733 -6.391 -47.005 1.00 35.72 48 PRO B O 1
ATOM 5089 N N . THR B 1 49 ? 22.231 -6.397 -49.191 1.00 35.87 49 THR B N 1
ATOM 5090 C CA . THR B 1 49 ? 23.302 -7.372 -49.064 1.00 36.97 49 THR B CA 1
ATOM 5091 C C . THR B 1 49 ? 24.708 -6.773 -48.970 1.00 36.71 49 THR B C 1
ATOM 5092 O O . THR B 1 49 ? 25.697 -7.507 -48.971 1.00 39.29 49 THR B O 1
ATOM 5096 N N . VAL B 1 50 ? 24.813 -5.449 -48.908 1.00 35.78 50 VAL B N 1
ATOM 5097 C CA . VAL B 1 50 ? 26.129 -4.821 -48.800 1.00 35.22 50 VAL B CA 1
ATOM 5098 C C . VAL B 1 50 ? 26.841 -5.291 -47.532 1.00 33.79 50 VAL B C 1
ATOM 5099 O O . VAL B 1 50 ? 26.207 -5.689 -46.554 1.00 33.36 50 VAL B O 1
ATOM 5103 N N . ASP B 1 51 ? 28.164 -5.280 -47.565 1.00 33.66 51 ASP B N 1
ATOM 5104 C CA . ASP B 1 51 ? 28.934 -5.663 -46.399 1.00 33.30 51 ASP B CA 1
ATOM 5105 C C . ASP B 1 51 ? 28.838 -4.444 -45.478 1.00 30.93 51 ASP B C 1
ATOM 5106 O O . ASP B 1 51 ? 29.214 -3.335 -45.870 1.00 29.68 51 ASP B O 1
ATOM 5111 N N . PRO B 1 52 ? 28.344 -4.634 -44.244 1.00 28.45 52 PRO B N 1
ATOM 5112 C CA . PRO B 1 52 ? 28.188 -3.554 -43.263 1.00 28.43 52 PRO B CA 1
ATOM 5113 C C . PRO B 1 52 ? 29.427 -2.689 -43.044 1.00 27.77 52 PRO B C 1
ATOM 5114 O O . PRO B 1 52 ? 29.312 -1.532 -42.650 1.00 28.27 52 PRO B O 1
ATOM 5118 N N . LEU B 1 53 ? 30.612 -3.244 -43.281 1.00 27.25 53 LEU B N 1
ATOM 5119 C CA . LEU B 1 53 ? 31.828 -2.472 -43.082 1.00 27.32 53 LEU B CA 1
ATOM 5120 C C . LEU B 1 53 ? 32.457 -1.913 -44.359 1.00 28.58 53 LEU B C 1
ATOM 5121 O O . LEU B 1 53 ? 33.533 -1.309 -44.313 1.00 29.30 53 LEU B O 1
ATOM 5126 N N . SER B 1 54 ? 31.791 -2.091 -45.494 1.00 28.44 54 SER B N 1
ATOM 5127 C CA . SER B 1 54 ? 32.309 -1.556 -46.745 1.00 30.77 54 SER B CA 1
ATOM 5128 C C . SER B 1 54 ? 31.704 -0.167 -46.918 1.00 31.89 54 SER B C 1
ATOM 5129 O O . SER B 1 54 ? 30.672 0.132 -46.324 1.00 32.76 54 SER B O 1
ATOM 5132 N N . PRO B 1 55 ? 32.324 0.689 -47.749 1.00 35.04 55 PRO B N 1
ATOM 5133 C CA . PRO B 1 55 ? 31.855 2.057 -48.015 1.00 36.58 55 PRO B CA 1
ATOM 5134 C C . PRO B 1 55 ? 30.452 2.143 -48.636 1.00 38.44 55 PRO B C 1
ATOM 5135 O O . PRO B 1 55 ? 29.884 3.236 -48.745 1.00 40.04 55 PRO B O 1
ATOM 5139 N N . GLU B 1 56 ? 29.919 1.013 -49.097 1.00 38.50 56 GLU B N 1
ATOM 5140 C CA . GLU B 1 56 ? 28.586 0.997 -49.697 1.00 38.67 56 GLU B CA 1
ATOM 5141 C C . GLU B 1 56 ? 27.467 1.081 -48.667 1.00 36.31 56 GLU B C 1
ATOM 5142 O O . GLU B 1 56 ? 26.352 1.484 -48.993 1.00 38.99 56 GLU B O 1
ATOM 5148 N N . ASN B 1 57 ? 27.753 0.666 -47.438 1.00 32.77 57 ASN B N 1
ATOM 5149 C CA . ASN B 1 57 ? 26.767 0.717 -46.367 1.00 28.27 57 ASN B CA 1
ATOM 5150 C C . ASN B 1 57 ? 26.542 2.199 -46.047 1.00 26.62 57 ASN B C 1
ATOM 5151 O O . ASN B 1 57 ? 27.435 3.013 -46.255 1.00 24.73 57 ASN B O 1
ATOM 5156 N N . LYS B 1 58 ? 25.337 2.555 -45.615 1.00 26.39 58 LYS B N 1
ATOM 5157 C CA . LYS B 1 58 ? 25.026 3.945 -45.297 1.00 29.09 58 LYS B CA 1
ATOM 5158 C C . LYS B 1 58 ? 24.670 4.095 -43.831 1.00 29.27 58 LYS B C 1
ATOM 5159 O O . LYS B 1 58 ? 24.016 3.236 -43.246 1.00 28.99 58 LYS B O 1
ATOM 5165 N N . LEU B 1 59 ? 25.098 5.206 -43.253 1.00 28.96 59 LEU B N 1
ATOM 5166 C CA . LEU B 1 59 ? 24.832 5.504 -41.864 1.00 28.53 59 LEU B CA 1
ATOM 5167 C C . LEU B 1 59 ? 23.884 6.702 -41.870 1.00 29.17 59 LEU B C 1
ATOM 5168 O O . LEU B 1 59 ? 24.205 7.754 -42.431 1.00 29.71 59 LEU B O 1
ATOM 5173 N N . ILE B 1 60 ? 22.694 6.518 -41.308 1.00 27.60 60 ILE B N 1
ATOM 5174 C CA . ILE B 1 60 ? 21.700 7.581 -41.253 1.00 27.03 60 ILE B CA 1
ATOM 5175 C C . ILE B 1 60 ? 21.458 8.040 -39.819 1.00 27.67 60 ILE B C 1
ATOM 5176 O O . ILE B 1 60 ? 21.121 7.235 -38.957 1.00 29.39 60 ILE B O 1
ATOM 5181 N N . ILE B 1 61 ? 21.717 9.317 -39.556 1.00 26.71 61 ILE B N 1
ATOM 5182 C CA . ILE B 1 61 ? 21.488 9.924 -38.247 1.00 25.91 61 ILE B CA 1
ATOM 5183 C C . ILE B 1 61 ? 20.234 10.757 -38.505 1.00 26.47 61 ILE B C 1
ATOM 5184 O O . ILE B 1 61 ? 20.269 11.681 -39.321 1.00 28.88 61 ILE B O 1
ATOM 5189 N N . ALA B 1 62 ? 19.136 10.454 -37.819 1.00 24.39 62 ALA B N 1
ATOM 5190 C CA . ALA B 1 62 ? 17.890 11.170 -38.072 1.00 19.99 62 ALA B CA 1
ATOM 5191 C C . ALA B 1 62 ? 17.065 11.586 -36.869 1.00 21.04 62 ALA B C 1
ATOM 5192 O O . ALA B 1 62 ? 16.770 10.777 -35.986 1.00 22.35 62 ALA B O 1
ATOM 5194 N N . ALA B 1 63 ? 16.651 12.849 -36.874 1.00 20.84 63 ALA B N 1
ATOM 5195 C CA . ALA B 1 63 ? 15.827 13.410 -35.814 1.00 19.51 63 ALA B CA 1
ATOM 5196 C C . ALA B 1 63 ? 14.383 13.168 -36.219 1.00 20.56 63 ALA B C 1
ATOM 5197 O O . ALA B 1 63 ? 14.125 12.703 -37.327 1.00 22.83 63 ALA B O 1
ATOM 5199 N N . GLY B 1 64 ? 13.446 13.461 -35.326 1.00 22.42 64 GLY B N 1
ATOM 5200 C CA . GLY B 1 64 ? 12.042 13.259 -35.645 1.00 23.28 64 GLY B CA 1
ATOM 5201 C C . GLY B 1 64 ? 11.293 14.579 -35.626 1.00 24.39 64 GLY B C 1
ATOM 5202 O O . GLY B 1 64 ? 11.804 15.552 -35.091 1.00 25.52 64 GLY B O 1
ATOM 5203 N N . PRO B 1 65 ? 10.079 14.649 -36.185 1.00 24.49 65 PRO B N 1
ATOM 5204 C CA . PRO B 1 65 ? 9.311 15.899 -36.198 1.00 26.06 65 PRO B CA 1
ATOM 5205 C C . PRO B 1 65 ? 9.212 16.640 -34.863 1.00 27.92 65 PRO B C 1
ATOM 5206 O O . PRO B 1 65 ? 9.285 17.871 -34.830 1.00 30.25 65 PRO B O 1
ATOM 5210 N N . LEU B 1 66 ? 9.039 15.907 -33.766 1.00 26.62 66 LEU B N 1
ATOM 5211 C CA . LEU B 1 66 ? 8.923 16.550 -32.463 1.00 23.43 66 LEU B CA 1
ATOM 5212 C C . LEU B 1 66 ? 10.249 16.796 -31.767 1.00 24.94 66 LEU B C 1
ATOM 5213 O O . LEU B 1 66 ? 10.277 17.325 -30.659 1.00 27.49 66 LEU B O 1
ATOM 5218 N N . THR B 1 67 ? 11.346 16.404 -32.403 1.00 25.45 67 THR B N 1
ATOM 5219 C CA . THR B 1 67 ? 12.677 16.621 -31.840 1.00 26.19 67 THR B CA 1
ATOM 5220 C C . THR B 1 67 ? 12.980 18.113 -31.976 1.00 27.48 67 THR B C 1
ATOM 5221 O O . THR B 1 67 ? 12.917 18.672 -33.072 1.00 29.73 67 THR B O 1
ATOM 5225 N N . GLY B 1 68 ? 13.287 18.760 -30.862 1.00 28.04 68 GLY B N 1
ATOM 5226 C CA . GLY B 1 68 ? 13.591 20.173 -30.900 1.00 29.57 68 GLY B CA 1
ATOM 5227 C C . GLY B 1 68 ? 12.394 21.046 -30.578 1.00 32.13 68 GLY B C 1
ATOM 5228 O O . GLY B 1 68 ? 12.502 22.268 -30.604 1.00 35.07 68 GLY B O 1
ATOM 5229 N N . THR B 1 69 ? 11.254 20.437 -30.270 1.00 32.07 69 THR B N 1
ATOM 5230 C CA . THR B 1 69 ? 10.060 21.201 -29.939 1.00 31.41 69 THR B CA 1
ATOM 5231 C C . THR B 1 69 ? 9.901 21.227 -28.431 1.00 32.29 69 THR B C 1
ATOM 5232 O O . THR B 1 69 ? 10.789 20.800 -27.702 1.00 33.69 69 THR B O 1
ATOM 5236 N N . SER B 1 70 ? 8.769 21.742 -27.969 1.00 32.34 70 SER B N 1
ATOM 5237 C CA . SER B 1 70 ? 8.481 21.805 -26.547 1.00 32.98 70 SER B CA 1
ATOM 5238 C C . SER B 1 70 ? 7.782 20.528 -26.092 1.00 31.12 70 SER B C 1
ATOM 5239 O O . SER B 1 70 ? 7.360 20.429 -24.939 1.00 32.43 70 SER B O 1
ATOM 5242 N N . ALA B 1 71 ? 7.616 19.571 -27.005 1.00 30.18 71 ALA B N 1
ATOM 5243 C CA . ALA B 1 71 ? 6.970 18.302 -26.672 1.00 28.07 71 ALA B CA 1
ATOM 5244 C C . ALA B 1 71 ? 7.808 17.661 -25.566 1.00 27.31 71 ALA B C 1
ATOM 5245 O O . ALA B 1 71 ? 9.031 17.586 -25.689 1.00 27.26 71 ALA B O 1
ATOM 5247 N N . PRO B 1 72 ? 7.172 17.208 -24.469 1.00 27.10 72 PRO B N 1
ATOM 5248 C CA . PRO B 1 72 ? 7.944 16.591 -23.379 1.00 25.29 72 PRO B CA 1
ATOM 5249 C C . PRO B 1 72 ? 8.808 15.435 -23.888 1.00 22.50 72 PRO B C 1
ATOM 5250 O O . PRO B 1 72 ? 8.308 14.513 -24.513 1.00 23.83 72 PRO B O 1
ATOM 5254 N N . THR B 1 73 ? 10.114 15.545 -23.661 1.00 21.50 73 THR B N 1
ATOM 5255 C CA . THR B 1 73 ? 11.130 14.577 -24.095 1.00 22.06 73 THR B CA 1
ATOM 5256 C C . THR B 1 73 ? 11.397 14.658 -25.605 1.00 24.58 73 THR B C 1
ATOM 5257 O O . THR B 1 73 ? 11.952 13.737 -26.207 1.00 27.06 73 THR B O 1
ATOM 5261 N N . GLY B 1 74 ? 11.032 15.786 -26.209 1.00 23.51 74 GLY B N 1
ATOM 5262 C CA . GLY B 1 74 ? 11.251 15.974 -27.628 1.00 21.67 74 GLY B CA 1
ATOM 5263 C C . GLY B 1 74 ? 12.699 16.327 -27.920 1.00 23.72 74 GLY B C 1
ATOM 5264 O O . GLY B 1 74 ? 13.004 17.465 -28.276 1.00 24.65 74 GLY B O 1
ATOM 5265 N N . GLY B 1 75 ? 13.605 15.371 -27.749 1.00 24.25 75 GLY B N 1
ATOM 5266 C CA . GLY B 1 75 ? 15.005 15.642 -28.025 1.00 26.84 75 GLY B CA 1
ATOM 5267 C C . GLY B 1 75 ? 15.780 14.397 -28.406 1.00 28.54 75 GLY B C 1
ATOM 5268 O O . GLY B 1 75 ? 17.007 14.362 -28.314 1.00 33.55 75 GLY B O 1
ATOM 5269 N N . ARG B 1 76 ? 15.059 13.382 -28.864 1.00 27.69 76 ARG B N 1
ATOM 5270 C CA . ARG B 1 76 ? 15.649 12.106 -29.268 1.00 25.87 76 ARG B CA 1
ATOM 5271 C C . ARG B 1 76 ? 15.867 11.998 -30.787 1.00 25.99 76 ARG B C 1
ATOM 5272 O O . ARG B 1 76 ? 15.192 12.673 -31.566 1.00 26.67 76 ARG B O 1
ATOM 5280 N N . TYR B 1 77 ? 16.815 11.156 -31.194 1.00 25.83 77 TYR B N 1
ATOM 5281 C CA . TYR B 1 77 ? 17.096 10.903 -32.610 1.00 25.31 77 TYR B CA 1
ATOM 5282 C C . TYR B 1 77 ? 17.519 9.436 -32.728 1.00 25.57 77 TYR B C 1
ATOM 5283 O O . TYR B 1 77 ? 17.816 8.786 -31.717 1.00 26.72 77 TYR B O 1
ATOM 5292 N N . ASN B 1 78 ? 17.556 8.919 -33.949 1.00 25.79 78 ASN B N 1
ATOM 5293 C CA . ASN B 1 78 ? 17.936 7.531 -34.181 1.00 24.52 78 ASN B CA 1
ATOM 5294 C C . ASN B 1 78 ? 19.072 7.448 -35.176 1.00 23.97 78 ASN B C 1
ATOM 5295 O O . ASN B 1 78 ? 19.229 8.329 -36.020 1.00 26.50 78 ASN B O 1
ATOM 5300 N N . VAL B 1 79 ? 19.892 6.413 -35.034 1.00 23.69 79 VAL B N 1
ATOM 5301 C CA . VAL B 1 79 ? 20.986 6.139 -35.957 1.00 22.10 79 VAL B CA 1
ATOM 5302 C C . VAL B 1 79 ? 20.541 4.821 -36.571 1.00 24.12 79 VAL B C 1
ATOM 5303 O O . VAL B 1 79 ? 20.158 3.897 -35.840 1.00 23.03 79 VAL B O 1
ATOM 5307 N N . VAL B 1 80 ? 20.508 4.752 -37.897 1.00 22.37 80 VAL B N 1
ATOM 5308 C CA . VAL B 1 80 ? 20.076 3.540 -38.568 1.00 22.59 80 VAL B CA 1
ATOM 5309 C C . VAL B 1 80 ? 21.081 3.135 -39.623 1.00 24.37 80 VAL B C 1
ATOM 5310 O O . VAL B 1 80 ? 21.603 3.974 -40.360 1.00 24.05 80 VAL B O 1
ATOM 5314 N N . THR B 1 81 ? 21.346 1.838 -39.685 1.00 26.11 81 THR B N 1
ATOM 5315 C CA . THR B 1 81 ? 22.290 1.279 -40.643 1.00 26.24 81 THR B CA 1
ATOM 5316 C C . THR B 1 81 ? 22.226 -0.254 -40.559 1.00 26.28 81 THR B C 1
ATOM 5317 O O . THR B 1 81 ? 21.483 -0.806 -39.734 1.00 25.14 81 THR B O 1
ATOM 5321 N N . LYS B 1 82 ? 22.942 -0.935 -41.452 1.00 24.74 82 LYS B N 1
ATOM 5322 C CA . LYS B 1 82 ? 22.992 -2.394 -41.434 1.00 23.93 82 LYS B CA 1
ATOM 5323 C C . LYS B 1 82 ? 24.062 -2.727 -40.395 1.00 24.22 82 LYS B C 1
ATOM 5324 O O . LYS B 1 82 ? 25.165 -2.184 -40.438 1.00 24.24 82 LYS B O 1
ATOM 5330 N N . SER B 1 83 ? 23.714 -3.578 -39.439 1.00 22.21 83 SER B N 1
ATOM 5331 C CA . SER B 1 83 ? 24.616 -3.956 -38.355 1.00 21.39 83 SER B CA 1
ATOM 5332 C C . SER B 1 83 ? 25.785 -4.878 -38.695 1.00 19.54 83 SER B C 1
ATOM 5333 O O . SER B 1 83 ? 25.594 -5.954 -39.268 1.00 18.80 83 SER B O 1
ATOM 5336 N N . PRO B 1 84 ? 27.018 -4.464 -38.353 1.00 19.35 84 PRO B N 1
ATOM 5337 C CA . PRO B 1 84 ? 28.158 -5.332 -38.644 1.00 18.12 84 PRO B CA 1
ATOM 5338 C C . PRO B 1 84 ? 28.207 -6.476 -37.627 1.00 19.58 84 PRO B C 1
ATOM 5339 O O . PRO B 1 84 ? 28.969 -7.419 -37.794 1.00 20.38 84 PRO B O 1
ATOM 5343 N N . LEU B 1 85 ? 27.373 -6.397 -36.586 1.00 22.85 85 LEU B N 1
ATOM 5344 C CA . LEU B 1 85 ? 27.325 -7.427 -35.545 1.00 21.78 85 LEU B CA 1
ATOM 5345 C C . LEU B 1 85 ? 26.315 -8.538 -35.844 1.00 21.51 85 LEU B C 1
ATOM 5346 O O . LEU B 1 85 ? 26.630 -9.720 -35.753 1.00 21.82 85 LEU B O 1
ATOM 5351 N N . THR B 1 86 ? 25.091 -8.147 -36.177 1.00 23.37 86 THR B N 1
ATOM 5352 C CA . THR B 1 86 ? 24.028 -9.107 -36.450 1.00 22.25 86 THR B CA 1
ATOM 5353 C C . THR B 1 86 ? 23.865 -9.423 -37.930 1.00 24.77 86 THR B C 1
ATOM 5354 O O . THR B 1 86 ? 23.405 -10.510 -38.293 1.00 27.17 86 THR B O 1
ATOM 5358 N N . GLY B 1 87 ? 24.189 -8.445 -38.774 1.00 24.45 87 GLY B N 1
ATOM 5359 C CA . GLY B 1 87 ? 24.053 -8.612 -40.212 1.00 23.48 87 GLY B CA 1
ATOM 5360 C C . GLY B 1 87 ? 22.687 -8.146 -40.697 1.00 24.48 87 GLY B C 1
ATOM 5361 O O . GLY B 1 87 ? 22.364 -8.251 -41.882 1.00 25.81 87 GLY B O 1
ATOM 5362 N N . PHE B 1 88 ? 21.890 -7.605 -39.781 1.00 21.08 88 PHE B N 1
ATOM 5363 C CA . PHE B 1 88 ? 20.557 -7.135 -40.098 1.00 20.11 88 PHE B CA 1
ATOM 5364 C C . PHE B 1 88 ? 20.422 -5.664 -39.760 1.00 21.73 88 PHE B C 1
ATOM 5365 O O . PHE B 1 88 ? 21.389 -5.029 -39.354 1.00 23.91 88 PHE B O 1
ATOM 5373 N N . ILE B 1 89 ? 19.228 -5.117 -39.944 1.00 21.69 89 ILE B N 1
ATOM 5374 C CA . ILE B 1 89 ? 18.972 -3.708 -39.647 1.00 23.82 89 ILE B CA 1
ATOM 5375 C C . ILE B 1 89 ? 19.173 -3.404 -38.157 1.00 23.04 89 ILE B C 1
ATOM 5376 O O . ILE B 1 89 ? 19.027 -4.276 -37.308 1.00 22.13 89 ILE B O 1
ATOM 5381 N N . THR B 1 90 ? 19.533 -2.167 -37.854 1.00 23.12 90 THR B N 1
ATOM 5382 C CA . THR B 1 90 ? 19.681 -1.747 -36.475 1.00 22.17 90 THR B CA 1
ATOM 5383 C C . THR B 1 90 ? 19.296 -0.268 -36.350 1.00 23.90 90 THR B C 1
ATOM 5384 O O . THR B 1 90 ? 19.614 0.533 -37.236 1.00 24.82 90 THR B O 1
ATOM 5388 N N . MET B 1 91 ? 18.481 0.041 -35.335 1.00 23.94 91 MET B N 1
ATOM 5389 C CA . MET B 1 91 ? 18.064 1.409 -35.020 1.00 22.80 91 MET B CA 1
ATOM 5390 C C . MET B 1 91 ? 18.552 1.623 -33.595 1.00 21.57 91 MET B C 1
ATOM 5391 O O . MET B 1 91 ? 18.189 0.860 -32.703 1.00 22.22 91 MET B O 1
ATOM 5396 N N . ALA B 1 92 ? 19.372 2.644 -33.382 1.00 19.74 92 ALA B N 1
ATOM 5397 C CA . ALA B 1 92 ? 19.893 2.945 -32.056 1.00 18.54 92 ALA B CA 1
ATOM 5398 C C . ALA B 1 92 ? 19.410 4.342 -31.713 1.00 19.96 92 ALA B C 1
ATOM 5399 O O . ALA B 1 92 ? 19.699 5.297 -32.432 1.00 24.64 92 ALA B O 1
ATOM 5401 N N . ASN B 1 93 ? 18.652 4.449 -30.630 1.00 19.18 93 ASN B N 1
ATOM 5402 C CA . ASN B 1 93 ? 18.091 5.715 -30.194 1.00 19.41 93 ASN B CA 1
ATOM 5403 C C . ASN B 1 93 ? 18.977 6.400 -29.157 1.00 21.21 93 ASN B C 1
ATOM 5404 O O . ASN B 1 93 ? 19.574 5.731 -28.293 1.00 22.79 93 ASN B O 1
ATOM 5409 N N . SER B 1 94 ? 19.059 7.725 -29.225 1.00 19.62 94 SER B N 1
ATOM 5410 C CA . SER B 1 94 ? 19.876 8.460 -28.276 1.00 18.04 94 SER B CA 1
ATOM 5411 C C . SER B 1 94 ? 19.239 9.792 -27.901 1.00 21.22 94 SER B C 1
ATOM 5412 O O . SER B 1 94 ? 18.572 10.430 -28.721 1.00 21.94 94 SER B O 1
ATOM 5415 N N . GLY B 1 95 ? 19.444 10.199 -26.650 1.00 20.93 95 GLY B N 1
ATOM 5416 C CA . GLY B 1 95 ? 18.880 11.442 -26.162 1.00 21.09 95 GLY B CA 1
ATOM 5417 C C . GLY B 1 95 ? 19.920 12.532 -26.038 1.00 23.38 95 GLY B C 1
ATOM 5418 O O . GLY B 1 95 ? 20.806 12.649 -26.885 1.00 25.66 95 GLY B O 1
ATOM 5419 N N . GLY B 1 96 ? 19.846 13.300 -24.958 1.00 23.08 96 GLY B N 1
ATOM 5420 C CA . GLY B 1 96 ? 20.787 14.385 -24.762 1.00 21.87 96 GLY B CA 1
ATOM 5421 C C . GLY B 1 96 ? 20.300 15.674 -25.409 1.00 23.50 96 GLY B C 1
ATOM 5422 O O . GLY B 1 96 ? 19.122 16.036 -25.311 1.00 23.95 96 GLY B O 1
ATOM 5423 N N . TYR B 1 97 ? 21.206 16.361 -26.091 1.00 21.98 97 TYR B N 1
ATOM 5424 C CA . TYR B 1 97 ? 20.893 17.622 -26.733 1.00 21.73 97 TYR B CA 1
ATOM 5425 C C . TYR B 1 97 ? 21.320 17.677 -28.190 1.00 22.54 97 TYR B C 1
ATOM 5426 O O . TYR B 1 97 ? 20.978 18.615 -28.897 1.00 26.63 97 TYR B O 1
ATOM 5435 N N . PHE B 1 98 ? 22.078 16.687 -28.641 1.00 22.40 98 PHE B N 1
ATOM 5436 C CA . PHE B 1 98 ? 22.541 16.667 -30.021 1.00 22.57 98 PHE B CA 1
ATOM 5437 C C . PHE B 1 98 ? 21.386 16.689 -31.021 1.00 22.54 98 PHE B C 1
ATOM 5438 O O . PHE B 1 98 ? 21.405 17.442 -31.987 1.00 26.33 98 PHE B O 1
ATOM 5446 N N . GLY B 1 99 ? 20.378 15.864 -30.777 1.00 23.79 99 GLY B N 1
ATOM 5447 C CA . GLY B 1 99 ? 19.244 15.773 -31.675 1.00 23.07 99 GLY B CA 1
ATOM 5448 C C . GLY B 1 99 ? 18.521 17.081 -31.888 1.00 26.86 99 GLY B C 1
ATOM 5449 O O . GLY B 1 99 ? 18.188 17.423 -33.019 1.00 28.87 99 GLY B O 1
ATOM 5450 N N . ALA B 1 100 ? 18.267 17.803 -30.799 1.00 27.35 100 ALA B N 1
ATOM 5451 C CA . ALA B 1 100 ? 17.580 19.088 -30.844 1.00 25.12 100 ALA B CA 1
ATOM 5452 C C . ALA B 1 100 ? 18.411 20.095 -31.636 1.00 26.02 100 ALA B C 1
ATOM 5453 O O . ALA B 1 100 ? 17.882 20.835 -32.462 1.00 27.10 100 ALA B O 1
ATOM 5455 N N . GLU B 1 101 ? 19.722 20.084 -31.408 1.00 28.91 101 GLU B N 1
ATOM 5456 C CA . GLU B 1 101 ? 20.649 20.982 -32.093 1.00 29.36 101 GLU B CA 1
ATOM 5457 C C . GLU B 1 101 ? 20.618 20.804 -33.625 1.00 31.82 101 GLU B C 1
ATOM 5458 O O . GLU B 1 101 ? 20.655 21.789 -34.364 1.00 34.26 101 GLU B O 1
ATOM 5464 N N . LEU B 1 102 ? 20.548 19.560 -34.101 1.00 29.84 102 LEU B N 1
ATOM 5465 C CA . LEU B 1 102 ? 20.486 19.282 -35.541 1.00 27.68 102 LEU B CA 1
ATOM 5466 C C . LEU B 1 102 ? 19.239 19.949 -36.114 1.00 26.89 102 LEU B C 1
ATOM 5467 O O . LEU B 1 102 ? 19.269 20.556 -37.187 1.00 26.44 102 LEU B O 1
ATOM 5472 N N . LYS B 1 103 ? 18.142 19.834 -35.384 1.00 26.21 103 LYS B N 1
ATOM 5473 C CA . LYS B 1 103 ? 16.895 20.432 -35.808 1.00 28.02 103 LYS B CA 1
ATOM 5474 C C . LYS B 1 103 ? 17.024 21.948 -35.814 1.00 27.68 103 LYS B C 1
ATOM 5475 O O . LYS B 1 103 ? 16.458 22.612 -36.668 1.00 29.71 103 LYS B O 1
ATOM 5481 N N . PHE B 1 104 ? 17.790 22.495 -34.880 1.00 26.68 104 PHE B N 1
ATOM 5482 C CA . PHE B 1 104 ? 17.967 23.942 -34.820 1.00 27.47 104 PHE B CA 1
ATOM 5483 C C . PHE B 1 104 ? 18.830 24.444 -35.967 1.00 28.88 104 PHE B C 1
ATOM 5484 O O . PHE B 1 104 ? 18.782 25.620 -36.320 1.00 29.56 104 PHE B O 1
ATOM 5492 N N . ALA B 1 105 ? 19.664 23.568 -36.510 1.00 30.36 105 ALA B N 1
ATOM 5493 C CA . ALA B 1 105 ? 20.524 23.950 -37.621 1.00 32.11 105 ALA B CA 1
ATOM 5494 C C . ALA B 1 105 ? 19.693 23.957 -38.894 1.00 33.34 105 ALA B C 1
ATOM 5495 O O . ALA B 1 105 ? 20.116 24.505 -39.909 1.00 34.86 105 ALA B O 1
ATOM 5497 N N . GLY B 1 106 ? 18.513 23.343 -38.830 1.00 34.29 106 GLY B N 1
ATOM 5498 C CA . GLY B 1 106 ? 17.622 23.304 -39.978 1.00 35.11 106 GLY B CA 1
ATOM 5499 C C . GLY B 1 106 ? 17.617 22.039 -40.815 1.00 36.19 106 GLY B C 1
ATOM 5500 O O . GLY B 1 106 ? 17.261 22.079 -41.994 1.00 36.85 106 GLY B O 1
ATOM 5501 N N . TYR B 1 107 ? 17.977 20.911 -40.216 1.00 38.22 107 TYR B N 1
ATOM 5502 C CA . TYR B 1 107 ? 18.005 19.651 -40.943 1.00 37.96 107 TYR B CA 1
ATOM 5503 C C . TYR B 1 107 ? 17.301 18.571 -40.137 1.00 37.42 107 TYR B C 1
ATOM 5504 O O . TYR B 1 107 ? 17.229 18.651 -38.907 1.00 36.93 107 TYR B O 1
ATOM 5513 N N . ASP B 1 108 ? 16.758 17.588 -40.849 1.00 35.00 108 ASP B N 1
ATOM 5514 C CA . ASP B 1 108 ? 16.059 16.463 -40.246 1.00 32.76 108 ASP B CA 1
ATOM 5515 C C . ASP B 1 108 ? 16.987 15.279 -40.059 1.00 33.04 108 ASP B C 1
ATOM 5516 O O . ASP B 1 108 ? 16.842 14.515 -39.101 1.00 34.06 108 ASP B O 1
ATOM 5521 N N . ALA B 1 109 ? 17.920 15.113 -40.991 1.00 31.31 109 ALA B N 1
ATOM 5522 C CA . ALA B 1 109 ? 18.828 13.982 -40.949 1.00 30.52 109 ALA B CA 1
ATOM 5523 C C . ALA B 1 109 ? 20.108 14.252 -41.712 1.00 29.89 109 ALA B C 1
ATOM 5524 O O . ALA B 1 109 ? 20.230 15.269 -42.391 1.00 30.20 109 ALA B O 1
ATOM 5526 N N . ILE B 1 110 ? 21.047 13.318 -41.595 1.00 30.36 110 ILE B N 1
ATOM 5527 C CA . ILE B 1 110 ? 22.333 13.362 -42.280 1.00 30.10 110 ILE B CA 1
ATOM 5528 C C . ILE B 1 110 ? 22.541 11.948 -42.820 1.00 32.25 110 ILE B C 1
ATOM 5529 O O . ILE B 1 110 ? 22.474 10.979 -42.053 1.00 32.48 110 ILE B O 1
ATOM 5534 N N . VAL B 1 111 ? 22.711 11.823 -44.135 1.00 33.41 111 VAL B N 1
ATOM 5535 C CA . VAL B 1 111 ? 22.955 10.529 -44.772 1.00 32.84 111 VAL B CA 1
ATOM 5536 C C . VAL B 1 111 ? 24.435 10.517 -45.141 1.00 34.41 111 VAL B C 1
ATOM 5537 O O . VAL B 1 111 ? 24.873 11.304 -45.975 1.00 35.60 111 VAL B O 1
ATOM 5541 N N . VAL B 1 112 ? 25.208 9.680 -44.458 1.00 34.27 112 VAL B N 1
ATOM 5542 C CA . VAL B 1 112 ? 26.642 9.583 -44.706 1.00 33.13 112 VAL B CA 1
ATOM 5543 C C . VAL B 1 112 ? 26.930 8.375 -45.594 1.00 33.95 112 VAL B C 1
ATOM 5544 O O . VAL B 1 112 ? 26.409 7.282 -45.357 1.00 34.72 112 VAL B O 1
ATOM 5548 N N . GLU B 1 113 ? 27.741 8.572 -46.624 1.00 33.49 113 GLU B N 1
ATOM 5549 C CA . GLU B 1 113 ? 28.073 7.489 -47.536 1.00 35.69 113 GLU B CA 1
ATOM 5550 C C . GLU B 1 113 ? 29.562 7.446 -47.804 1.00 34.98 113 GLU B C 1
ATOM 5551 O O . GLU B 1 113 ? 30.297 8.394 -47.497 1.00 34.61 113 GLU B O 1
ATOM 5557 N N . GLY B 1 114 ? 29.989 6.343 -48.407 1.00 34.16 114 GLY B N 1
ATOM 5558 C CA . GLY B 1 114 ? 31.382 6.169 -48.764 1.00 33.80 114 GLY B CA 1
ATOM 5559 C C . GLY B 1 114 ? 32.343 6.067 -47.608 1.00 32.20 114 GLY B C 1
ATOM 5560 O O . GLY B 1 114 ? 31.978 5.660 -46.519 1.00 32.73 114 GLY B O 1
ATOM 5561 N N . LYS B 1 115 ? 33.575 6.481 -47.845 1.00 33.92 115 LYS B N 1
ATOM 5562 C CA . LYS B 1 115 ? 34.605 6.410 -46.834 1.00 35.46 115 LYS B CA 1
ATOM 5563 C C . LYS B 1 115 ? 35.665 7.451 -47.127 1.00 36.68 115 LYS B C 1
ATOM 5564 O O . LYS B 1 115 ? 36.133 7.561 -48.253 1.00 39.21 115 LYS B O 1
ATOM 5570 N N . ALA B 1 116 ? 36.017 8.243 -46.124 1.00 39.70 116 ALA B N 1
ATOM 5571 C CA . ALA B 1 116 ? 37.042 9.262 -46.303 1.00 41.99 116 ALA B CA 1
ATOM 5572 C C . ALA B 1 116 ? 38.384 8.548 -46.386 1.00 44.78 116 ALA B C 1
ATOM 5573 O O . ALA B 1 116 ? 38.498 7.398 -45.965 1.00 46.17 116 ALA B O 1
ATOM 5575 N N . GLU B 1 117 ? 39.390 9.214 -46.949 1.00 49.70 117 GLU B N 1
ATOM 5576 C CA . GLU B 1 117 ? 40.732 8.633 -47.083 1.00 53.24 117 GLU B CA 1
ATOM 5577 C C . GLU B 1 117 ? 41.553 8.722 -45.795 1.00 51.52 117 GLU B C 1
ATOM 5578 O O . GLU B 1 117 ? 42.451 7.909 -45.563 1.00 51.76 117 GLU B O 1
ATOM 5584 N N . LYS B 1 118 ? 41.236 9.718 -44.971 1.00 49.66 118 LYS B N 1
ATOM 5585 C CA . LYS B 1 118 ? 41.906 9.953 -43.701 1.00 47.14 118 LYS B CA 1
ATOM 5586 C C . LYS B 1 118 ? 40.822 10.433 -42.726 1.00 43.72 118 LYS B C 1
ATOM 5587 O O . LYS B 1 118 ? 39.803 10.988 -43.152 1.00 44.02 118 LYS B O 1
ATOM 5593 N N . PRO B 1 119 ? 40.995 10.180 -41.418 1.00 39.36 119 PRO B N 1
ATOM 5594 C CA . PRO B 1 119 ? 39.974 10.626 -40.470 1.00 36.62 119 PRO B CA 1
ATOM 5595 C C . PRO B 1 119 ? 39.546 12.087 -40.609 1.00 35.90 119 PRO B C 1
ATOM 5596 O O . PRO B 1 119 ? 40.371 12.992 -40.773 1.00 35.43 119 PRO B O 1
ATOM 5600 N N . VAL B 1 120 ? 38.234 12.293 -40.554 1.00 34.59 120 VAL B N 1
ATOM 5601 C CA . VAL B 1 120 ? 37.627 13.611 -40.678 1.00 32.94 120 VAL B CA 1
ATOM 5602 C C . VAL B 1 120 ? 36.432 13.726 -39.745 1.00 34.14 120 VAL B C 1
ATOM 5603 O O . VAL B 1 120 ? 36.055 12.755 -39.087 1.00 35.90 120 VAL B O 1
ATOM 5607 N N . TYR B 1 121 ? 35.862 14.924 -39.664 1.00 34.73 121 TYR B N 1
ATOM 5608 C CA . TYR B 1 121 ? 34.665 15.167 -38.864 1.00 34.48 121 TYR B CA 1
ATOM 5609 C C . TYR B 1 121 ? 33.858 16.218 -39.598 1.00 34.80 121 TYR B C 1
ATOM 5610 O O . TYR B 1 121 ? 34.422 17.074 -40.278 1.00 36.52 121 TYR B O 1
ATOM 5619 N N . ILE B 1 122 ? 32.541 16.127 -39.492 1.00 33.15 122 ILE B N 1
ATOM 5620 C CA . ILE B 1 122 ? 31.658 17.045 -40.182 1.00 31.57 122 ILE B CA 1
ATOM 5621 C C . ILE B 1 122 ? 31.186 18.161 -39.277 1.00 33.61 122 ILE B C 1
ATOM 5622 O O . ILE B 1 122 ? 30.578 17.910 -38.246 1.00 36.82 122 ILE B O 1
ATOM 5627 N N . TYR B 1 123 ? 31.501 19.390 -39.655 1.00 33.94 123 TYR B N 1
ATOM 5628 C CA . TYR B 1 123 ? 31.102 20.556 -38.896 1.00 33.32 123 TYR B CA 1
ATOM 5629 C C . TYR B 1 123 ? 29.895 21.208 -39.557 1.00 34.23 123 TYR B C 1
ATOM 5630 O O . TYR B 1 123 ? 29.936 21.542 -40.739 1.00 35.29 123 TYR B O 1
ATOM 5639 N N . ILE B 1 124 ? 28.836 21.409 -38.783 1.00 34.95 124 ILE B N 1
ATOM 5640 C CA . ILE B 1 124 ? 27.615 22.024 -39.289 1.00 35.05 124 ILE B CA 1
ATOM 5641 C C . ILE B 1 124 ? 27.183 23.191 -38.410 1.00 38.49 124 ILE B C 1
ATOM 5642 O O . ILE B 1 124 ? 27.083 23.056 -37.193 1.00 39.76 124 ILE B O 1
ATOM 5647 N N . LYS B 1 125 ? 26.982 24.350 -39.026 1.00 41.82 125 LYS B N 1
ATOM 5648 C CA . LYS B 1 125 ? 26.505 25.532 -38.317 1.00 46.57 125 LYS B CA 1
ATOM 5649 C C . LYS B 1 125 ? 25.454 26.129 -39.232 1.00 46.93 125 LYS B C 1
ATOM 5650 O O . LYS B 1 125 ? 25.764 26.884 -40.153 1.00 49.76 125 LYS B O 1
ATOM 5656 N N . ASP B 1 126 ? 24.205 25.770 -38.977 1.00 47.77 126 ASP B N 1
ATOM 5657 C CA . ASP B 1 126 ? 23.099 26.216 -39.802 1.00 45.89 126 ASP B CA 1
ATOM 5658 C C . ASP B 1 126 ? 23.344 25.768 -41.246 1.00 45.58 126 ASP B C 1
ATOM 5659 O O . ASP B 1 126 ? 23.546 24.585 -41.494 1.00 46.73 126 ASP B O 1
ATOM 5664 N N . GLU B 1 127 ? 23.438 26.699 -42.180 1.00 46.44 127 GLU B N 1
ATOM 5665 C CA . GLU B 1 127 ? 23.629 26.315 -43.572 1.00 49.34 127 GLU B CA 1
ATOM 5666 C C . GLU B 1 127 ? 25.064 25.940 -43.924 1.00 46.49 127 GLU B C 1
ATOM 5667 O O . GLU B 1 127 ? 25.334 25.398 -45.000 1.00 44.52 127 GLU B O 1
ATOM 5673 N N . HIS B 1 128 ? 25.982 26.224 -43.011 1.00 46.38 128 HIS B N 1
ATOM 5674 C CA . HIS B 1 128 ? 27.389 25.921 -43.237 1.00 46.64 128 HIS B CA 1
ATOM 5675 C C . HIS B 1 128 ? 27.695 24.471 -42.896 1.00 45.85 128 HIS B C 1
ATOM 5676 O O . HIS B 1 128 ? 27.657 24.073 -41.735 1.00 47.17 128 HIS B O 1
ATOM 5683 N N . ILE B 1 129 ? 27.974 23.684 -43.922 1.00 43.89 129 ILE B N 1
ATOM 5684 C CA . ILE B 1 129 ? 28.315 22.283 -43.748 1.00 43.52 129 ILE B CA 1
ATOM 5685 C C . ILE B 1 129 ? 29.767 22.183 -44.193 1.00 44.89 129 ILE B C 1
ATOM 5686 O O . ILE B 1 129 ? 30.141 22.722 -45.238 1.00 44.45 129 ILE B O 1
ATOM 5691 N N . GLU B 1 130 ? 30.591 21.512 -43.402 1.00 45.47 130 GLU B N 1
ATOM 5692 C CA . GLU B 1 130 ? 32.005 21.428 -43.723 1.00 47.12 130 GLU B CA 1
ATOM 5693 C C . GLU B 1 130 ? 32.635 20.105 -43.278 1.00 46.66 130 GLU B C 1
ATOM 5694 O O . GLU B 1 130 ? 32.238 19.533 -42.266 1.00 49.18 130 GLU B O 1
ATOM 5700 N N . ILE B 1 131 ? 33.583 19.601 -44.066 1.00 46.49 131 ILE B N 1
ATOM 5701 C CA . ILE B 1 131 ? 34.292 18.358 -43.758 1.00 44.74 131 ILE B CA 1
ATOM 5702 C C . ILE B 1 131 ? 35.717 18.751 -43.350 1.00 46.13 131 ILE B C 1
ATOM 5703 O O . ILE B 1 131 ? 36.477 19.266 -44.170 1.00 48.75 131 ILE B O 1
ATOM 5708 N N . ARG B 1 132 ? 36.052 18.556 -42.075 1.00 45.89 132 ARG B N 1
ATOM 5709 C CA . ARG B 1 132 ? 37.365 18.916 -41.540 1.00 43.80 132 ARG B CA 1
ATOM 5710 C C . ARG B 1 132 ? 38.256 17.724 -41.215 1.00 43.94 132 ARG B C 1
ATOM 5711 O O . ARG B 1 132 ? 37.770 16.616 -40.992 1.00 45.30 132 ARG B O 1
ATOM 5719 N N . ASP B 1 133 ? 39.561 17.966 -41.166 1.00 42.84 133 ASP B N 1
ATOM 5720 C CA . ASP B 1 133 ? 40.531 16.923 -40.859 1.00 42.91 133 ASP B CA 1
ATOM 5721 C C . ASP B 1 133 ? 40.515 16.573 -39.378 1.00 42.08 133 ASP B C 1
ATOM 5722 O O . ASP B 1 133 ? 40.566 17.458 -38.518 1.00 40.76 133 ASP B O 1
ATOM 5727 N N . ALA B 1 134 ? 40.519 15.280 -39.086 1.00 40.84 134 ALA B N 1
ATOM 5728 C CA . ALA B 1 134 ? 40.494 14.822 -37.709 1.00 41.63 134 ALA B CA 1
ATOM 5729 C C . ALA B 1 134 ? 41.687 13.939 -37.362 1.00 42.58 134 ALA B C 1
ATOM 5730 O O . ALA B 1 134 ? 41.665 13.245 -36.350 1.00 44.89 134 ALA B O 1
ATOM 5732 N N . SER B 1 135 ? 42.749 14.002 -38.157 1.00 43.59 135 SER B N 1
ATOM 5733 C CA . SER B 1 135 ? 43.941 13.184 -37.907 1.00 44.37 135 SER B CA 1
ATOM 5734 C C . SER B 1 135 ? 44.539 13.371 -36.520 1.00 43.74 135 SER B C 1
ATOM 5735 O O . SER B 1 135 ? 45.217 12.487 -36.004 1.00 43.48 135 SER B O 1
ATOM 5738 N N . HIS B 1 136 ? 44.268 14.526 -35.925 1.00 43.03 136 HIS B N 1
ATOM 5739 C CA . HIS B 1 136 ? 44.773 14.873 -34.599 1.00 43.28 136 HIS B CA 1
ATOM 5740 C C . HIS B 1 136 ? 43.823 14.510 -33.451 1.00 42.18 136 HIS B C 1
ATOM 5741 O O . HIS B 1 136 ? 44.184 14.645 -32.283 1.00 42.94 136 HIS B O 1
ATOM 5748 N N . ILE B 1 137 ? 42.597 14.113 -33.789 1.00 39.57 137 ILE B N 1
ATOM 5749 C CA . ILE B 1 137 ? 41.592 13.756 -32.791 1.00 37.71 137 ILE B CA 1
ATOM 5750 C C . ILE B 1 137 ? 41.424 12.242 -32.747 1.00 36.77 137 ILE B C 1
ATOM 5751 O O . ILE B 1 137 ? 41.050 11.674 -31.725 1.00 36.46 137 ILE B O 1
ATOM 5756 N N . TRP B 1 138 ? 41.696 11.600 -33.877 1.00 35.77 138 TRP B N 1
ATOM 5757 C CA . TRP B 1 138 ? 41.581 10.157 -34.007 1.00 33.95 138 TRP B CA 1
ATOM 5758 C C . TRP B 1 138 ? 42.439 9.458 -32.963 1.00 34.59 138 TRP B C 1
ATOM 5759 O O . TRP B 1 138 ? 43.642 9.689 -32.880 1.00 34.88 138 TRP B O 1
ATOM 5770 N N . GLY B 1 139 ? 41.797 8.633 -32.144 1.00 34.78 139 GLY B N 1
ATOM 5771 C CA . GLY B 1 139 ? 42.503 7.907 -31.107 1.00 33.48 139 GLY B CA 1
ATOM 5772 C C . GLY B 1 139 ? 42.133 8.387 -29.717 1.00 33.44 139 GLY B C 1
ATOM 5773 O O . GLY B 1 139 ? 42.473 7.743 -28.726 1.00 35.28 139 GLY B O 1
ATOM 5774 N N . LYS B 1 140 ? 41.427 9.513 -29.644 1.00 31.87 140 LYS B N 1
ATOM 5775 C CA . LYS B 1 140 ? 41.019 10.086 -28.371 1.00 31.11 140 LYS B CA 1
ATOM 5776 C C . LYS B 1 140 ? 39.664 9.601 -27.871 1.00 30.82 140 LYS B C 1
ATOM 5777 O O . LYS B 1 140 ? 38.793 9.200 -28.653 1.00 29.35 140 LYS B O 1
ATOM 5783 N N . LYS B 1 141 ? 39.516 9.626 -26.548 1.00 29.63 141 LYS B N 1
ATOM 5784 C CA . LYS B 1 141 ? 38.286 9.219 -25.879 1.00 28.52 141 LYS B CA 1
ATOM 5785 C C . LYS B 1 141 ? 37.232 10.254 -26.190 1.00 27.20 141 LYS B C 1
ATOM 5786 O O . LYS B 1 141 ? 37.547 11.389 -26.557 1.00 25.42 141 LYS B O 1
ATOM 5792 N N . VAL B 1 142 ? 35.980 9.875 -25.992 1.00 25.61 142 VAL B N 1
ATOM 5793 C CA . VAL B 1 142 ? 34.874 10.767 -26.265 1.00 23.39 142 VAL B CA 1
ATOM 5794 C C . VAL B 1 142 ? 35.066 12.140 -25.636 1.00 24.52 142 VAL B C 1
ATOM 5795 O O . VAL B 1 142 ? 35.041 13.142 -26.344 1.00 26.23 142 VAL B O 1
ATOM 5799 N N . SER B 1 143 ? 35.339 12.183 -24.335 1.00 25.83 143 SER B N 1
ATOM 5800 C CA . SER B 1 143 ? 35.510 13.456 -23.638 1.00 28.88 143 SER B CA 1
ATOM 5801 C C . SER B 1 143 ? 36.588 14.341 -24.263 1.00 30.24 143 SER B C 1
ATOM 5802 O O . SER B 1 143 ? 36.399 15.549 -24.402 1.00 30.22 143 SER B O 1
ATOM 5805 N N . GLU B 1 144 ? 37.710 13.732 -24.638 1.00 34.29 144 GLU B N 1
ATOM 5806 C CA . GLU B 1 144 ? 38.820 14.457 -25.253 1.00 35.93 144 GLU B CA 1
ATOM 5807 C C . GLU B 1 144 ? 38.374 14.989 -26.609 1.00 34.50 144 GLU B C 1
ATOM 5808 O O . GLU B 1 144 ? 38.596 16.153 -26.919 1.00 35.95 144 GLU B O 1
ATOM 5814 N N . THR B 1 145 ? 37.705 14.139 -27.385 1.00 31.67 145 THR B N 1
ATOM 5815 C CA . THR B 1 145 ? 37.213 14.495 -28.706 1.00 29.94 145 THR B CA 1
ATOM 5816 C C . THR B 1 145 ? 36.323 15.727 -28.686 1.00 31.22 145 THR B C 1
ATOM 5817 O O . THR B 1 145 ? 36.463 16.623 -29.523 1.00 31.09 145 THR B O 1
ATOM 5821 N N . GLU B 1 146 ? 35.408 15.766 -27.726 1.00 32.57 146 GLU B N 1
ATOM 5822 C CA . GLU B 1 146 ? 34.492 16.889 -27.587 1.00 34.54 146 GLU B CA 1
ATOM 5823 C C . GLU B 1 146 ? 35.235 18.143 -27.177 1.00 34.42 146 GLU B C 1
ATOM 5824 O O . GLU B 1 146 ? 34.953 19.228 -27.674 1.00 37.53 146 GLU B O 1
ATOM 5830 N N . ALA B 1 147 ? 36.186 17.989 -26.269 1.00 34.47 147 ALA B N 1
ATOM 5831 C CA . ALA B 1 147 ? 36.968 19.116 -25.793 1.00 35.45 147 ALA B CA 1
ATOM 5832 C C . ALA B 1 147 ? 37.768 19.756 -26.923 1.00 36.26 147 ALA B C 1
ATOM 5833 O O . ALA B 1 147 ? 37.732 20.975 -27.097 1.00 36.35 147 ALA B O 1
ATOM 5835 N N . THR B 1 148 ? 38.475 18.927 -27.687 1.00 35.86 148 THR B N 1
ATOM 5836 C CA . THR B 1 148 ? 39.284 19.386 -28.809 1.00 37.11 148 THR B CA 1
ATOM 5837 C C . THR B 1 148 ? 38.435 20.168 -29.808 1.00 38.20 148 THR B C 1
ATOM 5838 O O . THR B 1 148 ? 38.740 21.316 -30.120 1.00 40.90 148 THR B O 1
ATOM 5842 N N . ILE B 1 149 ? 37.344 19.563 -30.265 1.00 38.03 149 ILE B N 1
ATOM 5843 C CA . ILE B 1 149 ? 36.452 20.185 -31.238 1.00 37.57 149 ILE B CA 1
ATOM 5844 C C . ILE B 1 149 ? 35.863 21.515 -30.757 1.00 39.86 149 ILE B C 1
ATOM 5845 O O . ILE B 1 149 ? 35.879 22.511 -31.487 1.00 38.28 149 ILE B O 1
ATOM 5850 N N . ARG B 1 150 ? 35.395 21.554 -29.515 1.00 42.07 150 ARG B N 1
ATOM 5851 C CA . ARG B 1 150 ? 34.824 22.780 -28.978 1.00 44.39 150 ARG B CA 1
ATOM 5852 C C . ARG B 1 150 ? 35.847 23.903 -28.962 1.00 45.66 150 ARG B C 1
ATOM 5853 O O . ARG B 1 150 ? 35.508 25.061 -29.203 1.00 46.42 150 ARG B O 1
ATOM 5861 N N . LYS B 1 151 ? 37.102 23.554 -28.699 1.00 48.19 151 LYS B N 1
ATOM 5862 C CA . LYS B 1 151 ? 38.184 24.532 -28.682 1.00 50.01 151 LYS B CA 1
ATOM 5863 C C . LYS B 1 151 ? 38.505 24.969 -30.108 1.00 50.71 151 LYS B C 1
ATOM 5864 O O . LYS B 1 151 ? 38.742 26.148 -30.354 1.00 52.90 151 LYS B O 1
ATOM 5870 N N . GLU B 1 152 ? 38.479 24.019 -31.045 1.00 51.87 152 GLU B N 1
ATOM 5871 C CA . GLU B 1 152 ? 38.775 24.292 -32.455 1.00 51.78 152 GLU B CA 1
ATOM 5872 C C . GLU B 1 152 ? 37.759 25.169 -33.170 1.00 51.87 152 GLU B C 1
ATOM 5873 O O . GLU B 1 152 ? 38.130 26.084 -33.904 1.00 53.92 152 GLU B O 1
ATOM 5879 N N . VAL B 1 153 ? 36.478 24.862 -33.019 1.00 51.02 153 VAL B N 1
ATOM 5880 C CA . VAL B 1 153 ? 35.475 25.694 -33.657 1.00 48.80 153 VAL B CA 1
ATOM 5881 C C . VAL B 1 153 ? 35.177 26.862 -32.729 1.00 51.39 153 VAL B C 1
ATOM 5882 O O . VAL B 1 153 ? 34.387 27.741 -33.064 1.00 54.58 153 VAL B O 1
ATOM 5886 N N . GLY B 1 154 ? 35.816 26.851 -31.558 1.00 51.82 154 GLY B N 1
ATOM 5887 C CA . GLY B 1 154 ? 35.649 27.908 -30.576 1.00 53.21 154 GLY B CA 1
ATOM 5888 C C . GLY B 1 154 ? 34.209 28.153 -30.181 1.00 54.98 154 GLY B C 1
ATOM 5889 O O . GLY B 1 154 ? 33.717 29.282 -30.260 1.00 57.22 154 GLY B O 1
ATOM 5890 N N . SER B 1 155 ? 33.523 27.107 -29.747 1.00 55.65 155 SER B N 1
ATOM 5891 C CA . SER B 1 155 ? 32.133 27.248 -29.352 1.00 57.06 155 SER B CA 1
ATOM 5892 C C . SER B 1 155 ? 31.750 26.102 -28.448 1.00 58.31 155 SER B C 1
ATOM 5893 O O . SER B 1 155 ? 32.000 24.943 -28.771 1.00 59.94 155 SER B O 1
ATOM 5896 N N . GLU B 1 156 ? 31.155 26.434 -27.308 1.00 59.87 156 GLU B N 1
ATOM 5897 C CA . GLU B 1 156 ? 30.730 25.431 -26.338 1.00 61.92 156 GLU B CA 1
ATOM 5898 C C . GLU B 1 156 ? 29.288 24.987 -26.599 1.00 58.83 156 GLU B C 1
ATOM 5899 O O . GLU B 1 156 ? 28.832 23.985 -26.057 1.00 62.01 156 GLU B O 1
ATOM 5905 N N . LYS B 1 157 ? 28.576 25.735 -27.436 1.00 53.64 157 LYS B N 1
ATOM 5906 C CA . LYS B 1 157 ? 27.187 25.404 -27.746 1.00 49.04 157 LYS B CA 1
ATOM 5907 C C . LYS B 1 157 ? 27.107 24.276 -28.756 1.00 43.83 157 LYS B C 1
ATOM 5908 O O . LYS B 1 157 ? 26.064 23.649 -28.909 1.00 44.60 157 LYS B O 1
ATOM 5914 N N . VAL B 1 158 ? 28.217 24.009 -29.433 1.00 38.33 158 VAL B N 1
ATOM 5915 C CA . VAL B 1 158 ? 28.254 22.949 -30.423 1.00 33.88 158 VAL B CA 1
ATOM 5916 C C . VAL B 1 158 ? 28.042 21.585 -29.749 1.00 32.78 158 VAL B C 1
ATOM 5917 O O . VAL B 1 158 ? 28.685 21.273 -28.747 1.00 32.80 158 VAL B O 1
ATOM 5921 N N . LYS B 1 159 ? 27.059 20.828 -30.231 1.00 30.55 159 LYS B N 1
ATOM 5922 C CA . LYS B 1 159 ? 26.760 19.497 -29.705 1.00 28.65 159 LYS B CA 1
ATOM 5923 C C . LYS B 1 159 ? 27.510 18.498 -30.571 1.00 27.87 159 LYS B C 1
ATOM 5924 O O . LYS B 1 159 ? 27.532 18.623 -31.796 1.00 29.72 159 LYS B O 1
ATOM 5930 N N . ILE B 1 160 ? 28.081 17.477 -29.949 1.00 26.80 160 ILE B N 1
ATOM 5931 C CA . ILE B 1 160 ? 28.872 16.518 -30.693 1.00 25.31 160 ILE B CA 1
ATOM 5932 C C . ILE B 1 160 ? 28.454 15.053 -30.530 1.00 25.16 160 ILE B C 1
ATOM 5933 O O . ILE B 1 160 ? 28.043 14.630 -29.449 1.00 25.92 160 ILE B O 1
ATOM 5938 N N . ALA B 1 161 ? 28.533 14.310 -31.633 1.00 23.13 161 ALA B N 1
ATOM 5939 C CA . ALA B 1 161 ? 28.234 12.879 -31.694 1.00 22.88 161 ALA B CA 1
ATOM 5940 C C . ALA B 1 161 ? 29.537 12.282 -32.221 1.00 25.16 161 ALA B C 1
ATOM 5941 O O . ALA B 1 161 ? 29.963 12.624 -33.322 1.00 26.44 161 ALA B O 1
ATOM 5943 N N . SER B 1 162 ? 30.176 11.406 -31.454 1.00 25.31 162 SER B N 1
ATOM 5944 C CA . SER B 1 162 ? 31.452 10.830 -31.865 1.00 24.66 162 SER B CA 1
ATOM 5945 C C . SER B 1 162 ? 31.619 9.352 -31.525 1.00 25.35 162 SER B C 1
ATOM 5946 O O . SER B 1 162 ? 30.773 8.755 -30.856 1.00 27.17 162 SER B O 1
ATOM 5949 N N . ILE B 1 163 ? 32.723 8.777 -31.995 1.00 24.19 163 ILE B N 1
ATOM 5950 C CA . ILE B 1 163 ? 33.074 7.387 -31.718 1.00 21.85 163 ILE B CA 1
ATOM 5951 C C . ILE B 1 163 ? 34.373 7.418 -30.917 1.00 21.32 163 ILE B C 1
ATOM 5952 O O . ILE B 1 163 ? 35.169 8.347 -31.041 1.00 21.18 163 ILE B O 1
ATOM 5957 N N . GLY B 1 164 ? 34.565 6.436 -30.056 1.00 20.75 164 GLY B N 1
ATOM 5958 C CA . GLY B 1 164 ? 35.789 6.385 -29.288 1.00 19.46 164 GLY B CA 1
ATOM 5959 C C . GLY B 1 164 ? 36.701 5.395 -29.984 1.00 22.32 164 GLY B C 1
ATOM 5960 O O . GLY B 1 164 ? 36.384 4.914 -31.078 1.00 23.08 164 GLY B O 1
ATOM 5961 N N . PRO B 1 165 ? 37.837 5.043 -29.371 1.00 21.54 165 PRO B N 1
ATOM 5962 C CA . PRO B 1 165 ? 38.805 4.097 -29.921 1.00 21.17 165 PRO B CA 1
ATOM 5963 C C . PRO B 1 165 ? 38.171 2.780 -30.353 1.00 21.85 165 PRO B C 1
ATOM 5964 O O . PRO B 1 165 ? 38.656 2.125 -31.267 1.00 24.36 165 PRO B O 1
ATOM 5968 N N . ALA B 1 166 ? 37.083 2.399 -29.699 1.00 20.97 166 ALA B N 1
ATOM 5969 C CA . ALA B 1 166 ? 36.400 1.162 -30.039 1.00 20.76 166 ALA B CA 1
ATOM 5970 C C . ALA B 1 166 ? 35.812 1.241 -31.442 1.00 21.33 166 ALA B C 1
ATOM 5971 O O . ALA B 1 166 ? 35.900 0.284 -32.213 1.00 21.39 166 ALA B O 1
ATOM 5973 N N . GLY B 1 167 ? 35.189 2.371 -31.762 1.00 20.66 167 GLY B N 1
ATOM 5974 C CA . GLY B 1 167 ? 34.603 2.530 -33.078 1.00 20.28 167 GLY B CA 1
ATOM 5975 C C . GLY B 1 167 ? 35.699 2.546 -34.126 1.00 21.63 167 GLY B C 1
ATOM 5976 O O . GLY B 1 167 ? 35.602 1.898 -35.164 1.00 21.71 167 GLY B O 1
ATOM 5977 N N . GLU B 1 168 ? 36.777 3.252 -33.814 1.00 21.55 168 GLU B N 1
ATOM 5978 C CA . GLU B 1 168 ? 37.915 3.372 -34.714 1.00 24.06 168 GLU B CA 1
ATOM 5979 C C . GLU B 1 168 ? 38.520 2.015 -35.030 1.00 26.58 168 GLU B C 1
ATOM 5980 O O . GLU B 1 168 ? 38.984 1.770 -36.147 1.00 28.02 168 GLU B O 1
ATOM 5986 N N . ASN B 1 169 ? 38.521 1.139 -34.032 1.00 25.27 169 ASN B N 1
ATOM 5987 C CA . ASN B 1 169 ? 39.083 -0.186 -34.189 1.00 23.63 169 ASN B CA 1
ATOM 5988 C C . ASN B 1 169 ? 38.084 -1.208 -34.706 1.00 23.98 169 ASN B C 1
ATOM 5989 O O . ASN B 1 169 ? 38.381 -2.396 -34.760 1.00 24.97 169 ASN B O 1
ATOM 5994 N N . LEU B 1 170 ? 36.900 -0.747 -35.087 1.00 25.28 170 LEU B N 1
ATOM 5995 C CA . LEU B 1 170 ? 35.862 -1.619 -35.631 1.00 25.37 170 LEU B CA 1
ATOM 5996 C C . LEU B 1 170 ? 35.380 -2.744 -34.707 1.00 25.12 170 LEU B C 1
ATOM 5997 O O . LEU B 1 170 ? 35.058 -3.849 -35.165 1.00 27.03 170 LEU B O 1
ATOM 6002 N N . VAL B 1 171 ? 35.319 -2.452 -33.409 1.00 23.81 171 VAL B N 1
ATOM 6003 C CA . VAL B 1 171 ? 34.826 -3.410 -32.427 1.00 19.58 171 VAL B CA 1
ATOM 6004 C C . VAL B 1 171 ? 33.366 -3.577 -32.839 1.00 20.11 171 VAL B C 1
ATOM 6005 O O . VAL B 1 171 ? 32.650 -2.587 -33.006 1.00 22.51 171 VAL B O 1
ATOM 6009 N N . LYS B 1 172 ? 32.940 -4.821 -33.039 1.00 21.35 172 LYS B N 1
ATOM 6010 C CA . LYS B 1 172 ? 31.579 -5.121 -33.498 1.00 21.92 172 LYS B CA 1
ATOM 6011 C C . LYS B 1 172 ? 30.442 -4.515 -32.695 1.00 21.20 172 LYS B C 1
ATOM 6012 O O . LYS B 1 172 ? 29.324 -4.412 -33.195 1.00 22.26 172 LYS B O 1
ATOM 6018 N N . PHE B 1 173 ? 30.702 -4.153 -31.443 1.00 21.20 173 PHE B N 1
ATOM 6019 C CA . PHE B 1 173 ? 29.665 -3.522 -30.626 1.00 22.08 173 PHE B CA 1
ATOM 6020 C C . PHE B 1 173 ? 30.026 -2.091 -30.203 1.00 22.85 173 PHE B C 1
ATOM 6021 O O . PHE B 1 173 ? 29.670 -1.634 -29.116 1.00 24.29 173 PHE B O 1
ATOM 6029 N N . ALA B 1 174 ? 30.748 -1.395 -31.076 1.00 21.07 174 ALA B N 1
ATOM 6030 C CA . ALA B 1 174 ? 31.129 -0.017 -30.828 1.00 20.83 174 ALA B CA 1
ATOM 6031 C C . ALA B 1 174 ? 29.860 0.825 -30.921 1.00 21.73 174 ALA B C 1
ATOM 6032 O O . ALA B 1 174 ? 29.008 0.587 -31.774 1.00 20.96 174 ALA B O 1
ATOM 6034 N N . ALA B 1 175 ? 29.740 1.813 -30.046 1.00 22.17 175 ALA B N 1
ATOM 6035 C CA . ALA B 1 175 ? 28.574 2.684 -30.014 1.00 19.29 175 ALA B CA 1
ATOM 6036 C C . ALA B 1 175 ? 28.902 4.075 -30.533 1.00 19.11 175 ALA B C 1
ATOM 6037 O O . ALA B 1 175 ? 30.064 4.399 -30.763 1.00 21.33 175 ALA B O 1
ATOM 6039 N N . ILE B 1 176 ? 27.869 4.884 -30.743 1.00 19.45 176 ILE B N 1
ATOM 6040 C CA . ILE B 1 176 ? 28.049 6.276 -31.149 1.00 18.78 176 ILE B CA 1
ATOM 6041 C C . ILE B 1 176 ? 27.589 7.033 -29.909 1.00 20.07 176 ILE B C 1
ATOM 6042 O O . ILE B 1 176 ? 26.496 6.796 -29.391 1.00 19.17 176 ILE B O 1
ATOM 6047 N N . MET B 1 177 ? 28.462 7.875 -29.379 1.00 21.07 177 MET B N 1
ATOM 6048 C CA . MET B 1 177 ? 28.149 8.626 -28.176 1.00 20.41 177 MET B CA 1
ATOM 6049 C C . MET B 1 177 ? 27.924 10.086 -28.495 1.00 20.25 177 MET B C 1
ATOM 6050 O O . MET B 1 177 ? 28.503 10.613 -29.436 1.00 22.73 177 MET B O 1
ATOM 6055 N N . ASN B 1 178 ? 27.088 10.739 -27.708 1.00 18.58 178 ASN B N 1
ATOM 6056 C CA . ASN B 1 178 ? 26.843 12.154 -27.885 1.00 19.98 178 ASN B CA 1
ATOM 6057 C C . ASN B 1 178 ? 26.580 12.735 -26.514 1.00 21.03 178 ASN B C 1
ATOM 6058 O O . ASN B 1 178 ? 26.131 12.031 -25.613 1.00 21.55 178 ASN B O 1
ATOM 6063 N N . ASP B 1 179 ? 26.995 13.982 -26.330 1.00 23.45 179 ASP B N 1
ATOM 6064 C CA . ASP B 1 179 ? 26.830 14.695 -25.065 1.00 24.14 179 ASP B CA 1
ATOM 6065 C C . ASP B 1 179 ? 27.518 14.000 -23.890 1.00 24.29 179 ASP B C 1
ATOM 6066 O O . ASP B 1 179 ? 27.055 14.045 -22.750 1.00 25.00 179 ASP B O 1
ATOM 6071 N N . GLY B 1 180 ? 28.638 13.353 -24.193 1.00 25.85 180 GLY B N 1
ATOM 6072 C CA . GLY B 1 180 ? 29.425 12.671 -23.182 1.00 23.79 180 GLY B CA 1
ATOM 6073 C C . GLY B 1 180 ? 29.034 11.267 -22.759 1.00 23.37 180 GLY B C 1
ATOM 6074 O O . GLY B 1 180 ? 29.873 10.366 -22.775 1.00 24.26 180 GLY B O 1
ATOM 6075 N N . HIS B 1 181 ? 27.770 11.070 -22.387 1.00 23.27 181 HIS B N 1
ATOM 6076 C CA . HIS B 1 181 ? 27.320 9.767 -21.908 1.00 21.62 181 HIS B CA 1
ATOM 6077 C C . HIS B 1 181 ? 26.015 9.226 -22.472 1.00 19.76 181 HIS B C 1
ATOM 6078 O O . HIS B 1 181 ? 25.469 8.255 -21.952 1.00 24.51 181 HIS B O 1
ATOM 6085 N N . ARG B 1 182 ? 25.513 9.858 -23.522 1.00 21.38 182 ARG B N 1
ATOM 6086 C CA . ARG B 1 182 ? 24.278 9.442 -24.172 1.00 19.17 182 ARG B CA 1
ATOM 6087 C C . ARG B 1 182 ? 24.680 8.521 -25.310 1.00 20.34 182 ARG B C 1
ATOM 6088 O O . ARG B 1 182 ? 25.595 8.832 -26.071 1.00 21.76 182 ARG B O 1
ATOM 6096 N N . ALA B 1 183 ? 23.997 7.390 -25.439 1.00 22.25 183 ALA B N 1
ATOM 6097 C CA . ALA B 1 183 ? 24.377 6.431 -26.459 1.00 22.91 183 ALA B CA 1
ATOM 6098 C C . ALA B 1 183 ? 23.357 5.883 -27.442 1.00 21.63 183 ALA B C 1
ATOM 6099 O O . ALA B 1 183 ? 22.235 5.531 -27.079 1.00 20.88 183 ALA B O 1
ATOM 6101 N N . ALA B 1 184 ? 23.758 5.874 -28.708 1.00 21.00 184 ALA B N 1
ATOM 6102 C CA . ALA B 1 184 ? 22.989 5.240 -29.769 1.00 20.92 184 ALA B CA 1
ATOM 6103 C C . ALA B 1 184 ? 23.893 4.021 -29.602 1.00 20.10 184 ALA B C 1
ATOM 6104 O O . ALA B 1 184 ? 24.969 3.944 -30.190 1.00 21.10 184 ALA B O 1
ATOM 6106 N N . GLY B 1 185 ? 23.510 3.134 -28.694 1.00 22.54 185 GLY B N 1
ATOM 6107 C CA . GLY B 1 185 ? 24.381 2.025 -28.350 1.00 22.88 185 GLY B CA 1
ATOM 6108 C C . GLY B 1 185 ? 24.505 0.659 -28.976 1.00 21.05 185 GLY B C 1
ATOM 6109 O O . GLY B 1 185 ? 25.617 0.135 -29.022 1.00 23.15 185 GLY B O 1
ATOM 6110 N N . ARG B 1 186 ? 23.424 0.082 -29.473 1.00 19.77 186 ARG B N 1
ATOM 6111 C CA . ARG B 1 186 ? 23.505 -1.279 -29.985 1.00 18.98 186 ARG B CA 1
ATOM 6112 C C . ARG B 1 186 ? 23.560 -1.532 -31.485 1.00 21.47 186 ARG B C 1
ATOM 6113 O O . ARG B 1 186 ? 23.164 -0.691 -32.296 1.00 23.13 186 ARG B O 1
ATOM 6121 N N . GLY B 1 187 ? 24.077 -2.707 -31.841 1.00 19.69 187 GLY B N 1
ATOM 6122 C CA . GLY B 1 187 ? 24.162 -3.098 -33.236 1.00 19.44 187 GLY B CA 1
ATOM 6123 C C . GLY B 1 187 ? 25.478 -2.830 -33.935 1.00 18.03 187 GLY B C 1
ATOM 6124 O O . GLY B 1 187 ? 25.663 -3.238 -35.081 1.00 20.61 187 GLY B O 1
ATOM 6125 N N . GLY B 1 188 ? 26.387 -2.136 -33.264 1.00 17.40 188 GLY B N 1
ATOM 6126 C CA . GLY B 1 188 ? 27.675 -1.843 -33.858 1.00 17.86 188 GLY B CA 1
ATOM 6127 C C . GLY B 1 188 ? 27.666 -0.603 -34.723 1.00 18.84 188 GLY B C 1
ATOM 6128 O O . GLY B 1 188 ? 28.500 -0.463 -35.621 1.00 22.02 188 GLY B O 1
ATOM 6129 N N . VAL B 1 189 ? 26.758 0.323 -34.432 1.00 19.80 189 VAL B N 1
ATOM 6130 C CA . VAL B 1 189 ? 26.662 1.561 -35.202 1.00 20.56 189 VAL B CA 1
ATOM 6131 C C . VAL B 1 189 ? 27.989 2.318 -35.208 1.00 23.69 189 VAL B C 1
ATOM 6132 O O . VAL B 1 189 ? 28.319 2.991 -36.181 1.00 27.00 189 VAL B O 1
ATOM 6136 N N . GLY B 1 190 ? 28.769 2.161 -34.141 1.00 24.39 190 GLY B N 1
ATOM 6137 C CA . GLY B 1 190 ? 30.060 2.821 -34.043 1.00 23.38 190 GLY B CA 1
ATOM 6138 C C . GLY B 1 190 ? 31.100 2.243 -34.989 1.00 24.60 190 GLY B C 1
ATOM 6139 O O . GLY B 1 190 ? 31.969 2.967 -35.482 1.00 26.30 190 GLY B O 1
ATOM 6140 N N . ALA B 1 191 ? 31.024 0.943 -35.251 1.00 22.96 191 ALA B N 1
ATOM 6141 C CA . ALA B 1 191 ? 31.971 0.313 -36.159 1.00 23.87 191 ALA B CA 1
ATOM 6142 C C . ALA B 1 191 ? 31.703 0.811 -37.578 1.00 24.19 191 ALA B C 1
ATOM 6143 O O . ALA B 1 191 ? 32.638 1.044 -38.347 1.00 24.83 191 ALA B O 1
ATOM 6145 N N . VAL B 1 192 ? 30.429 0.984 -37.923 1.00 23.31 192 VAL B N 1
ATOM 6146 C CA . VAL B 1 192 ? 30.076 1.483 -39.250 1.00 22.93 192 VAL B CA 1
ATOM 6147 C C . VAL B 1 192 ? 30.655 2.897 -39.433 1.00 24.17 192 VAL B C 1
ATOM 6148 O O . VAL B 1 192 ? 31.291 3.177 -40.442 1.00 25.65 192 VAL B O 1
ATOM 6152 N N . MET B 1 193 ? 30.476 3.771 -38.443 1.00 24.47 193 MET B N 1
ATOM 6153 C CA . MET B 1 193 ? 31.005 5.142 -38.520 1.00 23.90 193 MET B CA 1
ATOM 6154 C C . MET B 1 193 ? 32.534 5.110 -38.629 1.00 24.62 193 MET B C 1
ATOM 6155 O O . MET B 1 193 ? 33.127 5.808 -39.460 1.00 25.97 193 MET B O 1
ATOM 6160 N N . GLY B 1 194 ? 33.159 4.258 -37.820 1.00 24.90 194 GLY B N 1
ATOM 6161 C CA . GLY B 1 194 ? 34.603 4.119 -37.844 1.00 23.76 194 GLY B CA 1
ATOM 6162 C C . GLY B 1 194 ? 35.112 3.578 -39.170 1.00 24.50 194 GLY B C 1
ATOM 6163 O O . GLY B 1 194 ? 36.198 3.932 -39.607 1.00 25.85 194 GLY B O 1
ATOM 6164 N N . SER B 1 195 ? 34.321 2.749 -39.836 1.00 25.67 195 SER B N 1
ATOM 6165 C CA . SER B 1 195 ? 34.738 2.181 -41.110 1.00 26.66 195 SER B CA 1
ATOM 6166 C C . SER B 1 195 ? 34.786 3.246 -42.196 1.00 26.65 195 SER B C 1
ATOM 6167 O O . SER B 1 195 ? 35.446 3.062 -43.222 1.00 28.09 195 SER B O 1
ATOM 6170 N N . LYS B 1 196 ? 34.055 4.338 -41.985 1.00 25.35 196 LYS B N 1
ATOM 6171 C CA . LYS B 1 196 ? 34.026 5.434 -42.943 1.00 25.59 196 LYS B CA 1
ATOM 6172 C C . LYS B 1 196 ? 35.067 6.486 -42.609 1.00 28.26 196 LYS B C 1
ATOM 6173 O O . LYS B 1 196 ? 35.203 7.471 -43.336 1.00 28.82 196 LYS B O 1
ATOM 6179 N N . ASN B 1 197 ? 35.802 6.273 -41.516 1.00 29.65 197 ASN B N 1
ATOM 6180 C CA . ASN B 1 197 ? 36.816 7.216 -41.035 1.00 28.45 197 ASN B CA 1
ATOM 6181 C C . ASN B 1 197 ? 36.178 8.511 -40.552 1.00 27.49 197 ASN B C 1
ATOM 6182 O O . ASN B 1 197 ? 36.793 9.583 -40.624 1.00 29.36 197 ASN B O 1
ATOM 6187 N N . LEU B 1 198 ? 34.939 8.414 -40.073 1.00 25.11 198 LEU B N 1
ATOM 6188 C CA . LEU B 1 198 ? 34.214 9.566 -39.568 1.00 23.78 198 LEU B CA 1
ATOM 6189 C C . LEU B 1 198 ? 34.321 9.548 -38.051 1.00 25.73 198 LEU B C 1
ATOM 6190 O O . LEU B 1 198 ? 33.646 8.774 -37.388 1.00 27.84 198 LEU B O 1
ATOM 6195 N N . LYS B 1 199 ? 35.188 10.397 -37.514 1.00 26.64 199 LYS B N 1
ATOM 6196 C CA . LYS B 1 199 ? 35.418 10.477 -36.079 1.00 25.07 199 LYS B CA 1
ATOM 6197 C C . LYS B 1 199 ? 34.293 11.163 -35.323 1.00 26.67 199 LYS B C 1
ATOM 6198 O O . LYS B 1 199 ? 33.953 10.758 -34.212 1.00 29.12 199 LYS B O 1
ATOM 6204 N N . ALA B 1 200 ? 33.708 12.196 -35.914 1.00 25.80 200 ALA B N 1
ATOM 6205 C CA . ALA B 1 200 ? 32.655 12.922 -35.221 1.00 25.15 200 ALA B CA 1
ATOM 6206 C C . ALA B 1 200 ? 31.817 13.818 -36.117 1.00 25.49 200 ALA B C 1
ATOM 6207 O O . ALA B 1 200 ? 32.142 14.039 -37.280 1.00 26.10 200 ALA B O 1
ATOM 6209 N N . ILE B 1 201 ? 30.728 14.320 -35.549 1.00 25.30 201 ILE B N 1
ATOM 6210 C CA . ILE B 1 201 ? 29.804 15.224 -36.217 1.00 26.34 201 ILE B CA 1
ATOM 6211 C C . ILE B 1 201 ? 29.501 16.282 -35.159 1.00 27.59 201 ILE B C 1
ATOM 6212 O O . ILE B 1 201 ? 29.095 15.940 -34.048 1.00 29.50 201 ILE B O 1
ATOM 6217 N N . ALA B 1 202 ? 29.772 17.546 -35.470 1.00 27.97 202 ALA B N 1
ATOM 6218 C CA . ALA B 1 202 ? 29.533 18.647 -34.534 1.00 28.31 202 ALA B CA 1
ATOM 6219 C C . ALA B 1 202 ? 28.500 19.596 -35.135 1.00 30.07 202 ALA B C 1
ATOM 6220 O O . ALA B 1 202 ? 28.662 20.053 -36.265 1.00 30.45 202 ALA B O 1
ATOM 6222 N N . VAL B 1 203 ? 27.453 19.909 -34.378 1.00 32.67 203 VAL B N 1
ATOM 6223 C CA . VAL B 1 203 ? 26.392 20.774 -34.882 1.00 35.44 203 VAL B CA 1
ATOM 6224 C C . VAL B 1 203 ? 26.109 22.001 -34.022 1.00 36.21 203 VAL B C 1
ATOM 6225 O O . VAL B 1 203 ? 26.274 21.978 -32.802 1.00 34.99 203 VAL B O 1
ATOM 6229 N N . GLU B 1 204 ? 25.694 23.071 -34.694 1.00 37.24 204 GLU B N 1
ATOM 6230 C CA . GLU B 1 204 ? 25.323 24.333 -34.071 1.00 37.29 204 GLU B CA 1
ATOM 6231 C C . GLU B 1 204 ? 24.142 24.850 -34.877 1.00 36.01 204 GLU B C 1
ATOM 6232 O O . GLU B 1 204 ? 24.221 24.952 -36.105 1.00 36.64 204 GLU B O 1
ATOM 6238 N N . GLY B 1 205 ? 23.047 25.155 -34.198 1.00 32.24 205 GLY B N 1
ATOM 6239 C CA . GLY B 1 205 ? 21.871 25.635 -34.890 1.00 36.86 205 GLY B CA 1
ATOM 6240 C C . GLY B 1 205 ? 21.304 26.847 -34.197 1.00 40.88 205 GLY B C 1
ATOM 6241 O O . GLY B 1 205 ? 21.603 27.081 -33.031 1.00 42.01 205 GLY B O 1
ATOM 6242 N N . SER B 1 206 ? 20.467 27.602 -34.897 1.00 43.41 206 SER B N 1
ATOM 6243 C CA . SER B 1 206 ? 19.883 28.808 -34.325 1.00 44.37 206 SER B CA 1
ATOM 6244 C C . SER B 1 206 ? 18.418 28.985 -34.702 1.00 45.20 206 SER B C 1
ATOM 6245 O O . SER B 1 206 ? 17.758 29.924 -34.255 1.00 46.22 206 SER B O 1
ATOM 6248 N N . LYS B 1 207 ? 17.911 28.084 -35.532 1.00 46.49 207 LYS B N 1
ATOM 6249 C CA . LYS B 1 207 ? 16.528 28.151 -35.970 1.00 46.66 207 LYS B CA 1
ATOM 6250 C C . LYS B 1 207 ? 15.562 27.544 -34.965 1.00 47.28 207 LYS B C 1
ATOM 6251 O O . LYS B 1 207 ? 15.944 26.780 -34.071 1.00 46.57 207 LYS B O 1
ATOM 6257 N N . THR B 1 208 ? 14.299 27.909 -35.123 1.00 47.34 208 THR B N 1
ATOM 6258 C CA . THR B 1 208 ? 13.224 27.415 -34.295 1.00 46.99 208 THR B CA 1
ATOM 6259 C C . THR B 1 208 ? 12.428 26.482 -35.198 1.00 45.74 208 THR B C 1
ATOM 6260 O O . THR B 1 208 ? 12.115 26.830 -36.338 1.00 46.35 208 THR B O 1
ATOM 6264 N N . VAL B 1 209 ? 12.182 25.268 -34.723 1.00 44.60 209 VAL B N 1
ATOM 6265 C CA . VAL B 1 209 ? 11.425 24.289 -35.494 1.00 42.50 209 VAL B CA 1
ATOM 6266 C C . VAL B 1 209 ? 9.996 24.805 -35.668 1.00 42.45 209 VAL B C 1
ATOM 6267 O O . VAL B 1 209 ? 9.341 25.203 -34.697 1.00 40.29 209 VAL B O 1
ATOM 6271 N N . PRO B 1 210 ? 9.514 24.867 -36.915 1.00 42.94 210 PRO B N 1
ATOM 6272 C CA . PRO B 1 210 ? 8.156 25.345 -37.181 1.00 42.63 210 PRO B CA 1
ATOM 6273 C C . PRO B 1 210 ? 7.073 24.400 -36.637 1.00 42.77 210 PRO B C 1
ATOM 6274 O O . PRO B 1 210 ? 7.197 23.181 -36.742 1.00 41.50 210 PRO B O 1
ATOM 6278 N N . ILE B 1 211 ? 6.048 24.974 -36.009 1.00 43.72 211 ILE B N 1
ATOM 6279 C CA . ILE B 1 211 ? 4.924 24.218 -35.449 1.00 43.28 211 ILE B CA 1
ATOM 6280 C C . ILE B 1 211 ? 3.641 24.739 -36.117 1.00 43.67 211 ILE B C 1
ATOM 6281 O O . ILE B 1 211 ? 3.474 25.947 -36.287 1.00 43.69 211 ILE B O 1
ATOM 6286 N N . ALA B 1 212 ? 2.762 23.824 -36.521 1.00 43.94 212 ALA B N 1
ATOM 6287 C CA . ALA B 1 212 ? 1.505 24.168 -37.186 1.00 43.83 212 ALA B CA 1
ATOM 6288 C C . ALA B 1 212 ? 0.627 25.111 -36.376 1.00 47.05 212 ALA B C 1
ATOM 6289 O O . ALA B 1 212 ? 0.247 26.172 -36.865 1.00 50.16 212 ALA B O 1
ATOM 6291 N N . ASP B 1 213 ? 0.305 24.734 -35.142 1.00 49.57 213 ASP B N 1
ATOM 6292 C CA . ASP B 1 213 ? -0.531 25.574 -34.291 1.00 49.98 213 ASP B CA 1
ATOM 6293 C C . ASP B 1 213 ? 0.063 25.725 -32.893 1.00 49.87 213 ASP B C 1
ATOM 6294 O O . ASP B 1 213 ? -0.258 24.960 -31.988 1.00 48.84 213 ASP B O 1
ATOM 6299 N N . LYS B 1 214 ? 0.883 26.755 -32.719 1.00 51.57 214 LYS B N 1
ATOM 6300 C CA . LYS B 1 214 ? 1.546 27.044 -31.451 1.00 53.73 214 LYS B CA 1
ATOM 6301 C C . LYS B 1 214 ? 0.634 27.073 -30.231 1.00 55.39 214 LYS B C 1
ATOM 6302 O O . LYS B 1 214 ? 0.899 26.397 -29.241 1.00 57.78 214 LYS B O 1
ATOM 6308 N N . GLN B 1 215 ? -0.443 27.845 -30.306 1.00 57.33 215 GLN B N 1
ATOM 6309 C CA . GLN B 1 215 ? -1.387 27.967 -29.192 1.00 57.86 215 GLN B CA 1
ATOM 6310 C C . GLN B 1 215 ? -1.913 26.603 -28.781 1.00 53.88 215 GLN B C 1
ATOM 6311 O O . GLN B 1 215 ? -1.875 26.228 -27.612 1.00 53.62 215 GLN B O 1
ATOM 6317 N N . LYS B 1 216 ? -2.422 25.882 -29.768 1.00 51.25 216 LYS B N 1
ATOM 6318 C CA . LYS B 1 216 ? -2.973 24.552 -29.580 1.00 49.66 216 LYS B CA 1
ATOM 6319 C C . LYS B 1 216 ? -1.883 23.607 -29.077 1.00 46.50 216 LYS B C 1
ATOM 6320 O O . LYS B 1 216 ? -2.087 22.858 -28.118 1.00 45.54 216 LYS B O 1
ATOM 6326 N N . PHE B 1 217 ? -0.702 23.706 -29.674 1.00 41.79 217 PHE B N 1
ATOM 6327 C CA . PHE B 1 217 ? 0.408 22.848 -29.305 1.00 39.53 217 PHE B CA 1
ATOM 6328 C C . PHE B 1 217 ? 0.822 23.030 -27.859 1.00 39.04 217 PHE B C 1
ATOM 6329 O O . PHE B 1 217 ? 0.987 22.056 -27.130 1.00 39.11 217 PHE B O 1
ATOM 6337 N N . MET B 1 218 ? 0.950 24.278 -27.432 1.00 40.32 218 MET B N 1
ATOM 6338 C CA . MET B 1 218 ? 1.362 24.565 -26.068 1.00 43.13 218 MET B CA 1
ATOM 6339 C C . MET B 1 218 ? 0.307 24.120 -25.068 1.00 42.44 218 MET B C 1
ATOM 6340 O O . MET B 1 218 ? 0.612 23.757 -23.924 1.00 41.38 218 MET B O 1
ATOM 6345 N N . LEU B 1 219 ? -0.938 24.132 -25.523 1.00 42.51 219 LEU B N 1
ATOM 6346 C CA . LEU B 1 219 ? -2.067 23.717 -24.711 1.00 41.99 219 LEU B CA 1
ATOM 6347 C C . LEU B 1 219 ? -1.909 22.224 -24.447 1.00 39.14 219 LEU B C 1
ATOM 6348 O O . LEU B 1 219 ? -1.920 21.786 -23.298 1.00 37.87 219 LEU B O 1
ATOM 6353 N N . VAL B 1 220 ? -1.767 21.457 -25.527 1.00 36.59 220 VAL B N 1
ATOM 6354 C CA . VAL B 1 220 ? -1.580 20.007 -25.468 1.00 36.14 220 VAL B CA 1
ATOM 6355 C C . VAL B 1 220 ? -0.352 19.650 -24.629 1.00 36.05 220 VAL B C 1
ATOM 6356 O O . VAL B 1 220 ? -0.416 18.789 -23.748 1.00 37.10 220 VAL B O 1
ATOM 6360 N N . VAL B 1 221 ? 0.757 20.333 -24.899 1.00 35.74 221 VAL B N 1
ATOM 6361 C CA . VAL B 1 221 ? 2.007 20.114 -24.184 1.00 34.75 221 VAL B CA 1
ATOM 6362 C C . VAL B 1 221 ? 1.841 20.184 -22.670 1.00 35.78 221 VAL B C 1
ATOM 6363 O O . VAL B 1 221 ? 2.321 19.306 -21.954 1.00 38.26 221 VAL B O 1
ATOM 6367 N N . ARG B 1 222 ? 1.143 21.202 -22.181 1.00 37.46 222 ARG B N 1
ATOM 6368 C CA . ARG B 1 222 ? 0.964 21.361 -20.742 1.00 40.29 222 ARG B CA 1
ATOM 6369 C C . ARG B 1 222 ? 0.108 20.270 -20.112 1.00 39.66 222 ARG B C 1
ATOM 6370 O O . ARG B 1 222 ? 0.271 19.920 -18.937 1.00 39.73 222 ARG B O 1
ATOM 6378 N N . GLU B 1 223 ? -0.809 19.736 -20.903 1.00 38.90 223 GLU B N 1
ATOM 6379 C CA . GLU B 1 223 ? -1.690 18.681 -20.449 1.00 39.20 223 GLU B CA 1
ATOM 6380 C C . GLU B 1 223 ? -0.889 17.397 -20.304 1.00 37.03 223 GLU B C 1
ATOM 6381 O O . GLU B 1 223 ? -1.048 16.671 -19.321 1.00 37.77 223 GLU B O 1
ATOM 6387 N N . LYS B 1 224 ? -0.035 17.111 -21.286 1.00 34.43 224 LYS B N 1
ATOM 6388 C CA . LYS B 1 224 ? 0.781 15.898 -21.252 1.00 32.06 224 LYS B CA 1
ATOM 6389 C C . LYS B 1 224 ? 1.825 15.967 -20.147 1.00 30.27 224 LYS B C 1
ATOM 6390 O O . LYS B 1 224 ? 2.030 14.990 -19.430 1.00 30.93 224 LYS B O 1
ATOM 6396 N N . VAL B 1 225 ? 2.485 17.116 -20.009 1.00 29.53 225 VAL B N 1
ATOM 6397 C CA . VAL B 1 225 ? 3.489 17.288 -18.962 1.00 28.30 225 VAL B CA 1
ATOM 6398 C C . VAL B 1 225 ? 2.841 17.017 -17.611 1.00 31.12 225 VAL B C 1
ATOM 6399 O O . VAL B 1 225 ? 3.423 16.366 -16.746 1.00 33.13 225 VAL B O 1
ATOM 6403 N N . ASN B 1 226 ? 1.608 17.476 -17.454 1.00 36.55 226 ASN B N 1
ATOM 6404 C CA . ASN B 1 226 ? 0.886 17.266 -16.211 1.00 39.67 226 ASN B CA 1
ATOM 6405 C C . ASN B 1 226 ? 0.616 15.778 -15.931 1.00 38.06 226 ASN B C 1
ATOM 6406 O O . ASN B 1 226 ? 0.698 15.334 -14.785 1.00 36.57 226 ASN B O 1
ATOM 6411 N N . LYS B 1 227 ? 0.318 15.014 -16.981 1.00 37.38 227 LYS B N 1
ATOM 6412 C CA . LYS B 1 227 ? 0.056 13.579 -16.851 1.00 37.14 227 LYS B CA 1
ATOM 6413 C C . LYS B 1 227 ? 1.305 12.837 -16.392 1.00 37.30 227 LYS B C 1
ATOM 6414 O O . LYS B 1 227 ? 1.238 11.964 -15.526 1.00 38.68 227 LYS B O 1
ATOM 6420 N N . LEU B 1 228 ? 2.434 13.165 -17.013 1.00 35.64 228 LEU B N 1
ATOM 6421 C CA . LEU B 1 228 ? 3.713 12.555 -16.676 1.00 35.13 228 LEU B CA 1
ATOM 6422 C C . LEU B 1 228 ? 4.065 12.896 -15.230 1.00 35.83 228 LEU B C 1
ATOM 6423 O O . LEU B 1 228 ? 4.500 12.035 -14.468 1.00 36.82 228 LEU B O 1
ATOM 6428 N N . ARG B 1 229 ? 3.833 14.151 -14.855 1.00 37.65 229 ARG B N 1
ATOM 6429 C CA . ARG B 1 229 ? 4.123 14.639 -13.511 1.00 37.35 229 ARG B CA 1
ATOM 6430 C C . ARG B 1 229 ? 3.282 13.938 -12.426 1.00 37.51 229 ARG B C 1
ATOM 6431 O O . ARG B 1 229 ? 3.738 13.750 -11.295 1.00 36.42 229 ARG B O 1
ATOM 6439 N N . ASN B 1 230 ? 2.064 13.533 -12.775 1.00 36.28 230 ASN B N 1
ATOM 6440 C CA . ASN B 1 230 ? 1.181 12.863 -11.823 1.00 36.70 230 ASN B CA 1
ATOM 6441 C C . ASN B 1 230 ? 1.385 11.362 -11.759 1.00 33.51 230 ASN B C 1
ATOM 6442 O O . ASN B 1 230 ? 0.794 10.686 -10.920 1.00 32.96 230 ASN B O 1
ATOM 6447 N N . ASP B 1 231 ? 2.190 10.835 -12.667 1.00 30.29 231 ASP B N 1
ATOM 6448 C CA . ASP B 1 231 ? 2.441 9.405 -12.694 1.00 28.72 231 ASP B CA 1
ATOM 6449 C C . ASP B 1 231 ? 3.526 9.036 -11.677 1.00 26.75 231 ASP B C 1
ATOM 6450 O O . ASP B 1 231 ? 4.546 9.712 -11.586 1.00 27.40 231 ASP B O 1
ATOM 6455 N N . PRO B 1 232 ? 3.327 7.948 -10.907 1.00 26.33 232 PRO B N 1
ATOM 6456 C CA . PRO B 1 232 ? 4.310 7.521 -9.902 1.00 26.13 232 PRO B CA 1
ATOM 6457 C C . PRO B 1 232 ? 5.679 7.150 -10.472 1.00 24.41 232 PRO B C 1
ATOM 6458 O O . PRO B 1 232 ? 6.703 7.409 -9.846 1.00 25.47 232 PRO B O 1
ATOM 6462 N N . VAL B 1 233 ? 5.701 6.560 -11.661 1.00 22.59 233 VAL B N 1
ATOM 6463 C CA . VAL B 1 233 ? 6.958 6.193 -12.297 1.00 21.49 233 VAL B CA 1
ATOM 6464 C C . VAL B 1 233 ? 7.626 7.447 -12.907 1.00 22.85 233 VAL B C 1
ATOM 6465 O O . VAL B 1 233 ? 8.693 7.873 -12.450 1.00 22.86 233 VAL B O 1
ATOM 6469 N N . ALA B 1 234 ? 6.975 8.056 -13.896 1.00 21.93 234 ALA B N 1
ATOM 6470 C CA . ALA B 1 234 ? 7.491 9.250 -14.553 1.00 20.83 234 ALA B CA 1
ATOM 6471 C C . ALA B 1 234 ? 7.636 10.451 -13.606 1.00 23.29 234 ALA B C 1
ATOM 6472 O O . ALA B 1 234 ? 8.466 11.332 -13.845 1.00 22.57 234 ALA B O 1
ATOM 6474 N N . GLY B 1 235 ? 6.862 10.463 -12.522 1.00 22.45 235 GLY B N 1
ATOM 6475 C CA . GLY B 1 235 ? 6.918 11.568 -11.581 1.00 22.86 235 GLY B CA 1
ATOM 6476 C C . GLY B 1 235 ? 7.553 11.289 -10.227 1.00 25.17 235 GLY B C 1
ATOM 6477 O O . GLY B 1 235 ? 7.805 12.219 -9.458 1.00 26.05 235 GLY B O 1
ATOM 6478 N N . GLY B 1 236 ? 7.819 10.025 -9.918 1.00 25.12 236 GLY B N 1
ATOM 6479 C CA . GLY B 1 236 ? 8.423 9.708 -8.638 1.00 23.04 236 GLY B CA 1
ATOM 6480 C C . GLY B 1 236 ? 9.628 8.799 -8.758 1.00 23.47 236 GLY B C 1
ATOM 6481 O O . GLY B 1 236 ? 10.747 9.186 -8.427 1.00 24.45 236 GLY B O 1
ATOM 6482 N N . GLY B 1 237 ? 9.404 7.606 -9.294 1.00 22.08 237 GLY B N 1
ATOM 6483 C CA . GLY B 1 237 ? 10.461 6.620 -9.446 1.00 19.39 237 GLY B CA 1
ATOM 6484 C C . GLY B 1 237 ? 11.671 6.969 -10.288 1.00 19.46 237 GLY B C 1
ATOM 6485 O O . GLY B 1 237 ? 12.793 6.868 -9.804 1.00 22.16 237 GLY B O 1
ATOM 6486 N N . LEU B 1 238 ? 11.462 7.351 -11.545 1.00 19.59 238 LEU B N 1
ATOM 6487 C CA . LEU B 1 238 ? 12.572 7.692 -12.432 1.00 18.23 238 LEU B CA 1
ATOM 6488 C C . LEU B 1 238 ? 13.413 8.907 -12.024 1.00 18.19 238 LEU B C 1
ATOM 6489 O O . LEU B 1 238 ? 14.639 8.816 -11.989 1.00 18.61 238 LEU B O 1
ATOM 6494 N N . PRO B 1 239 ? 12.782 10.054 -11.708 1.00 18.48 239 PRO B N 1
ATOM 6495 C CA . PRO B 1 239 ? 13.634 11.194 -11.325 1.00 21.58 239 PRO B CA 1
ATOM 6496 C C . PRO B 1 239 ? 14.411 10.973 -10.034 1.00 22.82 239 PRO B C 1
ATOM 6497 O O . PRO B 1 239 ? 15.543 11.442 -9.873 1.00 22.22 239 PRO B O 1
ATOM 6501 N N . LYS B 1 240 ? 13.823 10.184 -9.150 1.00 24.36 240 LYS B N 1
ATOM 6502 C CA . LYS B 1 240 ? 14.430 9.894 -7.866 1.00 25.26 240 LYS B CA 1
ATOM 6503 C C . LYS B 1 240 ? 15.546 8.837 -7.908 1.00 26.14 240 LYS B C 1
ATOM 6504 O O . LYS B 1 240 ? 16.616 9.045 -7.332 1.00 27.21 240 LYS B O 1
ATOM 6510 N N . TYR B 1 241 ? 15.321 7.725 -8.609 1.00 24.87 241 TYR B N 1
ATOM 6511 C CA . TYR B 1 241 ? 16.327 6.662 -8.667 1.00 23.22 241 TYR B CA 1
ATOM 6512 C C . TYR B 1 241 ? 16.820 6.265 -10.052 1.00 21.30 241 TYR B C 1
ATOM 6513 O O . TYR B 1 241 ? 17.620 5.339 -10.171 1.00 22.53 241 TYR B O 1
ATOM 6522 N N . GLY B 1 242 ? 16.348 6.950 -11.089 1.00 18.93 242 GLY B N 1
ATOM 6523 C CA . GLY B 1 242 ? 16.761 6.626 -12.442 1.00 15.34 242 GLY B CA 1
ATOM 6524 C C . GLY B 1 242 ? 16.230 5.269 -12.863 1.00 16.66 242 GLY B C 1
ATOM 6525 O O . GLY B 1 242 ? 15.438 4.655 -12.142 1.00 14.65 242 GLY B O 1
ATOM 6526 N N . THR B 1 243 ? 16.657 4.795 -14.031 1.00 17.02 243 THR B N 1
ATOM 6527 C CA . THR B 1 243 ? 16.224 3.496 -14.540 1.00 16.45 243 THR B CA 1
ATOM 6528 C C . THR B 1 243 ? 16.638 2.369 -13.601 1.00 17.23 243 THR B C 1
ATOM 6529 O O . THR B 1 243 ? 16.019 1.309 -13.581 1.00 18.85 243 THR B O 1
ATOM 6533 N N . ALA B 1 244 ? 17.681 2.612 -12.815 1.00 19.99 244 ALA B N 1
ATOM 6534 C CA . ALA B 1 244 ? 18.187 1.629 -11.871 1.00 21.92 244 ALA B CA 1
ATOM 6535 C C . ALA B 1 244 ? 17.203 1.252 -10.746 1.00 25.16 244 ALA B C 1
ATOM 6536 O O . ALA B 1 244 ? 17.536 0.419 -9.899 1.00 26.71 244 ALA B O 1
ATOM 6538 N N . VAL B 1 245 ? 16.018 1.874 -10.711 1.00 25.63 245 VAL B N 1
ATOM 6539 C CA . VAL B 1 245 ? 14.995 1.520 -9.713 1.00 25.81 245 VAL B CA 1
ATOM 6540 C C . VAL B 1 245 ? 14.561 0.077 -9.949 1.00 24.57 245 VAL B C 1
ATOM 6541 O O . VAL B 1 245 ? 14.021 -0.568 -9.050 1.00 25.54 245 VAL B O 1
ATOM 6545 N N . LEU B 1 246 ? 14.710 -0.383 -11.189 1.00 20.88 246 LEU B N 1
ATOM 6546 C CA . LEU B 1 246 ? 14.309 -1.727 -11.569 1.00 20.40 246 LEU B CA 1
ATOM 6547 C C . LEU B 1 246 ? 15.050 -2.875 -10.900 1.00 19.48 246 LEU B C 1
ATOM 6548 O O . LEU B 1 246 ? 14.474 -3.941 -10.712 1.00 21.32 246 LEU B O 1
ATOM 6553 N N . VAL B 1 247 ? 16.302 -2.663 -10.512 1.00 19.71 247 VAL B N 1
ATOM 6554 C CA . VAL B 1 247 ? 17.092 -3.728 -9.899 1.00 18.24 247 VAL B CA 1
ATOM 6555 C C . VAL B 1 247 ? 16.335 -4.549 -8.860 1.00 20.67 247 VAL B C 1
ATOM 6556 O O . VAL B 1 247 ? 16.161 -5.756 -9.020 1.00 20.50 247 VAL B O 1
ATOM 6560 N N . ASN B 1 248 ? 15.843 -3.889 -7.823 1.00 20.93 248 ASN B N 1
ATOM 6561 C CA . ASN B 1 248 ? 15.134 -4.586 -6.771 1.00 19.22 248 ASN B CA 1
ATOM 6562 C C . ASN B 1 248 ? 13.824 -5.200 -7.237 1.00 21.03 248 ASN B C 1
ATOM 6563 O O . ASN B 1 248 ? 13.441 -6.276 -6.774 1.00 21.14 248 ASN B O 1
ATOM 6568 N N . ILE B 1 249 ? 13.187 -4.561 -8.213 1.00 20.07 249 ILE B N 1
ATOM 6569 C CA . ILE B 1 249 ? 11.917 -5.041 -8.738 1.00 19.96 249 ILE B CA 1
ATOM 6570 C C . ILE B 1 249 ? 12.083 -6.330 -9.531 1.00 21.10 249 ILE B C 1
ATOM 6571 O O . ILE B 1 249 ? 11.407 -7.331 -9.268 1.00 22.45 249 ILE B O 1
ATOM 6576 N N . ILE B 1 250 ? 12.961 -6.294 -10.523 1.00 19.52 250 ILE B N 1
ATOM 6577 C CA . ILE B 1 250 ? 13.213 -7.451 -11.362 1.00 17.82 250 ILE B CA 1
ATOM 6578 C C . ILE B 1 250 ? 13.789 -8.592 -10.535 1.00 18.27 250 ILE B C 1
ATOM 6579 O O . ILE B 1 250 ? 13.464 -9.747 -10.769 1.00 15.98 250 ILE B O 1
ATOM 6584 N N . ASN B 1 251 ? 14.602 -8.268 -9.537 1.00 18.97 251 ASN B N 1
ATOM 6585 C CA . ASN B 1 251 ? 15.189 -9.299 -8.695 1.00 21.57 251 ASN B CA 1
ATOM 6586 C C . ASN B 1 251 ? 14.111 -9.962 -7.840 1.00 25.81 251 ASN B C 1
ATOM 6587 O O . ASN B 1 251 ? 14.050 -11.193 -7.743 1.00 28.87 251 ASN B O 1
ATOM 6592 N N . GLU B 1 252 ? 13.240 -9.159 -7.244 1.00 26.63 252 GLU B N 1
ATOM 6593 C CA . GLU B 1 252 ? 12.181 -9.715 -6.418 1.00 28.22 252 GLU B CA 1
ATOM 6594 C C . GLU B 1 252 ? 11.218 -10.579 -7.238 1.00 27.00 252 GLU B C 1
ATOM 6595 O O . GLU B 1 252 ? 10.561 -11.475 -6.706 1.00 26.45 252 GLU B O 1
ATOM 6601 N N . ASN B 1 253 ? 11.115 -10.287 -8.529 1.00 24.28 253 ASN B N 1
ATOM 6602 C CA . ASN B 1 253 ? 10.246 -11.053 -9.401 1.00 22.11 253 ASN B CA 1
ATOM 6603 C C . ASN B 1 253 ? 10.943 -12.288 -9.952 1.00 21.62 253 ASN B C 1
ATOM 6604 O O . ASN B 1 253 ? 10.345 -13.073 -10.679 1.00 24.93 253 ASN B O 1
ATOM 6609 N N . GLY B 1 254 ? 12.208 -12.460 -9.588 1.00 20.11 254 GLY B N 1
ATOM 6610 C CA . GLY B 1 254 ? 12.955 -13.628 -10.004 1.00 17.64 254 GLY B CA 1
ATOM 6611 C C . GLY B 1 254 ? 13.364 -13.779 -11.451 1.00 20.81 254 GLY B C 1
ATOM 6612 O O . GLY B 1 254 ? 13.420 -14.899 -11.960 1.00 21.95 254 GLY B O 1
ATOM 6613 N N . LEU B 1 255 ? 13.628 -12.671 -12.127 1.00 20.01 255 LEU B N 1
ATOM 6614 C CA . LEU B 1 255 ? 14.085 -12.723 -13.508 1.00 18.99 255 LEU B CA 1
ATOM 6615 C C . LEU B 1 255 ? 15.289 -11.808 -13.752 1.00 19.44 255 LEU B C 1
ATOM 6616 O O . LEU B 1 255 ? 15.514 -11.350 -14.877 1.00 20.05 255 LEU B O 1
ATOM 6621 N N . TYR B 1 256 ? 16.049 -11.533 -12.692 1.00 18.36 256 TYR B N 1
ATOM 6622 C CA . TYR B 1 256 ? 17.259 -10.701 -12.773 1.00 17.47 256 TYR B CA 1
ATOM 6623 C C . TYR B 1 256 ? 18.370 -11.706 -13.122 1.00 18.34 256 TYR B C 1
ATOM 6624 O O . TYR B 1 256 ? 18.841 -12.430 -12.239 1.00 20.88 256 TYR B O 1
ATOM 6633 N N . PRO B 1 257 ? 18.822 -11.748 -14.398 1.00 17.18 257 PRO B N 1
ATOM 6634 C CA . PRO B 1 257 ? 19.870 -12.702 -14.803 1.00 16.75 257 PRO B CA 1
ATOM 6635 C C . PRO B 1 257 ? 21.209 -12.650 -14.049 1.00 18.02 257 PRO B C 1
ATOM 6636 O O . PRO B 1 257 ? 21.880 -11.612 -13.988 1.00 19.44 257 PRO B O 1
ATOM 6640 N N . VAL B 1 258 ? 21.623 -13.799 -13.529 1.00 15.04 258 VAL B N 1
ATOM 6641 C CA . VAL B 1 258 ? 22.876 -13.889 -12.802 1.00 13.87 258 VAL B CA 1
ATOM 6642 C C . VAL B 1 258 ? 23.771 -14.928 -13.469 1.00 14.56 258 VAL B C 1
ATOM 6643 O O . VAL B 1 258 ? 23.301 -15.999 -13.850 1.00 17.08 258 VAL B O 1
ATOM 6647 N N . LYS B 1 259 ? 25.041 -14.582 -13.664 1.00 15.71 259 LYS B N 1
ATOM 6648 C CA . LYS B 1 259 ? 26.018 -15.480 -14.280 1.00 16.25 259 LYS B CA 1
ATOM 6649 C C . LYS B 1 259 ? 25.617 -16.029 -15.646 1.00 17.75 259 LYS B C 1
ATOM 6650 O O . LYS B 1 259 ? 25.474 -17.237 -15.813 1.00 20.56 259 LYS B O 1
ATOM 6656 N N . ASN B 1 260 ? 25.491 -15.158 -16.637 1.00 17.83 260 ASN B N 1
ATOM 6657 C CA . ASN B 1 260 ? 25.105 -15.573 -17.989 1.00 17.99 260 ASN B CA 1
ATOM 6658 C C . ASN B 1 260 ? 23.761 -16.318 -18.036 1.00 18.44 260 ASN B C 1
ATOM 6659 O O . ASN B 1 260 ? 23.642 -17.391 -18.627 1.00 17.46 260 ASN B O 1
ATOM 6664 N N . PHE B 1 261 ? 22.761 -15.744 -17.373 1.00 20.94 261 PHE B N 1
ATOM 6665 C CA . PHE B 1 261 ? 21.406 -16.294 -17.324 1.00 21.17 261 PHE B CA 1
ATOM 6666 C C . PHE B 1 261 ? 21.276 -17.681 -16.709 1.00 21.70 261 PHE B C 1
ATOM 6667 O O . PHE B 1 261 ? 20.367 -18.432 -17.062 1.00 23.74 261 PHE B O 1
ATOM 6675 N N . GLN B 1 262 ? 22.162 -18.029 -15.785 1.00 23.36 262 GLN B N 1
ATOM 6676 C CA . GLN B 1 262 ? 22.068 -19.341 -15.153 1.00 23.75 262 GLN B CA 1
ATOM 6677 C C . GLN B 1 262 ? 20.992 -19.371 -14.079 1.00 22.22 262 GLN B C 1
ATOM 6678 O O . GLN B 1 262 ? 20.419 -20.418 -13.793 1.00 23.50 262 GLN B O 1
ATOM 6684 N N . THR B 1 263 ? 20.697 -18.219 -13.499 1.00 18.24 263 THR B N 1
ATOM 6685 C CA . THR B 1 263 ? 19.642 -18.148 -12.518 1.00 17.94 263 THR B CA 1
ATOM 6686 C C . THR B 1 263 ? 19.056 -16.742 -12.532 1.00 17.92 263 THR B C 1
ATOM 6687 O O . THR B 1 263 ? 19.596 -15.863 -13.205 1.00 19.25 263 THR B O 1
ATOM 6691 N N . GLY B 1 264 ? 17.940 -16.538 -11.831 1.00 18.39 264 GLY B N 1
ATOM 6692 C CA . GLY B 1 264 ? 17.287 -15.240 -11.843 1.00 17.08 264 GLY B CA 1
ATOM 6693 C C . GLY B 1 264 ? 17.081 -14.520 -10.526 1.00 19.13 264 GLY B C 1
ATOM 6694 O O . GLY B 1 264 ? 16.175 -13.687 -10.405 1.00 21.63 264 GLY B O 1
ATOM 6695 N N . VAL B 1 265 ? 17.922 -14.820 -9.546 1.00 18.01 265 VAL B N 1
ATOM 6696 C CA . VAL B 1 265 ? 17.842 -14.185 -8.239 1.00 19.52 265 VAL B CA 1
ATOM 6697 C C . VAL B 1 265 ? 19.279 -13.951 -7.788 1.00 18.91 265 VAL B C 1
ATOM 6698 O O . VAL B 1 265 ? 20.105 -14.854 -7.854 1.00 20.66 265 VAL B O 1
ATOM 6702 N N . TYR B 1 266 ? 19.595 -12.720 -7.408 1.00 18.63 266 TYR B N 1
ATOM 6703 C CA . TYR B 1 266 ? 20.936 -12.365 -6.948 1.00 19.24 266 TYR B CA 1
ATOM 6704 C C . TYR B 1 266 ? 20.794 -11.867 -5.506 1.00 20.59 266 TYR B C 1
ATOM 6705 O O . TYR B 1 266 ? 20.071 -10.913 -5.242 1.00 23.16 266 TYR B O 1
ATOM 6714 N N . PRO B 1 267 ? 21.504 -12.489 -4.557 1.00 22.58 267 PRO B N 1
ATOM 6715 C CA . PRO B 1 267 ? 21.421 -12.083 -3.150 1.00 21.99 267 PRO B CA 1
ATOM 6716 C C . PRO B 1 267 ? 21.924 -10.692 -2.797 1.00 21.06 267 PRO B C 1
ATOM 6717 O O . PRO B 1 267 ? 21.501 -10.131 -1.790 1.00 23.97 267 PRO B O 1
ATOM 6721 N N . TYR B 1 268 ? 22.816 -10.136 -3.614 1.00 18.73 268 TYR B N 1
ATOM 6722 C CA . TYR B 1 268 ? 23.379 -8.816 -3.348 1.00 17.05 268 TYR B CA 1
ATOM 6723 C C . TYR B 1 268 ? 22.859 -7.732 -4.261 1.00 16.71 268 TYR B C 1
ATOM 6724 O O . TYR B 1 268 ? 23.500 -6.700 -4.410 1.00 17.18 268 TYR B O 1
ATOM 6733 N N . ALA B 1 269 ? 21.696 -7.955 -4.856 1.00 17.40 269 ALA B N 1
ATOM 6734 C CA . ALA B 1 269 ? 21.104 -6.990 -5.779 1.00 19.21 269 ALA B CA 1
ATOM 6735 C C . ALA B 1 269 ? 20.905 -5.589 -5.204 1.00 20.57 269 ALA B C 1
ATOM 6736 O O . ALA B 1 269 ? 21.120 -4.593 -5.898 1.00 20.55 269 ALA B O 1
ATOM 6738 N N . TYR B 1 270 ? 20.525 -5.505 -3.934 1.00 19.13 270 TYR B N 1
ATOM 6739 C CA . TYR B 1 270 ? 20.298 -4.202 -3.320 1.00 19.58 270 TYR B CA 1
ATOM 6740 C C . TYR B 1 270 ? 21.510 -3.281 -3.386 1.00 18.54 270 TYR B C 1
ATOM 6741 O O . TYR B 1 270 ? 21.374 -2.069 -3.549 1.00 20.44 270 TYR B O 1
ATOM 6750 N N . GLU B 1 271 ? 22.692 -3.866 -3.269 1.00 16.97 271 GLU B N 1
ATOM 6751 C CA . GLU B 1 271 ? 23.932 -3.110 -3.289 1.00 15.89 271 GLU B CA 1
ATOM 6752 C C . GLU B 1 271 ? 24.170 -2.334 -4.581 1.00 16.19 271 GLU B C 1
ATOM 6753 O O . GLU B 1 271 ? 24.910 -1.356 -4.587 1.00 19.20 271 GLU B O 1
ATOM 6759 N N . GLN B 1 272 ? 23.527 -2.754 -5.666 1.00 16.16 272 GLN B N 1
ATOM 6760 C CA . GLN B 1 272 ? 23.689 -2.078 -6.950 1.00 15.41 272 GLN B CA 1
ATOM 6761 C C . GLN B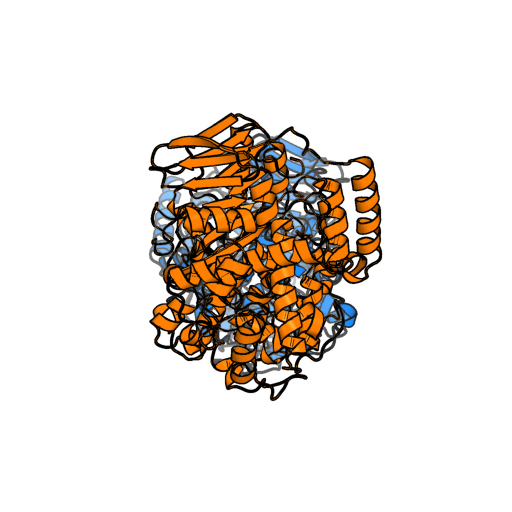 1 272 ? 22.367 -1.518 -7.454 1.00 14.56 272 GLN B C 1
ATOM 6762 O O . GLN B 1 272 ? 22.217 -1.247 -8.641 1.00 18.22 272 GLN B O 1
ATOM 6768 N N . SER B 1 273 ? 21.414 -1.330 -6.545 1.00 15.34 273 SER B N 1
ATOM 6769 C CA . SER B 1 273 ? 20.105 -0.814 -6.917 1.00 15.37 273 SER B CA 1
ATOM 6770 C C . SER B 1 273 ? 20.085 0.703 -7.012 1.00 15.58 273 SER B C 1
ATOM 6771 O O . SER B 1 273 ? 20.975 1.373 -6.484 1.00 15.82 273 SER B O 1
ATOM 6774 N N . GLY B 1 274 ? 19.048 1.235 -7.657 1.00 14.61 274 GLY B N 1
ATOM 6775 C CA . GLY B 1 274 ? 18.903 2.670 -7.807 1.00 16.09 274 GLY B CA 1
ATOM 6776 C C . GLY B 1 274 ? 18.882 3.347 -6.452 1.00 18.68 274 GLY B C 1
ATOM 6777 O O . GLY B 1 274 ? 19.494 4.399 -6.261 1.00 20.06 274 GLY B O 1
ATOM 6778 N N . GLU B 1 275 ? 18.230 2.703 -5.490 1.00 19.08 275 GLU B N 1
ATOM 6779 C CA . GLU B 1 275 ? 18.136 3.224 -4.126 1.00 19.67 275 GLU B CA 1
ATOM 6780 C C . GLU B 1 275 ? 19.504 3.305 -3.445 1.00 20.33 275 GLU B C 1
ATOM 6781 O O . GLU B 1 275 ? 19.811 4.291 -2.780 1.00 22.64 275 GLU B O 1
ATOM 6787 N N . ALA B 1 276 ? 20.309 2.256 -3.591 1.00 20.23 276 ALA B N 1
ATOM 6788 C CA . ALA B 1 276 ? 21.645 2.231 -3.009 1.00 18.43 276 ALA B CA 1
ATOM 6789 C C . ALA B 1 276 ? 22.537 3.255 -3.726 1.00 20.38 276 ALA B C 1
ATOM 6790 O O . ALA B 1 276 ? 23.327 3.950 -3.095 1.00 21.80 276 ALA B O 1
ATOM 6792 N N . MET B 1 277 ? 22.394 3.369 -5.042 1.00 19.57 277 MET B N 1
ATOM 6793 C CA . MET B 1 277 ? 23.173 4.338 -5.808 1.00 19.22 277 MET B CA 1
ATOM 6794 C C . MET B 1 277 ? 22.876 5.754 -5.314 1.00 19.60 277 MET B C 1
ATOM 6795 O O . MET B 1 277 ? 23.783 6.557 -5.105 1.00 20.86 277 MET B O 1
ATOM 6800 N N . ALA B 1 278 ? 21.596 6.054 -5.132 1.00 18.71 278 ALA B N 1
ATOM 6801 C CA . ALA B 1 278 ? 21.177 7.373 -4.682 1.00 18.11 278 ALA B CA 1
ATOM 6802 C C . ALA B 1 278 ? 21.735 7.724 -3.316 1.00 18.18 278 ALA B C 1
ATOM 6803 O O . ALA B 1 278 ? 22.018 8.885 -3.039 1.00 18.44 278 ALA B O 1
ATOM 6805 N N . ALA B 1 279 ? 21.905 6.721 -2.468 1.00 19.65 279 ALA B N 1
ATOM 6806 C CA . ALA B 1 279 ? 22.419 6.950 -1.123 1.00 20.99 279 ALA B CA 1
ATOM 6807 C C . ALA B 1 279 ? 23.940 7.007 -1.050 1.00 21.47 279 ALA B C 1
ATOM 6808 O O . ALA B 1 279 ? 24.500 7.656 -0.166 1.00 25.40 279 ALA B O 1
ATOM 6810 N N . LYS B 1 280 ? 24.610 6.327 -1.974 1.00 20.71 280 LYS B N 1
ATOM 6811 C CA . LYS B 1 280 ? 26.059 6.285 -1.955 1.00 18.19 280 LYS B CA 1
ATOM 6812 C C . LYS B 1 280 ? 26.826 7.215 -2.873 1.00 19.23 280 LYS B C 1
ATOM 6813 O O . LYS B 1 280 ? 27.801 7.810 -2.445 1.00 20.59 280 LYS B O 1
ATOM 6819 N N . TYR B 1 281 ? 26.396 7.372 -4.118 1.00 19.89 281 TYR B N 1
ATOM 6820 C CA . TYR B 1 281 ? 27.191 8.172 -5.052 1.00 18.63 281 TYR B CA 1
ATOM 6821 C C . TYR B 1 281 ? 26.503 9.279 -5.826 1.00 18.97 281 TYR B C 1
ATOM 6822 O O . TYR B 1 281 ? 27.181 10.092 -6.448 1.00 18.81 281 TYR B O 1
ATOM 6831 N N . LEU B 1 282 ? 25.177 9.305 -5.814 1.00 20.16 282 LEU B N 1
ATOM 6832 C CA . LEU B 1 282 ? 24.453 10.295 -6.595 1.00 20.32 282 LEU B CA 1
ATOM 6833 C C . LEU B 1 282 ? 24.675 11.739 -6.184 1.00 24.49 282 LEU B C 1
ATOM 6834 O O . LEU B 1 282 ? 24.643 12.075 -4.995 1.00 25.61 282 LEU B O 1
ATOM 6839 N N . VAL B 1 283 ? 24.932 12.584 -7.181 1.00 24.48 283 VAL B N 1
ATOM 6840 C CA . VAL B 1 283 ? 25.111 14.012 -6.959 1.00 26.47 283 VAL B CA 1
ATOM 6841 C C . VAL B 1 283 ? 23.761 14.682 -7.210 1.00 28.28 283 VAL B C 1
ATOM 6842 O O . VAL B 1 283 ? 23.304 15.483 -6.399 1.00 31.08 283 VAL B O 1
ATOM 6846 N N . ARG B 1 284 ? 23.126 14.333 -8.332 1.00 28.45 284 ARG B N 1
ATOM 6847 C CA . ARG B 1 284 ? 21.822 14.880 -8.728 1.00 26.40 284 ARG B CA 1
ATOM 6848 C C . ARG B 1 284 ? 21.324 14.137 -9.965 1.00 25.01 284 ARG B C 1
ATOM 6849 O O . ARG B 1 284 ? 21.978 13.224 -10.451 1.00 25.73 284 ARG B O 1
ATOM 6857 N N . ASN B 1 285 ? 20.158 14.527 -10.462 1.00 27.87 285 ASN B N 1
ATOM 6858 C CA . ASN B 1 285 ? 19.595 13.923 -11.667 1.00 29.96 285 ASN B CA 1
ATOM 6859 C C . ASN B 1 285 ? 19.851 14.897 -12.820 1.00 28.42 285 ASN B C 1
ATOM 6860 O O . ASN B 1 285 ? 20.226 16.046 -12.591 1.00 29.32 285 ASN B O 1
ATOM 6865 N N . LYS B 1 286 ? 19.703 14.435 -14.050 1.00 28.29 286 LYS B N 1
ATOM 6866 C CA . LYS B 1 286 ? 19.941 15.286 -15.202 1.00 29.64 286 LYS B CA 1
ATOM 6867 C C . LYS B 1 286 ? 18.975 14.939 -16.320 1.00 29.76 286 LYS B C 1
ATOM 6868 O O . LYS B 1 286 ? 18.813 13.774 -16.664 1.00 33.56 286 LYS B O 1
ATOM 6874 N N . PRO B 1 287 ? 18.303 15.950 -16.883 1.00 29.03 287 PRO B N 1
ATOM 6875 C CA . PRO B 1 287 ? 17.339 15.750 -17.969 1.00 27.58 287 PRO B CA 1
ATOM 6876 C C . PRO B 1 287 ? 17.898 15.881 -19.387 1.00 26.39 287 PRO B C 1
ATOM 6877 O O . PRO B 1 287 ? 18.888 16.586 -19.611 1.00 27.69 287 PRO B O 1
ATOM 6881 N N . CYS B 1 288 ? 17.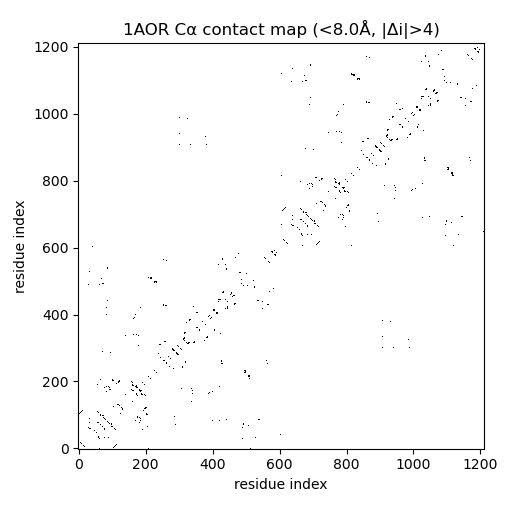275 15.194 -20.341 1.00 26.35 288 CYS B N 1
ATOM 6882 C CA . CYS B 1 288 ? 17.685 15.322 -21.739 1.00 26.32 288 CYS B CA 1
ATOM 6883 C C . CYS B 1 288 ? 16.923 16.558 -22.198 1.00 27.00 288 CYS B C 1
ATOM 6884 O O . CYS B 1 288 ? 16.110 17.119 -21.443 1.00 25.94 288 CYS B O 1
ATOM 6887 N N . TYR B 1 289 ? 17.128 16.948 -23.447 1.00 27.01 289 TYR B N 1
ATOM 6888 C CA . TYR B 1 289 ? 16.457 18.125 -23.968 1.00 26.29 289 TYR B CA 1
ATOM 6889 C C . TYR B 1 289 ? 14.939 18.081 -23.780 1.00 24.17 289 TYR B C 1
ATOM 6890 O O . TYR B 1 289 ? 14.292 17.110 -24.149 1.00 23.22 289 TYR B O 1
ATOM 6899 N N . ALA B 1 290 ? 14.399 19.128 -23.162 1.00 23.37 290 ALA B N 1
ATOM 6900 C CA . ALA B 1 290 ? 12.963 19.277 -22.938 1.00 21.76 290 ALA B CA 1
ATOM 6901 C C . ALA B 1 290 ? 12.295 18.163 -22.137 1.00 24.88 290 ALA B C 1
ATOM 6902 O O . ALA B 1 290 ? 11.104 17.869 -22.333 1.00 22.46 290 ALA B O 1
ATOM 6904 N N . CYS B 1 291 ? 13.026 17.576 -21.200 1.00 25.71 291 CYS B N 1
ATOM 6905 C CA . CYS B 1 291 ? 12.450 16.505 -20.408 1.00 25.45 291 CYS B CA 1
ATOM 6906 C C . CYS B 1 291 ? 11.978 16.940 -19.023 1.00 26.15 291 CYS B C 1
ATOM 6907 O O . CYS B 1 291 ? 12.697 17.632 -18.295 1.00 27.58 291 CYS B O 1
ATOM 6910 N N . PRO B 1 292 ? 10.728 16.594 -18.675 1.00 23.63 292 PRO B N 1
ATOM 6911 C CA . PRO B 1 292 ? 10.153 16.926 -17.374 1.00 22.86 292 PRO B CA 1
ATOM 6912 C C . PRO B 1 292 ? 10.336 15.761 -16.398 1.00 23.53 292 PRO B C 1
ATOM 6913 O O . PRO B 1 292 ? 9.820 15.793 -15.287 1.00 26.12 292 PRO B O 1
ATOM 6917 N N . ILE B 1 293 ? 11.039 14.715 -16.827 1.00 25.25 293 ILE B N 1
ATOM 6918 C CA . ILE B 1 293 ? 11.247 13.534 -15.988 1.00 24.02 293 ILE B CA 1
ATOM 6919 C C . ILE B 1 293 ? 12.590 13.549 -15.253 1.00 24.67 293 ILE B C 1
ATOM 6920 O O . ILE B 1 293 ? 12.636 13.355 -14.038 1.00 25.34 293 ILE B O 1
ATOM 6925 N N . GLY B 1 294 ? 13.670 13.806 -15.988 1.00 25.12 294 GLY B N 1
ATOM 6926 C CA . GLY B 1 294 ? 14.998 13.866 -15.395 1.00 23.30 294 GLY B CA 1
ATOM 6927 C C . GLY B 1 294 ? 15.500 12.577 -14.774 1.00 23.01 294 GLY B C 1
ATOM 6928 O O . GLY B 1 294 ? 15.958 12.566 -13.629 1.00 21.38 294 GLY B O 1
ATOM 6929 N N . CYS B 1 295 ? 15.466 11.497 -15.546 1.00 23.22 295 CYS B N 1
ATOM 6930 C CA . CYS B 1 295 ? 15.913 10.207 -15.038 1.00 22.30 295 CYS B CA 1
ATOM 6931 C C . CYS B 1 295 ? 17.434 10.020 -15.096 1.00 20.51 295 CYS B C 1
ATOM 6932 O O . CYS B 1 295 ? 17.964 9.117 -14.450 1.00 23.42 295 CYS B O 1
ATOM 6935 N N . GLY B 1 296 ? 18.128 10.854 -15.867 1.00 17.94 296 GLY B N 1
ATOM 6936 C CA . GLY B 1 296 ? 19.575 10.735 -15.976 1.00 15.37 296 GLY B CA 1
ATOM 6937 C C . GLY B 1 296 ? 20.268 10.839 -14.624 1.00 18.92 296 GLY B C 1
ATOM 6938 O O . GLY B 1 296 ? 19.828 11.590 -13.757 1.00 18.21 296 GLY B O 1
ATOM 6939 N N . ARG B 1 297 ? 21.348 10.085 -14.430 1.00 21.41 297 ARG B N 1
ATOM 6940 C CA . ARG B 1 297 ? 22.086 10.103 -13.159 1.00 19.08 297 ARG B CA 1
ATOM 6941 C C . ARG B 1 297 ? 23.414 10.856 -13.302 1.00 18.90 297 ARG B C 1
ATOM 6942 O O . ARG B 1 297 ? 24.035 10.823 -14.361 1.00 20.46 297 ARG B O 1
ATOM 6950 N N . VAL B 1 298 ? 23.845 11.528 -12.241 1.00 17.81 298 VAL B N 1
ATOM 6951 C CA . VAL B 1 298 ? 25.142 12.200 -12.229 1.00 15.72 298 VAL B CA 1
ATOM 6952 C C . VAL B 1 298 ? 25.781 11.679 -10.952 1.00 18.17 298 VAL B C 1
ATOM 6953 O O . VAL B 1 298 ? 25.307 11.976 -9.850 1.00 18.03 298 VAL B O 1
ATOM 6957 N N . ASN B 1 299 ? 26.781 10.819 -11.100 1.00 16.67 299 ASN B N 1
ATOM 6958 C CA . ASN B 1 299 ? 27.447 10.231 -9.950 1.00 16.55 299 ASN B CA 1
ATOM 6959 C C . ASN B 1 299 ? 28.835 10.786 -9.779 1.00 19.09 299 ASN B C 1
ATOM 6960 O O . ASN B 1 299 ? 29.413 11.340 -10.714 1.00 20.84 299 ASN B O 1
ATOM 6965 N N . ARG B 1 300 ? 29.380 10.618 -8.585 1.00 20.31 300 ARG B N 1
ATOM 6966 C CA . ARG B 1 300 ? 30.721 11.085 -8.301 1.00 25.17 300 ARG B CA 1
ATOM 6967 C C . ARG B 1 300 ? 31.434 9.946 -7.582 1.00 25.38 300 ARG B C 1
ATOM 6968 O O . ARG B 1 300 ? 30.886 9.359 -6.653 1.00 25.97 300 ARG B O 1
ATOM 6976 N N . LEU B 1 301 ? 32.610 9.574 -8.079 1.00 25.55 301 LEU B N 1
ATOM 6977 C CA . LEU B 1 301 ? 33.415 8.517 -7.475 1.00 24.03 301 LEU B CA 1
ATOM 6978 C C . LEU B 1 301 ? 34.761 9.105 -7.122 1.00 25.23 301 LEU B C 1
ATOM 6979 O O . LEU B 1 301 ? 35.293 9.941 -7.861 1.00 25.23 301 LEU B O 1
ATOM 6984 N N . PRO B 1 302 ? 35.324 8.698 -5.976 1.00 25.99 302 PRO B N 1
ATOM 6985 C CA . PRO B 1 302 ? 36.634 9.225 -5.580 1.00 27.90 302 PRO B CA 1
ATOM 6986 C C . PRO B 1 302 ? 37.737 8.869 -6.581 1.00 29.87 302 PRO B C 1
ATOM 6987 O O . PRO B 1 302 ? 38.750 9.554 -6.646 1.00 32.29 302 PRO B O 1
ATOM 6991 N N . THR B 1 303 ? 37.511 7.833 -7.390 1.00 28.51 303 THR B N 1
ATOM 6992 C CA . THR B 1 303 ? 38.492 7.411 -8.382 1.00 25.23 303 THR B CA 1
ATOM 6993 C C . THR B 1 303 ? 38.384 8.122 -9.734 1.00 27.47 303 THR B C 1
ATOM 6994 O O . THR B 1 303 ? 39.327 8.783 -10.157 1.00 31.64 303 THR B O 1
ATOM 6998 N N . VAL B 1 304 ? 37.261 7.949 -10.429 1.00 25.40 304 VAL B N 1
ATOM 6999 C CA . VAL B 1 304 ? 37.078 8.567 -11.738 1.00 21.43 304 VAL B CA 1
ATOM 7000 C C . VAL B 1 304 ? 36.469 9.958 -11.719 1.00 23.88 304 VAL B C 1
ATOM 7001 O O . VAL B 1 304 ? 36.416 10.619 -12.760 1.00 26.78 304 VAL B O 1
ATOM 7005 N N . GLY B 1 305 ? 35.979 10.392 -10.562 1.00 24.52 305 GLY B N 1
ATOM 7006 C CA . GLY B 1 305 ? 35.372 11.712 -10.468 1.00 23.21 305 GLY B CA 1
ATOM 7007 C C . GLY B 1 305 ? 33.901 11.735 -10.853 1.00 24.91 305 GLY B C 1
ATOM 7008 O O . GLY B 1 305 ? 33.206 10.727 -10.719 1.00 26.37 305 GLY B O 1
ATOM 7009 N N . GLU B 1 306 ? 33.420 12.880 -11.324 1.00 23.39 306 GLU B N 1
ATOM 7010 C CA . GLU B 1 306 ? 32.026 13.021 -11.718 1.00 24.73 306 GLU B CA 1
ATOM 7011 C C . GLU B 1 306 ? 31.802 12.343 -13.069 1.00 26.39 306 GLU B C 1
ATOM 7012 O O . GLU B 1 306 ? 32.595 12.503 -14.010 1.00 25.83 306 GLU B O 1
ATOM 7018 N N . THR B 1 307 ? 30.704 11.606 -13.166 1.00 26.02 307 THR B N 1
ATOM 7019 C CA . THR B 1 307 ? 30.382 10.860 -14.370 1.00 23.99 307 THR B CA 1
ATOM 7020 C C . THR B 1 307 ? 28.862 10.733 -14.440 1.00 23.16 307 THR B C 1
ATOM 7021 O O . THR B 1 307 ? 28.168 11.104 -13.490 1.00 22.66 307 THR B O 1
ATOM 7025 N N . GLU B 1 308 ? 28.353 10.234 -15.567 1.00 21.40 308 GLU B N 1
ATOM 7026 C CA . GLU B 1 308 ? 26.916 10.054 -15.763 1.00 18.96 308 GLU B CA 1
ATOM 7027 C C . GLU B 1 308 ? 26.537 8.603 -16.001 1.00 17.84 308 GLU B C 1
ATOM 7028 O O . GLU B 1 308 ? 27.269 7.856 -16.645 1.00 21.46 308 GLU B O 1
ATOM 7034 N N . GLY B 1 309 ? 25.327 8.245 -15.606 1.00 17.59 309 GLY B N 1
ATOM 7035 C CA . GLY B 1 309 ? 24.909 6.864 -15.722 1.00 15.73 309 GLY B CA 1
ATOM 7036 C C . GLY B 1 309 ? 25.442 6.239 -14.436 1.00 17.73 309 GLY B C 1
ATOM 7037 O O . GLY B 1 309 ? 25.977 6.973 -13.589 1.00 14.23 309 GLY B O 1
ATOM 7038 N N . PRO B 1 310 ? 25.417 4.902 -14.285 1.00 16.81 310 PRO B N 1
ATOM 7039 C CA . PRO B 1 310 ? 24.930 3.905 -15.243 1.00 14.91 310 PRO B CA 1
ATOM 7040 C C . PRO B 1 310 ? 23.412 3.712 -15.245 1.00 15.36 310 PRO B C 1
ATOM 7041 O O . PRO B 1 310 ? 22.733 4.035 -14.265 1.00 15.39 310 PRO B O 1
ATOM 7045 N N . GLU B 1 311 ? 22.885 3.242 -16.376 1.00 13.84 311 GLU B N 1
ATOM 7046 C CA . GLU B 1 311 ? 21.466 2.958 -16.493 1.00 12.13 311 GLU B CA 1
ATOM 7047 C C . GLU B 1 311 ? 21.326 1.534 -15.965 1.00 14.33 311 GLU B C 1
ATOM 7048 O O . GLU B 1 311 ? 22.323 0.807 -15.835 1.00 15.73 311 GLU B O 1
ATOM 7054 N N . TYR B 1 312 ? 20.094 1.122 -15.687 1.00 13.29 312 TYR B N 1
ATOM 7055 C CA . TYR B 1 312 ? 19.822 -0.224 -15.183 1.00 15.60 312 TYR B CA 1
ATOM 7056 C C . TYR B 1 312 ? 20.511 -1.329 -15.987 1.00 15.21 312 TYR B C 1
ATOM 7057 O O . TYR B 1 312 ? 21.232 -2.153 -15.443 1.00 17.07 312 TYR B O 1
ATOM 7066 N N . GLU B 1 313 ? 20.321 -1.295 -17.295 1.00 16.89 313 GLU B N 1
ATOM 7067 C CA . GLU B 1 313 ? 20.877 -2.299 -18.177 1.00 17.70 313 GLU B CA 1
ATOM 7068 C C . GLU B 1 313 ? 22.380 -2.411 -18.006 1.00 18.75 313 GLU B C 1
ATOM 7069 O O . GLU B 1 313 ? 22.933 -3.513 -18.009 1.00 20.71 313 GLU B O 1
ATOM 7075 N N . SER B 1 314 ? 23.037 -1.271 -17.820 1.00 18.18 314 SER B N 1
ATOM 7076 C CA . SER B 1 314 ? 24.478 -1.241 -17.627 1.00 16.18 314 SER B CA 1
ATOM 7077 C C . SER B 1 314 ? 24.876 -1.750 -16.245 1.00 16.46 314 SER B C 1
ATOM 7078 O O . SER B 1 314 ? 25.910 -2.399 -16.097 1.00 17.81 314 SER B O 1
ATOM 7081 N N . VAL B 1 315 ? 24.069 -1.446 -15.232 1.00 15.43 315 VAL B N 1
ATOM 7082 C CA . VAL B 1 315 ? 24.338 -1.937 -13.888 1.00 15.56 315 VAL B CA 1
ATOM 7083 C C . VAL B 1 315 ? 24.275 -3.460 -13.942 1.00 16.85 315 VAL B C 1
ATOM 7084 O O . VAL B 1 315 ? 25.116 -4.147 -13.372 1.00 17.82 315 VAL B O 1
ATOM 7088 N N . TRP B 1 316 ? 23.296 -3.986 -14.668 1.00 16.77 316 TRP B N 1
ATOM 7089 C CA . TRP B 1 316 ? 23.142 -5.428 -14.783 1.00 17.01 316 TRP B CA 1
ATOM 7090 C C . TRP B 1 316 ? 24.254 -6.114 -15.584 1.00 17.90 316 TRP B C 1
ATOM 7091 O O . TRP B 1 316 ? 24.883 -7.063 -15.096 1.00 17.92 316 TRP B O 1
ATOM 7102 N N . ALA B 1 317 ? 24.463 -5.654 -16.819 1.00 16.04 317 ALA B N 1
ATOM 7103 C CA . ALA B 1 317 ? 25.458 -6.235 -17.718 1.00 15.03 317 ALA B CA 1
ATOM 7104 C C . ALA B 1 317 ? 26.854 -6.357 -17.141 1.00 16.99 317 ALA B C 1
ATOM 7105 O O . ALA B 1 317 ? 27.555 -7.341 -17.402 1.00 18.50 317 ALA B O 1
ATOM 7107 N N . LEU B 1 318 ? 27.246 -5.364 -16.349 1.00 16.88 318 LEU B N 1
ATOM 7108 C CA . LEU B 1 318 ? 28.570 -5.337 -15.743 1.00 14.10 318 LEU B CA 1
ATOM 7109 C C . LEU B 1 318 ? 28.568 -5.742 -14.254 1.00 15.07 318 LEU B C 1
ATOM 7110 O O . LEU B 1 318 ? 29.621 -5.784 -13.616 1.00 16.85 318 LEU B O 1
ATOM 7115 N N . GLY B 1 319 ? 27.392 -6.082 -13.724 1.00 15.11 319 GLY B N 1
ATOM 7116 C CA . GLY B 1 319 ? 27.264 -6.469 -12.328 1.00 11.28 319 GLY B CA 1
ATOM 7117 C C . GLY B 1 319 ? 26.826 -7.905 -12.106 1.00 11.88 319 GLY B C 1
ATOM 7118 O O . GLY B 1 319 ? 27.615 -8.819 -12.323 1.00 14.29 319 GLY B O 1
ATOM 7119 N N . ALA B 1 320 ? 25.560 -8.115 -11.742 1.00 13.70 320 ALA B N 1
ATOM 7120 C CA . ALA B 1 320 ? 25.041 -9.458 -11.464 1.00 13.31 320 ALA B CA 1
ATOM 7121 C C . ALA B 1 320 ? 25.293 -10.455 -12.574 1.00 14.94 320 ALA B C 1
ATOM 7122 O O . ALA B 1 320 ? 25.518 -11.637 -12.301 1.00 17.22 320 ALA B O 1
ATOM 7124 N N . ASN B 1 321 ? 25.243 -9.976 -13.818 1.00 16.36 321 ASN B N 1
ATOM 7125 C CA . ASN B 1 321 ? 25.473 -10.803 -15.013 1.00 14.17 321 ASN B CA 1
ATOM 7126 C C . ASN B 1 321 ? 26.813 -11.513 -14.897 1.00 15.80 321 ASN B C 1
ATOM 7127 O O . ASN B 1 321 ? 26.960 -12.662 -15.306 1.00 18.55 321 ASN B O 1
ATOM 7132 N N . LEU B 1 322 ? 27.775 -10.820 -14.297 1.00 15.21 322 LEU B N 1
ATOM 7133 C CA . LEU B 1 322 ? 29.118 -11.337 -14.117 1.00 13.74 322 LEU B CA 1
ATOM 7134 C C . LEU B 1 322 ? 29.358 -11.810 -12.677 1.00 14.57 322 LEU B C 1
ATOM 7135 O O . LEU B 1 322 ? 30.487 -12.156 -12.306 1.00 15.30 322 LEU B O 1
ATOM 7140 N N . GLY B 1 323 ? 28.294 -11.841 -11.876 1.00 13.64 323 GLY B N 1
ATOM 7141 C CA . GLY B 1 323 ? 28.420 -12.234 -10.485 1.00 12.84 323 GLY B CA 1
ATOM 7142 C C . GLY B 1 323 ? 29.190 -11.204 -9.669 1.00 15.50 323 GLY B C 1
ATOM 7143 O O . GLY B 1 323 ? 29.819 -11.548 -8.672 1.00 21.77 323 GLY B O 1
ATOM 7144 N N . ILE B 1 324 ? 29.158 -9.946 -10.106 1.00 14.79 324 ILE B N 1
ATOM 7145 C CA . ILE B 1 324 ? 29.849 -8.835 -9.442 1.00 15.40 324 ILE B CA 1
ATOM 7146 C C . ILE B 1 324 ? 28.837 -7.959 -8.688 1.00 18.00 324 ILE B C 1
ATOM 7147 O O . ILE B 1 324 ? 27.812 -7.567 -9.250 1.00 18.37 324 ILE B O 1
ATOM 7152 N N . ASN B 1 325 ? 29.133 -7.654 -7.425 1.00 19.13 325 ASN B N 1
ATOM 7153 C CA . ASN B 1 325 ? 28.254 -6.842 -6.575 1.00 19.40 325 ASN B CA 1
ATOM 7154 C C . ASN B 1 325 ? 28.638 -5.356 -6.506 1.00 20.49 325 ASN B C 1
ATOM 7155 O O . ASN B 1 325 ? 27.789 -4.490 -6.314 1.00 21.25 325 ASN B O 1
ATOM 7160 N N . ASP B 1 326 ? 29.938 -5.097 -6.577 1.00 20.12 326 ASP B N 1
ATOM 7161 C CA . ASP B 1 326 ? 30.519 -3.763 -6.453 1.00 18.97 326 ASP B CA 1
ATOM 7162 C C . ASP B 1 326 ? 29.963 -2.685 -7.383 1.00 18.44 326 ASP B C 1
ATOM 7163 O O . ASP B 1 326 ? 30.382 -2.580 -8.537 1.00 20.12 326 ASP B O 1
ATOM 7168 N N . LEU B 1 327 ? 29.086 -1.840 -6.836 1.00 16.23 327 LEU B N 1
ATOM 7169 C CA . LEU B 1 327 ? 28.476 -0.740 -7.593 1.00 14.68 327 LEU B CA 1
ATOM 7170 C C . LEU B 1 327 ? 29.528 0.268 -8.059 1.00 16.68 327 LEU B C 1
ATOM 7171 O O . LEU B 1 327 ? 29.444 0.790 -9.169 1.00 19.15 327 LEU B O 1
ATOM 7176 N N . ALA B 1 328 ? 30.524 0.534 -7.221 1.00 13.02 328 ALA B N 1
ATOM 7177 C CA . ALA B 1 328 ? 31.577 1.467 -7.597 1.00 12.86 328 ALA B CA 1
ATOM 7178 C C . ALA B 1 328 ? 32.354 0.959 -8.823 1.00 14.52 328 ALA B C 1
ATOM 7179 O O . ALA B 1 328 ? 32.623 1.723 -9.750 1.00 18.83 328 ALA B O 1
ATOM 7181 N N . SER B 1 329 ? 32.706 -0.326 -8.839 1.00 16.46 329 SER B N 1
ATOM 7182 C CA . SER B 1 329 ? 33.417 -0.908 -9.984 1.00 15.88 329 SER B CA 1
ATOM 7183 C C . SER B 1 329 ? 32.521 -0.859 -11.218 1.00 16.65 329 SER B C 1
ATOM 7184 O O . SER B 1 329 ? 33.009 -0.677 -12.337 1.00 18.90 329 SER B O 1
ATOM 7187 N N . ILE B 1 330 ? 31.216 -1.027 -11.008 1.00 13.91 330 ILE B N 1
ATOM 7188 C CA . ILE B 1 330 ? 30.238 -0.993 -12.096 1.00 16.53 330 ILE B CA 1
ATOM 7189 C C . ILE B 1 330 ? 30.156 0.409 -12.698 1.00 16.37 330 ILE B C 1
ATOM 7190 O O . ILE B 1 330 ? 30.098 0.565 -13.918 1.00 20.54 330 ILE B O 1
ATOM 7195 N N . ILE B 1 331 ? 30.184 1.427 -11.844 1.00 15.46 331 ILE B N 1
ATOM 7196 C CA . ILE B 1 331 ? 30.135 2.807 -12.304 1.00 14.81 331 ILE B CA 1
ATOM 7197 C C . ILE B 1 331 ? 31.418 3.119 -13.081 1.00 16.77 331 ILE B C 1
ATOM 7198 O O . ILE B 1 331 ? 31.381 3.747 -14.146 1.00 19.74 331 ILE B O 1
ATOM 7203 N N . GLU B 1 332 ? 32.554 2.653 -12.581 1.00 15.67 332 GLU B N 1
ATOM 7204 C CA . GLU B 1 332 ? 33.807 2.891 -13.284 1.00 14.12 332 GLU B CA 1
ATOM 7205 C C . GLU B 1 332 ? 33.770 2.234 -14.656 1.00 14.91 332 GLU B C 1
ATOM 7206 O O . GLU B 1 332 ? 34.142 2.841 -15.654 1.00 16.63 332 GLU B O 1
ATOM 7212 N N . ALA B 1 333 ? 33.305 0.989 -14.693 1.00 15.97 333 ALA B N 1
ATOM 7213 C CA . ALA B 1 333 ? 33.207 0.219 -15.930 1.00 16.20 333 ALA B CA 1
ATOM 7214 C C . ALA B 1 333 ? 32.273 0.890 -16.932 1.00 16.42 333 ALA B C 1
ATOM 7215 O O . ALA B 1 333 ? 32.542 0.890 -18.128 1.00 19.14 333 ALA B O 1
ATOM 7217 N N . ASN B 1 334 ? 31.177 1.462 -16.444 1.00 18.81 334 ASN B N 1
ATOM 7218 C CA . ASN B 1 334 ? 30.220 2.159 -17.308 1.00 18.14 334 ASN B CA 1
ATOM 7219 C C . ASN B 1 334 ? 30.893 3.387 -17.940 1.00 18.23 334 ASN B C 1
ATOM 7220 O O . ASN B 1 334 ? 30.803 3.608 -19.153 1.00 19.33 334 ASN B O 1
ATOM 7225 N N . HIS B 1 335 ? 31.610 4.149 -17.115 1.00 19.31 335 HIS B N 1
ATOM 7226 C CA . HIS B 1 335 ? 32.310 5.357 -17.546 1.00 17.56 335 HIS B CA 1
ATOM 7227 C C . HIS B 1 335 ? 33.328 5.058 -18.646 1.00 18.23 335 HIS B C 1
ATOM 7228 O O . HIS B 1 335 ? 33.447 5.814 -19.604 1.00 19.71 335 HIS B O 1
ATOM 7235 N N . MET B 1 336 ? 34.067 3.961 -18.495 1.00 18.94 336 MET B N 1
ATOM 7236 C CA . MET B 1 336 ? 35.054 3.556 -19.495 1.00 18.69 336 MET B CA 1
ATOM 7237 C C . MET B 1 336 ? 34.366 3.158 -20.797 1.00 16.99 336 MET B C 1
ATOM 7238 O O . MET B 1 336 ? 34.884 3.430 -21.869 1.00 17.77 336 MET B O 1
ATOM 7243 N N . CYS B 1 337 ? 33.218 2.494 -20.713 1.00 14.72 337 CYS B N 1
ATOM 7244 C CA . CYS B 1 337 ? 32.501 2.119 -21.919 1.00 14.64 337 CYS B CA 1
ATOM 7245 C C . CYS B 1 337 ? 32.070 3.386 -22.657 1.00 17.18 337 CYS B C 1
ATOM 7246 O O . CYS B 1 337 ? 32.101 3.434 -23.885 1.00 19.86 337 CYS B O 1
ATOM 7249 N N . ASP B 1 338 ? 31.658 4.406 -21.910 1.00 16.91 338 ASP B N 1
ATOM 7250 C CA . ASP B 1 338 ? 31.236 5.666 -22.505 1.00 16.12 338 ASP B CA 1
ATOM 7251 C C . ASP B 1 338 ? 32.434 6.359 -23.135 1.00 19.59 338 ASP B C 1
ATOM 7252 O O . ASP B 1 338 ? 32.395 6.763 -24.285 1.00 21.19 338 ASP B O 1
ATOM 7257 N N . GLU B 1 339 ? 33.528 6.441 -22.400 1.00 20.66 339 GLU B N 1
ATOM 7258 C CA . GLU B 1 339 ? 34.715 7.092 -22.921 1.00 21.63 339 GLU B CA 1
ATOM 7259 C C . GLU B 1 339 ? 35.306 6.418 -24.153 1.00 22.58 339 GLU B C 1
ATOM 7260 O O . GLU B 1 339 ? 35.807 7.092 -25.063 1.00 22.50 339 GLU B O 1
ATOM 7266 N N . LEU B 1 340 ? 35.284 5.088 -24.155 1.00 23.50 340 LEU B N 1
ATOM 7267 C CA . LEU B 1 340 ? 35.847 4.302 -25.250 1.00 22.77 340 LEU B CA 1
ATOM 7268 C C . LEU B 1 340 ? 34.878 4.072 -26.391 1.00 21.57 340 LEU B C 1
ATOM 7269 O O . LEU B 1 340 ? 35.298 3.730 -27.496 1.00 25.58 340 LEU B O 1
ATOM 7274 N N . GLY B 1 341 ? 33.589 4.267 -26.136 1.00 18.94 341 GLY B N 1
ATOM 7275 C CA . GLY B 1 341 ? 32.595 4.080 -27.180 1.00 20.09 341 GLY B CA 1
ATOM 7276 C C . GLY B 1 341 ? 32.167 2.637 -27.363 1.00 18.65 341 GLY B C 1
ATOM 7277 O O . GLY B 1 341 ? 32.121 2.131 -28.483 1.00 18.69 341 GLY B O 1
ATOM 7278 N N . LEU B 1 342 ? 31.779 2.005 -26.264 1.00 16.30 342 LEU B N 1
ATOM 7279 C CA . LEU B 1 342 ? 31.354 0.616 -26.266 1.00 16.35 342 LEU B CA 1
ATOM 7280 C C . LEU B 1 342 ? 29.959 0.450 -25.684 1.00 16.92 342 LEU B C 1
ATOM 7281 O O . LEU B 1 342 ? 29.601 1.115 -24.700 1.00 16.54 342 LEU B O 1
ATOM 7286 N N . ASP B 1 343 ? 29.182 -0.447 -26.289 1.00 17.47 343 ASP B N 1
ATOM 7287 C CA . ASP B 1 343 ? 27.840 -0.761 -25.804 1.00 18.08 343 ASP B CA 1
ATOM 7288 C C . ASP B 1 343 ? 28.047 -1.558 -24.521 1.00 18.40 343 ASP B C 1
ATOM 7289 O O . ASP B 1 343 ? 28.648 -2.633 -24.552 1.00 21.41 343 ASP B O 1
ATOM 7294 N N . THR B 1 344 ? 27.537 -1.038 -23.407 1.00 18.35 344 THR B N 1
ATOM 7295 C CA . THR B 1 344 ? 27.667 -1.696 -22.104 1.00 16.52 344 THR B CA 1
ATOM 7296 C C . THR B 1 344 ? 27.038 -3.085 -22.061 1.00 17.75 344 THR B C 1
ATOM 7297 O O . THR B 1 344 ? 27.569 -3.993 -21.421 1.00 20.79 344 THR B O 1
ATOM 7301 N N . ILE B 1 345 ? 25.916 -3.251 -22.758 1.00 18.15 345 ILE B N 1
ATOM 7302 C CA . ILE B 1 345 ? 25.207 -4.527 -22.785 1.00 16.64 345 ILE B CA 1
ATOM 7303 C C . ILE B 1 345 ? 25.992 -5.613 -23.503 1.00 15.74 345 ILE B C 1
ATOM 7304 O O . ILE B 1 345 ? 26.159 -6.707 -22.967 1.00 18.76 345 ILE B O 1
ATOM 7309 N N . SER B 1 346 ? 26.475 -5.322 -24.708 1.00 14.99 346 SER B N 1
ATOM 7310 C CA . SER B 1 346 ? 27.250 -6.302 -25.452 1.00 12.68 346 SER B CA 1
ATOM 7311 C C . SER B 1 346 ? 28.587 -6.588 -24.786 1.00 15.29 346 SER B C 1
ATOM 7312 O O . SER B 1 346 ? 29.061 -7.724 -24.820 1.00 15.98 346 SER B O 1
ATOM 7315 N N . THR B 1 347 ? 29.183 -5.572 -24.160 1.00 16.57 347 THR B N 1
ATOM 7316 C CA . THR B 1 347 ? 30.460 -5.741 -23.454 1.00 16.96 347 THR B CA 1
ATOM 7317 C C . THR B 1 347 ? 30.276 -6.757 -22.328 1.00 14.47 347 THR B C 1
ATOM 7318 O O . THR B 1 347 ? 30.992 -7.755 -22.264 1.00 18.74 347 THR B O 1
ATOM 7322 N N . GLY B 1 348 ? 29.295 -6.505 -21.467 1.00 14.12 348 GLY B N 1
ATOM 7323 C CA . GLY B 1 348 ? 29.008 -7.389 -20.354 1.00 16.61 348 GLY B CA 1
ATOM 7324 C C . GLY B 1 348 ? 28.560 -8.752 -20.837 1.00 17.28 348 GLY B C 1
ATOM 7325 O O . GLY B 1 348 ? 28.930 -9.774 -20.275 1.00 18.75 348 GLY B O 1
ATOM 7326 N N . GLY B 1 349 ? 27.774 -8.767 -21.901 1.00 16.09 349 GLY B N 1
ATOM 7327 C CA . GLY B 1 349 ? 27.309 -10.023 -22.446 1.00 17.44 349 GLY B CA 1
ATOM 7328 C C . GLY B 1 349 ? 28.479 -10.815 -22.994 1.00 20.45 349 GLY B C 1
ATOM 7329 O O . GLY B 1 349 ? 28.494 -12.042 -22.900 1.00 23.25 349 GLY B O 1
ATOM 7330 N N . THR B 1 350 ? 29.468 -10.129 -23.565 1.00 18.89 350 THR B N 1
ATOM 7331 C CA . THR B 1 350 ? 30.636 -10.803 -24.112 1.00 17.98 350 THR B CA 1
ATOM 7332 C C . THR B 1 350 ? 31.508 -11.310 -22.970 1.00 16.88 350 THR B C 1
ATOM 7333 O O . THR B 1 350 ? 32.028 -12.421 -23.019 1.00 16.98 350 THR B O 1
ATOM 7337 N N . LEU B 1 351 ? 31.654 -10.500 -21.934 1.00 15.94 351 LEU B N 1
ATOM 7338 C CA . LEU B 1 351 ? 32.438 -10.907 -20.785 1.00 15.64 351 LEU B CA 1
ATOM 7339 C C . LEU B 1 351 ? 31.779 -12.072 -20.028 1.00 16.20 351 LEU B C 1
ATOM 7340 O O . LEU B 1 351 ? 32.474 -12.885 -19.415 1.00 18.51 351 LEU B O 1
ATOM 7345 N N . ALA B 1 352 ? 30.449 -12.148 -20.047 1.00 16.26 352 ALA B N 1
ATOM 7346 C CA . ALA B 1 352 ? 29.737 -13.250 -19.386 1.00 16.41 352 ALA B CA 1
ATOM 7347 C C . ALA B 1 352 ? 29.976 -14.565 -20.137 1.00 18.35 352 ALA B C 1
ATOM 7348 O O . ALA B 1 352 ? 30.127 -15.609 -19.506 1.00 20.24 352 ALA B O 1
ATOM 7350 N N . THR B 1 353 ? 30.019 -14.513 -21.472 1.00 18.98 353 THR B N 1
ATOM 7351 C CA . THR B 1 353 ? 30.279 -15.699 -22.297 1.00 18.91 353 THR B CA 1
ATOM 7352 C C . THR B 1 353 ? 31.679 -16.246 -22.002 1.00 18.94 353 THR B C 1
ATOM 7353 O O . THR B 1 353 ? 31.871 -17.451 -21.835 1.00 21.87 353 THR B O 1
ATOM 7357 N N . ALA B 1 354 ? 32.651 -15.350 -21.921 1.00 16.83 354 ALA B N 1
ATOM 7358 C CA . ALA B 1 354 ? 34.021 -15.740 -21.631 1.00 17.29 354 ALA B CA 1
ATOM 7359 C C . ALA B 1 354 ? 34.106 -16.372 -20.238 1.00 19.23 354 ALA B C 1
ATOM 7360 O O . ALA B 1 354 ? 34.854 -17.329 -20.031 1.00 20.76 354 ALA B O 1
ATOM 7362 N N . MET B 1 355 ? 33.330 -15.845 -19.290 1.00 19.35 355 MET B N 1
ATOM 7363 C CA . MET B 1 355 ? 33.323 -16.374 -17.934 1.00 17.68 355 MET B CA 1
ATOM 7364 C C . MET B 1 355 ? 32.733 -17.762 -17.888 1.00 18.55 355 MET B C 1
ATOM 7365 O O . MET B 1 355 ? 33.173 -18.598 -17.098 1.00 18.62 355 MET B O 1
ATOM 7370 N N . GLU B 1 356 ? 31.711 -18.005 -18.700 1.00 19.72 356 GLU B N 1
ATOM 7371 C CA . GLU B 1 356 ? 31.111 -19.324 -18.713 1.00 20.64 356 GLU B CA 1
ATOM 7372 C C . GLU B 1 356 ? 31.994 -20.300 -19.464 1.00 22.04 356 GLU B C 1
ATOM 7373 O O . GLU B 1 356 ? 32.103 -21.457 -19.074 1.00 23.29 356 GLU B O 1
ATOM 7379 N N . LEU B 1 357 ? 32.622 -19.835 -20.541 1.00 21.57 357 LEU B N 1
ATOM 7380 C CA . LEU B 1 357 ? 33.534 -20.675 -21.305 1.00 21.08 357 LEU B CA 1
ATOM 7381 C C . LEU B 1 357 ? 34.704 -21.033 -20.382 1.00 23.66 357 LEU B C 1
ATOM 7382 O O . LEU B 1 357 ? 35.192 -22.165 -20.386 1.00 22.13 357 LEU B O 1
ATOM 7387 N N . TYR B 1 358 ? 35.134 -20.065 -19.575 1.00 25.77 358 TYR B N 1
ATOM 7388 C CA . TYR B 1 358 ? 36.240 -20.273 -18.647 1.00 27.29 358 TYR B CA 1
ATOM 7389 C C . TYR B 1 358 ? 35.833 -21.259 -17.562 1.00 30.02 358 TYR B C 1
ATOM 7390 O O . TYR B 1 358 ? 36.603 -22.148 -17.199 1.00 33.27 358 TYR B O 1
ATOM 7399 N N . GLU B 1 359 ? 34.615 -21.104 -17.053 1.00 32.18 359 GLU B N 1
ATOM 7400 C CA . GLU B 1 359 ? 34.085 -21.990 -16.022 1.00 32.01 359 GLU B CA 1
ATOM 7401 C C . GLU B 1 359 ? 34.007 -23.430 -16.546 1.00 31.39 359 GLU B C 1
ATOM 7402 O O . GLU B 1 359 ? 34.311 -24.373 -15.820 1.00 31.04 359 GLU B O 1
ATOM 7408 N N . LYS B 1 360 ? 33.593 -23.591 -17.804 1.00 29.54 360 LYS B N 1
ATOM 7409 C CA . LYS B 1 360 ? 33.456 -24.905 -18.418 1.00 27.19 360 LYS B CA 1
ATOM 7410 C C . LYS B 1 360 ? 34.789 -25.443 -18.921 1.00 29.30 360 LYS B C 1
ATOM 7411 O O . LYS B 1 360 ? 34.837 -26.503 -19.549 1.00 30.74 360 LYS B O 1
ATOM 7417 N N . GLY B 1 361 ? 35.852 -24.668 -18.728 1.00 29.28 361 GLY B N 1
ATOM 7418 C CA . GLY B 1 361 ? 37.181 -25.089 -19.141 1.00 30.53 361 GLY B CA 1
ATOM 7419 C C . GLY B 1 361 ? 37.560 -24.976 -20.607 1.00 32.16 361 GLY B C 1
ATOM 7420 O O . GLY B 1 361 ? 38.532 -25.592 -21.048 1.00 34.68 361 GLY B O 1
ATOM 7421 N N . HIS B 1 362 ? 36.820 -24.183 -21.369 1.00 32.06 362 HIS B N 1
ATOM 7422 C CA . HIS B 1 362 ? 37.107 -24.017 -22.790 1.00 31.80 362 HIS B CA 1
ATOM 7423 C C . HIS B 1 362 ? 38.204 -22.978 -23.037 1.00 32.56 362 HIS B C 1
ATOM 7424 O O . HIS B 1 362 ? 38.893 -23.022 -24.062 1.00 32.28 362 HIS B O 1
ATOM 7431 N N . ILE B 1 363 ? 38.337 -22.022 -22.117 1.00 31.40 363 ILE B N 1
ATOM 7432 C CA . ILE B 1 363 ? 39.374 -20.999 -22.198 1.00 30.27 363 ILE B CA 1
ATOM 7433 C C . ILE B 1 363 ? 40.279 -21.381 -21.055 1.00 32.64 363 ILE B C 1
ATOM 7434 O O . ILE B 1 363 ? 39.836 -21.464 -19.913 1.00 32.14 363 ILE B O 1
ATOM 7439 N N . LYS B 1 364 ? 41.527 -21.690 -21.367 1.00 37.16 364 LYS B N 1
ATOM 7440 C CA . LYS B 1 364 ? 42.459 -22.084 -20.326 1.00 39.27 364 LYS B CA 1
ATOM 7441 C C . LYS B 1 364 ? 43.329 -20.915 -19.903 1.00 37.87 364 LYS B C 1
ATOM 7442 O O . LYS B 1 364 ? 43.523 -19.966 -20.667 1.00 35.21 364 LYS B O 1
ATOM 7448 N N . ASP B 1 365 ? 43.864 -21.001 -18.689 1.00 39.01 365 ASP B N 1
ATOM 7449 C CA . ASP B 1 365 ? 44.722 -19.959 -18.132 1.00 40.79 365 ASP B CA 1
ATOM 7450 C C . ASP B 1 365 ? 45.973 -19.690 -18.949 1.00 41.71 365 ASP B C 1
ATOM 7451 O O . ASP B 1 365 ? 46.440 -18.554 -19.022 1.00 38.72 365 ASP B O 1
ATOM 7456 N N . GLU B 1 366 ? 46.523 -20.746 -19.542 1.00 44.87 366 GLU B N 1
ATOM 7457 C CA . GLU B 1 366 ? 47.728 -20.644 -20.370 1.00 49.84 366 GLU B CA 1
ATOM 7458 C C . GLU B 1 366 ? 47.502 -19.731 -21.569 1.00 47.06 366 GLU B C 1
ATOM 7459 O O . GLU B 1 366 ? 48.439 -19.182 -22.148 1.00 47.33 366 GLU B O 1
ATOM 7465 N N . GLU B 1 367 ? 46.237 -19.555 -21.910 1.00 44.13 367 GLU B N 1
ATOM 7466 C CA . GLU B 1 367 ? 45.835 -18.723 -23.021 1.00 40.68 367 GLU B CA 1
ATOM 7467 C C . GLU B 1 367 ? 45.720 -17.262 -22.587 1.00 39.43 367 GLU B C 1
ATOM 7468 O O . GLU B 1 367 ? 45.874 -16.348 -23.392 1.00 39.46 367 GLU B O 1
ATOM 7474 N N . LEU B 1 368 ? 45.429 -17.052 -21.310 1.00 39.58 368 LEU B N 1
ATOM 7475 C CA . LEU B 1 368 ? 45.287 -15.713 -20.766 1.00 38.75 368 LEU B CA 1
ATOM 7476 C C . LEU B 1 368 ? 46.637 -15.141 -20.385 1.00 41.25 368 LEU B C 1
ATOM 7477 O O . LEU B 1 368 ? 46.848 -13.925 -20.458 1.00 43.00 368 LEU B O 1
ATOM 7482 N N . GLY B 1 369 ? 47.541 -16.021 -19.954 1.00 42.18 369 GLY B N 1
ATOM 7483 C CA . GLY B 1 369 ? 48.865 -15.595 -19.542 1.00 41.11 369 GLY B CA 1
ATOM 7484 C C . GLY B 1 369 ? 48.768 -14.991 -18.158 1.00 40.55 369 GLY B C 1
ATOM 7485 O O . GLY B 1 369 ? 48.325 -15.660 -17.223 1.00 41.02 369 GLY B O 1
ATOM 7486 N N . ASP B 1 370 ? 49.142 -13.719 -18.027 1.00 40.39 370 ASP B N 1
ATOM 7487 C CA . ASP B 1 370 ? 49.069 -13.035 -16.737 1.00 40.72 370 ASP B CA 1
ATOM 7488 C C . ASP B 1 370 ? 47.855 -12.108 -16.581 1.00 38.00 370 ASP B C 1
ATOM 7489 O O . ASP B 1 370 ? 47.719 -11.427 -15.558 1.00 37.53 370 ASP B O 1
ATOM 7494 N N . ALA B 1 371 ? 46.981 -12.103 -17.588 1.00 33.68 371 ALA B N 1
ATOM 7495 C CA . ALA B 1 371 ? 45.766 -11.288 -17.567 1.00 29.35 371 ALA B CA 1
ATOM 7496 C C . ALA B 1 371 ? 44.779 -11.936 -16.580 1.00 28.19 371 ALA B C 1
ATOM 7497 O O . ALA B 1 371 ? 44.802 -13.162 -16.389 1.00 28.79 371 ALA B O 1
ATOM 7499 N N . PRO B 1 372 ? 43.899 -11.131 -15.946 1.00 24.97 372 PRO B N 1
ATOM 7500 C CA . PRO B 1 372 ? 42.909 -11.607 -14.967 1.00 23.88 372 PRO B CA 1
ATOM 7501 C C . PRO B 1 372 ? 42.080 -12.812 -15.417 1.00 23.06 372 PRO B C 1
ATOM 7502 O O . PRO B 1 372 ? 41.532 -12.833 -16.517 1.00 24.64 372 PRO B O 1
ATOM 7506 N N . PRO B 1 373 ? 41.991 -13.847 -14.573 1.00 24.06 373 PRO B N 1
ATOM 7507 C CA . PRO B 1 373 ? 41.208 -15.024 -14.964 1.00 23.57 373 PRO B CA 1
ATOM 7508 C C . PRO B 1 373 ? 39.725 -14.671 -15.077 1.00 22.72 373 PRO B C 1
ATOM 7509 O O . PRO B 1 373 ? 39.209 -13.873 -14.293 1.00 22.60 373 PRO B O 1
ATOM 7513 N N . PHE B 1 374 ? 39.044 -15.256 -16.055 1.00 21.13 374 PHE B N 1
ATOM 7514 C CA . PHE B 1 374 ? 37.626 -15.003 -16.252 1.00 18.65 374 PHE B CA 1
ATOM 7515 C C . PHE B 1 374 ? 36.789 -15.792 -15.250 1.00 18.84 374 PHE B C 1
ATOM 7516 O O . PHE B 1 374 ? 35.979 -16.647 -15.614 1.00 22.64 374 PHE B O 1
ATOM 7524 N N . ARG B 1 375 ? 36.982 -15.457 -13.984 1.00 17.75 375 ARG B N 1
ATOM 7525 C CA . ARG B 1 375 ? 36.314 -16.080 -12.854 1.00 16.38 375 ARG B CA 1
ATOM 7526 C C . ARG B 1 375 ? 35.127 -15.202 -12.394 1.00 16.75 375 ARG B C 1
ATOM 7527 O O . ARG B 1 375 ? 35.262 -13.982 -12.264 1.00 16.97 375 ARG B O 1
ATOM 7535 N N . TRP B 1 376 ? 33.967 -15.817 -12.166 1.00 15.42 376 TRP B N 1
ATOM 7536 C CA . TRP B 1 376 ? 32.776 -15.082 -11.737 1.00 14.59 376 TRP B CA 1
ATOM 7537 C C . TRP B 1 376 ? 33.105 -14.219 -10.528 1.00 15.03 376 TRP B C 1
ATOM 7538 O O . TRP B 1 376 ? 33.866 -14.628 -9.656 1.00 15.80 376 TRP B O 1
ATOM 7549 N N . GLY B 1 377 ? 32.540 -13.019 -10.485 1.00 14.80 377 GLY B N 1
ATOM 7550 C CA . GLY B 1 377 ? 32.786 -12.126 -9.370 1.00 15.35 377 GLY B CA 1
ATOM 7551 C C . GLY B 1 377 ? 34.146 -11.438 -9.372 1.00 18.42 377 GLY B C 1
ATOM 7552 O O . GLY B 1 377 ? 34.413 -10.611 -8.497 1.00 19.75 377 GLY B O 1
ATOM 7553 N N . ASN B 1 378 ? 35.009 -11.749 -10.333 1.00 16.75 378 ASN B N 1
ATOM 7554 C CA . ASN B 1 378 ? 36.328 -11.129 -10.370 1.00 18.79 378 ASN B CA 1
ATOM 7555 C C . ASN B 1 378 ? 36.249 -9.711 -10.928 1.00 17.40 378 ASN B C 1
ATOM 7556 O O . ASN B 1 378 ? 36.165 -9.509 -12.133 1.00 18.04 378 ASN B O 1
ATOM 7561 N N . THR B 1 379 ? 36.287 -8.728 -10.034 1.00 18.41 379 THR B N 1
ATOM 7562 C CA . THR B 1 379 ? 36.213 -7.323 -10.427 1.00 18.06 379 THR B CA 1
ATOM 7563 C C . THR B 1 379 ? 37.407 -6.851 -11.243 1.00 17.77 379 THR B C 1
ATOM 7564 O O . THR B 1 379 ? 37.334 -5.812 -11.910 1.00 19.72 379 THR B O 1
ATOM 7568 N N . GLU B 1 380 ? 38.515 -7.582 -11.184 1.00 15.69 380 GLU B N 1
ATOM 7569 C CA . GLU B 1 380 ? 39.685 -7.165 -11.949 1.00 17.58 380 GLU B CA 1
ATOM 7570 C C . GLU B 1 380 ? 39.423 -7.297 -13.435 1.00 16.65 380 GLU B C 1
ATOM 7571 O O . GLU B 1 380 ? 40.044 -6.606 -14.247 1.00 20.40 380 GLU B O 1
ATOM 7577 N N . VAL B 1 381 ? 38.481 -8.162 -13.785 1.00 15.27 381 VAL B N 1
ATOM 7578 C CA . VAL B 1 381 ? 38.127 -8.368 -15.174 1.00 17.12 381 VAL B CA 1
ATOM 7579 C C . VAL B 1 381 ? 37.593 -7.057 -15.752 1.00 19.07 381 VAL B C 1
ATOM 7580 O O . VAL B 1 381 ? 37.878 -6.710 -16.898 1.00 19.86 381 VAL B O 1
ATOM 7584 N N . LEU B 1 382 ? 36.891 -6.291 -14.923 1.00 20.33 382 LEU B N 1
ATOM 7585 C CA . LEU B 1 382 ? 36.310 -5.019 -15.343 1.00 19.56 382 LEU B CA 1
ATOM 7586 C C . LEU B 1 382 ? 37.330 -3.886 -15.507 1.00 19.86 382 LEU B C 1
ATOM 7587 O O . LEU B 1 382 ? 37.218 -3.057 -16.414 1.00 21.29 382 LEU B O 1
ATOM 7592 N N . HIS B 1 383 ? 38.289 -3.829 -14.592 1.00 17.94 383 HIS B N 1
ATOM 7593 C CA . HIS B 1 383 ? 39.321 -2.801 -14.593 1.00 18.39 383 HIS B CA 1
ATOM 7594 C C . HIS B 1 383 ? 40.358 -3.002 -15.699 1.00 20.11 383 HIS B C 1
ATOM 7595 O O . HIS B 1 383 ? 40.994 -2.045 -16.150 1.00 21.55 383 HIS B O 1
ATOM 7602 N N . TYR B 1 384 ? 40.537 -4.256 -16.105 1.00 19.88 384 TYR B N 1
ATOM 7603 C CA . TYR B 1 384 ? 41.531 -4.632 -17.099 1.00 17.32 384 TYR B CA 1
ATOM 7604 C C . TYR B 1 384 ? 41.069 -4.764 -18.548 1.00 17.54 384 TYR B C 1
ATOM 7605 O O . TYR B 1 384 ? 41.588 -4.091 -19.439 1.00 18.18 384 TYR B O 1
ATOM 7614 N N . TYR B 1 385 ? 40.089 -5.631 -18.779 1.00 18.89 385 TYR B N 1
ATOM 7615 C CA . TYR B 1 385 ? 39.611 -5.927 -20.129 1.00 19.31 385 TYR B CA 1
ATOM 7616 C C . TYR B 1 385 ? 38.883 -4.890 -20.953 1.00 20.99 385 TYR B C 1
ATOM 7617 O O . TYR B 1 385 ? 39.058 -4.852 -22.172 1.00 24.61 385 TYR B O 1
ATOM 7626 N N . ILE B 1 386 ? 38.080 -4.047 -20.321 1.00 19.92 386 ILE B N 1
ATOM 7627 C CA . ILE B 1 386 ? 37.325 -3.065 -21.078 1.00 19.90 386 ILE B CA 1
ATOM 7628 C C . ILE B 1 386 ? 38.202 -2.246 -22.022 1.00 20.90 386 ILE B C 1
ATOM 7629 O O . ILE B 1 386 ? 37.871 -2.074 -23.194 1.00 21.89 386 ILE B O 1
ATOM 7634 N N . GLU B 1 387 ? 39.383 -1.862 -21.564 1.00 22.10 387 GLU B N 1
ATOM 7635 C CA . GLU B 1 387 ? 40.267 -1.083 -22.419 1.00 23.76 387 GLU B CA 1
ATOM 7636 C C . GLU B 1 387 ? 40.907 -1.938 -23.516 1.00 23.35 387 GLU B C 1
ATOM 7637 O O . GLU B 1 387 ? 41.061 -1.481 -24.650 1.00 21.53 387 GLU B O 1
ATOM 7643 N N . LYS B 1 388 ? 41.251 -3.181 -23.181 1.00 22.33 388 LYS B N 1
ATOM 7644 C CA . LYS B 1 388 ? 41.868 -4.097 -24.134 1.00 21.64 388 LYS B CA 1
ATOM 7645 C C . LYS B 1 388 ? 40.922 -4.356 -25.287 1.00 24.54 388 LYS B C 1
ATOM 7646 O O . LYS B 1 388 ? 41.370 -4.608 -26.401 1.00 27.22 388 LYS B O 1
ATOM 7652 N N . ILE B 1 389 ? 39.618 -4.342 -25.007 1.00 23.85 389 ILE B N 1
ATOM 7653 C CA . ILE B 1 389 ? 38.600 -4.574 -26.029 1.00 22.50 389 ILE B CA 1
ATOM 7654 C C . ILE B 1 389 ? 38.567 -3.399 -26.997 1.00 21.61 389 ILE B C 1
ATOM 7655 O O . ILE B 1 389 ? 38.640 -3.585 -28.209 1.00 22.50 389 ILE B O 1
ATOM 7660 N N . ALA B 1 390 ? 38.491 -2.191 -26.454 1.00 20.78 390 ALA B N 1
ATOM 7661 C CA . ALA B 1 390 ? 38.436 -0.981 -27.270 1.00 22.56 390 ALA B CA 1
ATOM 7662 C C . ALA B 1 390 ? 39.574 -0.883 -28.283 1.00 25.46 390 ALA B C 1
ATOM 7663 O O . ALA B 1 390 ? 39.377 -0.418 -29.411 1.00 25.15 390 ALA B O 1
ATOM 7665 N N . LYS B 1 391 ? 40.758 -1.321 -27.864 1.00 26.03 391 LYS B N 1
ATOM 7666 C CA . LYS B 1 391 ? 41.952 -1.271 -28.697 1.00 28.32 391 LYS B CA 1
ATOM 7667 C C . LYS B 1 391 ? 42.305 -2.592 -29.360 1.00 26.18 391 LYS B C 1
ATOM 7668 O O . LYS B 1 391 ? 43.333 -2.687 -30.022 1.00 25.22 391 LYS B O 1
ATOM 7674 N N . ARG B 1 392 ? 41.463 -3.604 -29.176 1.00 26.57 392 ARG B N 1
ATOM 7675 C CA . ARG B 1 392 ? 41.696 -4.928 -29.746 1.00 26.85 392 ARG B CA 1
ATOM 7676 C C . ARG B 1 392 ? 43.089 -5.418 -29.364 1.00 29.28 392 ARG B C 1
ATOM 7677 O O . ARG B 1 392 ? 43.816 -6.004 -30.166 1.00 33.56 392 ARG B O 1
ATOM 7685 N N . GLU B 1 393 ? 43.428 -5.205 -28.103 1.00 28.78 393 GLU B N 1
ATOM 7686 C CA . GLU B 1 393 ? 44.714 -5.576 -27.561 1.00 27.44 393 GLU B CA 1
ATOM 7687 C C . GLU B 1 393 ? 44.647 -6.885 -26.781 1.00 28.04 393 GLU B C 1
ATOM 7688 O O . GLU B 1 393 ? 43.783 -7.072 -25.919 1.00 27.90 393 GLU B O 1
ATOM 7694 N N . GLY B 1 394 ? 45.560 -7.796 -27.108 1.00 27.84 394 GLY B N 1
ATOM 7695 C CA . GLY B 1 394 ? 45.631 -9.081 -26.434 1.00 26.62 394 GLY B CA 1
ATOM 7696 C C . GLY B 1 394 ? 44.392 -9.922 -26.634 1.00 28.39 394 GLY B C 1
ATOM 7697 O O . GLY B 1 394 ? 43.958 -10.141 -27.767 1.00 29.07 394 GLY B O 1
ATOM 7698 N N . PHE B 1 395 ? 43.817 -10.394 -25.532 1.00 28.36 395 PHE B N 1
ATOM 7699 C CA . PHE B 1 395 ? 42.602 -11.197 -25.607 1.00 28.16 395 PHE B CA 1
ATOM 7700 C C . PHE B 1 395 ? 41.462 -10.266 -26.041 1.00 27.37 395 PHE B C 1
ATOM 7701 O O . PHE B 1 395 ? 40.442 -10.721 -26.571 1.00 28.34 395 PHE B O 1
ATOM 7709 N N . GLY B 1 396 ? 41.678 -8.959 -25.880 1.00 25.28 396 GLY B N 1
ATOM 7710 C CA . GLY B 1 396 ? 40.681 -7.973 -26.262 1.00 23.58 396 GLY B CA 1
ATOM 7711 C C . GLY B 1 396 ? 40.301 -8.057 -27.731 1.00 23.96 396 GLY B C 1
ATOM 7712 O O . GLY B 1 396 ? 39.233 -7.600 -28.140 1.00 24.76 396 GLY B O 1
ATOM 7713 N N . ASP B 1 397 ? 41.165 -8.659 -28.532 1.00 24.24 397 ASP B N 1
ATOM 7714 C CA . ASP B 1 397 ? 40.885 -8.786 -29.946 1.00 26.11 397 ASP B CA 1
ATOM 7715 C C . ASP B 1 397 ? 39.818 -9.852 -30.178 1.00 26.50 397 ASP B C 1
ATOM 7716 O O . ASP B 1 397 ? 38.983 -9.710 -31.065 1.00 29.06 397 ASP B O 1
ATOM 7721 N N . LYS B 1 398 ? 39.826 -10.904 -29.365 1.00 25.51 398 LYS B N 1
ATOM 7722 C CA . LYS B 1 398 ? 38.839 -11.976 -29.505 1.00 25.73 398 LYS B CA 1
ATOM 7723 C C . LYS B 1 398 ? 37.492 -11.530 -28.978 1.00 24.71 398 LYS B C 1
ATOM 7724 O O . LYS B 1 398 ? 36.441 -11.882 -29.519 1.00 25.06 398 LYS B O 1
ATOM 7730 N N . LEU B 1 399 ? 37.542 -10.770 -27.891 1.00 23.18 399 LEU B N 1
ATOM 7731 C CA . LEU B 1 399 ? 36.354 -10.247 -27.247 1.00 19.93 399 LEU B CA 1
ATOM 7732 C C . LEU B 1 399 ? 35.678 -9.194 -28.111 1.00 19.89 399 LEU B C 1
ATOM 7733 O O . LEU B 1 399 ? 34.454 -9.073 -28.098 1.00 18.44 399 LEU B O 1
ATOM 7738 N N . ALA B 1 400 ? 36.470 -8.448 -28.875 1.00 18.50 400 ALA B N 1
ATOM 7739 C CA . ALA B 1 400 ? 35.932 -7.404 -29.734 1.00 18.22 400 ALA B CA 1
ATOM 7740 C C . ALA B 1 400 ? 34.984 -7.931 -30.809 1.00 19.81 400 ALA B C 1
ATOM 7741 O O . ALA B 1 400 ? 34.325 -7.148 -31.494 1.00 21.22 400 ALA B O 1
ATOM 7743 N N . GLU B 1 401 ? 34.913 -9.252 -30.953 1.00 20.64 401 GLU B N 1
ATOM 7744 C CA . GLU B 1 401 ? 34.039 -9.893 -31.942 1.00 21.01 401 GLU B CA 1
ATOM 7745 C C . GLU B 1 401 ? 32.630 -10.158 -31.420 1.00 20.89 401 GLU B C 1
ATOM 7746 O O . GLU B 1 401 ? 31.711 -10.461 -32.194 1.00 21.93 401 GLU B O 1
ATOM 7752 N N . GLY B 1 402 ? 32.462 -10.085 -30.106 1.00 18.76 402 GLY B N 1
ATOM 7753 C CA . GLY B 1 402 ? 31.154 -10.318 -29.532 1.00 19.00 402 GLY B CA 1
ATOM 7754 C C . GLY B 1 402 ? 30.930 -11.735 -29.043 1.00 18.63 402 GLY B C 1
ATOM 7755 O O . GLY B 1 402 ? 31.597 -12.679 -29.453 1.00 20.04 402 GLY B O 1
ATOM 7756 N N . SER B 1 403 ? 29.915 -11.872 -28.209 1.00 18.77 403 SER B N 1
ATOM 7757 C CA . SER B 1 403 ? 29.547 -13.133 -27.602 1.00 18.75 403 SER B CA 1
ATOM 7758 C C . SER B 1 403 ? 29.434 -14.317 -28.545 1.00 20.60 403 SER B C 1
ATOM 7759 O O . SER B 1 403 ? 30.066 -15.346 -28.319 1.00 22.29 403 SER B O 1
ATOM 7762 N N . TYR B 1 404 ? 28.648 -14.177 -29.604 1.00 22.27 404 TYR B N 1
ATOM 7763 C CA . TYR B 1 404 ? 28.445 -15.289 -30.515 1.00 23.72 404 TYR B CA 1
ATOM 7764 C C . TYR B 1 404 ? 29.708 -15.814 -31.179 1.00 24.59 404 TYR B C 1
ATOM 7765 O O . TYR B 1 404 ? 30.020 -17.004 -31.084 1.00 26.69 404 TYR B O 1
ATOM 7774 N N . ARG B 1 405 ? 30.417 -14.933 -31.870 1.00 24.19 405 ARG B N 1
ATOM 7775 C CA . ARG B 1 405 ? 31.638 -15.306 -32.550 1.00 23.79 405 ARG B CA 1
ATOM 7776 C C . ARG B 1 405 ? 32.662 -15.866 -31.582 1.00 26.24 405 ARG B C 1
ATOM 7777 O O . ARG B 1 405 ? 33.363 -16.821 -31.914 1.00 28.61 405 ARG B O 1
ATOM 7785 N N . LEU B 1 406 ? 32.733 -15.299 -30.378 1.00 26.33 406 LEU B N 1
ATOM 7786 C CA . LEU B 1 406 ? 33.672 -15.785 -29.367 1.00 23.96 406 LEU B CA 1
ATOM 7787 C C . LEU B 1 406 ? 33.342 -17.223 -28.962 1.00 23.29 406 LEU B C 1
ATOM 7788 O O . LEU B 1 406 ? 34.218 -18.076 -28.946 1.00 24.70 406 LEU B O 1
ATOM 7793 N N . ALA B 1 407 ? 32.082 -17.493 -28.637 1.00 24.06 407 ALA B N 1
ATOM 7794 C CA . ALA B 1 407 ? 31.673 -18.840 -28.237 1.00 25.26 407 ALA B CA 1
ATOM 7795 C C . ALA B 1 407 ? 31.804 -19.819 -29.397 1.00 25.98 407 ALA B C 1
ATOM 7796 O O . ALA B 1 407 ? 32.226 -20.959 -29.228 1.00 25.92 407 ALA B O 1
ATOM 7798 N N . GLU B 1 408 ? 31.435 -19.375 -30.586 1.00 27.94 408 GLU B N 1
ATOM 7799 C CA . GLU B 1 408 ? 31.518 -20.236 -31.746 1.00 30.56 408 GLU B CA 1
ATOM 7800 C C . GLU B 1 408 ? 32.955 -20.669 -32.000 1.00 29.82 408 GLU B C 1
ATOM 7801 O O . GLU B 1 408 ? 33.203 -21.830 -32.314 1.00 29.51 408 GLU B O 1
ATOM 7807 N N . SER B 1 409 ? 33.901 -19.753 -31.815 1.00 28.42 409 SER B N 1
ATOM 7808 C CA . SER B 1 409 ? 35.305 -20.068 -32.044 1.00 28.95 409 SER B CA 1
ATOM 7809 C C . SER B 1 409 ? 35.852 -21.126 -31.078 1.00 29.18 409 SER B C 1
ATOM 7810 O O . SER B 1 409 ? 36.932 -21.669 -31.289 1.00 29.99 409 SER B O 1
ATOM 7813 N N . TYR B 1 410 ? 35.116 -21.407 -30.011 1.00 29.52 410 TYR B N 1
ATOM 7814 C CA . TYR B 1 410 ? 35.536 -22.424 -29.060 1.00 29.91 410 TYR B CA 1
ATOM 7815 C C . TYR B 1 410 ? 34.684 -23.686 -29.203 1.00 30.74 410 TYR B C 1
ATOM 7816 O O . TYR B 1 410 ? 34.780 -24.604 -28.386 1.00 33.24 410 TYR B O 1
ATOM 7825 N N . GLY B 1 411 ? 33.851 -23.719 -30.243 1.00 30.43 411 GLY B N 1
ATOM 7826 C CA . GLY B 1 411 ? 32.993 -24.865 -30.500 1.00 28.60 411 GLY B CA 1
ATOM 7827 C C . GLY B 1 411 ? 31.780 -24.969 -29.598 1.00 28.95 411 GLY B C 1
ATOM 7828 O O . GLY B 1 411 ? 31.160 -26.031 -29.514 1.00 30.93 411 GLY B O 1
ATOM 7829 N N . HIS B 1 412 ? 31.416 -23.874 -28.939 1.00 29.19 412 HIS B N 1
ATOM 7830 C CA . HIS B 1 412 ? 30.274 -23.879 -28.025 1.00 28.36 412 HIS B CA 1
ATOM 7831 C C . HIS B 1 412 ? 29.371 -22.665 -28.127 1.00 27.03 412 HIS B C 1
ATOM 7832 O O . HIS B 1 412 ? 29.206 -21.925 -27.156 1.00 26.96 412 HIS B O 1
ATOM 7839 N N . PRO B 1 413 ? 28.731 -22.476 -29.290 1.00 27.33 413 PRO B N 1
ATOM 7840 C CA . PRO B 1 413 ? 27.831 -21.336 -29.504 1.00 25.82 413 PRO B CA 1
ATOM 7841 C C . PRO B 1 413 ? 26.585 -21.348 -28.610 1.00 25.15 413 PRO B C 1
ATOM 7842 O O . PRO B 1 413 ? 25.922 -20.327 -28.441 1.00 27.96 413 PRO B O 1
ATOM 7846 N N . GLU B 1 414 ? 26.301 -22.491 -27.996 1.00 25.02 414 GLU B N 1
ATOM 7847 C CA . GLU B 1 414 ? 25.140 -22.610 -27.118 1.00 25.21 414 GLU B CA 1
ATOM 7848 C C . GLU B 1 414 ? 25.330 -21.868 -25.788 1.00 25.05 414 GLU B C 1
ATOM 7849 O O . GLU B 1 414 ? 24.371 -21.648 -25.045 1.00 26.50 414 GLU B O 1
ATOM 7855 N N . LEU B 1 415 ? 26.573 -21.513 -25.473 1.00 25.18 415 LEU B N 1
ATOM 7856 C CA . LEU B 1 415 ? 26.868 -20.779 -24.246 1.00 23.55 415 LEU B CA 1
ATOM 7857 C C . LEU B 1 415 ? 26.713 -19.280 -24.499 1.00 21.84 415 LEU B C 1
ATOM 7858 O O . LEU B 1 415 ? 26.873 -18.471 -23.587 1.00 18.08 415 LEU B O 1
ATOM 7863 N N . SER B 1 416 ? 26.409 -18.924 -25.744 1.00 20.60 416 SER B N 1
ATOM 7864 C CA . SER B 1 416 ? 26.208 -17.537 -26.146 1.00 21.79 416 SER B CA 1
ATOM 7865 C C . SER B 1 416 ? 24.725 -17.173 -26.029 1.00 21.06 416 SER B C 1
ATOM 7866 O O . SER B 1 416 ? 23.897 -17.672 -26.798 1.00 21.00 416 SER B O 1
ATOM 7869 N N . MET B 1 417 ? 24.383 -16.336 -25.051 1.00 21.26 417 MET B N 1
ATOM 7870 C CA . MET B 1 417 ? 23.000 -15.900 -24.861 1.00 20.80 417 MET B CA 1
ATOM 7871 C C . MET B 1 417 ? 22.719 -14.698 -25.779 1.00 20.47 417 MET B C 1
ATOM 7872 O O . MET B 1 417 ? 22.708 -13.554 -25.334 1.00 21.30 417 MET B O 1
ATOM 7877 N N . THR B 1 418 ? 22.545 -14.980 -27.070 1.00 20.85 418 THR B N 1
ATOM 7878 C CA . THR B 1 418 ? 22.292 -13.970 -28.097 1.00 19.18 418 THR B CA 1
ATOM 7879 C C . THR B 1 418 ? 21.132 -14.416 -28.971 1.00 22.21 418 THR B C 1
ATOM 7880 O O . THR B 1 418 ? 20.797 -15.597 -29.003 1.00 25.21 418 THR B O 1
ATOM 7884 N N . VAL B 1 419 ? 20.515 -13.466 -29.668 1.00 22.69 419 VAL B N 1
ATOM 7885 C CA . VAL B 1 419 ? 19.441 -13.757 -30.620 1.00 20.73 419 VAL B CA 1
ATOM 7886 C C . VAL B 1 419 ? 19.846 -12.914 -31.818 1.00 21.89 419 VAL B C 1
ATOM 7887 O O . VAL B 1 419 ? 19.978 -11.689 -31.710 1.00 20.01 419 VAL B O 1
ATOM 7891 N N . LYS B 1 420 ? 20.123 -13.586 -32.931 1.00 23.71 420 LYS B N 1
ATOM 7892 C CA . LYS B 1 420 ? 20.593 -12.946 -34.166 1.00 24.60 420 LYS B CA 1
ATOM 7893 C C . LYS B 1 420 ? 21.931 -12.258 -33.849 1.00 25.24 420 LYS B C 1
ATOM 7894 O O . LYS B 1 420 ? 22.240 -11.174 -34.347 1.00 25.52 420 LYS B O 1
ATOM 7900 N N . LYS B 1 421 ? 22.703 -12.917 -32.983 1.00 24.92 421 LYS B N 1
ATOM 7901 C CA . LYS B 1 421 ? 24.015 -12.463 -32.534 1.00 22.41 421 LYS B CA 1
ATOM 7902 C C . LYS B 1 421 ? 24.044 -11.212 -31.672 1.00 21.00 421 LYS B C 1
ATOM 7903 O O . LYS B 1 421 ? 25.110 -10.676 -31.411 1.00 23.89 421 LYS B O 1
ATOM 7909 N N . LEU B 1 422 ? 22.884 -10.732 -31.239 1.00 20.87 422 LEU B N 1
ATOM 7910 C CA . LEU B 1 422 ? 22.846 -9.567 -30.365 1.00 18.85 422 LEU B CA 1
ATOM 7911 C C . LEU B 1 422 ? 22.714 -10.120 -28.956 1.00 17.26 422 LEU B C 1
ATOM 7912 O O . LEU B 1 422 ? 21.876 -10.977 -28.694 1.00 17.56 422 LEU B O 1
ATOM 7917 N N . GLU B 1 423 ? 23.571 -9.645 -28.067 1.00 16.95 423 GLU B N 1
ATOM 7918 C CA . GLU B 1 423 ? 23.590 -10.084 -26.681 1.00 18.32 423 GLU B CA 1
ATOM 7919 C C . GLU B 1 423 ? 22.315 -9.663 -25.935 1.00 19.11 423 GLU B C 1
ATOM 7920 O O . GLU B 1 423 ? 21.925 -8.495 -25.970 1.00 18.56 423 GLU B O 1
ATOM 7926 N N . LEU B 1 424 ? 21.679 -10.628 -25.268 1.00 17.75 424 LEU B N 1
ATOM 7927 C CA . LEU B 1 424 ? 20.449 -10.394 -24.520 1.00 17.30 424 LEU B CA 1
ATOM 7928 C C . LEU B 1 424 ? 20.611 -9.469 -23.322 1.00 18.33 424 LEU B C 1
ATOM 7929 O O . LEU B 1 424 ? 21.664 -9.451 -22.682 1.00 20.35 424 LEU B O 1
ATOM 7934 N N . PRO B 1 425 ? 19.569 -8.677 -23.013 1.00 17.79 425 PRO B N 1
ATOM 7935 C CA . PRO B 1 425 ? 19.518 -7.716 -21.915 1.00 17.53 425 PRO B CA 1
ATOM 7936 C C . PRO B 1 425 ? 19.098 -8.279 -20.546 1.00 16.66 425 PRO B C 1
ATOM 7937 O O . PRO B 1 425 ? 18.864 -9.471 -20.393 1.00 16.62 425 PRO B O 1
ATOM 7941 N N . ALA B 1 426 ? 18.949 -7.371 -19.590 1.00 16.36 426 ALA B N 1
ATOM 7942 C CA . ALA B 1 426 ? 18.627 -7.651 -18.188 1.00 15.69 426 ALA B CA 1
ATOM 7943 C C . ALA B 1 426 ? 17.310 -8.270 -17.738 1.00 14.94 426 ALA B C 1
ATOM 7944 O O . ALA B 1 426 ? 16.814 -7.935 -16.657 1.00 14.85 426 ALA B O 1
ATOM 7946 N N . TYR B 1 427 ? 16.750 -9.186 -18.512 1.00 15.24 427 TYR B N 1
ATOM 7947 C CA . TYR B 1 427 ? 15.501 -9.820 -18.107 1.00 16.08 427 TYR B CA 1
ATOM 7948 C C . TYR B 1 427 ? 15.467 -11.244 -18.636 1.00 16.90 427 TYR B C 1
ATOM 7949 O O . TYR B 1 427 ? 15.557 -11.475 -19.843 1.00 17.99 427 TYR B O 1
ATOM 7958 N N . ASP B 1 428 ? 15.330 -12.200 -17.734 1.00 15.53 428 ASP B N 1
ATOM 7959 C CA . ASP B 1 428 ? 15.270 -13.586 -18.143 1.00 18.29 428 ASP B CA 1
ATOM 7960 C C . ASP B 1 428 ? 13.876 -13.853 -18.724 1.00 18.76 428 ASP B C 1
ATOM 7961 O O . ASP B 1 428 ? 12.873 -13.650 -18.044 1.00 18.99 428 ASP B O 1
ATOM 7966 N N . PRO B 1 429 ? 13.797 -14.345 -19.973 1.00 19.19 429 PRO B N 1
ATOM 7967 C CA . PRO B 1 429 ? 12.519 -14.635 -20.635 1.00 19.35 429 PRO B CA 1
ATOM 7968 C C . PRO B 1 429 ? 11.666 -15.707 -19.939 1.00 20.71 429 PRO B C 1
ATOM 7969 O O . PRO B 1 429 ? 10.485 -15.864 -20.253 1.00 21.53 429 PRO B O 1
ATOM 7973 N N . ARG B 1 430 ? 12.271 -16.492 -19.051 1.00 19.29 430 ARG B N 1
ATOM 7974 C CA . ARG B 1 430 ? 11.522 -17.540 -18.357 1.00 20.60 430 ARG B CA 1
ATOM 7975 C C . ARG B 1 430 ? 10.529 -16.963 -17.340 1.00 21.59 430 ARG B C 1
ATOM 7976 O O . ARG B 1 430 ? 9.577 -17.642 -16.933 1.00 25.45 430 ARG B O 1
ATOM 7984 N N . GLY B 1 431 ? 10.721 -15.693 -16.982 1.00 20.05 431 GLY B N 1
ATOM 7985 C CA . GLY B 1 431 ? 9.825 -15.034 -16.043 1.00 19.71 431 GLY B CA 1
ATOM 7986 C C . GLY B 1 431 ? 8.886 -14.020 -16.697 1.00 20.85 431 GLY B C 1
ATOM 7987 O O . GLY B 1 431 ? 8.150 -13.309 -16.014 1.00 22.06 431 GLY B O 1
ATOM 7988 N N . ALA B 1 432 ? 8.911 -13.950 -18.023 1.00 20.12 432 ALA B N 1
ATOM 7989 C CA . ALA B 1 432 ? 8.076 -13.024 -18.785 1.00 19.80 432 ALA B CA 1
ATOM 7990 C C . ALA B 1 432 ? 8.112 -13.556 -20.211 1.00 20.81 432 ALA B C 1
ATOM 7991 O O . ALA B 1 432 ? 8.873 -13.072 -21.057 1.00 21.79 432 ALA B O 1
ATOM 7993 N N . GLU B 1 433 ? 7.259 -14.533 -20.482 1.00 21.94 433 GLU B N 1
ATOM 7994 C CA . GLU B 1 433 ? 7.227 -15.183 -21.783 1.00 21.39 433 GLU B CA 1
ATOM 7995 C C . GLU B 1 433 ? 6.880 -14.328 -22.985 1.00 21.48 433 GLU B C 1
ATOM 7996 O O . GLU B 1 433 ? 7.367 -14.589 -24.080 1.00 23.24 433 GLU B O 1
ATOM 8002 N N . GLY B 1 434 ? 6.042 -13.315 -22.793 1.00 21.78 434 GLY B N 1
ATOM 8003 C CA . GLY B 1 434 ? 5.708 -12.427 -23.891 1.00 18.80 434 GLY B CA 1
ATOM 8004 C C . GLY B 1 434 ? 6.942 -11.614 -24.262 1.00 20.45 434 GLY B C 1
ATOM 8005 O O . GLY B 1 434 ? 7.170 -11.279 -25.431 1.00 21.49 434 GLY B O 1
ATOM 8006 N N . HIS B 1 435 ? 7.751 -11.297 -23.254 1.00 20.32 435 HIS B N 1
ATOM 8007 C CA . HIS B 1 435 ? 8.981 -10.538 -23.464 1.00 19.77 435 HIS B CA 1
ATOM 8008 C C . HIS B 1 435 ? 9.931 -11.451 -24.259 1.00 21.21 435 HIS B C 1
ATOM 8009 O O . HIS B 1 435 ? 10.685 -10.986 -25.111 1.00 21.89 435 HIS B O 1
ATOM 8016 N N . GLY B 1 436 ? 9.841 -12.759 -24.018 1.00 21.91 436 GLY B N 1
ATOM 8017 C CA . GLY B 1 436 ? 10.655 -13.717 -24.748 1.00 22.71 436 GLY B CA 1
ATOM 8018 C C . GLY B 1 436 ? 10.356 -13.675 -26.248 1.00 25.54 436 GLY B C 1
ATOM 8019 O O . GLY B 1 436 ? 11.275 -13.654 -27.074 1.00 27.98 436 GLY B O 1
ATOM 8020 N N . LEU B 1 437 ? 9.070 -13.677 -26.605 1.00 24.64 437 LEU B N 1
ATOM 8021 C CA . LEU B 1 437 ? 8.645 -13.602 -28.003 1.00 23.15 437 LEU B CA 1
ATOM 8022 C C . LEU B 1 437 ? 9.233 -12.314 -28.581 1.00 22.72 437 LEU B C 1
ATOM 8023 O O . LEU B 1 437 ? 9.625 -12.270 -29.743 1.00 25.85 437 LEU B O 1
ATOM 8028 N N . GLY B 1 438 ? 9.286 -11.269 -27.757 1.00 21.93 438 GLY B N 1
ATOM 8029 C CA . GLY B 1 438 ? 9.861 -10.006 -28.186 1.00 21.04 438 GLY B CA 1
ATOM 8030 C C . GLY B 1 438 ? 11.312 -10.163 -28.613 1.00 19.90 438 GLY B C 1
ATOM 8031 O O . GLY B 1 438 ? 11.703 -9.699 -29.682 1.00 20.02 438 GLY B O 1
ATOM 8032 N N . TYR B 1 439 ? 12.114 -10.829 -27.786 1.00 20.25 439 TYR B N 1
ATOM 8033 C CA . TYR B 1 439 ? 13.523 -11.059 -28.098 1.00 16.31 439 TYR B CA 1
ATOM 8034 C C . TYR B 1 439 ? 13.669 -11.799 -29.424 1.00 17.56 439 TYR B C 1
ATOM 8035 O O . TYR B 1 439 ? 14.552 -11.493 -30.207 1.00 19.05 439 TYR B O 1
ATOM 8044 N N . ALA B 1 440 ? 12.819 -12.800 -29.648 1.00 18.94 440 ALA B N 1
ATOM 8045 C CA . ALA B 1 440 ? 12.857 -13.619 -30.867 1.00 17.74 440 ALA B CA 1
ATOM 8046 C C . ALA B 1 440 ? 12.410 -12.944 -32.165 1.00 18.40 440 ALA B C 1
ATOM 8047 O O . ALA B 1 440 ? 12.869 -13.316 -33.251 1.00 19.18 440 ALA B O 1
ATOM 8049 N N . THR B 1 441 ? 11.490 -11.989 -32.058 1.00 19.14 441 THR B N 1
ATOM 8050 C CA . THR B 1 441 ? 10.953 -11.303 -33.228 1.00 18.34 441 THR B CA 1
ATOM 8051 C C . THR B 1 441 ? 11.468 -9.884 -33.478 1.00 20.53 441 THR B C 1
ATOM 8052 O O . THR B 1 441 ? 11.272 -9.331 -34.558 1.00 21.73 441 THR B O 1
ATOM 8056 N N . ASN B 1 442 ? 12.090 -9.280 -32.472 1.00 20.20 442 ASN B N 1
ATOM 8057 C CA . ASN B 1 442 ? 12.621 -7.922 -32.593 1.00 20.13 442 ASN B CA 1
ATOM 8058 C C . ASN B 1 442 ? 13.476 -7.832 -33.868 1.00 19.79 442 ASN B C 1
ATOM 8059 O O . ASN B 1 442 ? 14.339 -8.674 -34.099 1.00 21.62 442 ASN B O 1
ATOM 8064 N N . ASN B 1 443 ? 13.213 -6.821 -34.695 1.00 18.91 443 ASN B N 1
ATOM 8065 C CA . ASN B 1 443 ? 13.934 -6.628 -35.957 1.00 20.35 443 ASN B CA 1
ATOM 8066 C C . ASN B 1 443 ? 15.442 -6.392 -35.835 1.00 20.79 443 ASN B C 1
ATOM 8067 O O . ASN B 1 443 ? 16.181 -6.608 -36.794 1.00 22.62 443 ASN B O 1
ATOM 8072 N N . ARG B 1 444 ? 15.899 -5.909 -34.685 1.00 19.10 444 ARG B N 1
ATOM 8073 C CA . ARG B 1 444 ? 17.321 -5.624 -34.508 1.00 19.19 444 ARG B CA 1
ATOM 8074 C C . ARG B 1 444 ? 18.102 -6.736 -33.788 1.00 19.03 444 ARG B C 1
ATOM 8075 O O . ARG B 1 444 ? 19.328 -6.687 -33.716 1.00 19.88 444 ARG B O 1
ATOM 8083 N N . GLY B 1 445 ? 17.397 -7.742 -33.279 1.00 18.26 445 GLY B N 1
ATOM 8084 C CA . GLY B 1 445 ? 18.057 -8.827 -32.573 1.00 18.13 445 GLY B CA 1
ATOM 8085 C C . GLY B 1 445 ? 17.507 -8.973 -31.162 1.00 18.90 445 GLY B C 1
ATOM 8086 O O . GLY B 1 445 ? 16.474 -8.381 -30.846 1.00 19.19 445 GLY B O 1
ATOM 8087 N N . GLY B 1 446 ? 18.219 -9.707 -30.304 1.00 20.68 446 GLY B N 1
ATOM 8088 C CA . GLY B 1 446 ? 17.785 -9.927 -28.927 1.00 18.97 446 GLY B CA 1
ATOM 8089 C C . GLY B 1 446 ? 17.822 -8.654 -28.112 1.00 21.21 446 GLY B C 1
ATOM 8090 O O . GLY B 1 446 ? 18.713 -8.444 -27.285 1.00 20.21 446 GLY B O 1
ATOM 8091 N N . CYS B 1 447 ? 16.806 -7.831 -28.315 1.00 21.24 447 CYS B N 1
ATOM 8092 C CA . CYS B 1 447 ? 16.703 -6.542 -27.664 1.00 21.64 447 CYS B CA 1
ATOM 8093 C C . CYS B 1 447 ? 15.357 -6.380 -26.986 1.00 21.50 447 CYS B C 1
ATOM 8094 O O . CYS B 1 447 ? 14.328 -6.836 -27.481 1.00 21.32 447 CYS B O 1
ATOM 8097 N N . HIS B 1 448 ? 15.367 -5.659 -25.877 1.00 22.23 448 HIS B N 1
ATOM 8098 C CA . HIS B 1 448 ? 14.172 -5.444 -25.075 1.00 19.26 448 HIS B CA 1
ATOM 8099 C C . HIS B 1 448 ? 13.389 -4.133 -25.280 1.00 18.44 448 HIS B C 1
ATOM 8100 O O . HIS B 1 448 ? 12.169 -4.154 -25.201 1.00 19.68 448 HIS B O 1
ATOM 8107 N N . ILE B 1 449 ? 14.060 -2.993 -25.482 1.00 18.63 449 ILE B N 1
ATOM 8108 C CA . ILE B 1 449 ? 13.310 -1.733 -25.594 1.00 19.72 449 ILE B CA 1
ATOM 8109 C C . ILE B 1 449 ? 12.511 -1.409 -26.831 1.00 19.93 449 ILE B C 1
ATOM 8110 O O . ILE B 1 449 ? 11.709 -0.480 -26.793 1.00 21.90 449 ILE B O 1
ATOM 8115 N N . LYS B 1 450 ? 12.727 -2.121 -27.931 1.00 18.37 450 LYS B N 1
ATOM 8116 C CA . LYS B 1 450 ? 11.924 -1.839 -29.111 1.00 18.61 450 LYS B CA 1
ATOM 8117 C C . LYS B 1 450 ? 10.580 -2.582 -28.988 1.00 20.35 450 LYS B C 1
ATOM 8118 O O . LYS B 1 450 ? 9.760 -2.540 -29.906 1.00 23.44 450 LYS B O 1
ATOM 8124 N N . ASN B 1 451 ? 10.406 -3.320 -27.888 1.00 18.48 451 ASN B N 1
ATOM 8125 C CA . ASN B 1 451 ? 9.168 -4.055 -27.573 1.00 20.33 451 ASN B CA 1
ATOM 8126 C C . ASN B 1 451 ? 9.215 -4.475 -26.100 1.00 19.79 451 ASN B C 1
ATOM 8127 O O . ASN B 1 451 ? 9.228 -5.651 -25.745 1.00 20.93 451 ASN B O 1
ATOM 8132 N N . TYR B 1 452 ? 9.196 -3.462 -25.251 1.00 17.98 452 TYR B N 1
ATOM 8133 C CA . TYR B 1 452 ? 9.284 -3.595 -23.814 1.00 15.73 452 TYR B CA 1
ATOM 8134 C C . TYR B 1 452 ? 8.103 -4.269 -23.134 1.00 16.51 452 TYR B C 1
ATOM 8135 O O . TYR B 1 452 ? 7.367 -3.640 -22.382 1.00 19.24 452 TYR B O 1
ATOM 8144 N N . MET B 1 453 ? 7.971 -5.571 -23.328 1.00 18.69 453 MET B N 1
ATOM 8145 C CA . MET B 1 453 ? 6.876 -6.321 -22.721 1.00 18.55 453 MET B CA 1
ATOM 8146 C C . MET B 1 453 ? 6.928 -6.437 -21.200 1.00 19.91 453 MET B C 1
ATOM 8147 O O . MET B 1 453 ? 6.032 -7.013 -20.583 1.00 20.26 453 MET B O 1
ATOM 8152 N N . ILE B 1 454 ? 7.975 -5.899 -20.589 1.00 20.59 454 ILE B N 1
ATOM 8153 C CA . ILE B 1 454 ? 8.095 -5.933 -19.139 1.00 20.88 454 ILE B CA 1
ATOM 8154 C C . ILE B 1 454 ? 7.082 -4.953 -18.530 1.00 22.85 454 ILE B C 1
ATOM 8155 O O . ILE B 1 454 ? 6.678 -5.108 -17.370 1.00 21.95 454 ILE B O 1
ATOM 8160 N N . SER B 1 455 ? 6.670 -3.955 -19.316 1.00 20.56 455 SER B N 1
ATOM 8161 C CA . SER B 1 455 ? 5.695 -2.986 -18.851 1.00 19.81 455 SER B CA 1
ATOM 8162 C C . SER B 1 455 ? 4.394 -3.692 -18.514 1.00 18.59 455 SER B C 1
ATOM 8163 O O . SER B 1 455 ? 3.945 -3.620 -17.378 1.00 20.97 455 SER B O 1
ATOM 8166 N N . PRO B 1 456 ? 3.786 -4.408 -19.479 1.00 18.78 456 PRO B N 1
ATOM 8167 C CA . PRO B 1 456 ? 2.528 -5.114 -19.189 1.00 21.66 456 PRO B CA 1
ATOM 8168 C C . PRO B 1 456 ? 2.709 -6.278 -18.201 1.00 22.47 456 PRO B C 1
ATOM 8169 O O . PRO B 1 456 ? 2.037 -6.350 -17.174 1.00 26.23 456 PRO B O 1
ATOM 8173 N N . GLU B 1 457 ? 3.622 -7.186 -18.540 1.00 24.38 457 GLU B N 1
ATOM 8174 C CA . GLU B 1 457 ? 3.892 -8.387 -17.758 1.00 21.88 457 GLU B CA 1
ATOM 8175 C C . GLU B 1 457 ? 4.397 -8.220 -16.331 1.00 24.72 457 GLU B C 1
ATOM 8176 O O . GLU B 1 457 ? 4.056 -9.026 -15.462 1.00 26.03 457 GLU B O 1
ATOM 8182 N N . ILE B 1 458 ? 5.209 -7.195 -16.077 1.00 23.87 458 ILE B N 1
ATOM 8183 C CA . ILE B 1 458 ? 5.748 -6.995 -14.733 1.00 23.12 458 ILE B CA 1
ATOM 8184 C C . ILE B 1 458 ? 5.372 -5.672 -14.045 1.00 25.00 458 ILE B C 1
ATOM 8185 O O . ILE B 1 458 ? 5.086 -5.652 -12.838 1.00 25.20 458 ILE B O 1
ATOM 8190 N N . LEU B 1 459 ? 5.358 -4.576 -14.800 1.00 26.28 459 LEU B N 1
ATOM 8191 C CA . LEU B 1 459 ? 5.069 -3.260 -14.220 1.00 26.17 459 LEU B CA 1
ATOM 8192 C C . LEU B 1 459 ? 3.601 -2.837 -14.086 1.00 27.83 459 LEU B C 1
ATOM 8193 O O . LEU B 1 459 ? 3.244 -2.091 -13.160 1.00 25.11 459 LEU B O 1
ATOM 8198 N N . GLY B 1 460 ? 2.758 -3.299 -15.007 1.00 27.40 460 GLY B N 1
ATOM 8199 C CA . GLY B 1 460 ? 1.352 -2.944 -14.965 1.00 26.56 460 GLY B CA 1
ATOM 8200 C C . GLY B 1 460 ? 0.964 -1.803 -15.891 1.00 27.79 460 GLY B C 1
ATOM 8201 O O . GLY B 1 460 ? -0.044 -1.141 -15.660 1.00 29.41 460 GLY B O 1
ATOM 8202 N N . TYR B 1 461 ? 1.750 -1.568 -16.937 1.00 28.06 461 TYR B N 1
ATOM 8203 C CA . TYR B 1 461 ? 1.465 -0.512 -17.914 1.00 28.60 461 TYR B CA 1
ATOM 8204 C C . TYR B 1 461 ? 1.404 -1.184 -19.282 1.00 30.35 461 TYR B C 1
ATOM 8205 O O . TYR B 1 461 ? 2.337 -1.894 -19.660 1.00 31.53 461 TYR B O 1
ATOM 8214 N N . PRO B 1 462 ? 0.312 -0.988 -20.054 1.00 31.85 462 PRO B N 1
ATOM 8215 C CA . PRO B 1 462 ? -0.898 -0.197 -19.810 1.00 32.64 462 PRO B CA 1
ATOM 8216 C C . PRO B 1 462 ? -1.660 -0.769 -18.639 1.00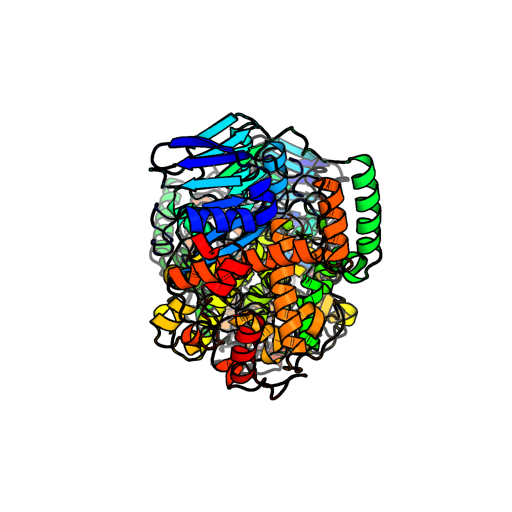 33.37 462 PRO B C 1
ATOM 8217 O O . PRO B 1 462 ? -2.395 -0.063 -17.959 1.00 37.11 462 PRO B O 1
ATOM 8221 N N . TYR B 1 463 ? -1.526 -2.074 -18.451 1.00 32.53 463 TYR B N 1
ATOM 8222 C CA . TYR B 1 463 ? -2.177 -2.762 -17.352 1.00 32.52 463 TYR B CA 1
ATOM 8223 C C . TYR B 1 463 ? -1.445 -4.073 -17.142 1.00 30.86 463 TYR B C 1
ATOM 8224 O O . TYR B 1 463 ? -0.701 -4.515 -18.008 1.00 31.61 463 TYR B O 1
ATOM 8233 N N . LYS B 1 464 ? -1.623 -4.661 -15.969 1.00 29.08 464 LYS B N 1
ATOM 8234 C CA . LYS B 1 464 ? -0.965 -5.905 -15.620 1.00 28.13 464 LYS B CA 1
ATOM 8235 C C . LYS B 1 464 ? -1.462 -7.120 -16.399 1.00 29.05 464 LYS B C 1
ATOM 8236 O O . LYS B 1 464 ? -2.663 -7.303 -16.597 1.00 32.50 464 LYS B O 1
ATOM 8242 N N . MET B 1 465 ? -0.519 -7.937 -16.845 1.00 27.94 465 MET B N 1
ATOM 8243 C CA . MET B 1 465 ? -0.812 -9.160 -17.565 1.00 26.64 465 MET B CA 1
ATOM 8244 C C . MET B 1 465 ? 0.003 -10.248 -16.884 1.00 28.52 465 MET B C 1
ATOM 8245 O O . MET B 1 465 ? 1.011 -9.967 -16.246 1.00 29.93 465 MET B O 1
ATOM 8250 N N . ASP B 1 466 ? -0.456 -11.487 -16.976 1.00 30.51 466 ASP B N 1
ATOM 8251 C CA . ASP B 1 466 ? 0.266 -12.607 -16.376 1.00 29.91 466 ASP B CA 1
ATOM 8252 C C . ASP B 1 466 ? 1.532 -12.802 -17.203 1.00 26.61 466 ASP B C 1
ATOM 8253 O O . ASP B 1 466 ? 1.478 -12.814 -18.431 1.00 25.81 466 ASP B O 1
ATOM 8258 N N . PRO B 1 467 ? 2.694 -12.908 -16.545 1.00 25.49 467 PRO B N 1
ATOM 8259 C CA . PRO B 1 467 ? 3.923 -13.105 -17.315 1.00 22.87 467 PRO B CA 1
ATOM 8260 C C . PRO B 1 467 ? 3.942 -14.470 -17.996 1.00 22.44 467 PRO B C 1
ATOM 8261 O O . PRO B 1 467 ? 4.704 -14.701 -18.932 1.00 24.79 467 PRO B O 1
ATOM 8265 N N . HIS B 1 468 ? 3.084 -15.372 -17.533 1.00 23.25 468 HIS B N 1
ATOM 8266 C CA . HIS B 1 468 ? 3.014 -16.718 -18.094 1.00 26.48 468 HIS B CA 1
ATOM 8267 C C . HIS B 1 468 ? 1.763 -17.011 -18.910 1.00 26.68 468 HIS B C 1
ATOM 8268 O O . HIS B 1 468 ? 1.326 -18.152 -19.014 1.00 28.25 468 HIS B O 1
ATOM 8275 N N . ASP B 1 469 ? 1.215 -15.967 -19.506 1.00 28.64 469 ASP B N 1
ATOM 8276 C CA . ASP B 1 469 ? 0.039 -16.075 -20.344 1.00 28.14 469 ASP B CA 1
ATOM 8277 C C . ASP B 1 469 ? 0.594 -16.046 -21.758 1.00 29.22 469 ASP B C 1
ATOM 8278 O O . ASP B 1 469 ? 1.288 -15.101 -22.129 1.00 30.57 469 ASP B O 1
ATOM 8283 N N . VAL B 1 470 ? 0.343 -17.096 -22.531 1.00 30.59 470 VAL B N 1
ATOM 8284 C CA . VAL B 1 470 ? 0.838 -17.136 -23.903 1.00 30.93 470 VAL B CA 1
ATOM 8285 C C . VAL B 1 470 ? -0.285 -17.176 -24.938 1.00 31.32 470 VAL B C 1
ATOM 8286 O O . VAL B 1 470 ? -0.172 -17.835 -25.970 1.00 32.65 470 VAL B O 1
ATOM 8290 N N . SER B 1 471 ? -1.340 -16.411 -24.678 1.00 30.72 471 SER B N 1
ATOM 8291 C CA . SER B 1 471 ? -2.497 -16.345 -25.567 1.00 30.96 471 SER B CA 1
ATOM 8292 C C . SER B 1 471 ? -2.373 -15.279 -26.642 1.00 31.82 471 SER B C 1
ATOM 8293 O O . SER B 1 471 ? -1.476 -14.434 -26.605 1.00 33.28 471 SER B O 1
ATOM 8296 N N . ASP B 1 472 ? -3.337 -15.276 -27.554 1.00 34.04 472 ASP B N 1
ATOM 8297 C CA . ASP B 1 472 ? -3.361 -14.307 -28.638 1.00 35.08 472 ASP B CA 1
ATOM 8298 C C . ASP B 1 472 ? -3.392 -12.898 -28.098 1.00 34.93 472 ASP B C 1
ATOM 8299 O O . ASP B 1 472 ? -2.858 -11.988 -28.716 1.00 35.79 472 ASP B O 1
ATOM 8304 N N . ASP B 1 473 ? -4.006 -12.719 -26.935 1.00 34.84 473 ASP B N 1
ATOM 8305 C CA . ASP B 1 473 ? -4.071 -11.400 -26.334 1.00 36.19 473 ASP B CA 1
ATOM 8306 C C . ASP B 1 473 ? -2.685 -10.943 -25.915 1.00 35.61 473 ASP B C 1
ATOM 8307 O O . ASP B 1 473 ? -2.377 -9.753 -25.971 1.00 35.93 473 ASP B O 1
ATOM 8312 N N . LYS B 1 474 ? -1.844 -11.886 -25.500 1.00 33.72 474 LYS B N 1
ATOM 8313 C CA . LYS B 1 474 ? -0.486 -11.542 -25.106 1.00 30.72 474 LYS B CA 1
ATOM 8314 C C . LYS B 1 474 ? 0.303 -11.224 -26.378 1.00 29.33 474 LYS B C 1
ATOM 8315 O O . LYS B 1 474 ? 1.051 -10.249 -26.429 1.00 31.96 474 LYS B O 1
ATOM 8321 N N . ILE B 1 475 ? 0.082 -12.009 -27.426 1.00 27.15 475 ILE B N 1
ATOM 8322 C CA . ILE B 1 475 ? 0.774 -11.790 -28.689 1.00 24.85 475 ILE B CA 1
ATOM 8323 C C . ILE B 1 475 ? 0.345 -10.447 -29.284 1.00 26.21 475 ILE B C 1
ATOM 8324 O O . ILE B 1 475 ? 1.164 -9.697 -29.811 1.00 29.60 475 ILE B O 1
ATOM 8329 N N . LYS B 1 476 ? -0.927 -10.112 -29.134 1.00 25.09 476 LYS B N 1
ATOM 8330 C CA . LYS B 1 476 ? -1.434 -8.853 -29.645 1.00 26.64 476 LYS B CA 1
ATOM 8331 C C . LYS B 1 476 ? -0.798 -7.669 -28.920 1.00 26.38 476 LYS B C 1
ATOM 8332 O O . LYS B 1 476 ? -0.527 -6.635 -29.536 1.00 27.00 476 LYS B O 1
ATOM 8338 N N . MET B 1 477 ? -0.536 -7.823 -27.626 1.00 25.09 477 MET B N 1
ATOM 8339 C CA . MET B 1 477 ? 0.090 -6.755 -26.851 1.00 23.38 477 MET B CA 1
ATOM 8340 C C . MET B 1 477 ? 1.502 -6.539 -27.384 1.00 24.08 477 MET B C 1
ATOM 8341 O O . MET B 1 477 ? 1.974 -5.399 -27.494 1.00 26.34 477 MET B O 1
ATOM 8346 N N . LEU B 1 478 ? 2.161 -7.634 -27.750 1.00 21.58 478 LEU B N 1
ATOM 8347 C CA . LEU B 1 478 ? 3.505 -7.550 -28.282 1.00 21.56 478 LEU B CA 1
ATOM 8348 C C . LEU B 1 478 ? 3.478 -6.742 -29.563 1.00 23.42 478 LEU B C 1
ATOM 8349 O O . LEU B 1 478 ? 4.219 -5.767 -29.703 1.00 26.64 478 LEU B O 1
ATOM 8354 N N . ILE B 1 479 ? 2.617 -7.144 -30.493 1.00 24.62 479 ILE B N 1
ATOM 8355 C CA . ILE B 1 479 ? 2.489 -6.456 -31.780 1.00 24.20 479 ILE B CA 1
ATOM 8356 C C . ILE B 1 479 ? 2.198 -4.968 -31.575 1.00 23.98 479 ILE B C 1
ATOM 8357 O O . ILE B 1 479 ? 2.776 -4.120 -32.252 1.00 24.58 479 ILE B O 1
ATOM 8362 N N . LEU B 1 480 ? 1.342 -4.655 -30.605 1.00 24.78 480 LEU B N 1
ATOM 8363 C CA . LEU B 1 480 ? 1.007 -3.268 -30.295 1.00 24.60 480 LEU B CA 1
ATOM 8364 C C . LEU B 1 480 ? 2.252 -2.516 -29.846 1.00 24.21 480 LEU B C 1
ATOM 8365 O O . LEU B 1 480 ? 2.527 -1.427 -30.338 1.00 26.12 480 LEU B O 1
ATOM 8370 N N . PHE B 1 481 ? 2.990 -3.087 -28.899 1.00 21.87 481 PHE B N 1
ATOM 8371 C CA . PHE B 1 481 ? 4.198 -2.450 -28.411 1.00 22.12 481 PHE B CA 1
ATOM 8372 C C . PHE B 1 481 ? 5.231 -2.238 -29.511 1.00 24.24 481 PHE B C 1
ATOM 8373 O O . PHE B 1 481 ? 5.909 -1.208 -29.532 1.00 26.44 481 PHE B O 1
ATOM 8381 N N . GLN B 1 482 ? 5.339 -3.188 -30.437 1.00 22.49 482 GLN B N 1
ATOM 8382 C CA . GLN B 1 482 ? 6.301 -3.061 -31.525 1.00 21.48 482 GLN B CA 1
ATOM 8383 C C . GLN B 1 482 ? 5.947 -1.917 -32.462 1.00 22.36 482 GLN B C 1
ATOM 8384 O O . GLN B 1 482 ? 6.811 -1.122 -32.828 1.00 24.02 482 GLN B O 1
ATOM 8390 N N . ASP B 1 483 ? 4.668 -1.814 -32.814 1.00 23.00 483 ASP B N 1
ATOM 8391 C CA . ASP B 1 483 ? 4.186 -0.757 -33.700 1.00 23.63 483 ASP B CA 1
ATOM 8392 C C . ASP B 1 483 ? 4.213 0.603 -33.018 1.00 24.07 483 ASP B C 1
ATOM 8393 O O . ASP B 1 483 ? 4.701 1.567 -33.592 1.00 25.60 483 ASP B O 1
ATOM 8398 N N . LEU B 1 484 ? 3.696 0.673 -31.790 1.00 24.58 484 LEU B N 1
ATOM 8399 C CA . LEU B 1 484 ? 3.661 1.922 -31.015 1.00 22.81 484 LEU B CA 1
ATOM 8400 C C . LEU B 1 484 ? 5.062 2.466 -30.816 1.00 22.48 484 LEU B C 1
ATOM 8401 O O . LEU B 1 484 ? 5.311 3.657 -31.023 1.00 24.51 484 LEU B O 1
ATOM 8406 N N . THR B 1 485 ? 5.978 1.590 -30.421 1.00 20.37 485 THR B N 1
ATOM 8407 C CA . THR B 1 485 ? 7.359 1.984 -30.199 1.00 20.55 485 THR B CA 1
ATOM 8408 C C . THR B 1 485 ? 7.976 2.511 -31.502 1.00 21.52 485 THR B C 1
ATOM 8409 O O . THR B 1 485 ? 8.776 3.450 -31.478 1.00 24.64 485 THR B O 1
ATOM 8413 N N . ALA B 1 486 ? 7.571 1.945 -32.636 1.00 20.81 486 ALA B N 1
ATOM 8414 C CA . ALA B 1 486 ? 8.074 2.403 -33.928 1.00 20.79 486 ALA B CA 1
ATOM 8415 C C . ALA B 1 486 ? 7.584 3.835 -34.154 1.00 21.06 486 ALA B C 1
ATOM 8416 O O . ALA B 1 486 ? 8.301 4.667 -34.707 1.00 21.95 486 ALA B O 1
ATOM 8418 N N . LEU B 1 487 ? 6.374 4.127 -33.685 1.00 23.20 487 LEU B N 1
ATOM 8419 C CA . LEU B 1 487 ? 5.804 5.461 -33.823 1.00 25.94 487 LEU B CA 1
ATOM 8420 C C . LEU B 1 487 ? 6.574 6.439 -32.941 1.00 25.99 487 LEU B C 1
ATOM 8421 O O . LEU B 1 487 ? 7.085 7.455 -33.424 1.00 28.72 487 LEU B O 1
ATOM 8426 N N . ILE B 1 488 ? 6.663 6.119 -31.650 1.00 24.61 488 ILE B N 1
ATOM 8427 C CA . ILE B 1 488 ? 7.367 6.957 -30.678 1.00 21.85 488 ILE B CA 1
ATOM 8428 C C . ILE B 1 488 ? 8.797 7.264 -31.124 1.00 23.72 488 ILE B C 1
ATOM 8429 O O . ILE B 1 488 ? 9.256 8.403 -31.012 1.00 27.50 488 ILE B O 1
ATOM 8434 N N . ASP B 1 489 ? 9.498 6.252 -31.630 1.00 24.24 489 ASP B N 1
ATOM 8435 C CA . ASP B 1 489 ? 10.870 6.422 -32.102 1.00 22.77 489 ASP B CA 1
ATOM 8436 C C . ASP B 1 489 ? 10.915 7.421 -33.258 1.00 23.66 489 ASP B C 1
ATOM 8437 O O . ASP B 1 489 ? 11.799 8.278 -33.322 1.00 25.71 489 ASP B O 1
ATOM 8442 N N . SER B 1 490 ? 9.962 7.290 -34.174 1.00 24.38 490 SER B N 1
ATOM 8443 C CA . SER B 1 490 ? 9.870 8.157 -35.339 1.00 23.83 490 SER B CA 1
ATOM 8444 C C . SER B 1 490 ? 9.447 9.573 -34.986 1.00 23.34 490 SER B C 1
ATOM 8445 O O . SER B 1 490 ? 9.822 10.525 -35.669 1.00 23.46 490 SER B O 1
ATOM 8448 N N . ALA B 1 491 ? 8.657 9.711 -33.928 1.00 22.42 491 ALA B N 1
ATOM 8449 C CA . ALA B 1 491 ? 8.192 11.018 -33.502 1.00 22.13 491 ALA B CA 1
ATOM 8450 C C . ALA B 1 491 ? 9.322 11.870 -32.920 1.00 23.37 491 ALA B C 1
ATOM 8451 O O . ALA B 1 491 ? 9.350 13.089 -33.095 1.00 26.21 491 ALA B O 1
ATOM 8453 N N . GLY B 1 492 ? 10.268 11.221 -32.254 1.00 25.80 492 GLY B N 1
ATOM 8454 C CA . GLY B 1 492 ? 11.370 11.940 -31.633 1.00 24.40 492 GLY B CA 1
ATOM 8455 C C . GLY B 1 492 ? 11.194 12.080 -30.122 1.00 23.56 492 GLY B C 1
ATOM 8456 O O . GLY B 1 492 ? 11.869 12.894 -29.481 1.00 21.72 492 GLY B O 1
ATOM 8457 N N . LEU B 1 493 ? 10.289 11.288 -29.548 1.00 21.55 493 LEU B N 1
ATOM 8458 C CA . LEU B 1 493 ? 10.033 11.331 -28.112 1.00 22.01 493 LEU B CA 1
ATOM 8459 C C . LEU B 1 493 ? 10.743 10.174 -27.409 1.00 24.20 493 LEU B C 1
ATOM 8460 O O . LEU B 1 493 ? 11.278 9.260 -28.063 1.00 23.61 493 LEU B O 1
ATOM 8465 N N . CYS B 1 494 ? 10.788 10.253 -26.080 1.00 23.30 494 CYS B N 1
ATOM 8466 C CA . CYS B 1 494 ? 11.416 9.234 -25.249 1.00 21.84 494 CYS B CA 1
ATOM 8467 C C . CYS B 1 494 ? 10.378 8.170 -24.943 1.00 21.75 494 CYS B C 1
ATOM 8468 O O . CYS B 1 494 ? 9.231 8.481 -24.641 1.00 22.98 494 CYS B O 1
ATOM 8471 N N . LEU B 1 495 ? 10.795 6.913 -25.001 1.00 22.63 495 LEU B N 1
ATOM 8472 C CA . LEU B 1 495 ? 9.904 5.799 -24.735 1.00 19.93 495 LEU B CA 1
ATOM 8473 C C . LEU B 1 495 ? 9.287 5.855 -23.340 1.00 20.38 495 LEU B C 1
ATOM 8474 O O . LEU B 1 495 ? 8.168 5.387 -23.134 1.00 20.25 495 LEU B O 1
ATOM 8479 N N . PHE B 1 496 ? 10.005 6.439 -22.388 1.00 17.33 496 PHE B N 1
ATOM 8480 C CA . PHE B 1 496 ? 9.510 6.516 -21.016 1.00 19.58 496 PHE B CA 1
ATOM 8481 C C . PHE B 1 496 ? 8.236 7.363 -20.833 1.00 20.68 496 PHE B C 1
ATOM 8482 O O . PHE B 1 496 ? 7.628 7.349 -19.756 1.00 20.85 496 PHE B O 1
ATOM 8490 N N . THR B 1 497 ? 7.812 8.073 -21.881 1.00 22.08 497 THR B N 1
ATOM 8491 C CA . THR B 1 497 ? 6.588 8.873 -21.802 1.00 22.75 497 THR B CA 1
ATOM 8492 C C . THR B 1 497 ? 5.381 7.935 -21.725 1.00 22.98 497 THR B C 1
ATOM 8493 O O . THR B 1 497 ? 4.279 8.380 -21.408 1.00 25.49 497 THR B O 1
ATOM 8497 N N . THR B 1 498 ? 5.596 6.642 -21.995 1.00 22.32 498 THR B N 1
ATOM 8498 C CA . THR B 1 498 ? 4.519 5.651 -21.925 1.00 21.61 498 THR B CA 1
ATOM 8499 C C . THR B 1 498 ? 4.057 5.440 -20.474 1.00 22.26 498 THR B C 1
ATOM 8500 O O . THR B 1 498 ? 3.039 4.796 -20.221 1.00 22.49 498 THR B O 1
ATOM 8504 N N . PHE B 1 499 ? 4.813 5.980 -19.520 1.00 23.17 499 PHE B N 1
ATOM 8505 C CA . PHE B 1 499 ? 4.442 5.905 -18.110 1.00 23.80 499 PHE B CA 1
ATOM 8506 C C . PHE B 1 499 ? 3.615 7.147 -17.824 1.00 24.71 499 PHE B C 1
ATOM 8507 O O . PHE B 1 499 ? 4.048 8.043 -17.101 1.00 27.06 499 PHE B O 1
ATOM 8515 N N . GLY B 1 500 ? 2.442 7.217 -18.439 1.00 25.58 500 GLY B N 1
ATOM 8516 C CA . GLY B 1 500 ? 1.573 8.362 -18.250 1.00 26.58 500 GLY B CA 1
ATOM 8517 C C . GLY B 1 500 ? 0.795 8.672 -19.514 1.00 28.96 500 GLY B C 1
ATOM 8518 O O . GLY B 1 500 ? -0.377 9.056 -19.451 1.00 30.65 500 GLY B O 1
ATOM 8519 N N . LEU B 1 501 ? 1.444 8.502 -20.664 1.00 27.03 501 LEU B N 1
ATOM 8520 C CA . LEU B 1 501 ? 0.813 8.769 -21.953 1.00 25.91 501 LEU B CA 1
ATOM 8521 C C . LEU B 1 501 ? 0.442 7.495 -22.716 1.00 27.26 501 LEU B C 1
ATOM 8522 O O . LEU B 1 501 ? 1.095 6.459 -22.578 1.00 29.14 501 LEU B O 1
ATOM 8527 N N . GLY B 1 502 ? -0.605 7.596 -23.530 1.00 27.24 502 GLY B N 1
ATOM 8528 C CA . GLY B 1 502 ? -1.075 6.480 -24.332 1.00 24.97 502 GLY B CA 1
ATOM 8529 C C . GLY B 1 502 ? -1.082 6.889 -25.793 1.00 26.52 502 GLY B C 1
ATOM 8530 O O . GLY B 1 502 ? -0.787 8.042 -26.111 1.00 28.37 502 GLY B O 1
ATOM 8531 N N . ALA B 1 503 ? -1.462 5.971 -26.676 1.00 27.79 503 ALA B N 1
ATOM 8532 C CA . ALA B 1 503 ? -1.502 6.231 -28.115 1.00 29.12 503 ALA B CA 1
ATOM 8533 C C . ALA B 1 503 ? -2.197 7.542 -28.507 1.00 31.64 503 ALA B C 1
ATOM 8534 O O . ALA B 1 503 ? -1.677 8.301 -29.329 1.00 33.68 503 ALA B O 1
ATOM 8536 N N . ASP B 1 504 ? -3.350 7.814 -27.897 1.00 32.80 504 ASP B N 1
ATOM 8537 C CA . ASP B 1 504 ? -4.119 9.024 -28.171 1.00 32.73 504 ASP B CA 1
ATOM 8538 C C . ASP B 1 504 ? -3.349 10.283 -27.834 1.00 32.81 504 ASP B C 1
ATOM 8539 O O . ASP B 1 504 ? -3.475 11.287 -28.525 1.00 33.77 504 ASP B O 1
ATOM 8544 N N . ASP B 1 505 ? -2.599 10.247 -26.738 1.00 30.26 505 ASP B N 1
ATOM 8545 C CA . ASP B 1 505 ? -1.812 11.398 -26.322 1.00 28.73 505 ASP B CA 1
ATOM 8546 C C . ASP B 1 505 ? -0.783 11.766 -27.372 1.00 28.78 505 ASP B C 1
ATOM 8547 O O . ASP B 1 505 ? -0.545 12.942 -27.618 1.00 28.60 505 ASP B O 1
ATOM 8552 N N . TYR B 1 506 ? -0.176 10.756 -27.987 1.00 29.02 506 TYR B N 1
ATOM 8553 C CA . TYR B 1 506 ? 0.819 10.977 -29.033 1.00 27.23 506 TYR B CA 1
ATOM 8554 C C . TYR B 1 506 ? 0.139 11.551 -30.274 1.00 28.84 506 TYR B C 1
ATOM 8555 O O . TYR B 1 506 ? 0.716 12.371 -30.984 1.00 30.13 506 TYR B O 1
ATOM 8564 N N . ARG B 1 507 ? -1.082 11.099 -30.545 1.00 30.68 507 ARG B N 1
ATOM 8565 C CA . ARG B 1 507 ? -1.857 11.598 -31.679 1.00 32.90 507 ARG B CA 1
ATOM 8566 C C . ARG B 1 507 ? -2.077 13.110 -31.492 1.00 34.56 507 ARG B C 1
ATOM 8567 O O . ARG B 1 507 ? -1.784 13.896 -32.396 1.00 37.71 507 ARG B O 1
ATOM 8575 N N . ASP B 1 508 ? -2.530 13.503 -30.298 1.00 33.06 508 ASP B N 1
ATOM 8576 C CA . ASP B 1 508 ? -2.794 14.903 -29.945 1.00 31.70 508 ASP B CA 1
ATOM 8577 C C . ASP B 1 508 ? -1.606 15.832 -30.228 1.00 32.73 508 ASP B C 1
ATOM 8578 O O . ASP B 1 508 ? -1.757 16.888 -30.856 1.00 33.11 508 ASP B O 1
ATOM 8583 N N . LEU B 1 509 ? -0.433 15.443 -29.739 1.00 33.50 509 LEU B N 1
ATOM 8584 C CA . LEU B 1 509 ? 0.791 16.214 -29.927 1.00 32.25 509 LEU B CA 1
ATOM 8585 C C . LEU B 1 509 ? 1.197 16.274 -31.402 1.00 31.49 509 LEU B C 1
ATOM 8586 O O . LEU B 1 509 ? 1.466 17.350 -31.928 1.00 31.56 509 LEU B O 1
ATOM 8591 N N . LEU B 1 510 ? 1.217 15.125 -32.074 1.00 32.45 510 LEU B N 1
ATOM 8592 C CA . LEU B 1 510 ? 1.611 15.070 -33.480 1.00 33.13 510 LEU B CA 1
ATOM 8593 C C . LEU B 1 510 ? 0.692 15.879 -34.392 1.00 35.76 510 LEU B C 1
ATOM 8594 O O . LEU B 1 510 ? 1.158 16.551 -35.321 1.00 38.51 510 LEU B O 1
ATOM 8599 N N . ASN B 1 511 ? -0.608 15.838 -34.122 1.00 36.09 511 ASN B N 1
ATOM 8600 C CA . ASN B 1 511 ? -1.561 16.591 -34.929 1.00 35.04 511 ASN B CA 1
ATOM 8601 C C . ASN B 1 511 ? -1.373 18.087 -34.703 1.00 35.36 511 ASN B C 1
ATOM 8602 O O . ASN B 1 511 ? -1.163 18.836 -35.654 1.00 35.07 511 ASN B O 1
ATOM 8607 N N . ALA B 1 512 ? -1.364 18.500 -33.438 1.00 35.18 512 ALA B N 1
ATOM 8608 C CA . ALA B 1 512 ? -1.194 19.906 -33.082 1.00 35.53 512 ALA B CA 1
ATOM 8609 C C . ALA B 1 512 ? 0.080 20.522 -33.683 1.00 37.52 512 ALA B C 1
ATOM 8610 O O . ALA B 1 512 ? 0.070 21.661 -34.169 1.00 40.03 512 ALA B O 1
ATOM 8612 N N . ALA B 1 513 ? 1.162 19.750 -33.688 1.00 37.54 513 ALA B N 1
ATOM 8613 C CA . ALA B 1 513 ? 2.441 20.215 -34.213 1.00 35.03 513 ALA B CA 1
ATOM 8614 C C . ALA B 1 513 ? 2.560 20.155 -35.726 1.00 33.36 513 ALA B C 1
ATOM 8615 O O . ALA B 1 513 ? 3.107 21.058 -36.342 1.00 31.64 513 ALA B O 1
ATOM 8617 N N . LEU B 1 514 ? 2.085 19.070 -36.318 1.00 33.88 514 LEU B N 1
ATOM 8618 C CA . LEU B 1 514 ? 2.182 18.890 -37.759 1.00 34.62 514 LEU B CA 1
ATOM 8619 C C . LEU B 1 514 ? 1.039 19.559 -38.506 1.00 35.07 514 LEU B C 1
ATOM 8620 O O . LEU B 1 514 ? 1.183 19.981 -39.658 1.00 34.38 514 LEU B O 1
ATOM 8625 N N . GLY B 1 515 ? -0.080 19.706 -37.817 1.00 35.45 515 GLY B N 1
ATOM 8626 C CA . GLY B 1 515 ? -1.246 20.294 -38.436 1.00 38.83 515 GLY B CA 1
ATOM 8627 C C . GLY B 1 515 ? -1.968 19.256 -39.273 1.00 40.21 515 GLY B C 1
ATOM 8628 O O . GLY B 1 515 ? -2.460 19.560 -40.357 1.00 43.16 515 GLY B O 1
ATOM 8629 N N . TRP B 1 516 ? -1.988 18.013 -38.795 1.00 40.33 516 TRP B N 1
ATOM 8630 C CA . TRP B 1 516 ? -2.663 16.924 -39.503 1.00 39.15 516 TRP B CA 1
ATOM 8631 C C . TRP B 1 516 ? -3.930 16.573 -38.748 1.00 38.76 516 TRP B C 1
ATOM 8632 O O . TRP B 1 516 ? -4.150 17.053 -37.635 1.00 38.52 516 TRP B O 1
ATOM 8643 N N . ASP B 1 517 ? -4.728 15.685 -39.324 1.00 40.44 517 ASP B N 1
ATOM 8644 C CA . ASP B 1 517 ? -5.977 15.272 -38.696 1.00 42.37 517 ASP B CA 1
ATOM 8645 C C . ASP B 1 517 ? -6.099 13.755 -38.702 1.00 40.93 517 ASP B C 1
ATOM 8646 O O . ASP B 1 517 ? -7.142 13.207 -39.060 1.00 42.49 517 ASP B O 1
ATOM 8651 N N . PHE B 1 518 ? -5.016 13.086 -38.320 1.00 37.23 518 PHE B N 1
ATOM 8652 C CA . PHE B 1 518 ? -4.983 11.632 -38.287 1.00 32.92 518 PHE B CA 1
ATOM 8653 C C . PHE B 1 518 ? -5.646 11.083 -37.041 1.00 31.83 518 PHE B C 1
ATOM 8654 O O . PHE B 1 518 ? -5.662 11.726 -36.002 1.00 30.91 518 PHE B O 1
ATOM 8662 N N . THR B 1 519 ? -6.210 9.890 -37.147 1.00 32.32 519 THR B N 1
ATOM 8663 C CA . THR B 1 519 ? -6.809 9.266 -35.980 1.00 32.69 519 THR B CA 1
ATOM 8664 C C . THR B 1 519 ? -5.646 8.536 -35.324 1.00 32.80 519 THR B C 1
ATOM 8665 O O . THR B 1 519 ? -4.558 8.442 -35.902 1.00 31.78 519 THR B O 1
ATOM 8669 N N . THR B 1 520 ? -5.864 8.006 -34.131 1.00 32.80 520 THR B N 1
ATOM 8670 C CA . THR B 1 520 ? -4.815 7.266 -33.463 1.00 34.72 520 THR B CA 1
ATOM 8671 C C . THR B 1 520 ? -4.496 6.053 -34.328 1.00 34.97 520 THR B C 1
ATOM 8672 O O . THR B 1 520 ? -3.340 5.668 -34.483 1.00 37.54 520 THR B O 1
ATOM 8676 N N . GLU B 1 521 ? -5.525 5.526 -34.975 1.00 35.59 521 GLU B N 1
ATOM 8677 C CA . GLU B 1 521 ? -5.387 4.363 -35.837 1.00 38.19 521 GLU B CA 1
ATOM 8678 C C . GLU B 1 521 ? -4.489 4.636 -37.048 1.00 37.44 521 GLU B C 1
ATOM 8679 O O . GLU B 1 521 ? -3.788 3.738 -37.518 1.00 40.07 521 GLU B O 1
ATOM 8685 N N . ASP B 1 522 ? -4.491 5.874 -37.537 1.00 35.72 522 ASP B N 1
ATOM 8686 C CA . ASP B 1 522 ? -3.648 6.244 -38.674 1.00 34.16 522 ASP B CA 1
ATOM 8687 C C . ASP B 1 522 ? -2.171 6.275 -38.289 1.00 34.43 522 ASP B C 1
ATOM 8688 O O . ASP B 1 522 ? -1.315 5.828 -39.050 1.00 34.81 522 ASP B O 1
ATOM 8693 N N . TYR B 1 523 ? -1.871 6.810 -37.108 1.00 33.78 523 TYR B N 1
ATOM 8694 C CA . TYR B 1 523 ? -0.492 6.880 -36.630 1.00 32.27 523 TYR B CA 1
ATOM 8695 C C . TYR B 1 523 ? 0.084 5.487 -36.374 1.00 33.02 523 TYR B C 1
ATOM 8696 O O . TYR B 1 523 ? 1.217 5.191 -36.764 1.00 34.71 523 TYR B O 1
ATOM 8705 N N . LEU B 1 524 ? -0.720 4.618 -35.768 1.00 32.24 524 LEU B N 1
ATOM 8706 C CA . LEU B 1 524 ? -0.297 3.254 -35.476 1.00 31.17 524 LEU B CA 1
ATOM 8707 C C . LEU B 1 524 ? 0.014 2.437 -36.734 1.00 31.69 524 LEU B C 1
ATOM 8708 O O . LEU B 1 524 ? 0.829 1.502 -36.691 1.00 32.79 524 LEU B O 1
ATOM 8713 N N . LYS B 1 525 ? -0.630 2.782 -37.848 1.00 29.75 525 LYS B N 1
ATOM 8714 C CA . LYS B 1 525 ? -0.395 2.087 -39.108 1.00 30.23 525 LYS B CA 1
ATOM 8715 C C . LYS B 1 525 ? 0.961 2.504 -39.675 1.00 29.29 525 LYS B C 1
ATOM 8716 O O . LYS B 1 525 ? 1.603 1.735 -40.394 1.00 30.29 525 LYS B O 1
ATOM 8722 N N . ILE B 1 526 ? 1.393 3.725 -39.366 1.00 28.88 526 ILE B N 1
ATOM 8723 C CA . ILE B 1 526 ? 2.703 4.190 -39.815 1.00 28.09 526 ILE B CA 1
ATOM 8724 C C . ILE B 1 526 ? 3.696 3.278 -39.082 1.00 28.60 526 ILE B C 1
ATOM 8725 O O . ILE B 1 526 ? 4.645 2.766 -39.679 1.00 30.99 526 ILE B O 1
ATOM 8730 N N . GLY B 1 527 ? 3.413 3.018 -37.804 1.00 26.52 527 GLY B N 1
ATOM 8731 C CA . GLY B 1 527 ? 4.258 2.154 -36.994 1.00 24.82 527 GLY B CA 1
ATOM 8732 C C . GLY B 1 527 ? 4.315 0.746 -37.560 1.00 26.60 527 GLY B C 1
ATOM 8733 O O . GLY B 1 527 ? 5.382 0.125 -37.606 1.00 25.23 527 GLY B O 1
ATOM 8734 N N . GLU B 1 528 ? 3.163 0.232 -37.981 1.00 26.35 528 GLU B N 1
ATOM 8735 C CA . GLU B 1 528 ? 3.102 -1.098 -38.573 1.00 27.90 528 GLU B CA 1
ATOM 8736 C C . GLU B 1 528 ? 3.841 -1.106 -39.915 1.00 27.19 528 GLU B C 1
ATOM 8737 O O . GLU B 1 528 ? 4.456 -2.106 -40.284 1.00 30.28 528 GLU B O 1
ATOM 8743 N N . ARG B 1 529 ? 3.778 0.006 -40.641 1.00 27.51 529 ARG B N 1
ATOM 8744 C CA . ARG B 1 529 ? 4.458 0.121 -41.924 1.00 26.70 529 ARG B CA 1
ATOM 8745 C C . ARG B 1 529 ? 5.967 0.082 -41.711 1.00 25.88 529 ARG B C 1
ATOM 8746 O O . ARG B 1 529 ? 6.690 -0.551 -42.485 1.00 27.66 529 ARG B O 1
ATOM 8754 N N . ILE B 1 530 ? 6.433 0.763 -40.662 1.00 23.51 530 ILE B N 1
ATOM 8755 C CA . ILE B 1 530 ? 7.857 0.801 -40.328 1.00 21.55 530 ILE B CA 1
ATOM 8756 C C . ILE B 1 530 ? 8.331 -0.585 -39.882 1.00 22.44 530 ILE B C 1
ATOM 8757 O O . ILE B 1 530 ? 9.373 -1.060 -40.337 1.00 23.11 530 ILE B O 1
ATOM 8762 N N . TRP B 1 531 ? 7.555 -1.251 -39.028 1.00 22.03 531 TRP B N 1
ATOM 8763 C CA . TRP B 1 531 ? 7.927 -2.584 -38.565 1.00 21.74 531 TRP B CA 1
ATOM 8764 C C . TRP B 1 531 ? 8.068 -3.549 -39.734 1.00 23.34 531 TRP B C 1
ATOM 8765 O O . TRP B 1 531 ? 9.028 -4.319 -39.789 1.00 24.29 531 TRP B O 1
ATOM 8776 N N . ASN B 1 532 ? 7.107 -3.514 -40.656 1.00 24.79 532 ASN B N 1
ATOM 8777 C CA . ASN B 1 532 ? 7.127 -4.378 -41.840 1.00 23.98 532 ASN B CA 1
ATOM 8778 C C . ASN B 1 532 ? 8.261 -4.062 -42.820 1.00 25.05 532 ASN B C 1
ATOM 8779 O O . ASN B 1 532 ? 8.876 -4.979 -43.380 1.00 27.59 532 ASN B O 1
ATOM 8784 N N . ALA B 1 533 ? 8.552 -2.776 -43.013 1.00 26.05 533 ALA B N 1
ATOM 8785 C CA . ALA B 1 533 ? 9.632 -2.346 -43.907 1.00 25.34 533 ALA B CA 1
ATOM 8786 C C . ALA B 1 533 ? 10.993 -2.862 -43.403 1.00 25.40 533 ALA B C 1
ATOM 8787 O O . ALA B 1 533 ? 11.855 -3.258 -44.195 1.00 26.36 533 ALA B O 1
ATOM 8789 N N . GLU B 1 534 ? 11.177 -2.865 -42.085 1.00 24.52 534 GLU B N 1
ATOM 8790 C CA . GLU B 1 534 ? 12.414 -3.359 -41.474 1.00 24.93 534 GLU B CA 1
ATOM 8791 C C . GLU B 1 534 ? 12.544 -4.874 -41.651 1.00 24.14 534 GLU B C 1
ATOM 8792 O O . GLU B 1 534 ? 13.632 -5.380 -41.933 1.00 26.07 534 GLU B O 1
ATOM 8798 N N . ARG B 1 535 ? 11.431 -5.585 -41.465 1.00 24.87 535 ARG B N 1
ATOM 8799 C CA . ARG B 1 535 ? 11.375 -7.040 -41.620 1.00 24.88 535 ARG B CA 1
ATOM 8800 C C . ARG B 1 535 ? 11.768 -7.380 -43.061 1.00 27.13 535 ARG B C 1
ATOM 8801 O O . ARG B 1 535 ? 12.578 -8.277 -43.291 1.00 30.04 535 ARG B O 1
ATOM 8809 N N . LEU B 1 536 ? 11.197 -6.653 -44.023 1.00 27.33 536 LEU B N 1
ATOM 8810 C CA . LEU B 1 536 ? 11.485 -6.867 -45.450 1.00 26.76 536 LEU B CA 1
ATOM 8811 C C . LEU B 1 536 ? 12.966 -6.678 -45.769 1.00 26.27 536 LEU B C 1
ATOM 8812 O O . LEU B 1 536 ? 13.564 -7.463 -46.507 1.00 24.92 536 LEU B O 1
ATOM 8817 N N . PHE B 1 537 ? 13.550 -5.616 -45.229 1.00 26.17 537 PHE B N 1
ATOM 8818 C CA . PHE B 1 537 ? 14.967 -5.351 -45.433 1.00 25.80 537 PHE B CA 1
ATOM 8819 C C . PHE B 1 537 ? 15.766 -6.555 -44.918 1.00 27.43 537 PHE B C 1
ATOM 8820 O O . PHE B 1 537 ? 16.660 -7.053 -45.605 1.00 26.27 537 PHE B O 1
ATOM 8828 N N . ASN B 1 538 ? 15.436 -7.021 -43.709 1.00 28.55 538 ASN B N 1
ATOM 8829 C CA . ASN B 1 538 ? 16.118 -8.167 -43.104 1.00 27.29 538 ASN B CA 1
ATOM 8830 C C . ASN B 1 538 ? 15.966 -9.395 -43.971 1.00 28.50 538 ASN B C 1
ATOM 8831 O O . ASN B 1 538 ? 16.927 -10.125 -44.198 1.00 28.31 538 ASN B O 1
ATOM 8836 N N . LEU B 1 539 ? 14.739 -9.640 -44.420 1.00 29.46 539 LEU B N 1
ATOM 8837 C CA . LEU B 1 539 ? 14.434 -10.787 -45.274 1.00 31.70 539 LEU B CA 1
ATOM 8838 C C . LEU B 1 539 ? 15.269 -10.716 -46.543 1.00 31.37 539 LEU B C 1
ATOM 8839 O O . LEU B 1 539 ? 15.783 -11.722 -47.029 1.00 34.79 539 LEU B O 1
ATOM 8844 N N . LYS B 1 540 ? 15.443 -9.509 -47.052 1.00 31.52 540 LYS B N 1
ATOM 8845 C CA . LYS B 1 540 ? 16.238 -9.327 -48.245 1.00 31.63 540 LYS B CA 1
ATOM 8846 C C . LYS B 1 540 ? 17.712 -9.449 -47.913 1.00 30.80 540 LYS B C 1
ATOM 8847 O O . LYS B 1 540 ? 18.509 -9.823 -48.767 1.00 31.34 540 LYS B O 1
ATOM 8853 N N . ALA B 1 541 ? 18.070 -9.125 -46.673 1.00 31.76 541 ALA B N 1
ATOM 8854 C CA . ALA B 1 541 ? 19.456 -9.208 -46.227 1.00 31.69 541 ALA B CA 1
ATOM 8855 C C . ALA B 1 541 ? 19.845 -10.664 -45.957 1.00 32.34 541 ALA B C 1
ATOM 8856 O O . ALA B 1 541 ? 21.011 -10.960 -45.689 1.00 34.08 541 ALA B O 1
ATOM 8858 N N . GLY B 1 542 ? 18.861 -11.563 -46.013 1.00 31.87 542 GLY B N 1
ATOM 8859 C CA . GLY B 1 542 ? 19.121 -12.980 -45.804 1.00 29.94 542 GLY B CA 1
ATOM 8860 C C . GLY B 1 542 ? 18.529 -13.656 -44.576 1.00 31.06 542 GLY B C 1
ATOM 8861 O O . GLY B 1 542 ? 18.861 -14.805 -44.286 1.00 31.71 542 GLY B O 1
ATOM 8862 N N . LEU B 1 543 ? 17.645 -12.977 -43.858 1.00 30.16 543 LEU B N 1
ATOM 8863 C CA . LEU B 1 543 ? 17.045 -13.566 -42.668 1.00 30.00 543 LEU B CA 1
ATOM 8864 C C . LEU B 1 543 ? 16.251 -14.837 -42.982 1.00 31.32 543 LEU B C 1
ATOM 8865 O O . LEU B 1 543 ? 15.456 -14.870 -43.917 1.00 33.31 543 LEU B O 1
ATOM 8870 N N . ASP B 1 544 ? 16.512 -15.894 -42.224 1.00 32.83 544 ASP B N 1
ATOM 8871 C CA . ASP B 1 544 ? 15.786 -17.154 -42.372 1.00 33.40 544 ASP B CA 1
ATOM 8872 C C . ASP B 1 544 ? 14.991 -17.290 -41.076 1.00 32.77 544 ASP B C 1
ATOM 8873 O O . ASP B 1 544 ? 15.523 -17.722 -40.060 1.00 33.49 544 ASP B O 1
ATOM 8878 N N . PRO B 1 545 ? 13.696 -16.966 -41.112 1.00 32.58 545 PRO B N 1
ATOM 8879 C CA . PRO B 1 545 ? 12.811 -17.035 -39.941 1.00 32.82 545 PRO B CA 1
ATOM 8880 C C . PRO B 1 545 ? 12.953 -18.258 -39.039 1.00 32.69 545 PRO B C 1
ATOM 8881 O O . PRO B 1 545 ? 12.943 -18.137 -37.818 1.00 32.92 545 PRO B O 1
ATOM 8885 N N . ALA B 1 546 ? 13.099 -19.428 -39.645 1.00 35.12 546 ALA B N 1
ATOM 8886 C CA . ALA B 1 546 ? 13.233 -20.679 -38.902 1.00 35.73 546 ALA B CA 1
ATOM 8887 C C . ALA B 1 546 ? 14.506 -20.726 -38.049 1.00 35.90 546 ALA B C 1
ATOM 8888 O O . ALA B 1 546 ? 14.480 -21.110 -36.880 1.00 37.16 546 ALA B O 1
ATOM 8890 N N . ARG B 1 547 ? 15.620 -20.340 -38.647 1.00 34.91 547 ARG B N 1
ATOM 8891 C CA . ARG B 1 547 ? 16.881 -20.348 -37.939 1.00 36.03 547 ARG B CA 1
ATOM 8892 C C . ARG B 1 547 ? 17.074 -19.117 -37.045 1.00 34.74 547 ARG B C 1
ATOM 8893 O O . ARG B 1 547 ? 17.501 -19.244 -35.904 1.00 36.67 547 ARG B O 1
ATOM 8901 N N . ASP B 1 548 ? 16.682 -17.947 -37.538 1.00 32.15 548 ASP B N 1
ATOM 8902 C CA . ASP B 1 548 ? 16.892 -16.694 -36.821 1.00 28.68 548 ASP B CA 1
ATOM 8903 C C . ASP B 1 548 ? 15.889 -16.231 -35.760 1.00 27.44 548 ASP B C 1
ATOM 8904 O O . ASP B 1 548 ? 16.261 -15.506 -34.839 1.00 26.45 548 ASP B O 1
ATOM 8909 N N . ASP B 1 549 ? 14.621 -16.591 -35.899 1.00 25.94 549 ASP B N 1
ATOM 8910 C CA . ASP B 1 549 ? 13.637 -16.169 -34.911 1.00 25.97 549 ASP B CA 1
ATOM 8911 C C . ASP B 1 549 ? 13.501 -17.235 -33.834 1.00 26.89 549 ASP B C 1
ATOM 8912 O O . ASP B 1 549 ? 12.579 -18.050 -33.870 1.00 28.87 549 ASP B O 1
ATOM 8917 N N . THR B 1 550 ? 14.451 -17.264 -32.909 1.00 28.15 550 THR B N 1
ATOM 8918 C CA . THR B 1 550 ? 14.433 -18.220 -31.799 1.00 28.01 550 THR B CA 1
ATOM 8919 C C . THR B 1 550 ? 15.060 -17.588 -30.583 1.00 27.62 550 THR B C 1
ATOM 8920 O O . THR B 1 550 ? 15.385 -16.402 -30.580 1.00 28.07 550 THR B O 1
ATOM 8924 N N . LEU B 1 551 ? 15.293 -18.428 -29.583 1.00 27.38 551 LEU B N 1
ATOM 8925 C CA . LEU B 1 551 ? 15.904 -18.039 -28.329 1.00 26.47 551 LEU B CA 1
ATOM 8926 C C . LEU B 1 551 ? 16.919 -19.146 -28.046 1.00 28.01 551 LEU B C 1
ATOM 8927 O O . LEU B 1 551 ? 16.804 -20.243 -28.600 1.00 30.20 551 LEU B O 1
ATOM 8932 N N . PRO B 1 552 ? 17.989 -18.842 -27.289 1.00 29.11 552 PRO B N 1
ATOM 8933 C CA . PRO B 1 552 ? 18.977 -19.878 -26.977 1.00 26.37 552 PRO B CA 1
ATOM 8934 C C . PRO B 1 552 ? 18.285 -21.037 -26.250 1.00 26.27 552 PRO B C 1
ATOM 8935 O O . PRO B 1 552 ? 17.346 -20.823 -25.469 1.00 27.51 552 PRO B O 1
ATOM 8939 N N . LYS B 1 553 ? 18.758 -22.254 -26.492 1.00 27.02 553 LYS B N 1
ATOM 8940 C CA . LYS B 1 553 ? 18.180 -23.448 -25.886 1.00 26.38 553 LYS B CA 1
ATOM 8941 C C . LYS B 1 553 ? 18.048 -23.371 -24.385 1.00 24.85 553 LYS B C 1
ATOM 8942 O O . LYS B 1 553 ? 17.143 -23.974 -23.811 1.00 26.62 553 LYS B O 1
ATOM 8948 N N . ARG B 1 554 ? 18.939 -22.627 -23.743 1.00 22.88 554 ARG B N 1
ATOM 8949 C CA . ARG B 1 554 ? 18.888 -22.500 -22.300 1.00 20.87 554 ARG B CA 1
ATOM 8950 C C . ARG B 1 554 ? 17.483 -22.141 -21.840 1.00 20.98 554 ARG B C 1
ATOM 8951 O O . ARG B 1 554 ? 16.943 -22.774 -20.936 1.00 21.10 554 ARG B O 1
ATOM 8959 N N . PHE B 1 555 ? 16.858 -21.201 -22.543 1.00 20.62 555 PHE B N 1
ATOM 8960 C CA . PHE B 1 555 ? 15.520 -20.740 -22.196 1.00 19.11 555 PHE B CA 1
ATOM 8961 C C . PHE B 1 555 ? 14.395 -21.678 -22.585 1.00 21.11 555 PHE B C 1
ATOM 8962 O O . PHE B 1 555 ? 13.328 -21.658 -21.980 1.00 20.25 555 PHE B O 1
ATOM 8970 N N . LEU B 1 556 ? 14.625 -22.490 -23.604 1.00 24.03 556 LEU B N 1
ATOM 8971 C CA . LEU B 1 556 ? 13.603 -23.409 -24.066 1.00 25.04 556 LEU B CA 1
ATOM 8972 C C . LEU B 1 556 ? 13.700 -24.784 -23.421 1.00 27.92 556 LEU B C 1
ATOM 8973 O O . LEU B 1 556 ? 12.717 -25.520 -23.404 1.00 30.30 556 LEU B O 1
ATOM 8978 N N . GLU B 1 557 ? 14.862 -25.110 -22.859 1.00 30.03 557 GLU B N 1
ATOM 8979 C CA . GLU B 1 557 ? 15.106 -26.430 -22.278 1.00 31.38 557 GLU B CA 1
ATOM 8980 C C . GLU B 1 557 ? 15.406 -26.537 -20.785 1.00 29.74 557 GLU B C 1
ATOM 8981 O O . GLU B 1 557 ? 15.183 -27.589 -20.187 1.00 30.33 557 GLU B O 1
ATOM 8987 N N . GLU B 1 558 ? 16.006 -25.506 -20.203 1.00 26.09 558 GLU B N 1
ATOM 8988 C CA . GLU B 1 558 ? 16.370 -25.551 -18.795 1.00 22.72 558 GLU B CA 1
ATOM 8989 C C . GLU B 1 558 ? 15.395 -24.778 -17.931 1.00 23.20 558 GLU B C 1
ATOM 8990 O O . GLU B 1 558 ? 15.237 -23.577 -18.098 1.00 25.89 558 GLU B O 1
ATOM 8996 N N . PRO B 1 559 ? 14.741 -25.458 -16.980 1.00 20.99 559 PRO B N 1
ATOM 8997 C CA . PRO B 1 559 ? 13.779 -24.821 -16.079 1.00 18.27 559 PRO B CA 1
ATOM 8998 C C . PRO B 1 559 ? 14.491 -23.784 -15.228 1.00 19.89 559 PRO B C 1
ATOM 8999 O O . PRO B 1 559 ? 15.649 -23.982 -14.872 1.00 21.00 559 PRO B O 1
ATOM 9003 N N . MET B 1 560 ? 13.820 -22.677 -14.920 1.00 21.19 560 MET B N 1
ATOM 9004 C CA . MET B 1 560 ? 14.412 -21.650 -14.069 1.00 23.62 560 MET B CA 1
ATOM 9005 C C . MET B 1 560 ? 14.662 -22.393 -12.764 1.00 25.19 560 MET B C 1
ATOM 9006 O O . MET B 1 560 ? 13.730 -22.911 -12.156 1.00 26.04 560 MET B O 1
ATOM 9011 N N . PRO B 1 561 ? 15.926 -22.463 -12.332 1.00 26.78 561 PRO B N 1
ATOM 9012 C CA . PRO B 1 561 ? 16.381 -23.143 -11.120 1.00 28.17 561 PRO B CA 1
ATOM 9013 C C . PRO B 1 561 ? 15.860 -22.670 -9.778 1.00 31.44 561 PRO B C 1
ATOM 9014 O O . PRO B 1 561 ? 15.787 -23.460 -8.838 1.00 30.16 561 PRO B O 1
ATOM 9018 N N . GLU B 1 562 ? 15.481 -21.404 -9.673 1.00 32.88 562 GLU B N 1
ATOM 9019 C CA . GLU B 1 562 ? 15.000 -20.921 -8.393 1.00 33.53 562 GLU B CA 1
ATOM 9020 C C . GLU B 1 562 ? 14.222 -19.636 -8.508 1.00 32.49 562 GLU B C 1
ATOM 9021 O O . GLU B 1 562 ? 14.124 -19.046 -9.588 1.00 30.99 562 GLU B O 1
ATOM 9027 N N . GLY B 1 563 ? 13.683 -19.206 -7.373 1.00 30.40 563 GLY B N 1
ATOM 9028 C CA . GLY B 1 563 ? 12.910 -17.988 -7.335 1.00 29.62 563 GLY B CA 1
ATOM 9029 C C . GLY B 1 563 ? 11.462 -18.281 -7.647 1.00 29.39 563 GLY B C 1
ATOM 9030 O O . GLY B 1 563 ? 11.096 -19.435 -7.875 1.00 30.47 563 GLY B O 1
ATOM 9031 N N . PRO B 1 564 ? 10.606 -17.252 -7.667 1.00 28.14 564 PRO B N 1
ATOM 9032 C CA . PRO B 1 564 ? 9.180 -17.418 -7.954 1.00 27.82 564 PRO B CA 1
ATOM 9033 C C . PRO B 1 564 ? 8.846 -17.988 -9.326 1.00 27.04 564 PRO B C 1
ATOM 9034 O O . PRO B 1 564 ? 7.716 -18.420 -9.549 1.00 27.85 564 PRO B O 1
ATOM 9038 N N . ASN B 1 565 ? 9.820 -17.996 -10.238 1.00 25.88 565 ASN B N 1
ATOM 9039 C CA . ASN B 1 565 ? 9.612 -18.522 -11.592 1.00 23.32 565 ASN B CA 1
ATOM 9040 C C . ASN B 1 565 ? 10.227 -19.902 -11.783 1.00 22.17 565 ASN B C 1
ATOM 9041 O O . ASN B 1 565 ? 10.289 -20.427 -12.904 1.00 21.59 565 ASN B O 1
ATOM 9046 N N . LYS B 1 566 ? 10.633 -20.505 -10.672 1.00 21.51 566 LYS B N 1
ATOM 9047 C CA . LYS B 1 566 ? 11.241 -21.818 -10.691 1.00 22.15 566 LYS B CA 1
ATOM 9048 C C . LYS B 1 566 ? 10.409 -22.798 -11.497 1.00 20.99 566 LYS B C 1
ATOM 9049 O O . LYS B 1 566 ? 9.182 -22.818 -11.398 1.00 23.63 566 LYS B O 1
ATOM 9055 N N . GLY B 1 567 ? 11.086 -23.601 -12.302 1.00 18.57 567 GLY B N 1
ATOM 9056 C CA . GLY B 1 567 ? 10.406 -24.591 -13.099 1.00 18.67 567 GLY B CA 1
ATOM 9057 C C . GLY B 1 567 ? 9.930 -24.096 -14.445 1.00 21.67 567 GLY B C 1
ATOM 9058 O O . GLY B 1 567 ? 9.558 -24.901 -15.300 1.00 23.43 567 GLY B O 1
ATOM 9059 N N . HIS B 1 568 ? 9.983 -22.792 -14.676 1.00 20.55 568 HIS B N 1
ATOM 9060 C CA . HIS B 1 568 ? 9.513 -22.280 -15.951 1.00 20.22 568 HIS B CA 1
ATOM 9061 C C . HIS B 1 568 ? 10.491 -22.350 -17.098 1.00 20.97 568 HIS B C 1
ATOM 9062 O O . HIS B 1 568 ? 11.704 -22.343 -16.918 1.00 21.51 568 HIS B O 1
ATOM 9069 N N . THR B 1 569 ? 9.909 -22.370 -18.285 1.00 22.73 569 THR B N 1
ATOM 9070 C CA . THR B 1 569 ? 10.609 -22.458 -19.546 1.00 24.78 569 THR B CA 1
ATOM 9071 C C . THR B 1 569 ? 9.768 -21.606 -20.526 1.00 24.59 569 THR B C 1
ATOM 9072 O O . THR B 1 569 ? 8.582 -21.390 -20.274 1.00 26.52 569 THR B O 1
ATOM 9076 N N . VAL B 1 570 ? 10.369 -21.061 -21.585 1.00 23.74 570 VAL B N 1
ATOM 9077 C CA . VAL B 1 570 ? 9.611 -20.230 -22.533 1.00 21.83 570 VAL B CA 1
ATOM 9078 C C . VAL B 1 570 ? 8.935 -21.054 -23.625 1.00 21.47 570 VAL B C 1
ATOM 9079 O O . VAL B 1 570 ? 9.607 -21.738 -24.391 1.00 22.69 570 VAL B O 1
ATOM 9083 N N . ARG B 1 571 ? 7.610 -20.970 -23.709 1.00 21.91 571 ARG B N 1
ATOM 9084 C CA . ARG B 1 571 ? 6.857 -21.709 -24.722 1.00 25.45 571 ARG B CA 1
ATOM 9085 C C . ARG B 1 571 ? 6.856 -20.967 -26.055 1.00 28.22 571 ARG B C 1
ATOM 9086 O O . ARG B 1 571 ? 5.812 -20.504 -26.527 1.00 28.74 571 ARG B O 1
ATOM 9094 N N . LEU B 1 572 ? 8.027 -20.889 -26.676 1.00 28.41 572 LEU B N 1
ATOM 9095 C CA . LEU B 1 572 ? 8.182 -20.175 -27.932 1.00 31.40 572 LEU B CA 1
ATOM 9096 C C . LEU B 1 572 ? 7.543 -20.841 -29.141 1.00 34.39 572 LEU B C 1
ATOM 9097 O O . LEU B 1 572 ? 6.933 -20.166 -29.970 1.00 36.56 572 LEU B O 1
ATOM 9102 N N . LYS B 1 573 ? 7.688 -22.155 -29.253 1.00 38.00 573 LYS B N 1
ATOM 9103 C CA . LYS B 1 573 ? 7.127 -22.895 -30.385 1.00 42.34 573 LYS B CA 1
ATOM 9104 C C . LYS B 1 573 ? 5.634 -22.656 -30.598 1.00 40.84 573 LYS B C 1
ATOM 9105 O O . LYS B 1 573 ? 5.166 -22.589 -31.731 1.00 39.38 573 LYS B O 1
ATOM 9111 N N . GLU B 1 574 ? 4.898 -22.514 -29.504 1.00 42.41 574 GLU B N 1
ATOM 9112 C CA . GLU B 1 574 ? 3.462 -22.264 -29.555 1.00 42.91 574 GLU B CA 1
ATOM 9113 C C . GLU B 1 574 ? 3.157 -20.854 -30.039 1.00 41.34 574 GLU B C 1
ATOM 9114 O O . GLU B 1 574 ? 2.301 -20.651 -30.898 1.00 44.32 574 GLU B O 1
ATOM 9120 N N . MET B 1 575 ? 3.846 -19.880 -29.454 1.00 37.07 575 MET B N 1
ATOM 9121 C CA . MET B 1 575 ? 3.628 -18.481 -29.774 1.00 32.57 575 MET B CA 1
ATOM 9122 C C . MET B 1 575 ? 4.060 -18.022 -31.154 1.00 30.49 575 MET B C 1
ATOM 9123 O O . MET B 1 575 ? 3.317 -17.326 -31.846 1.00 29.12 575 MET B O 1
ATOM 9128 N N . LEU B 1 576 ? 5.245 -18.429 -31.569 1.00 30.45 576 LEU B N 1
ATOM 9129 C CA . LEU B 1 576 ? 5.784 -17.986 -32.842 1.00 33.55 576 LEU B CA 1
ATOM 9130 C C . LEU B 1 576 ? 4.844 -18.036 -34.070 1.00 36.04 576 LEU B C 1
ATOM 9131 O O . LEU B 1 576 ? 4.607 -17.004 -34.720 1.00 34.21 576 LEU B O 1
ATOM 9136 N N . PRO B 1 577 ? 4.267 -19.213 -34.386 1.00 36.82 577 PRO B N 1
ATOM 9137 C CA . PRO B 1 577 ? 3.374 -19.272 -35.547 1.00 36.02 577 PRO B CA 1
ATOM 9138 C C . PRO B 1 577 ? 2.146 -18.353 -35.442 1.00 34.99 577 PRO B C 1
ATOM 9139 O O . PRO B 1 577 ? 1.736 -17.743 -36.434 1.00 35.96 577 PRO B O 1
ATOM 9143 N N . ARG B 1 578 ? 1.585 -18.222 -34.243 1.00 32.61 578 ARG B N 1
ATOM 9144 C CA . ARG B 1 578 ? 0.430 -17.356 -34.047 1.00 29.74 578 ARG B CA 1
ATOM 9145 C C . ARG B 1 578 ? 0.824 -15.906 -34.274 1.00 29.39 578 ARG B C 1
ATOM 9146 O O . ARG B 1 578 ? 0.049 -15.118 -34.805 1.00 31.10 578 ARG B O 1
ATOM 9154 N N . TYR B 1 579 ? 2.051 -15.569 -33.898 1.00 29.13 579 TYR B N 1
ATOM 9155 C CA . TYR B 1 579 ? 2.556 -14.223 -34.084 1.00 28.29 579 TYR B CA 1
ATOM 9156 C C . TYR B 1 579 ? 2.623 -13.890 -35.579 1.00 29.42 579 TYR B C 1
ATOM 9157 O O . TYR B 1 579 ? 2.194 -12.813 -35.992 1.00 28.84 579 TYR B O 1
ATOM 9166 N N . TYR B 1 580 ? 3.181 -14.797 -36.382 1.00 30.80 580 TYR B N 1
ATOM 9167 C CA . TYR B 1 580 ? 3.274 -14.584 -37.830 1.00 29.98 580 TYR B CA 1
ATOM 9168 C C . TYR B 1 580 ? 1.886 -14.379 -38.410 1.00 31.85 580 TYR B C 1
ATOM 9169 O O . TYR B 1 580 ? 1.669 -13.468 -39.207 1.00 32.81 580 TYR B O 1
ATOM 9178 N N . LYS B 1 581 ? 0.954 -15.237 -38.003 1.00 34.12 581 LYS B N 1
ATOM 9179 C CA . LYS B 1 581 ? -0.426 -15.175 -38.469 1.00 37.32 581 LYS B CA 1
ATOM 9180 C C . LYS B 1 581 ? -1.080 -13.836 -38.140 1.00 37.63 581 LYS B C 1
ATOM 9181 O O . LYS B 1 581 ? -1.670 -13.196 -39.012 1.00 39.94 581 LYS B O 1
ATOM 9187 N N . LEU B 1 582 ? -0.994 -13.429 -36.878 1.00 35.34 582 LEU B N 1
ATOM 9188 C CA . LEU B 1 582 ? -1.577 -12.167 -36.439 1.00 32.86 582 LEU B CA 1
ATOM 9189 C C . LEU B 1 582 ? -0.862 -10.958 -37.045 1.00 32.45 582 LEU B C 1
ATOM 9190 O O . LEU B 1 582 ? -1.386 -9.852 -37.017 1.00 35.14 582 LEU B O 1
ATOM 9195 N N . ARG B 1 583 ? 0.337 -11.157 -37.578 1.00 30.94 583 ARG B N 1
ATOM 9196 C CA . ARG B 1 583 ? 1.075 -10.064 -38.197 1.00 29.63 583 ARG B CA 1
ATOM 9197 C C . ARG B 1 583 ? 0.688 -9.881 -39.661 1.00 32.01 583 ARG B C 1
ATOM 9198 O O . ARG B 1 583 ? 1.018 -8.862 -40.278 1.00 32.01 583 ARG B O 1
ATOM 9206 N N . GLY B 1 584 ? -0.026 -10.861 -40.206 1.00 31.97 584 GLY B N 1
ATOM 9207 C CA . GLY B 1 584 ? -0.434 -10.807 -41.598 1.00 31.88 584 GLY B CA 1
ATOM 9208 C C . GLY B 1 584 ? 0.633 -11.421 -42.482 1.00 33.35 584 GLY B C 1
ATOM 9209 O O . GLY B 1 584 ? 0.657 -11.211 -43.699 1.00 32.77 584 GLY B O 1
ATOM 9210 N N . TRP B 1 585 ? 1.521 -12.190 -41.865 1.00 33.53 585 TRP B N 1
ATOM 9211 C CA . TRP B 1 585 ? 2.596 -12.824 -42.601 1.00 36.25 585 TRP B CA 1
ATOM 9212 C C . TRP B 1 585 ? 2.298 -14.293 -42.797 1.00 38.38 585 TRP B C 1
ATOM 9213 O O . TRP B 1 585 ? 1.369 -14.841 -42.201 1.00 37.30 585 TRP B O 1
ATOM 9224 N N . THR B 1 586 ? 3.102 -14.930 -43.634 1.00 41.31 586 THR B N 1
ATOM 9225 C CA . THR B 1 586 ? 2.941 -16.343 -43.917 1.00 45.47 586 THR B CA 1
ATOM 9226 C C . THR B 1 586 ? 3.399 -17.193 -42.735 1.00 47.47 586 THR B C 1
ATOM 9227 O O . THR B 1 586 ? 4.064 -16.710 -41.812 1.00 46.64 586 THR B O 1
ATOM 9231 N N . GLU B 1 587 ? 3.078 -18.477 -42.813 1.00 50.88 587 GLU B N 1
ATOM 9232 C CA . GLU B 1 587 ? 3.434 -19.451 -41.795 1.00 53.77 587 GLU B CA 1
ATOM 9233 C C . GLU B 1 587 ? 4.932 -19.457 -41.581 1.00 52.09 587 GLU B C 1
ATOM 9234 O O . GLU B 1 587 ? 5.395 -19.563 -40.446 1.00 55.03 587 GLU B O 1
ATOM 9240 N N . ASP B 1 588 ? 5.684 -19.335 -42.674 1.00 48.05 588 ASP B N 1
ATOM 9241 C CA . ASP B 1 588 ? 7.140 -19.345 -42.604 1.00 46.99 588 ASP B CA 1
ATOM 9242 C C . ASP B 1 588 ? 7.797 -18.009 -42.247 1.00 45.30 588 ASP B C 1
ATOM 9243 O O . ASP B 1 588 ? 8.997 -17.835 -42.446 1.00 44.13 588 ASP B O 1
ATOM 9248 N N . GLY B 1 589 ? 7.006 -17.077 -41.720 1.00 43.48 589 GLY B N 1
ATOM 9249 C CA . GLY B 1 589 ? 7.528 -15.785 -41.313 1.00 41.06 589 GLY B CA 1
ATOM 9250 C C . GLY B 1 589 ? 7.948 -14.822 -42.402 1.00 40.05 589 GLY B C 1
ATOM 9251 O O . GLY B 1 589 ? 8.857 -14.016 -42.200 1.00 39.71 589 GLY B O 1
ATOM 9252 N N . LYS B 1 590 ? 7.277 -14.879 -43.546 1.00 39.01 590 LYS B N 1
ATOM 9253 C CA . LYS B 1 590 ? 7.594 -13.980 -44.649 1.00 38.61 590 LYS B CA 1
ATOM 9254 C C . LYS B 1 590 ? 6.418 -13.071 -44.967 1.00 36.82 590 LYS B C 1
ATOM 9255 O O . LYS B 1 590 ? 5.278 -13.388 -44.626 1.00 35.94 590 LYS B O 1
ATOM 9261 N N . ILE B 1 591 ? 6.703 -11.930 -45.586 1.00 37.13 591 ILE B N 1
ATOM 9262 C CA . ILE B 1 591 ? 5.672 -10.950 -45.924 1.00 39.17 591 ILE B CA 1
ATOM 9263 C C . ILE B 1 591 ? 5.177 -11.101 -47.366 1.00 40.15 591 ILE B C 1
ATOM 9264 O O . ILE B 1 591 ? 5.918 -10.816 -48.312 1.00 41.83 591 ILE B O 1
ATOM 9269 N N . PRO B 1 592 ? 3.918 -11.547 -47.553 1.00 41.45 592 PRO B N 1
ATOM 9270 C CA . PRO B 1 592 ? 3.317 -11.737 -48.883 1.00 42.86 592 PRO B CA 1
ATOM 9271 C C . PRO B 1 592 ? 3.064 -10.381 -49.541 1.00 45.39 592 PRO B C 1
ATOM 9272 O O . PRO B 1 592 ? 2.731 -9.413 -48.846 1.00 46.02 592 PRO B O 1
ATOM 9276 N N . LYS B 1 593 ? 3.139 -10.315 -50.869 1.00 46.93 593 LYS B N 1
ATOM 9277 C CA . LYS B 1 593 ? 2.936 -9.040 -51.563 1.00 49.03 593 LYS B CA 1
ATOM 9278 C C . LYS B 1 593 ? 1.635 -8.322 -51.206 1.00 48.28 593 LYS B C 1
ATOM 9279 O O . LYS B 1 593 ? 1.580 -7.091 -51.225 1.00 49.25 593 LYS B O 1
ATOM 9285 N N . GLU B 1 594 ? 0.604 -9.092 -50.864 1.00 47.87 594 GLU B N 1
ATOM 9286 C CA . GLU B 1 594 ? -0.694 -8.543 -50.482 1.00 46.99 594 GLU B CA 1
ATOM 9287 C C . GLU B 1 594 ? -0.556 -7.558 -49.308 1.00 45.88 594 GLU B C 1
ATOM 9288 O O . GLU B 1 594 ? -1.131 -6.460 -49.334 1.00 45.84 594 GLU B O 1
ATOM 9294 N N . LYS B 1 595 ? 0.230 -7.944 -48.303 1.00 41.50 595 LYS B N 1
ATOM 9295 C CA . LYS B 1 595 ? 0.462 -7.108 -47.126 1.00 37.46 595 LYS B CA 1
ATOM 9296 C C . LYS B 1 595 ? 1.246 -5.865 -47.530 1.00 35.13 595 LYS B C 1
ATOM 9297 O O . LYS B 1 595 ? 0.969 -4.762 -47.056 1.00 35.52 595 LYS B O 1
ATOM 9303 N N . LEU B 1 596 ? 2.215 -6.044 -48.419 1.00 33.52 596 LEU B N 1
ATOM 9304 C CA . LEU B 1 596 ? 3.029 -4.930 -48.885 1.00 36.15 596 LEU B CA 1
ATOM 9305 C C . LEU B 1 596 ? 2.169 -3.907 -49.608 1.00 37.74 596 LEU B C 1
ATOM 9306 O O . LEU B 1 596 ? 2.361 -2.703 -49.446 1.00 37.70 596 LEU B O 1
ATOM 9311 N N . GLU B 1 597 ? 1.218 -4.387 -50.400 1.00 39.93 597 GLU B N 1
ATOM 9312 C CA . GLU B 1 597 ? 0.322 -3.508 -51.132 1.00 41.62 597 GLU B CA 1
ATOM 9313 C C . GLU B 1 597 ? -0.590 -2.810 -50.148 1.00 42.77 597 GLU B C 1
ATOM 9314 O O . GLU B 1 597 ? -0.844 -1.619 -50.274 1.00 46.67 597 GLU B O 1
ATOM 9320 N N . GLU B 1 598 ? -1.039 -3.545 -49.138 1.00 43.51 598 GLU B N 1
ATOM 9321 C CA . GLU B 1 598 ? -1.914 -2.991 -48.105 1.00 45.43 598 GLU B CA 1
ATOM 9322 C C . GLU B 1 598 ? -1.254 -1.830 -47.341 1.00 42.67 598 GLU B C 1
ATOM 9323 O O . GLU B 1 598 ? -1.894 -0.830 -47.022 1.00 41.39 598 GLU B O 1
ATOM 9329 N N . LEU B 1 599 ? 0.021 -1.991 -47.021 1.00 40.61 599 LEU B N 1
ATOM 9330 C CA . LEU B 1 599 ? 0.760 -0.974 -46.293 1.00 38.57 599 LEU B CA 1
ATOM 9331 C C . LEU B 1 599 ? 1.306 0.094 -47.233 1.00 37.77 599 LEU B C 1
ATOM 9332 O O . LEU B 1 599 ? 1.955 1.043 -46.795 1.00 37.24 599 LEU B O 1
ATOM 9337 N N . GLY B 1 600 ? 1.065 -0.083 -48.528 1.00 35.51 600 GLY B N 1
ATOM 9338 C CA . GLY B 1 600 ? 1.536 0.878 -49.508 1.00 34.33 600 GLY B CA 1
ATOM 9339 C C . GLY B 1 600 ? 3.034 0.854 -49.759 1.00 36.18 600 GLY B C 1
ATOM 9340 O O . GLY B 1 600 ? 3.627 1.881 -50.102 1.00 36.08 600 GLY B O 1
ATOM 9341 N N . ILE B 1 601 ? 3.645 -0.319 -49.623 1.00 35.56 601 ILE B N 1
ATOM 9342 C CA . ILE B 1 601 ? 5.080 -0.462 -49.838 1.00 36.42 601 ILE B CA 1
ATOM 9343 C C . ILE B 1 601 ? 5.440 -1.576 -50.823 1.00 34.98 601 ILE B C 1
ATOM 9344 O O . ILE B 1 601 ? 6.592 -2.006 -50.882 1.00 34.43 601 ILE B O 1
ATOM 9349 N N . ALA B 1 602 ? 4.466 -2.000 -51.628 1.00 35.57 602 ALA B N 1
ATOM 9350 C CA . ALA B 1 602 ? 4.667 -3.057 -52.620 1.00 35.11 602 ALA B CA 1
ATOM 9351 C C . ALA B 1 602 ? 5.766 -2.728 -53.619 1.00 36.30 602 ALA B C 1
ATOM 9352 O O . ALA B 1 602 ? 6.229 -3.606 -54.340 1.00 38.50 602 ALA B O 1
ATOM 9354 N N . GLU B 1 603 ? 6.183 -1.467 -53.665 1.00 37.16 603 GLU B N 1
ATOM 9355 C CA . GLU B 1 603 ? 7.248 -1.051 -54.572 1.00 39.61 603 GLU B CA 1
ATOM 9356 C C . GLU B 1 603 ? 8.588 -1.669 -54.165 1.00 40.34 603 GLU B C 1
ATOM 9357 O O . GLU B 1 603 ? 9.550 -1.646 -54.931 1.00 40.28 603 GLU B O 1
ATOM 9363 N N . PHE B 1 604 ? 8.652 -2.182 -52.938 1.00 42.54 604 PHE B N 1
ATOM 9364 C CA . PHE B 1 604 ? 9.867 -2.800 -52.417 1.00 43.44 604 PHE B CA 1
ATOM 9365 C C . PHE B 1 604 ? 9.757 -4.318 -52.382 1.00 46.80 604 PHE B C 1
ATOM 9366 O O . PHE B 1 604 ? 10.460 -4.965 -51.611 1.00 48.21 604 PHE B O 1
ATOM 9374 N N . TYR B 1 605 ? 8.857 -4.886 -53.177 1.00 52.88 605 TYR B N 1
ATOM 9375 C CA . TYR B 1 605 ? 8.694 -6.337 -53.194 1.00 59.15 605 TYR B CA 1
ATOM 9376 C C . TYR B 1 605 ? 9.885 -7.011 -53.873 1.00 60.28 605 TYR B C 1
ATOM 9377 O O . TYR B 1 605 ? 10.251 -8.135 -53.453 1.00 61.82 605 TYR B O 1
#

Nearest PDB structures (foldseek):
  1aor-assembly1_B  TM=1.001E+00  e=0.000E+00  Pyrococcus furiosus
  8c0z-assembly1_A  TM=9.697E-01  e=1.489E-63  Aromatoleum aromaticum
  1b4n-assembly1_D  TM=9.456E-01  e=3.638E-53  Pyrococcus furiosus
  6x6u-assembly1_C  TM=8.828E-01  e=2.827E-45  Pyrococcus furiosus COM1
  4z3w-assembly1_C  TM=8.644E-01  e=3.380E-43  Geobacter metallireducens GS-15

CATH classification: 3.60.9.10 (+2 more: 1.10.569.10, 1.10.599.10)

Solvent-accessible surface area: 36843 Å² total; per-residue (Å²): 73,89,0,2,65,3,72,10,0,30,0,46,10,64,108,36,73,62,107,59,45,136,31,87,58,142,28,3,87,61,1,1,2,0,1,0,6,0,1,38,5,0,17,112,53,12,84,16,92,20,83,21,46,22,59,107,0,28,0,1,3,0,1,0,0,0,0,6,9,67,0,2,6,0,1,39,1,0,0,2,0,12,0,9,1,10,24,19,0,1,1,0,26,1,1,3,72,0,0,1,6,1,1,37,0,2,1,2,0,0,1,0,30,10,89,5,142,136,15,21,0,0,14,0,94,25,120,85,29,59,48,66,75,0,60,89,0,70,45,71,74,0,58,78,0,12,44,26,0,49,166,71,26,67,19,150,92,0,38,0,2,0,0,0,5,0,0,22,53,60,0,32,0,0,0,1,1,0,29,14,41,37,42,0,11,13,2,0,0,0,0,0,1,5,11,1,23,0,0,0,0,0,0,18,2,88,61,113,5,44,38,37,71,140,109,108,5,111,122,23,16,158,90,1,20,58,86,1,148,130,16,102,41,4,34,22,21,8,33,136,67,0,15,0,24,23,0,35,64,0,22,133,50,0,0,0,0,6,77,3,4,52,21,0,43,14,109,88,3,101,19,0,0,0,50,1,1,32,59,21,13,45,70,120,63,80,54,25,53,38,28,42,9,4,18,4,3,4,0,87,1,24,19,29,24,98,4,35,9,1,57,2,20,7,0,0,0,0,0,0,1,0,18,2,22,0,0,0,1,0,1,1,0,6,31,8,0,11,20,6,0,3,9,17,11,0,0,0,9,0,0,0,1,0,0,0,0,43,87,99,39,54,2,123,71,156,86,17,58,55,15,1,18,0,59,45,32,4,7,1,0,1,2,27,2,0,18,40,0,0,85,58,79,67,23,0,66,76,0,0,47,0,1,58,55,3,0,92,77,43,52,52,54,86,10,4,6,13,5,21,72,0,2,2,0,0,2,0,0,2,2,0,0,0,0,0,0,0,0,0,3,1,2,6,0,0,0,12,45,8,1,20,0,0,4,0,0,21,44,23,44,79,122,121,20,81,25,36,42,17,49,54,86,1,0,112,13,0,24,64,16,0,14,20,2,0,1,2,8,0,1,0,1,18,30,49,0,28,14,28,10,31,24,77,12,1,70,42,0,0,28,5,0,4,53,20,138,41,66,10,120,63,0,39,77,2,0,26,30,0,1,0,0,1,3,13,0,1,31,78,24,52,8,65,7,94,180,30,0,51,10,17,118,15,0,36,108,87,74,2,67,84,33,95,11,146,48,61,34,0,90,3,111,86,0,22,56,74,1,12,96,72,3,33,11,37,129,83,0,94,11,29,103,119,25,0,97,100,2,30,0,24,113,22,146,67,93,0,1,56,4,65,9,0,36,0,40,11,63,96,39,84,56,114,44,50,134,28,93,61,118,32,3,68,59,0,1,3,0,1,0,6,0,1,30,12,0,18,115,75,10,84,18,86,19,89,18,47,24,58,116,0,27,0,0,3,0,2,0,0,0,0,8,6,45,0,2,5,0,0,42,1,0,0,2,0,14,0,11,1,10,25,13,0,0,1,0,24,1,1,3,71,0,0,1,19,0,0,37,0,1,1,2,0,0,1,0,23,7,94,7,172,92,24,5,0,0,16,0,102,19,115,94,27,54,55,76,60,0,66,88,0,75,46,70,76,0,55,76,0,16,49,24,0,43,171,77,27,58,11,118,122,0,41,0,2,1,0,0,9,0,0,21,54,57,0,28,0,0,0,2,1,0,23,13,41,36,43,0,11,12,1,0,0,0,0,0,1,4,12,0,24,0,0,0,1,0,0,18,21,90,66,105,3,40,18,35,68,95,152,108,0,70,131,10,0,150,89,2,20,83,82,2,145,112,16,98,38,2,35,30,20,8,34,125,55,0,14,0,22,22,0,38,65,0,23,142,52,0,0,0,0,7,82,3,4,54,19,0,50,16,109,84,2,106,21,0,0,1,51,1,1,34,58,20,13,45,62,140,63,74,54,24,51,40,30,23,9,4,19,3,5,10,0,86,1,28,20,30,26,108,4,30,9,0,56,3,19,8,0,1,0,0,0,0,1,0,18,2,21,0,0,0,1,0,0,1,0,8,32,11,0,11,21,7,0,4,8,16,12,0,0,0,9,0,0,0,0,0,0,0,0,45,85,94,46,53,3,109,72,141,63,16,56,56,16,1,20,0,59,46,34,4,6,0,0,1,3,29,1,0,12,36,0,0,89,58,80,63,25,0,67,90,0,0,48,1,1,62,61,3,0,93,83,43,54,54,49,93,13,4,7,12,5,18,71,0,2,2,0,0,2,0,0,2,0,0,0,1,0,0,1,0,0,0,4,0,2,6,0,0,0,10,43,9,0,20,0,0,3,0,0,21,47,22,47,80,125,116,20,84,27,37,44,15,44,45,91,1,0,103,12,0,23,69,14,0,14,18,2,0,1,1,8,0,1,0,2,19,29,51,0,28,14,30,9,33,28,73,11,2,72,40,0,0,26,6,0,4,51,20,132,40,67,10,124,67,1,38,82,2,0,27,26,0,0,0,0,2,4,10,0,0,33,81,21,46,10,60,5,88,148,14,1,37,9,16,128,20,0,43,122,83,78,1,54,82,31,99,11,133,50,62,41,4,90,1,129,89,0,19,71,61,1,12,119,60,2,32,15,56,169,81,0,98,11,36,83,123,26,0,96,95,1,38,0,26,101,13,158

Foldseek 3Di:
DFLALQWEWEAEQAVRDIDIDGDDVVQCLQQQWALSVVLVCCLVPHQLADQLLALRKKKKKFFGSQQQHLAAFQNKHWIWTQFNQLLAIAIFMKFAHQRNLCVLLRHGMYIYGGAHPAAWEWEGENPDIDIGHCNPVAQFWPVSSLVVVCVVVVHPQWKKKFWFLQLLVLLRFFWIAIPLQITSGGRSSSVNCNSRSYGMYIGGHHHHGAFDFVVLLVVLSVVLLVLLCPFCCLNPVQQQQALQQCQVQQQQLWWFAALLNLFRHDPLSVLQGSVVCSVPFFDHFADTPSHPRRNKTWGADPPPGIDIDDHNQQSRLLDRNLQANDNRLSRVLSSLCSGLRGRSQQLSLLLSLQLVCQVVPLDDVVQVPPQDRSHRHDSVCSVPQSVCLSNCHRCSVLSSSTNQSNCVVSVHNLSRFWFSSTHATRGQLLSAQLQQLVQLQPLSHRDQQLFPSCCQCRVQVVHHDPSPDLDVVSLVSRLLSNLVSLLCNNNSRDPVSSSRDDLQSVVSSCCRGVVDDDDSVSSSLSSLLSSLSSLQSRVSSPDFSVPRRHGRVCQAPPANCDHNSGGGHRPNPVNVQSSCVVSVHDSRNHRDLVNCVVSVNSVSD/DFLALQWEWEAEQAVGDIDIDGHDPVVCLQQQWALSVVLVCCLPQAQLQDQLLALRKKKKKFFGSQQQPLAAQNNKHWIWTQFNQLLAIAIFMWFFHQRNQCVQLRHGMYIYGGAHPAAWEWEGENVDIDIGHCNVVPAFWPVSNLVVVCVVVVHPQKKKWFWALLLLQLLSFFWIAIPLQITSGGRSSSVSCNSRSHGMYIGGGHHHGAFPFPVLLVVLRVVLLVLLCPFCCLNPVQQQQAQLQCQVQQQQLWWQAALLNQFRHAPLSVLQGSVVQNVPFFPGFADTPSHSRRNKTWGADPPPGIDIDDHNQQSRLLDRNLQANDNNLSRVLSSLCSRLRGRSNQLSLLLSLQLVCQVVPLQDPVQVPPQDRSHRRPSSCSVPQSVCLSNCHRCNVLSSSTQQSNCVVSVGSLSRFWFSSTHATGGHCLSAQLQQLCQLLPLSTRDQQLQPSCCQDRVQVVHHDPSPDQDPVSLVSRLQSNLVSLLCNNNSRDPVSSSRDDLQSVVSNCCRGVVDDDGSVSSSLSSLLSSQSSLLSRVSSPDFSVVRRHGRVCQAPPANCDHPSGGTHHPNVVRVQSSCVVSCHDSRNHRDLVVCVVSPNSVSD

Radius of gyration: 34.79 Å; Cα contacts (8 Å, |Δi|>4): 3089; chains: 2; bounding box: 95×60×90 Å

Sequence (1210 aa):
MYGNWGRFIRVNLSTGDIKVEEYDEELAKKWLGSRGLAIYLLLKEMDPTVDPLSPENKLIIAAGPLTGTSAPTGGRYNVVTKSPLTGFITMANSGGYFGAELKFAGYDAIVVEGKAEKPVYIYIKDEHIEIRDASHIWGKKVSETEATIRKEVGSEKVKIASIGPAGENLVKFAAIMNDGHRAAGRGGVGAVMGSKNLKAIAVEGSKTVPIADKQKFMLVVREKVNKLRNDPVAGGGLPKYGTAVLVNIINENGLYPVKNFQTGVYPYAYEQSGEAMAAKYLVRNKPCYACPIGCGRVNRLPTVGETEGPEYESVWALGANLGINDLASIIEANHMCDELGLDTISTGGTLATAMELYEKGHIKDEELGDAPPFRWGNTEVLHYYIEKIAKREGFGDKLAEGSYRLAESYGHPELSMTVKKLELPAYDPRGAEGHGLGYATNNRGGCHIKNYMISPEILGYPYKMDPHDVSDDKIKMLILFQDLTALIDSAGLCLFTTFGLGADDYRDLLNAALGWDFTTEDYLKIGERIWNAERLFNLKAGLDPARDDTLPKRFLEEPMPEGPNKGHTVRLKEMLPRYYKLRGWTEDGKIPKEKLEELGIAEFYMYGNWGRFIRVNLSTGDIKVEEYDEELAKKWLGSRGLAIYLLLKEMDPTVDPLSPENKLIIAAGPLTGTSAPTGGRYNVVTKSPLTGFITMANSGGYFGAELKFAGYDAIVVEGKAEKPVYIYIKDEHIEIRDASHIWGKKVSETEATIRKEVGSEKVKIASIGPAGENLVKFAAIMNDGHRAAGRGGVGAVMGSKNLKAIAVEGSKTVPIADKQKFMLVVREKVNKLRNDPVAGGGLPKYGTAVLVNIINENGLYPVKNFQTGVYPYAYEQSGEAMAAKYLVRNKPCYACPIGCGRVNRLPTVGETEGPEYESVWALGANLGINDLASIIEANHMCDELGLDTISTGGTLATAMELYEKGHIKDEELGDAPPFRWGNTEVLHYYIEKIAKREGFGDKLAEGSYRLAESYGHPELSMTVKKLELPAYDPRGAEGHGLGYATNNRGGCHIKNYMISPEILGYPYKMDPHDVSDDKIKMLILFQDLTALIDSAGLCLFTTFGLGADDYRDLLNAALGWDFTTEDYLKIGERIWNAERLFNLKAGLDPARDDTLPKRFLEEPMPEGPNKGHTVRLKEMLPRYYKLRGWTEDGKIPKEKLEELGIAEFY

Organism: Pyrococcus furiosus (strain ATCC 43587 / DSM 3638 / JCM 8422 / Vc1) (NCBI:txid186497)